Protein AF-0000000077537762 (afdb_homodimer)

Secondary structure (DSSP, 8-state):
---TTSPPEEEEEE--SHHHHHHHHHHHHTT--EEEE-SSSS--------EEETTHHHHHHHHT-HHHHHHH-EEE-EEEEEPPPEE-SSSSEEPPPEEEEEE-----TTSPPPTTSSEEE--HHHHHHHHHHHHHHTSSEEEETT-EEEEEEEETTEEEEEEEETTEEEEEEEEEEEE-S-TT-HHHHHHT--EEEEEEEEEEEEEEEEE--S---S--EEEE--TTT-EEEEESS---TTS-EEEEEEEEE--TTS-HHHHTSHHHHHHHHTTT--BSSS--EEEEEEEEEEEEEEEES-SEETTEEE-GGGTEE--STTS-HHHHHHHHHHHHHHHHIIIIIISTT-HHHHHHHHHHHHHHHHHHIIIIIHHHHHHHHHHHHSS-HHHHHHH-HHHHHHHHT-HHHHHHHTHHHHHSSS--HHHHHHHHHHHHHHHH--/---TTSPPEEEEEE--SHHHHHHHHHHHHTT--EEEE-SSSS--------EEETTHHHHHHHHT-HHHHHTT-EEE-EEEEEPPPEE-SSSSEEPPPEEEEEE-----TTSPPPTTSSEEE--HHHHHHHHHHHHHHTSSEEEETT-EEEEEEEETTEEEEEEEETTEEEEEEEEEEEE-S-TT-HHHHHHT--EEEEEEEEEEEEEEEEE--S---S--EEEE--TTT-EEEEESS---TTS-EEEEEEEEE--TTS-HHHHTSHHHHHHHHTTT--BSSS--EEEEEEEEEEEEEEEES-SEETTEEE-GGGTEE--STTS-HHHHHHHHHHHHHHHHIIIIIISTT-HHHHHHHHHHHHHHHHHHIIIIIHHHHHHHHHHHHSS-HHHHHHH-HHHHHHHHT-HHHHHHHTHHHHHSSS--HHHHHHHHHHHHHHHH--

Radius of gyration: 29.07 Å; Cα contacts (8 Å, |Δi|>4): 1962; chains: 2; bounding box: 80×81×62 Å

InterPro domains:
  IPR002938 FAD-binding domain [PF01494] (10-373)
  IPR036188 FAD/NAD(P)-binding domain superfamily [G3DSA:3.50.50.60] (11-368)
  IPR036188 FAD/NAD(P)-binding domain superfamily [SSF51905] (11-376)
  IPR050641 Rifampicin monooxygenase-like [PTHR43004] (10-373)

Organism: Fusarium solani (NCBI:txid169388)

pLDDT: mean 91.18, std 11.58, range [26.89, 98.94]

Nearest PDB structures (foldseek):
  4k5r-assembly1_A-2  TM=7.864E-01  e=1.163E-27  Streptomyces argillaceus
  4k2x-assembly1_B  TM=8.116E-01  e=3.895E-26  Streptomyces rimosus subsp. rimosus ATCC 10970
  4k2x-assembly1_A  TM=8.289E-01  e=1.516E-25  Streptomyces rimosus subsp. rimosus ATCC 10970
  8r1r-assembly1_A-2  TM=7.731E-01  e=1.546E-24  Streptomyces
  5dbj-assembly3_D  TM=7.094E-01  e=4.054E-21  Pseudomonas protegens Pf-5

Sequence (884 aa):
MATADAPPAAVVIVGGGPVGLLLALLLAQKGIRSAVLEKDEALNKAPRAVAFSGPVHHVFQEVGIYDTMLQDAAQTPGFCWRKLAEDDGQGGKRLGEKVAEWRLGEPNEAGIYNPGDYVLQYPQDKIGQLLLDRALETSLVTFHFGTELYDIYESKDGVLAHVRSKKGNWEVRGQYIVGCDGGRSVVRRLMGVKMFGHSWAERFMTTDIVRTPPVVEEVNIDYIVNPDYWAISTPLERAKPGKRTLWRYSMAITNDDIPDEEVIKSEFINKMLLKHVDGPRPADFEVLRVNLYRMHQLLASTMFRNRCLLAGDAAHLTNPIGGLGLCTGMLDADALAQAFDLALNRYACEPKVQEECFRAYSAARRRVFQTVVHPMSSASKTRLQCGNADEIAKEDWYMRTLRNGNKSAIDQLHDGLINHWRTNVAAELMDSKDQTRNTVLSMATADAPPAAVVIVGGGPVGLLLALLLAQKGIRSAVLEKDEALNKAPRAVAFSGPVHHVFQEVGIYDTMLQDAAQTPGFCWRKLAEDDGQGGKRLGEKVAEWRLGEPNEAGIYNPGDYVLQYPQDKIGQLLLDRALETSLVTFHFGTELYDIYESKDGVLAHVRSKKGNWEVRGQYIVGCDGGRSVVRRLMGVKMFGHSWAERFMTTDIVRTPPVVEEVNIDYIVNPDYWAISTPLERAKPGKRTLWRYSMAITNDDIPDEEVIKSEFINKMLLKHVDGPRPADFEVLRVNLYRMHQLLASTMFRNRCLLAGDAAHLTNPIGGLGLCTGMLDADALAQAFDLALNRYACEPKVQEECFRAYSAARRRVFQTVVHPMSSASKTRLQCGNADEIAKEDWYMRTLRNGNKSAIDQLHDGLINHWRTNVAAELMDSKDQTRNTVLS

Solvent-accessible surface area (backbone atoms only — not comparable to full-atom values): 44659 Å² total; per-residue (Å²): 124,85,54,93,73,63,76,70,24,47,32,32,32,36,19,63,43,57,37,26,28,45,26,47,31,50,26,32,77,70,72,40,37,28,35,34,30,15,54,49,79,58,77,68,71,64,68,75,58,37,54,41,54,26,56,52,43,55,51,31,48,71,75,66,49,39,71,67,46,60,74,69,37,24,74,21,43,31,44,30,35,20,32,58,37,34,78,57,83,78,72,26,27,32,70,29,58,76,60,30,51,49,67,60,41,69,51,46,96,87,64,49,64,54,85,40,23,32,30,42,22,45,42,37,29,58,51,33,50,53,32,46,55,58,23,51,70,66,75,33,46,46,78,38,60,31,26,32,75,80,47,76,46,78,54,99,83,21,30,38,37,34,28,40,35,93,92,42,75,51,75,47,55,18,48,26,36,33,21,27,44,30,78,76,21,59,52,35,54,75,70,69,50,56,69,46,77,52,66,53,88,45,34,39,36,38,30,36,29,38,28,51,39,69,68,62,66,87,59,41,40,34,36,25,23,21,60,66,65,20,32,38,39,33,62,59,37,72,70,45,58,71,34,78,28,47,30,34,41,34,36,45,42,66,62,80,83,60,51,69,77,56,57,72,31,66,68,48,43,50,56,56,46,62,50,57,55,50,31,58,63,84,69,67,65,44,82,75,45,79,46,79,46,70,38,33,43,31,37,36,55,50,34,52,56,96,52,39,33,44,28,26,43,32,28,35,42,54,41,66,46,86,44,48,44,66,44,49,12,42,40,36,21,55,26,47,32,49,21,46,46,45,20,62,69,72,33,59,88,31,70,70,57,25,51,45,30,43,47,34,37,28,25,52,55,53,49,32,40,50,69,38,51,47,37,51,29,51,52,50,49,48,62,25,37,59,37,54,41,72,56,40,37,72,49,28,48,66,39,38,44,40,62,58,60,43,60,70,60,48,47,61,72,43,36,46,59,60,72,52,57,62,65,59,43,69,60,49,42,46,62,51,39,65,38,55,57,55,57,70,76,97,122,84,58,90,78,59,76,69,24,46,32,32,32,35,20,63,43,57,37,27,28,47,27,46,32,50,27,33,77,71,72,40,36,27,33,34,30,15,55,49,78,58,76,67,70,63,69,75,57,39,56,42,52,26,56,53,43,54,50,32,49,73,75,66,49,39,71,68,46,60,76,70,38,26,76,20,42,32,42,29,35,20,33,59,38,34,76,56,83,76,72,26,28,32,71,29,57,76,60,30,51,48,67,59,42,69,51,48,94,85,63,48,62,54,84,39,23,32,28,43,25,45,41,36,27,58,53,34,50,53,33,46,55,57,24,51,70,66,73,34,44,45,78,37,61,31,26,32,75,80,49,75,47,79,55,98,82,22,29,40,39,34,29,40,34,94,92,41,75,51,74,48,55,17,47,27,39,33,20,26,44,30,79,76,22,58,52,36,55,74,70,70,49,55,68,46,75,52,66,54,88,43,35,38,36,38,31,36,27,39,29,50,39,68,68,62,65,88,59,42,40,34,35,24,23,22,60,67,66,19,32,39,39,34,64,59,38,72,71,46,58,72,34,78,28,46,30,35,41,34,36,44,43,67,61,79,82,61,50,68,78,55,57,73,31,68,68,48,44,50,57,57,45,61,52,56,55,49,30,58,62,82,69,69,66,43,80,74,45,77,46,78,45,70,36,34,44,30,37,37,55,50,35,54,55,96,54,38,35,43,28,26,43,33,30,34,42,54,41,66,47,87,46,47,46,68,46,49,12,41,39,37,21,55,26,46,32,48,22,47,46,44,19,62,68,73,33,58,89,32,70,70,58,26,53,46,31,43,48,34,38,28,24,51,53,51,49,32,39,51,70,37,49,49,34,51,28,52,52,50,50,47,61,25,38,58,37,55,42,72,57,40,37,72,49,28,49,65,38,36,44,41,60,59,61,42,60,70,60,50,47,61,71,42,36,48,60,61,70,51,56,60,66,58,45,69,61,49,42,47,62,52,40,66,35,53,55,53,57,70,76,97

Foldseek 3Di:
DPPPPDPAFQEEEEALFLLSLLLLLLLLVLVGFYEYFAQAQDFDPDQDFWKAAFPVLVSCVVSPNNVVLVVWWDWFQEEWEFAWWADPVPQWTDAGDTLFTDGQDAAPPVRHDDGRSIITTAGRSVSSVSSNVSSVVSVRYHYDHNKAFQAWDDDPQAIWTWIQGPVGIDIGTHRFYEFPHAQVTNLCVNLVWDKDDWWDPKKKKKWKKKFAAQDDDRQHFYFHAAQQWTWTKHFNGDHDHRDTGIIMIITIHPDPPDDPVRCPDPVNVCVSVSRHGTDHPVGDMGTDDMDMDIATFIAIPWQDDDRYGYAANNGTGGGCQPNVRVNLRNLLSVLVSLLCSCLCPVVVPPNVLNRLSRRLSGVLSRCLSVPPVHVVRVVRVCLRNVDGSNVSCVPPPLNVQRVVPPPVSPCVVCVSSHPRSHDDSVVSSCVVVVVVVVVVVD/DPDPPDPAAQEEEEALFLLSLLLLLLLLVLVGFYEYFAQAQDFDPDQDFWKAAFPVLVSCVVSPCNVVLVVWWDKFQEEWEFAWWADPVPQWTDAGDTLFTDGLDAAPPVRHDDGRSIITTAGRSVSSVSSNVSSVVSVRYHYDHNKAFQAWDDDPQAIWTWIAGPVGIDIGTHRFYEFPHAQVTNLCVNLVWDKDFWWDPKKKKKWKKKFAAQDDDRQHFYFHAAQQWTWTKHFNGDHDHRDTGIIMIITIHPDPPDDPVRCPDPVNVLVSVSRHGTDHPVGDMGTDDMDMDIATFIAIPWQDDDRYGYAANNGTGGGCQPNVRVNLRNLLSVLVSLLCSCLCPVVVPPNVLNRLSRRLSGVLSRCLSVPPVHVVRVVRVCLRNVDGSNVSCVPPPLNVQRVVPPPVSPCVVCVSSHPRSHDDSVVSSCVVVVVVVVVVVD

Structure (mmCIF, N/CA/C/O backbone):
data_AF-0000000077537762-model_v1
#
loop_
_entity.id
_entity.type
_entity.pdbx_description
1 polymer 'FAD-binding monooxygenase'
#
loop_
_atom_site.group_PDB
_atom_site.id
_atom_site.type_symbol
_atom_site.label_atom_id
_atom_site.label_alt_id
_atom_site.label_comp_id
_atom_site.label_asym_id
_atom_site.label_entity_id
_atom_site.label_seq_id
_atom_site.pdbx_PDB_ins_code
_atom_site.Cartn_x
_atom_site.Cartn_y
_atom_site.Cartn_z
_atom_site.occupancy
_atom_site.B_iso_or_equiv
_atom_site.auth_seq_id
_atom_site.auth_comp_id
_atom_site.auth_asym_id
_atom_site.auth_atom_id
_atom_site.pdbx_PDB_model_num
ATOM 1 N N . MET A 1 1 ? -16.328 34.469 26.297 1 34.88 1 MET A N 1
ATOM 2 C CA . MET A 1 1 ? -17.719 34.031 26.438 1 34.88 1 MET A CA 1
ATOM 3 C C . MET A 1 1 ? -18.5 34.375 25.172 1 34.88 1 MET A C 1
ATOM 5 O O . MET A 1 1 ? -18.484 35.5 24.703 1 34.88 1 MET A O 1
ATOM 9 N N . ALA A 1 2 ? -18.812 33.375 24.359 1 42.25 2 ALA A N 1
ATOM 10 C CA . ALA A 1 2 ? -19.625 33.75 23.203 1 42.25 2 ALA A CA 1
ATOM 11 C C . ALA A 1 2 ? -20.797 34.656 23.609 1 42.25 2 ALA A C 1
ATOM 13 O O . ALA A 1 2 ? -21.562 34.281 24.5 1 42.25 2 ALA A O 1
ATOM 14 N N . THR A 1 3 ? -20.672 35.75 23.391 1 38.12 3 THR A N 1
ATOM 15 C CA . THR A 1 3 ? -21.859 36.562 23.625 1 38.12 3 THR A CA 1
ATOM 16 C C . THR A 1 3 ? -23.078 35.969 22.938 1 38.12 3 THR A C 1
ATOM 18 O O . THR A 1 3 ? -22.953 35.344 21.891 1 38.12 3 THR A O 1
ATOM 21 N N . ALA A 1 4 ? -24.156 35.875 23.641 1 50.31 4 ALA A N 1
ATOM 22 C CA . ALA A 1 4 ? -25.484 35.469 23.172 1 50.31 4 ALA A CA 1
ATOM 23 C C . ALA A 1 4 ? -25.75 35.938 21.75 1 50.31 4 ALA A C 1
ATOM 25 O O . ALA A 1 4 ? -26.672 35.469 21.094 1 50.31 4 ALA A O 1
ATOM 26 N N . ASP A 1 5 ? -24.922 36.812 21.328 1 51.06 5 ASP A N 1
ATOM 27 C CA . ASP A 1 5 ? -25.375 37.5 20.125 1 51.06 5 ASP A CA 1
ATOM 28 C C . ASP A 1 5 ? -24.562 37.094 18.906 1 51.06 5 ASP A C 1
ATOM 30 O O . ASP A 1 5 ? -24.75 37.594 17.797 1 51.06 5 ASP A O 1
ATOM 34 N N . ALA A 1 6 ? -23.344 36.438 19.016 1 56.94 6 ALA A N 1
ATOM 35 C CA . ALA A 1 6 ? -22.609 36.125 17.781 1 56.94 6 ALA A CA 1
ATOM 36 C C . ALA A 1 6 ? -23.281 35.031 17 1 56.94 6 ALA A C 1
ATOM 38 O O . ALA A 1 6 ? -23.766 34.031 17.578 1 56.94 6 ALA A O 1
ATOM 39 N N . PRO A 1 7 ? -23.531 35.25 15.695 1 68.69 7 PRO A N 1
ATOM 40 C CA . PRO A 1 7 ? -24.156 34.219 14.875 1 68.69 7 PRO A CA 1
ATOM 41 C C . PRO A 1 7 ? -23.438 32.875 14.984 1 68.69 7 PRO A C 1
ATOM 43 O O . PRO A 1 7 ? -22.234 32.844 15.203 1 68.69 7 PRO A O 1
ATOM 46 N N . PRO A 1 8 ? -24.188 31.891 15.07 1 79.19 8 PRO A N 1
ATOM 47 C CA . PRO A 1 8 ? -23.625 30.547 15.203 1 79.19 8 PRO A CA 1
ATOM 48 C C . PRO A 1 8 ? -22.625 30.219 14.102 1 79.19 8 PRO A C 1
ATOM 50 O O . PRO A 1 8 ? -22.766 30.688 12.977 1 79.19 8 PRO A O 1
ATOM 53 N N . ALA A 1 9 ? -21.547 29.625 14.508 1 88.5 9 ALA A N 1
ATOM 54 C CA . ALA A 1 9 ? -20.547 29.156 13.539 1 88.5 9 ALA A CA 1
ATOM 55 C C . ALA A 1 9 ? -21.156 28.156 12.562 1 88.5 9 ALA A C 1
ATOM 57 O O . ALA A 1 9 ? -21.969 27.328 12.945 1 88.5 9 ALA A O 1
ATOM 58 N N . ALA A 1 10 ? -20.828 28.375 11.336 1 94.56 10 ALA A N 1
ATOM 59 C CA . ALA A 1 10 ? -21.25 27.375 10.359 1 94.56 10 ALA A CA 1
ATOM 60 C C . ALA A 1 10 ? -20.5 26.062 10.57 1 94.56 10 ALA A C 1
ATOM 62 O O . ALA A 1 10 ? -21.094 24.984 10.477 1 94.56 10 ALA A O 1
ATOM 63 N N . VAL A 1 11 ? -19.203 26.188 10.938 1 98.5 11 VAL A N 1
ATOM 64 C CA . VAL A 1 11 ? -18.375 24.984 11.102 1 98.5 11 VAL A CA 1
ATOM 65 C C . VAL A 1 11 ? -17.641 25.047 12.438 1 98.5 11 VAL A C 1
ATOM 67 O O . VAL A 1 11 ? -16.984 26.047 12.75 1 98.5 11 VAL A O 1
ATOM 70 N N . VAL A 1 12 ? -17.766 24.031 13.273 1 98.69 12 VAL A N 1
ATOM 71 C CA . VAL A 1 12 ? -16.953 23.859 14.477 1 98.69 12 VAL A CA 1
ATOM 72 C C . VAL A 1 12 ? -15.742 22.984 14.164 1 98.69 12 VAL A C 1
ATOM 74 O O . VAL A 1 12 ? -15.898 21.844 13.703 1 98.69 12 VAL A O 1
ATOM 77 N N . ILE A 1 13 ? -14.578 23.5 14.344 1 98.88 13 ILE A N 1
ATOM 78 C CA . ILE A 1 13 ? -13.344 22.766 14.094 1 98.88 13 ILE A CA 1
ATOM 79 C C . ILE A 1 13 ? -12.719 22.344 15.422 1 98.88 13 ILE A C 1
ATOM 81 O O . ILE A 1 13 ? -12.43 23.188 16.281 1 98.88 13 ILE A O 1
ATOM 85 N N . VAL A 1 14 ? -12.523 21.078 15.617 1 98.88 14 VAL A N 1
ATOM 86 C CA . VAL A 1 14 ? -11.906 20.562 16.844 1 98.88 14 VAL A CA 1
ATOM 87 C C . VAL A 1 14 ? -10.438 20.25 16.578 1 98.88 14 VAL A C 1
ATOM 89 O O . VAL A 1 14 ? -10.109 19.344 15.828 1 98.88 14 VAL A O 1
ATOM 92 N N . GLY A 1 15 ? -9.578 20.938 17.25 1 98.12 15 GLY A N 1
ATOM 93 C CA . GLY A 1 15 ? -8.141 20.859 17.031 1 98.12 15 GLY A CA 1
ATOM 94 C C . GLY A 1 15 ? -7.551 22.141 16.453 1 98.12 15 GLY A C 1
ATOM 95 O O . GLY A 1 15 ? -7.895 22.531 15.336 1 98.12 15 GLY A O 1
ATOM 96 N N . GLY A 1 16 ? -6.699 22.75 17.156 1 96.69 16 GLY A N 1
ATOM 97 C CA . GLY A 1 16 ? -6.055 23.984 16.734 1 96.69 16 GLY A CA 1
ATOM 98 C C . GLY A 1 16 ? -4.641 23.766 16.234 1 96.69 16 GLY A C 1
ATOM 99 O O . GLY A 1 16 ? -3.768 24.609 16.438 1 96.69 16 GLY A O 1
ATOM 100 N N . GLY A 1 17 ? -4.352 22.594 15.664 1 95 17 GLY A N 1
ATOM 101 C CA . GLY A 1 17 ? -3.09 22.344 14.984 1 95 17 GLY A CA 1
ATOM 102 C C . GLY A 1 17 ? -3.055 22.922 13.578 1 95 17 GLY A C 1
ATOM 103 O O . GLY A 1 17 ? -4 23.578 13.148 1 95 17 GLY A O 1
ATOM 104 N N . PRO A 1 18 ? -1.985 22.641 12.844 1 95.12 18 PRO A N 1
ATOM 105 C CA . PRO A 1 18 ? -1.82 23.234 11.508 1 95.12 18 PRO A CA 1
ATOM 106 C C . PRO A 1 18 ? -2.986 22.922 10.578 1 95.12 18 PRO A C 1
ATOM 108 O O . PRO A 1 18 ? -3.439 23.781 9.836 1 95.12 18 PRO A O 1
ATOM 111 N N . VAL A 1 19 ? -3.479 21.734 10.617 1 97.5 19 VAL A N 1
ATOM 112 C CA . VAL A 1 19 ? -4.559 21.312 9.727 1 97.5 19 VAL A CA 1
ATOM 113 C C . VAL A 1 19 ? -5.832 22.094 10.062 1 97.5 19 VAL A C 1
ATOM 115 O O . VAL A 1 19 ? -6.488 22.641 9.18 1 97.5 19 VAL A O 1
ATOM 118 N N . GLY A 1 20 ? -6.172 22.156 11.344 1 98.5 20 GLY A N 1
ATOM 119 C CA . GLY A 1 20 ? -7.355 22.891 11.773 1 98.5 20 GLY A CA 1
ATOM 120 C C . GLY A 1 20 ? -7.262 24.375 11.5 1 98.5 20 GLY A C 1
ATOM 121 O O . GLY A 1 20 ? -8.234 25 11.055 1 98.5 20 GLY A O 1
ATOM 122 N N . LEU A 1 21 ? -6.141 24.953 11.773 1 98.06 21 LEU A N 1
ATOM 123 C CA . LEU A 1 21 ? -5.934 26.375 11.555 1 98.06 21 LEU A CA 1
ATOM 124 C C . LEU A 1 21 ? -6.004 26.719 10.07 1 98.06 21 LEU A C 1
ATOM 126 O O . LEU A 1 21 ? -6.582 27.734 9.688 1 98.06 21 LEU A O 1
ATOM 130 N N . LEU A 1 22 ? -5.363 25.859 9.25 1 98.56 22 LEU A N 1
ATOM 131 C CA . LEU A 1 22 ? -5.441 26.078 7.809 1 98.56 22 LEU A CA 1
ATOM 132 C C . LEU A 1 22 ? -6.887 26.016 7.328 1 98.56 22 LEU A C 1
ATOM 134 O O . LEU A 1 22 ? -7.32 26.844 6.527 1 98.56 22 LEU A O 1
ATOM 138 N N . LEU A 1 23 ? -7.637 25.016 7.801 1 98.88 23 LEU A N 1
ATOM 139 C CA . LEU A 1 23 ? -9.039 24.891 7.422 1 98.88 23 LEU A CA 1
ATOM 140 C C . LEU A 1 23 ? -9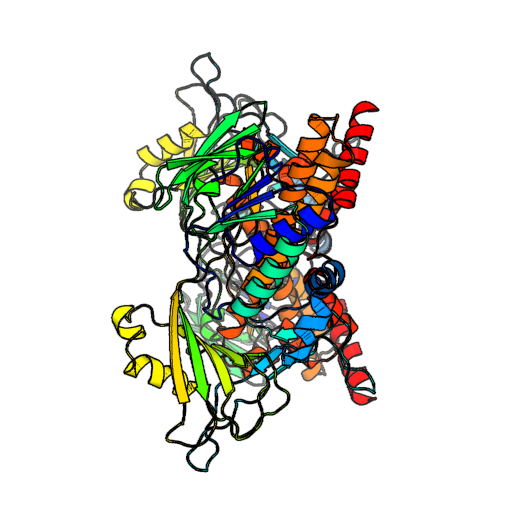.82 26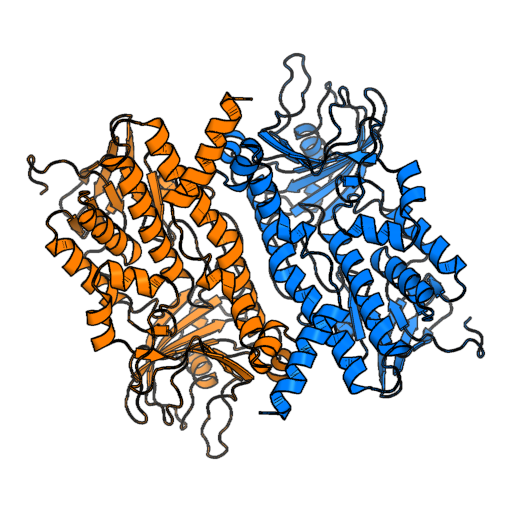.141 7.82 1 98.88 23 LEU A C 1
ATOM 142 O O . LEU A 1 23 ? -10.594 26.672 7.023 1 98.88 23 LEU A O 1
ATOM 146 N N . ALA A 1 24 ? -9.594 26.625 9.055 1 98.69 24 ALA A N 1
ATOM 147 C CA . ALA A 1 24 ? -10.273 27.812 9.531 1 98.69 24 ALA A CA 1
ATOM 148 C C . ALA A 1 24 ? -9.992 29.016 8.625 1 98.69 24 ALA A C 1
ATOM 150 O O . ALA A 1 24 ? -10.914 29.75 8.25 1 98.69 24 ALA A O 1
ATOM 151 N N . LEU A 1 25 ? -8.75 29.172 8.281 1 98.69 25 LEU A N 1
ATOM 152 C CA . LEU A 1 25 ? -8.352 30.297 7.426 1 98.69 25 LEU A CA 1
ATOM 153 C C . LEU A 1 25 ? -8.992 30.172 6.047 1 98.69 25 LEU A C 1
ATOM 155 O O . LEU A 1 25 ? -9.539 31.141 5.523 1 98.69 25 LEU A O 1
ATOM 159 N N . LEU A 1 26 ? -8.93 28.953 5.484 1 98.81 26 LEU A N 1
ATOM 160 C CA . LEU A 1 26 ? -9.492 28.719 4.16 1 98.81 26 LEU A CA 1
ATOM 161 C C . LEU A 1 26 ? -11 28.984 4.16 1 98.81 26 LEU A C 1
ATOM 163 O O . LEU A 1 26 ? -11.523 29.609 3.227 1 98.81 26 LEU A O 1
ATOM 167 N N . LEU A 1 27 ? -11.711 28.516 5.156 1 98.69 27 LEU A N 1
ATOM 168 C CA . LEU A 1 27 ? -13.141 28.75 5.277 1 98.69 27 LEU A CA 1
ATOM 169 C C . LEU A 1 27 ? -13.438 30.25 5.371 1 98.69 27 LEU A C 1
ATOM 171 O O . LEU A 1 27 ? -14.344 30.75 4.699 1 98.69 27 LEU A O 1
ATOM 175 N N . ALA A 1 28 ? -12.672 30.938 6.207 1 98.5 28 ALA A N 1
ATOM 176 C CA . ALA A 1 28 ? -12.867 32.375 6.383 1 98.5 28 ALA A CA 1
ATOM 177 C C . ALA A 1 28 ? -12.711 33.125 5.055 1 98.5 28 ALA A C 1
ATOM 179 O O . ALA A 1 28 ? -13.492 34.031 4.75 1 98.5 28 ALA A O 1
ATOM 180 N N . GLN A 1 29 ? -11.742 32.75 4.305 1 98.12 29 GLN A N 1
ATOM 181 C CA . GLN A 1 29 ? -11.484 33.375 3.012 1 98.12 29 GLN A CA 1
ATOM 182 C C . GLN A 1 29 ? -12.625 33.094 2.035 1 98.12 29 GLN A C 1
ATOM 184 O O . GLN A 1 29 ? -12.766 33.812 1.035 1 98.12 29 GLN A O 1
ATOM 189 N N . LYS A 1 30 ? -13.422 32.125 2.311 1 97.62 30 LYS A N 1
ATOM 190 C CA . LYS A 1 30 ? -14.602 31.812 1.508 1 97.62 30 LYS A CA 1
ATOM 191 C C . LYS A 1 30 ? -15.859 32.406 2.135 1 97.62 30 LYS A C 1
ATOM 193 O O . LYS A 1 30 ? -16.984 32.125 1.697 1 97.62 30 LYS A O 1
ATOM 198 N N . GLY A 1 31 ? -15.703 33.156 3.227 1 97.44 31 GLY A N 1
ATOM 199 C CA . GLY A 1 31 ? -16.812 33.812 3.893 1 97.44 31 GLY A CA 1
ATOM 200 C C . GLY A 1 31 ? -17.562 32.906 4.852 1 97.44 31 GLY A C 1
ATOM 201 O O . GLY A 1 31 ? -18.703 33.188 5.219 1 97.44 31 GLY A O 1
ATOM 202 N N . ILE A 1 32 ? -17.031 31.812 5.234 1 98.12 32 ILE A N 1
ATOM 203 C CA . ILE A 1 32 ? -17.688 30.844 6.102 1 98.12 32 ILE A CA 1
ATOM 204 C C . ILE A 1 32 ? -17.156 30.969 7.527 1 98.12 32 ILE A C 1
ATOM 206 O O . ILE A 1 32 ? -15.945 30.859 7.754 1 98.12 32 ILE A O 1
ATOM 210 N N . ARG A 1 33 ? -18 31.203 8.492 1 97.94 33 ARG A N 1
ATOM 211 C CA . ARG A 1 33 ? -17.609 31.391 9.891 1 97.94 33 ARG A CA 1
ATOM 212 C C . ARG A 1 33 ? -17.281 30.047 10.547 1 97.94 33 ARG A C 1
ATOM 214 O O . ARG A 1 33 ? -17.969 29.062 10.312 1 97.94 33 ARG A O 1
ATOM 221 N N . SER A 1 34 ? -16.266 30.094 11.383 1 98.38 34 SER A N 1
ATOM 222 C CA . SER A 1 34 ? -15.914 28.859 12.086 1 98.38 34 SER A CA 1
ATOM 223 C C . SER A 1 34 ? -15.492 29.156 13.523 1 98.38 34 SER A C 1
ATOM 225 O O . SER A 1 34 ? -15.125 30.281 13.844 1 98.38 34 SER A O 1
ATOM 227 N N . ALA A 1 35 ? -15.688 28.203 14.383 1 98.12 35 ALA A N 1
ATOM 228 C CA . ALA A 1 35 ? -15.156 28.188 15.742 1 98.12 35 ALA A CA 1
ATOM 229 C C . ALA A 1 35 ? -14.148 27.047 15.93 1 98.12 35 ALA A C 1
ATOM 231 O O . ALA A 1 35 ? -14.461 25.891 15.672 1 98.12 35 ALA A O 1
ATOM 232 N N . VAL A 1 36 ? -12.922 27.422 16.359 1 98.44 36 VAL A N 1
ATOM 233 C CA . VAL A 1 36 ? -11.875 26.422 16.578 1 98.44 36 VAL A CA 1
ATOM 234 C C . VAL A 1 36 ? -11.75 26.109 18.062 1 98.44 36 VAL A C 1
ATOM 236 O O . VAL A 1 36 ? -11.586 27.016 18.875 1 98.44 36 VAL A O 1
ATOM 239 N N . LEU A 1 37 ? -11.852 24.875 18.406 1 98.25 37 LEU A N 1
ATOM 240 C CA . LEU A 1 37 ? -11.688 24.391 19.781 1 98.25 37 LEU A CA 1
ATOM 241 C C . LEU A 1 37 ? -10.344 23.703 19.969 1 98.25 37 LEU A C 1
ATOM 243 O O . LEU A 1 37 ? -10.047 22.719 19.281 1 98.25 37 LEU A O 1
ATOM 247 N N . GLU A 1 38 ? -9.531 24.188 20.781 1 98 38 GLU A N 1
ATOM 248 C CA . GLU A 1 38 ? -8.234 23.594 21.109 1 98 38 GLU A CA 1
ATOM 249 C C . GLU A 1 38 ? -8.125 23.297 22.609 1 98 38 GLU A C 1
ATOM 251 O O . GLU A 1 38 ? -8.273 24.203 23.438 1 98 38 GLU A O 1
ATOM 256 N N . LYS A 1 39 ? -7.828 22.031 22.875 1 96.81 39 LYS A N 1
ATOM 257 C CA . LYS A 1 39 ? -7.809 21.609 24.281 1 96.81 39 LYS A CA 1
ATOM 258 C C . LYS A 1 39 ? -6.633 22.234 25.016 1 96.81 39 LYS A C 1
ATOM 260 O O . LYS A 1 39 ? -6.719 22.5 26.219 1 96.81 39 LYS A O 1
ATOM 265 N N . ASP A 1 40 ? -5.543 22.438 24.375 1 95.06 40 ASP A N 1
ATOM 266 C CA . ASP A 1 40 ? -4.363 23.016 25.016 1 95.06 40 ASP A CA 1
ATOM 267 C C . ASP A 1 40 ? -4.539 24.516 25.234 1 95.06 40 ASP A C 1
ATOM 269 O O . ASP A 1 40 ? -5.305 25.172 24.516 1 95.06 40 ASP A O 1
ATOM 273 N N . GLU A 1 41 ? -3.785 25.078 26.125 1 93.69 41 GLU A N 1
ATOM 274 C CA . GLU A 1 41 ? -3.91 26.484 26.5 1 93.69 41 GLU A CA 1
ATOM 275 C C . GLU A 1 41 ? -3.152 27.391 25.531 1 93.69 41 GLU A C 1
ATOM 277 O O . GLU A 1 41 ? -3.369 28.594 25.5 1 93.69 41 GLU A O 1
ATOM 282 N N . ALA A 1 42 ? -2.275 26.734 24.828 1 89.5 42 ALA A N 1
ATOM 283 C CA . ALA A 1 42 ? -1.474 27.453 23.844 1 89.5 42 ALA A CA 1
ATOM 284 C C . ALA A 1 42 ? -1.101 26.547 22.656 1 89.5 42 ALA A C 1
ATOM 286 O O . ALA A 1 42 ? -1.302 25.344 22.719 1 89.5 42 ALA A O 1
ATOM 287 N N . LEU A 1 43 ? -0.686 27.203 21.625 1 87.5 43 LEU A N 1
ATOM 288 C CA . LEU A 1 43 ? -0.207 26.422 20.484 1 87.5 43 LEU A CA 1
ATOM 289 C C . LEU A 1 43 ? 0.99 25.562 20.891 1 87.5 43 LEU A C 1
ATOM 291 O O . LEU A 1 43 ? 1.833 26 21.672 1 87.5 43 LEU A O 1
ATOM 295 N N . ASN A 1 44 ? 0.897 24.328 20.266 1 77.12 44 ASN A N 1
ATOM 296 C CA . ASN A 1 44 ? 2.029 23.438 20.484 1 77.12 44 ASN A CA 1
ATOM 297 C C . ASN A 1 44 ? 3.312 24 19.875 1 77.12 44 ASN A C 1
ATOM 299 O O . ASN A 1 44 ? 3.363 24.281 18.688 1 77.12 44 ASN A O 1
ATOM 303 N N . LYS A 1 45 ? 4.324 24.125 20.656 1 70.12 45 LYS A N 1
ATOM 304 C CA . LYS A 1 45 ? 5.578 24.734 20.219 1 70.12 45 LYS A CA 1
ATOM 305 C C . LYS A 1 45 ? 6.57 23.672 19.75 1 70.12 45 LYS A C 1
ATOM 307 O O . LYS A 1 45 ? 7.66 24 19.266 1 70.12 45 LYS A O 1
ATOM 312 N N . ALA A 1 46 ? 6.191 22.438 19.875 1 63.69 46 ALA A N 1
ATOM 313 C CA . ALA A 1 46 ? 7.117 21.375 19.484 1 63.69 46 ALA A CA 1
ATOM 314 C C . ALA A 1 46 ? 7.258 21.297 17.969 1 63.69 46 ALA A C 1
ATOM 316 O O . ALA A 1 46 ? 6.262 21.297 17.25 1 63.69 46 ALA A O 1
ATOM 317 N N . PRO A 1 47 ? 8.586 21.438 17.562 1 56.91 47 PRO A N 1
ATOM 318 C CA . PRO A 1 47 ? 8.789 21.312 16.125 1 56.91 47 PRO A CA 1
ATOM 319 C C . PRO A 1 47 ? 8.578 19.875 15.633 1 56.91 47 PRO A C 1
ATOM 321 O O . PRO A 1 47 ? 9.375 19 15.938 1 56.91 47 PRO A O 1
ATOM 324 N N . ARG A 1 48 ? 7.434 19.344 15.211 1 59.75 48 ARG A N 1
ATOM 325 C CA . ARG A 1 48 ? 7.18 17.969 14.789 1 59.75 48 ARG A CA 1
ATOM 326 C C . ARG A 1 48 ? 7.508 17.781 13.312 1 59.75 48 ARG A C 1
ATOM 328 O O . ARG A 1 48 ? 8.617 17.344 12.961 1 59.75 48 ARG A O 1
ATOM 335 N N . ALA A 1 49 ? 6.684 18.266 12.43 1 60.12 49 ALA A N 1
ATOM 336 C CA . ALA A 1 49 ? 6.863 18.125 10.984 1 60.12 49 ALA A CA 1
ATOM 337 C C . ALA A 1 49 ? 7.367 19.438 10.367 1 60.12 49 ALA A C 1
ATOM 339 O O . ALA A 1 49 ? 6.996 20.516 10.805 1 60.12 49 ALA A O 1
ATOM 340 N N . VAL A 1 50 ? 8.312 19.188 9.359 1 73.94 50 VAL A N 1
ATOM 341 C CA . VAL A 1 50 ? 8.984 20.422 8.977 1 73.94 50 VAL A CA 1
ATOM 342 C C . VAL A 1 50 ? 9.047 20.516 7.453 1 73.94 50 VAL A C 1
ATOM 344 O O . VAL A 1 50 ? 9.336 21.578 6.902 1 73.94 50 VAL A O 1
ATOM 347 N N . ALA A 1 51 ? 8.688 19.469 6.84 1 87.69 51 ALA A N 1
ATOM 348 C CA . ALA A 1 51 ? 8.984 19.484 5.406 1 87.69 51 ALA A CA 1
ATOM 349 C C . ALA A 1 51 ? 7.703 19.594 4.586 1 87.69 51 ALA A C 1
ATOM 351 O O . ALA A 1 51 ? 6.766 18.812 4.785 1 87.69 51 ALA A O 1
ATOM 352 N N . PHE A 1 52 ? 7.684 20.562 3.699 1 93.5 52 PHE A N 1
ATOM 353 C CA . PHE A 1 52 ? 6.547 20.781 2.812 1 93.5 52 PHE A CA 1
ATOM 354 C C . PHE A 1 52 ? 6.984 20.719 1.353 1 93.5 52 PHE A C 1
ATOM 356 O O . PHE A 1 52 ? 7.879 21.469 0.938 1 93.5 52 PHE A O 1
ATOM 363 N N . SER A 1 53 ? 6.363 19.828 0.627 1 92.44 53 SER A N 1
ATOM 364 C CA . SER A 1 53 ? 6.715 19.672 -0.781 1 92.44 53 SER A CA 1
ATOM 365 C C . SER A 1 53 ? 5.469 19.578 -1.654 1 92.44 53 SER A C 1
ATOM 367 O O . SER A 1 53 ? 4.371 19.328 -1.153 1 92.44 53 SER A O 1
ATOM 369 N N . GLY A 1 54 ? 5.672 19.859 -2.936 1 92.88 54 GLY A N 1
ATOM 370 C CA . GLY A 1 54 ? 4.629 19.594 -3.916 1 92.88 54 GLY A CA 1
ATOM 371 C C . GLY A 1 54 ? 3.488 20.594 -3.852 1 92.88 54 GLY A C 1
ATOM 372 O O . GLY A 1 54 ? 3.715 21.797 -3.703 1 92.88 54 GLY A O 1
ATOM 373 N N . PRO A 1 55 ? 2.271 20.094 -3.965 1 95.88 55 PRO A N 1
ATOM 374 C CA . PRO A 1 55 ? 1.119 20.969 -4.176 1 95.88 55 PRO A CA 1
ATOM 375 C C . PRO A 1 55 ? 0.785 21.812 -2.947 1 95.88 55 PRO A C 1
ATOM 377 O O . PRO A 1 55 ? 0.055 22.797 -3.051 1 95.88 55 PRO A O 1
ATOM 380 N N . VAL A 1 56 ? 1.257 21.469 -1.797 1 96.62 56 VAL A N 1
ATOM 381 C CA . VAL A 1 56 ? 0.933 22.234 -0.59 1 96.62 56 VAL A CA 1
ATOM 382 C C . VAL A 1 56 ? 1.495 23.641 -0.698 1 96.62 56 VAL A C 1
ATOM 384 O O . VAL A 1 56 ? 0.948 24.578 -0.115 1 96.62 56 VAL A O 1
ATOM 387 N N . HIS A 1 57 ? 2.615 23.797 -1.444 1 96.75 57 HIS A N 1
ATOM 388 C CA . HIS A 1 57 ? 3.16 25.125 -1.696 1 96.75 57 HIS A CA 1
ATOM 389 C C . HIS A 1 57 ? 2.111 26.047 -2.316 1 96.75 57 HIS A C 1
ATOM 391 O O . HIS A 1 57 ? 2.012 27.219 -1.951 1 96.75 57 HIS A O 1
ATOM 397 N N . HIS A 1 58 ? 1.362 25.5 -3.232 1 97.44 58 HIS A N 1
ATOM 398 C CA . HIS A 1 58 ? 0.35 26.281 -3.924 1 97.44 58 HIS A CA 1
ATOM 399 C C . HIS A 1 58 ? -0.78 26.688 -2.98 1 97.44 58 HIS A C 1
ATOM 401 O O . HIS A 1 58 ? -1.345 27.781 -3.104 1 97.44 58 HIS A O 1
ATOM 407 N N . VAL A 1 59 ? -1.065 25.797 -2.051 1 97.94 59 VAL A N 1
ATOM 408 C CA . VAL A 1 59 ? -2.064 26.141 -1.039 1 97.94 59 VAL A CA 1
ATOM 409 C C . VAL A 1 59 ? -1.568 27.297 -0.185 1 97.94 59 VAL A C 1
ATOM 411 O O . VAL A 1 59 ? -2.318 28.234 0.094 1 97.94 59 VAL A O 1
ATOM 414 N N . PHE A 1 60 ? -0.27 27.234 0.18 1 97.5 60 PHE A N 1
ATOM 415 C CA . PHE A 1 60 ? 0.319 28.312 0.976 1 97.5 60 PHE A CA 1
ATOM 416 C C . PHE A 1 60 ? 0.271 29.641 0.222 1 97.5 60 PHE A C 1
ATOM 418 O O . PHE A 1 60 ? 0.037 30.688 0.82 1 97.5 60 PHE A O 1
ATOM 425 N N . GLN A 1 61 ? 0.483 29.562 -1.062 1 97.12 61 GLN A N 1
ATOM 426 C CA . GLN A 1 61 ? 0.392 30.75 -1.894 1 97.12 61 GLN A CA 1
ATOM 427 C C . GLN A 1 61 ? -1.033 31.297 -1.92 1 97.12 61 GLN A C 1
ATOM 429 O O . GLN A 1 61 ? -1.246 32.5 -1.758 1 97.12 61 GLN A O 1
ATOM 434 N N . GLU A 1 62 ? -1.915 30.406 -2.088 1 96 62 GLU A N 1
ATOM 435 C CA . GLU A 1 62 ? -3.316 30.797 -2.244 1 96 62 GLU A CA 1
ATOM 436 C C . GLU A 1 62 ? -3.869 31.406 -0.96 1 96 62 GLU A C 1
ATOM 438 O O . GLU A 1 62 ? -4.68 32.344 -1.01 1 96 62 GLU A O 1
ATOM 443 N N . VAL A 1 63 ? -3.387 30.953 0.169 1 96.31 63 VAL A N 1
ATOM 444 C CA . VAL A 1 63 ? -3.928 31.469 1.424 1 96.31 63 VAL A CA 1
ATOM 445 C C . VAL A 1 63 ? -3.107 32.656 1.888 1 96.31 63 VAL A C 1
ATOM 447 O O . VAL A 1 63 ? -3.459 33.344 2.869 1 96.31 63 VAL A O 1
ATOM 450 N N . GLY A 1 64 ? -1.983 32.906 1.196 1 95.06 64 GLY A N 1
ATOM 451 C CA . GLY A 1 64 ? -1.249 34.156 1.399 1 95.06 64 GLY A CA 1
ATOM 452 C C . GLY A 1 64 ? -0.196 34.062 2.488 1 95.06 64 GLY A C 1
ATOM 453 O O . GLY A 1 64 ? 0.163 35.062 3.107 1 95.06 64 GLY A O 1
ATOM 454 N N . ILE A 1 65 ? 0.335 32.875 2.775 1 95.81 65 ILE A N 1
ATOM 455 C CA . ILE A 1 65 ? 1.33 32.75 3.836 1 95.81 65 ILE A CA 1
ATOM 456 C C . ILE A 1 65 ? 2.688 32.406 3.24 1 95.81 65 ILE A C 1
ATOM 458 O O . ILE A 1 65 ? 3.707 32.438 3.93 1 95.81 65 ILE A O 1
ATOM 462 N N . TYR A 1 66 ? 2.754 32.094 1.989 1 95.88 66 TYR A N 1
ATOM 463 C CA . TYR A 1 66 ? 3.934 31.531 1.339 1 95.88 66 TYR A CA 1
ATOM 464 C C . TYR A 1 66 ? 5.109 32.5 1.422 1 95.88 66 TYR A C 1
ATOM 466 O O . TYR A 1 66 ? 6.211 32.125 1.828 1 95.88 66 TYR A O 1
ATOM 474 N N . ASP A 1 67 ? 4.957 33.781 1.112 1 94.75 67 ASP A N 1
ATOM 475 C CA . ASP A 1 67 ? 6.027 34.781 1.096 1 94.75 67 ASP A CA 1
ATOM 476 C C . ASP A 1 67 ? 6.602 35 2.494 1 94.75 67 ASP A C 1
ATOM 478 O O . ASP A 1 67 ? 7.816 35.125 2.656 1 94.75 67 ASP A O 1
ATOM 482 N N . THR A 1 68 ? 5.723 35.031 3.428 1 94.69 68 THR A N 1
ATOM 483 C CA . THR A 1 68 ? 6.172 35.188 4.809 1 94.69 68 THR A CA 1
ATOM 484 C C . THR A 1 68 ? 7.031 34 5.23 1 94.69 68 THR A C 1
ATOM 486 O O . THR A 1 68 ? 8.07 34.156 5.867 1 94.69 68 THR A O 1
ATOM 489 N N . MET A 1 69 ? 6.605 32.781 4.902 1 93.06 69 MET A N 1
ATOM 490 C CA . MET A 1 69 ? 7.355 31.578 5.23 1 93.06 69 MET A CA 1
ATOM 491 C C . MET A 1 69 ? 8.75 31.609 4.609 1 93.06 69 MET A C 1
ATOM 493 O O . MET A 1 69 ? 9.727 31.219 5.246 1 93.06 69 MET A O 1
ATOM 497 N N . LEU A 1 70 ? 8.836 32.094 3.396 1 91.31 70 LEU A N 1
ATOM 498 C CA . LEU A 1 70 ? 10.078 32.094 2.633 1 91.31 70 LEU A CA 1
ATOM 499 C C . LEU A 1 70 ? 11.141 32.938 3.312 1 91.31 70 LEU A C 1
ATOM 501 O O . LEU A 1 70 ? 12.336 32.75 3.084 1 91.31 70 LEU A O 1
ATOM 505 N N . GLN A 1 71 ? 10.75 33.875 4.105 1 89.12 71 GLN A N 1
ATOM 506 C CA . GLN A 1 71 ? 11.688 34.75 4.77 1 89.12 71 GLN A CA 1
ATOM 507 C C . GLN A 1 71 ? 12.562 34 5.766 1 89.12 71 GLN A C 1
ATOM 509 O O . GLN A 1 71 ? 13.719 34.375 5.988 1 89.12 71 GLN A O 1
ATOM 514 N N . ASP A 1 72 ? 12.016 32.969 6.273 1 83.56 72 ASP A N 1
ATOM 515 C CA . ASP A 1 72 ? 12.734 32.281 7.352 1 83.56 72 ASP A CA 1
ATOM 516 C C . ASP A 1 72 ? 12.914 30.797 7.043 1 83.56 72 ASP A C 1
ATOM 518 O O . ASP A 1 72 ? 13.695 30.109 7.703 1 83.56 72 ASP A O 1
ATOM 522 N N . ALA A 1 73 ? 12.273 30.328 6.082 1 87.19 73 ALA A N 1
ATOM 523 C CA . ALA A 1 73 ? 12.273 28.891 5.816 1 87.19 73 ALA A CA 1
ATOM 524 C C . ALA A 1 73 ? 13.578 28.453 5.16 1 87.19 73 ALA A C 1
ATOM 526 O O . ALA A 1 73 ? 14.18 29.219 4.402 1 87.19 73 ALA A O 1
ATOM 527 N N . ALA A 1 74 ? 14.031 27.297 5.52 1 83.44 74 ALA A N 1
ATOM 528 C CA . ALA A 1 74 ? 15.094 26.641 4.754 1 83.44 74 ALA A CA 1
ATOM 529 C C . ALA A 1 74 ? 14.539 25.969 3.504 1 83.44 74 ALA A C 1
ATOM 531 O O . ALA A 1 74 ? 13.383 25.531 3.488 1 83.44 74 ALA A O 1
ATOM 532 N N . GLN A 1 75 ? 15.312 26.047 2.434 1 85.81 75 GLN A N 1
ATOM 533 C CA . GLN A 1 75 ? 14.945 25.422 1.169 1 85.81 75 GLN A CA 1
ATOM 534 C C . GLN A 1 75 ? 15.945 24.328 0.791 1 85.81 75 GLN A C 1
ATOM 536 O O . GLN A 1 75 ? 17.156 24.531 0.894 1 85.81 75 GLN A O 1
ATOM 541 N N . THR A 1 76 ? 15.43 23.234 0.569 1 86.62 76 THR A N 1
ATOM 542 C CA . THR A 1 76 ? 16.266 22.141 0.122 1 86.62 76 THR A CA 1
ATOM 543 C C . THR A 1 76 ? 15.789 21.609 -1.229 1 86.62 76 THR A C 1
ATOM 545 O O . THR A 1 76 ? 14.586 21.516 -1.479 1 86.62 76 THR A O 1
ATOM 548 N N . PRO A 1 77 ? 16.703 21.25 -2.096 1 87.5 77 PRO A N 1
ATOM 549 C CA . PRO A 1 77 ? 16.328 20.828 -3.449 1 87.5 77 PRO A CA 1
ATOM 550 C C . PRO A 1 77 ? 15.484 19.562 -3.465 1 87.5 77 PRO A C 1
ATOM 552 O O . PRO A 1 77 ? 14.727 19.328 -4.406 1 87.5 77 PRO A O 1
ATOM 555 N N . GLY A 1 78 ? 15.758 18.75 -2.479 1 90.56 78 GLY A N 1
ATOM 556 C CA . GLY A 1 78 ? 14.992 17.516 -2.512 1 90.56 78 GLY A CA 1
ATOM 557 C C . GLY A 1 78 ? 15.461 16.5 -1.488 1 90.56 78 GLY A C 1
ATOM 558 O O . GLY A 1 78 ? 15.758 16.859 -0.344 1 90.56 78 GLY A O 1
ATOM 559 N N . PHE A 1 79 ? 15.438 15.234 -1.896 1 92.56 79 PHE A N 1
ATOM 560 C CA . PHE A 1 79 ? 15.711 14.094 -1.021 1 92.56 79 PHE A CA 1
ATOM 561 C C . PHE A 1 79 ? 16.953 13.336 -1.486 1 92.56 79 PHE A C 1
ATOM 563 O O . PHE A 1 79 ? 17.172 13.18 -2.688 1 92.56 79 PHE A O 1
ATOM 570 N N . CYS A 1 80 ? 17.734 12.922 -0.557 1 93.38 80 CYS A N 1
ATOM 571 C CA . CYS A 1 80 ? 18.938 12.164 -0.868 1 93.38 80 CYS A CA 1
ATOM 572 C C . CYS A 1 80 ? 19 10.875 -0.047 1 93.38 80 CYS A C 1
ATOM 574 O O . CYS A 1 80 ? 18.672 10.883 1.141 1 93.38 80 CYS A O 1
ATOM 576 N N . TRP A 1 81 ? 19.281 9.781 -0.703 1 95.75 81 TRP A N 1
ATOM 577 C CA . TRP A 1 81 ? 19.578 8.523 -0.024 1 95.75 81 TRP A CA 1
ATOM 578 C C . TRP A 1 81 ? 21.094 8.352 0.171 1 95.75 81 TRP A C 1
ATOM 580 O O . TRP A 1 81 ? 21.859 8.492 -0.776 1 95.75 81 TRP A O 1
ATOM 590 N N . ARG A 1 82 ? 21.5 8.078 1.438 1 95.5 82 ARG A N 1
ATOM 591 C CA . ARG A 1 82 ? 22.906 8.008 1.787 1 95.5 82 ARG A CA 1
ATOM 592 C C . ARG A 1 82 ? 23.219 6.738 2.57 1 95.5 82 ARG A C 1
ATOM 594 O O . ARG A 1 82 ? 22.328 6.141 3.17 1 95.5 82 ARG A O 1
ATOM 601 N N . LYS A 1 83 ? 24.516 6.398 2.523 1 96.44 83 LYS A N 1
ATOM 602 C CA . LYS A 1 83 ? 25.047 5.398 3.445 1 96.44 83 LYS A CA 1
ATOM 603 C C . LYS A 1 83 ? 25.141 5.957 4.863 1 96.44 83 LYS A C 1
ATOM 605 O O . LYS A 1 83 ? 25 7.16 5.074 1 96.44 83 LYS A O 1
ATOM 610 N N . LEU A 1 84 ? 25.281 5.066 5.828 1 95.56 84 LEU A N 1
ATOM 611 C CA . LEU A 1 84 ? 25.547 5.469 7.203 1 95.56 84 LEU A CA 1
ATOM 612 C C . LEU A 1 84 ? 26.844 6.273 7.285 1 95.56 84 LEU A C 1
ATOM 614 O O . LEU A 1 84 ? 27.75 6.086 6.473 1 95.56 84 LEU A O 1
ATOM 618 N N . ALA A 1 85 ? 26.922 7.211 8.242 1 94.38 85 ALA A N 1
ATOM 619 C CA . ALA A 1 85 ? 28.141 7.988 8.445 1 94.38 85 ALA A CA 1
ATOM 620 C C . ALA A 1 85 ? 29.344 7.082 8.586 1 94.38 85 ALA A C 1
ATOM 622 O O . ALA A 1 85 ? 29.266 6.023 9.211 1 94.38 85 ALA A O 1
ATOM 623 N N . GLU A 1 86 ? 30.438 7.574 8 1 94.19 86 GLU A N 1
ATOM 624 C CA . GLU A 1 86 ? 31.625 6.742 7.953 1 94.19 86 GLU A CA 1
ATOM 625 C C . GLU A 1 86 ? 32.812 7.438 8.617 1 94.19 86 GLU A C 1
ATOM 627 O O . GLU A 1 86 ? 32.812 8.664 8.75 1 94.19 86 GLU A O 1
ATOM 632 N N . ASP A 1 87 ? 33.781 6.562 8.977 1 94.25 87 ASP A N 1
ATOM 633 C CA . ASP A 1 87 ? 35.031 7.105 9.523 1 94.25 87 ASP A CA 1
ATOM 634 C C . ASP A 1 87 ? 35.719 7.992 8.5 1 94.25 87 ASP A C 1
ATOM 636 O O . ASP A 1 87 ? 35.844 7.633 7.328 1 94.25 87 ASP A O 1
ATOM 640 N N . ASP A 1 88 ? 36.188 9.164 8.992 1 92.38 88 ASP A N 1
ATOM 641 C CA . ASP A 1 88 ? 36.844 10.086 8.062 1 92.38 88 ASP A CA 1
ATOM 642 C C . ASP A 1 88 ? 38.344 9.859 8.031 1 92.38 88 ASP A C 1
ATOM 644 O O . ASP A 1 88 ? 39.062 10.586 7.352 1 92.38 88 ASP A O 1
ATOM 648 N N . GLY A 1 89 ? 38.812 8.945 8.758 1 93.62 89 GLY A N 1
ATOM 649 C CA . GLY A 1 89 ? 40.219 8.633 8.812 1 93.62 89 GLY A CA 1
ATOM 650 C C . GLY A 1 89 ? 41 9.578 9.703 1 93.62 89 GLY A C 1
ATOM 651 O O . GLY A 1 89 ? 42.219 9.445 9.828 1 93.62 89 GLY A O 1
ATOM 652 N N . GLN A 1 90 ? 40.5 10.531 10.266 1 92.94 90 GLN A N 1
ATOM 653 C CA . GLN A 1 90 ? 41.156 11.539 11.086 1 92.94 90 GLN A CA 1
ATOM 654 C C . GLN A 1 90 ? 40.562 11.578 12.492 1 92.94 90 GLN A C 1
ATOM 656 O O . GLN A 1 90 ? 40.562 12.625 13.141 1 92.94 90 GLN A O 1
ATOM 661 N N . GLY A 1 91 ? 39.875 10.461 12.836 1 92.19 91 GLY A N 1
ATOM 662 C CA . GLY A 1 91 ? 39.344 10.352 14.18 1 92.19 91 GLY A CA 1
ATOM 663 C C . GLY A 1 91 ? 37.906 10.828 14.273 1 92.19 91 GLY A C 1
ATOM 664 O O . GLY A 1 91 ? 37.312 10.82 15.352 1 92.19 91 GLY A O 1
ATOM 665 N N . GLY A 1 92 ? 37.344 11.328 13.188 1 93.19 92 GLY A N 1
ATOM 666 C CA . GLY A 1 92 ? 35.938 11.734 13.125 1 93.19 92 GLY A CA 1
ATOM 667 C C . GLY A 1 92 ? 35.125 10.914 12.141 1 93.19 92 GLY A C 1
ATOM 668 O O . GLY A 1 92 ? 35.469 9.773 11.836 1 93.19 92 GLY A O 1
ATOM 669 N N . LYS A 1 93 ? 34 11.461 11.82 1 94 93 LYS A N 1
ATOM 670 C CA . LYS A 1 93 ? 33.094 10.812 10.844 1 94 93 LYS A CA 1
ATOM 671 C C . LYS A 1 93 ? 32.75 11.781 9.719 1 94 93 LYS A C 1
ATOM 673 O O . LYS A 1 93 ? 32.688 12.992 9.922 1 94 93 LYS A O 1
ATOM 678 N N . ARG A 1 94 ? 32.594 11.258 8.578 1 92.38 94 ARG A N 1
ATOM 679 C CA . ARG A 1 94 ? 32.031 12 7.457 1 92.38 94 ARG A CA 1
ATOM 680 C C . ARG A 1 94 ? 30.641 11.484 7.09 1 92.38 94 ARG A C 1
ATOM 682 O O . ARG A 1 94 ? 30.297 10.344 7.398 1 92.38 94 ARG A O 1
ATOM 689 N N . LEU A 1 95 ? 29.859 12.391 6.461 1 89.81 95 LEU A N 1
ATOM 690 C CA . LEU A 1 95 ? 28.547 11.953 5.973 1 89.81 95 LEU A CA 1
ATOM 691 C C . LEU A 1 95 ? 28.703 10.766 5.023 1 89.81 95 LEU A C 1
ATOM 693 O O . LEU A 1 95 ? 29.625 10.727 4.211 1 89.81 95 LEU A O 1
ATOM 697 N N . GLY A 1 96 ? 27.75 9.844 5.207 1 93.06 96 GLY A N 1
ATOM 698 C CA . GLY A 1 96 ? 27.781 8.719 4.289 1 93.06 96 GLY A CA 1
ATOM 699 C C . GLY A 1 96 ? 27.641 9.125 2.836 1 93.06 96 GLY A C 1
ATOM 700 O O . GLY A 1 96 ? 26.984 10.133 2.527 1 93.06 96 GLY A O 1
ATOM 701 N N . GLU A 1 97 ? 28.172 8.359 1.949 1 93.5 97 GLU A N 1
ATOM 702 C CA . GLU A 1 97 ? 28.109 8.633 0.517 1 93.5 97 GLU A CA 1
ATOM 703 C C . GLU A 1 97 ? 26.672 8.641 0.007 1 93.5 97 GLU A C 1
ATOM 705 O O . GLU A 1 97 ? 25.859 7.82 0.433 1 93.5 97 GLU A O 1
ATOM 710 N N . LYS A 1 98 ? 26.422 9.617 -0.904 1 93 98 LYS A N 1
ATOM 711 C CA . LYS A 1 98 ? 25.141 9.633 -1.589 1 93 98 LYS A CA 1
ATOM 712 C C . LYS A 1 98 ? 25.016 8.469 -2.562 1 93 98 LYS A C 1
ATOM 714 O O . LYS A 1 98 ? 25.938 8.211 -3.346 1 93 98 LYS A O 1
ATOM 719 N N . VAL A 1 99 ? 23.875 7.777 -2.469 1 94.69 99 VAL A N 1
ATOM 720 C CA . VAL A 1 99 ? 23.703 6.652 -3.383 1 94.69 99 VAL A CA 1
ATOM 721 C C . VAL A 1 99 ? 22.609 6.977 -4.391 1 94.69 99 VAL A C 1
ATOM 723 O O . VAL A 1 99 ? 22.516 6.34 -5.445 1 94.69 99 VAL A O 1
ATOM 726 N N . ALA A 1 100 ? 21.719 7.883 -4.121 1 94.62 100 ALA A N 1
ATOM 727 C CA . ALA A 1 100 ? 20.672 8.367 -5.012 1 94.62 100 ALA A CA 1
ATOM 728 C C . ALA A 1 100 ? 20.125 9.711 -4.531 1 94.62 100 ALA A C 1
ATOM 730 O O . ALA A 1 100 ? 20.281 10.078 -3.367 1 94.62 100 ALA A O 1
ATOM 731 N N . GLU A 1 101 ? 19.516 10.438 -5.453 1 93.38 101 GLU A N 1
ATOM 732 C CA . GLU A 1 101 ? 18.938 11.734 -5.117 1 93.38 101 GLU A CA 1
ATOM 733 C C . GLU A 1 101 ? 17.734 12.047 -6 1 93.38 101 GLU A C 1
ATOM 735 O O . GLU A 1 101 ? 17.719 11.688 -7.18 1 93.38 101 GLU A O 1
ATOM 740 N N . TRP A 1 102 ? 16.766 12.57 -5.379 1 93.06 102 TRP A N 1
ATOM 741 C CA . TRP A 1 102 ? 15.641 13.141 -6.102 1 93.06 102 TRP A CA 1
ATOM 742 C C . TRP A 1 102 ? 15.586 14.648 -5.926 1 93.06 102 TRP A C 1
ATOM 744 O O . TRP A 1 102 ? 15.133 15.148 -4.891 1 93.06 102 TRP A O 1
ATOM 754 N N . ARG A 1 103 ? 16.031 15.312 -6.934 1 91.31 103 ARG A N 1
ATOM 755 C CA . ARG A 1 103 ? 15.891 16.766 -6.973 1 91.31 103 ARG A CA 1
ATOM 756 C C . ARG A 1 103 ? 14.555 17.172 -7.57 1 91.31 103 ARG A C 1
ATOM 758 O O . ARG A 1 103 ? 14.273 16.891 -8.742 1 91.31 103 ARG A O 1
ATOM 765 N N . LEU A 1 104 ? 13.75 17.797 -6.773 1 89.94 104 LEU A N 1
ATOM 766 C CA . LEU A 1 104 ? 12.406 18.156 -7.207 1 89.94 104 LEU A CA 1
ATOM 767 C C . LEU A 1 104 ? 12.453 19.203 -8.32 1 89.94 104 LEU A C 1
ATOM 769 O O . LEU A 1 104 ? 11.555 19.266 -9.156 1 89.94 104 LEU A O 1
ATOM 773 N N . GLY A 1 105 ? 13.398 20.062 -8.281 1 87.75 105 GLY A N 1
ATOM 774 C CA . GLY A 1 105 ? 13.641 21.109 -9.266 1 87.75 105 GLY A CA 1
ATOM 775 C C . GLY A 1 105 ? 14.961 21.828 -9.047 1 87.75 105 GLY A C 1
ATOM 776 O O . GLY A 1 105 ? 15.703 21.516 -8.117 1 87.75 105 GLY A O 1
ATOM 777 N N . GLU A 1 106 ? 15.25 22.656 -10.039 1 87.94 106 GLU A N 1
ATOM 778 C CA . GLU A 1 106 ? 16.438 23.516 -9.953 1 87.94 106 GLU A CA 1
ATOM 779 C C . GLU A 1 106 ? 16.047 24.984 -9.828 1 87.94 106 GLU A C 1
ATOM 781 O O . GLU A 1 106 ? 15.039 25.406 -10.398 1 87.94 106 GLU A O 1
ATOM 786 N N . PRO A 1 107 ? 16.797 25.641 -9 1 88.31 107 PRO A N 1
ATOM 787 C CA . PRO A 1 107 ? 16.516 27.078 -8.953 1 88.31 107 PRO A CA 1
ATOM 788 C C . PRO A 1 107 ? 16.875 27.781 -10.266 1 88.31 107 PRO A C 1
ATOM 790 O O . PRO A 1 107 ? 17.688 27.281 -11.039 1 88.31 107 PRO A O 1
ATOM 793 N N . ASN A 1 108 ? 16.188 28.859 -10.484 1 90 108 ASN A N 1
ATOM 794 C CA . ASN A 1 108 ? 16.547 29.672 -11.641 1 90 108 ASN A CA 1
ATOM 795 C C . ASN A 1 108 ? 17.891 30.359 -11.453 1 90 108 ASN A C 1
ATOM 797 O O . ASN A 1 108 ? 18.594 30.094 -10.477 1 90 108 ASN A O 1
ATOM 801 N N . GLU A 1 109 ? 18.219 31.172 -12.43 1 90.31 109 GLU A N 1
ATOM 802 C CA . GLU A 1 109 ? 19.516 31.828 -12.438 1 90.31 109 GLU A CA 1
ATOM 803 C C . GLU A 1 109 ? 19.688 32.719 -11.203 1 90.31 109 GLU A C 1
ATOM 805 O O . GLU A 1 109 ? 20.812 32.906 -10.742 1 90.31 109 GLU A O 1
ATOM 810 N N . ALA A 1 110 ? 18.625 33.156 -10.656 1 88.69 110 ALA A N 1
ATOM 811 C CA . ALA A 1 110 ? 18.656 34.031 -9.477 1 88.69 110 ALA A CA 1
ATOM 812 C C . ALA A 1 110 ? 18.641 33.188 -8.188 1 88.69 110 ALA A C 1
ATOM 814 O O . ALA A 1 110 ? 18.609 33.75 -7.09 1 88.69 110 ALA A O 1
ATOM 815 N N . GLY A 1 111 ? 18.594 31.891 -8.336 1 85.25 111 GLY A N 1
ATOM 816 C CA . GLY A 1 111 ? 18.609 31 -7.176 1 85.25 111 GLY A CA 1
ATOM 817 C C . GLY A 1 111 ? 17.234 30.766 -6.582 1 85.25 111 GLY A C 1
ATOM 818 O O . GLY A 1 111 ? 17.109 30.297 -5.449 1 85.25 111 GLY A O 1
ATOM 819 N N . ILE A 1 112 ? 16.312 31.141 -7.305 1 86.81 112 ILE A N 1
ATOM 820 C CA . ILE A 1 112 ? 14.953 31.062 -6.793 1 86.81 112 ILE A CA 1
ATOM 821 C C . ILE A 1 112 ? 14.281 29.797 -7.305 1 86.81 112 ILE A C 1
ATOM 823 O O . ILE A 1 112 ? 14.312 29.5 -8.5 1 86.81 112 ILE A O 1
ATOM 827 N N . TYR A 1 113 ? 13.703 29.031 -6.379 1 90.94 113 TYR A N 1
ATOM 828 C CA . TYR A 1 113 ? 12.961 27.828 -6.742 1 90.94 113 TYR A CA 1
ATOM 829 C C . TYR A 1 113 ? 11.516 28.172 -7.078 1 90.94 113 TYR A C 1
ATOM 831 O O . TYR A 1 113 ? 10.922 29.062 -6.473 1 90.94 113 TYR A O 1
ATOM 839 N N . ASN A 1 114 ? 10.977 27.438 -8.047 1 92.31 114 ASN A N 1
ATOM 840 C CA . ASN A 1 114 ? 9.539 27.516 -8.281 1 92.31 114 ASN A CA 1
ATOM 841 C C . ASN A 1 114 ? 8.758 26.781 -7.191 1 92.31 114 ASN A C 1
ATOM 843 O O . ASN A 1 114 ? 9.164 25.703 -6.742 1 92.31 114 ASN A O 1
ATOM 847 N N . PRO A 1 115 ? 7.648 27.422 -6.805 1 93.5 115 PRO A N 1
ATOM 848 C CA . PRO A 1 115 ? 6.824 26.719 -5.812 1 93.5 115 PRO A CA 1
ATOM 849 C C . PRO A 1 115 ? 6.488 25.297 -6.223 1 93.5 115 PRO A C 1
ATOM 851 O O . PRO A 1 115 ? 6.047 25.062 -7.352 1 93.5 115 PRO A O 1
ATOM 854 N N . GLY A 1 116 ? 6.723 24.406 -5.328 1 92.62 116 GLY A N 1
ATOM 855 C CA . GLY A 1 116 ? 6.418 23.016 -5.582 1 92.62 116 GLY A CA 1
ATOM 856 C C . GLY A 1 116 ? 7.609 22.234 -6.102 1 92.62 116 GLY A C 1
ATOM 857 O O . GLY A 1 116 ? 7.586 21 -6.129 1 92.62 116 GLY A O 1
ATOM 858 N N . ASP A 1 117 ? 8.68 22.938 -6.418 1 92.94 117 ASP A N 1
ATOM 859 C CA . ASP A 1 117 ? 9.82 22.266 -7.047 1 92.94 117 ASP A CA 1
ATOM 860 C C . ASP A 1 117 ? 10.992 22.156 -6.074 1 92.94 117 ASP A C 1
ATOM 862 O O . ASP A 1 117 ? 12.141 22.047 -6.492 1 92.94 117 ASP A O 1
ATOM 866 N N . TYR A 1 118 ? 10.75 22.266 -4.871 1 92.19 118 TYR A N 1
ATOM 867 C CA . TYR A 1 118 ? 11.711 22.078 -3.789 1 92.19 118 TYR A CA 1
ATOM 868 C C . TYR A 1 118 ? 11.008 21.734 -2.482 1 92.19 118 TYR A C 1
ATOM 870 O O . TYR A 1 118 ? 9.781 21.609 -2.445 1 92.19 118 TYR A O 1
ATOM 878 N N . VAL A 1 119 ? 11.773 21.5 -1.449 1 92.06 119 VAL A N 1
ATOM 879 C CA . VAL A 1 119 ? 11.211 21.234 -0.128 1 92.06 119 VAL A CA 1
ATOM 880 C C . VAL A 1 119 ? 11.383 22.469 0.761 1 92.06 119 VAL A C 1
ATOM 882 O O . VAL A 1 119 ? 12.5 22.953 0.94 1 92.06 119 VAL A O 1
ATOM 885 N N . LEU A 1 120 ? 10.273 22.984 1.155 1 91.5 120 LEU A N 1
ATOM 886 C CA . LEU A 1 120 ? 10.25 24.062 2.125 1 91.5 120 LEU A CA 1
ATOM 887 C C . LEU A 1 120 ? 10.289 23.531 3.551 1 91.5 120 LEU A C 1
ATOM 889 O O . LEU A 1 120 ? 9.445 22.719 3.936 1 91.5 120 LEU A O 1
ATOM 893 N N . GLN A 1 121 ? 11.297 23.891 4.254 1 89.12 121 GLN A N 1
ATOM 894 C CA . GLN A 1 121 ? 11.414 23.469 5.641 1 89.12 121 GLN A CA 1
ATOM 895 C C . GLN A 1 121 ? 11.016 24.594 6.598 1 89.12 121 GLN A C 1
ATOM 897 O O . GLN A 1 121 ? 11.672 25.641 6.645 1 89.12 121 GLN A O 1
ATOM 902 N N . TYR A 1 122 ? 10.047 24.359 7.281 1 88.69 122 TYR A N 1
ATOM 903 C CA . TYR A 1 122 ? 9.477 25.359 8.18 1 88.69 122 TYR A CA 1
ATOM 904 C C . TYR A 1 122 ? 8.859 24.703 9.406 1 88.69 122 TYR A C 1
ATOM 906 O O . TYR A 1 122 ? 7.992 23.828 9.281 1 88.69 122 TYR A O 1
ATOM 914 N N . PRO A 1 123 ? 9.281 25.062 10.602 1 84.69 123 PRO A N 1
ATOM 915 C CA . PRO A 1 123 ? 8.805 24.406 11.812 1 84.69 123 PRO A CA 1
ATOM 916 C C . PRO A 1 123 ? 7.289 24.5 11.984 1 84.69 123 PRO A C 1
ATOM 918 O O . PRO A 1 123 ? 6.699 25.547 11.695 1 84.69 123 PRO A O 1
ATOM 921 N N . GLN A 1 124 ? 6.727 23.469 12.508 1 84.88 124 GLN A N 1
ATOM 922 C CA . GLN A 1 124 ? 5.277 23.375 12.648 1 84.88 124 GLN A CA 1
ATOM 923 C C . GLN A 1 124 ? 4.734 24.453 13.578 1 84.88 124 GLN A C 1
ATOM 925 O O . GLN A 1 124 ? 3.629 24.953 13.367 1 84.88 124 GLN A O 1
ATOM 930 N N . ASP A 1 125 ? 5.48 24.766 14.609 1 84.38 125 ASP A N 1
ATOM 931 C CA . ASP A 1 125 ? 5.027 25.781 15.539 1 84.38 125 ASP A CA 1
ATOM 932 C C . ASP A 1 125 ? 4.945 27.156 14.859 1 84.38 125 ASP A C 1
ATOM 934 O O . ASP A 1 125 ? 4.035 27.938 15.141 1 84.38 125 ASP A O 1
ATOM 938 N N . LYS A 1 126 ? 5.887 27.422 13.984 1 88.88 126 LYS A N 1
ATOM 939 C CA . LYS A 1 126 ? 5.879 28.688 13.266 1 88.88 126 LYS A CA 1
ATOM 940 C C . LYS A 1 126 ? 4.711 28.766 12.289 1 88.88 126 LYS A C 1
ATOM 942 O O . LYS A 1 126 ? 4.043 29.797 12.18 1 88.88 126 LYS A O 1
ATOM 947 N N . ILE A 1 127 ? 4.473 27.734 11.625 1 92.12 127 ILE A N 1
ATOM 948 C CA . ILE A 1 127 ? 3.367 27.734 10.68 1 92.12 127 ILE A CA 1
ATOM 949 C C . ILE A 1 127 ? 2.041 27.844 11.43 1 92.12 127 ILE A C 1
ATOM 951 O O . ILE A 1 127 ? 1.111 28.516 10.969 1 92.12 127 ILE A O 1
ATOM 955 N N . GLY A 1 128 ? 1.933 27.141 12.547 1 93 128 GLY A N 1
ATOM 956 C CA . GLY A 1 128 ? 0.74 27.266 13.367 1 93 128 GLY A CA 1
ATOM 957 C C . GLY A 1 128 ? 0.434 28.688 13.773 1 93 128 GLY A C 1
ATOM 958 O O . GLY A 1 128 ? -0.706 29.141 13.648 1 93 128 GLY A O 1
ATOM 959 N N . GLN A 1 129 ? 1.46 29.344 14.227 1 93.31 129 GLN A N 1
ATOM 960 C CA . GLN A 1 129 ? 1.284 30.734 14.648 1 93.31 129 GLN A CA 1
ATOM 961 C C . GLN A 1 129 ? 0.893 31.609 13.477 1 93.31 129 GLN A C 1
ATOM 963 O O . GLN A 1 129 ? 0.01 32.469 13.602 1 93.31 129 GLN A O 1
ATOM 968 N N . LEU A 1 130 ? 1.58 31.438 12.406 1 94.81 130 LEU A N 1
ATOM 969 C CA . LEU A 1 130 ? 1.291 32.219 11.203 1 94.81 130 LEU A CA 1
ATOM 970 C C . LEU A 1 130 ? -0.162 32.031 10.773 1 94.81 130 LEU A C 1
ATOM 972 O O . LEU A 1 130 ? -0.851 33 10.469 1 94.81 130 LEU A O 1
ATOM 976 N N . LEU A 1 131 ? -0.619 30.812 10.766 1 96.94 131 LEU A N 1
ATOM 977 C CA . LEU A 1 131 ? -1.986 30.484 10.367 1 96.94 131 LEU A CA 1
ATOM 978 C C . LEU A 1 131 ? -2.988 31.078 11.359 1 96.94 131 LEU A C 1
ATOM 980 O O . LEU A 1 131 ? -4.031 31.594 10.961 1 96.94 131 LEU A O 1
ATOM 984 N N . LEU A 1 132 ? -2.682 30.953 12.617 1 96.19 132 LEU A N 1
ATOM 985 C CA . LEU A 1 132 ? -3.553 31.5 13.641 1 96.19 132 LEU A CA 1
ATOM 986 C C . LEU A 1 132 ? -3.721 33 13.461 1 96.19 132 LEU A C 1
ATOM 988 O O . LEU A 1 132 ? -4.844 33.531 13.461 1 96.19 132 LEU A O 1
ATOM 992 N N . ASP A 1 133 ? -2.623 33.719 13.289 1 95.88 133 ASP A N 1
ATOM 993 C CA . ASP A 1 133 ? -2.648 35.156 13.117 1 95.88 133 ASP A CA 1
ATOM 994 C C . ASP A 1 133 ? -3.498 35.562 11.906 1 95.88 133 ASP A C 1
ATOM 996 O O . ASP A 1 133 ? -4.359 36.438 12.008 1 95.88 133 ASP A O 1
ATOM 1000 N N . ARG A 1 134 ? -3.295 34.875 10.805 1 96.81 134 ARG A N 1
ATOM 1001 C CA . ARG A 1 134 ? -4.027 35.156 9.578 1 96.81 134 ARG A CA 1
ATOM 1002 C C . ARG A 1 134 ? -5.516 34.875 9.742 1 96.81 134 ARG A C 1
ATOM 1004 O O . ARG A 1 134 ? -6.359 35.594 9.227 1 96.81 134 ARG A O 1
ATOM 1011 N N . ALA A 1 135 ? -5.773 33.781 10.398 1 96.38 135 ALA A N 1
ATOM 1012 C CA . ALA A 1 135 ? -7.168 33.406 10.625 1 96.38 135 ALA A CA 1
ATOM 1013 C C . ALA A 1 135 ? -7.887 34.469 11.469 1 96.38 135 ALA A C 1
ATOM 1015 O O . ALA A 1 135 ? -9.008 34.844 11.156 1 96.38 135 ALA A O 1
ATOM 1016 N N . LEU A 1 136 ? -7.238 34.938 12.461 1 95.06 136 LEU A N 1
ATOM 1017 C CA . LEU A 1 136 ? -7.844 35.875 13.391 1 95.06 136 LEU A CA 1
ATOM 1018 C C . LEU A 1 136 ? -8.023 37.25 12.727 1 95.06 136 LEU A C 1
ATOM 1020 O O . LEU A 1 136 ? -8.914 38 13.094 1 95.06 136 LEU A O 1
ATOM 1024 N N . GLU A 1 137 ? -7.223 37.5 11.758 1 95.69 137 GLU A N 1
ATOM 1025 C CA . GLU A 1 137 ? -7.328 38.781 11.023 1 95.69 137 GLU A CA 1
ATOM 1026 C C . GLU A 1 137 ? -8.633 38.844 10.234 1 95.69 137 GLU A C 1
ATOM 1028 O O . GLU A 1 137 ? -9.102 39.938 9.898 1 95.69 137 GLU A O 1
ATOM 1033 N N . THR A 1 138 ? -9.32 37.75 9.875 1 95 138 THR A N 1
ATOM 1034 C CA . THR A 1 138 ? -10.5 37.719 9.016 1 95 138 THR A CA 1
ATOM 1035 C C . THR A 1 138 ? -11.75 38.062 9.812 1 95 138 THR A C 1
ATOM 1037 O O . THR A 1 138 ? -12.797 38.375 9.227 1 95 138 THR A O 1
ATOM 1040 N N . SER A 1 139 ? -11.852 38.062 11.117 1 93.88 139 SER A N 1
ATOM 1041 C CA . SER A 1 139 ? -12.961 38.281 12.031 1 93.88 139 SER A CA 1
ATOM 1042 C C . SER A 1 139 ? -14.023 37.188 11.898 1 93.88 139 SER A C 1
ATOM 1044 O O . SER A 1 139 ? -15.078 37.281 12.539 1 93.88 139 SER A O 1
ATOM 1046 N N . LEU A 1 140 ? -13.781 36.188 11.047 1 97.06 140 LEU A N 1
ATOM 1047 C CA . LEU A 1 140 ? -14.758 35.125 10.82 1 97.06 140 LEU A CA 1
ATOM 1048 C C . LEU A 1 140 ? -14.375 33.875 11.586 1 97.06 140 LEU A C 1
ATOM 1050 O O . LEU A 1 140 ? -15.102 32.875 11.555 1 97.06 140 LEU A O 1
ATOM 1054 N N . VAL A 1 141 ? -13.289 33.906 12.305 1 97.75 141 VAL A N 1
ATOM 1055 C CA . VAL A 1 141 ? -12.82 32.75 13.055 1 97.75 141 VAL A CA 1
ATOM 1056 C C . VAL A 1 141 ? -12.781 33.094 14.547 1 97.75 141 VAL A C 1
ATOM 1058 O O . VAL A 1 141 ? -12.195 34.094 14.945 1 97.75 141 VAL A O 1
ATOM 1061 N N . THR A 1 142 ? -13.414 32.344 15.289 1 96.5 142 THR A N 1
ATOM 1062 C CA . THR A 1 142 ? -13.266 32.375 16.734 1 96.5 142 THR A CA 1
ATOM 1063 C C . THR A 1 142 ? -12.43 31.219 17.234 1 96.5 142 THR A C 1
ATOM 1065 O O . THR A 1 142 ? -12.695 30.062 16.891 1 96.5 142 THR A O 1
ATOM 1068 N N . PHE A 1 143 ? -11.414 31.484 17.969 1 95.81 143 PHE A N 1
ATOM 1069 C CA . PHE A 1 143 ? -10.5 30.453 18.469 1 95.81 143 PHE A CA 1
ATOM 1070 C C . PHE A 1 143 ? -10.609 30.328 19.984 1 95.81 143 PHE A C 1
ATOM 1072 O O . PHE A 1 143 ? -10.484 31.312 20.703 1 95.81 143 PHE A O 1
ATOM 1079 N N . HIS A 1 144 ? -10.898 29.156 20.453 1 96.38 144 HIS A N 1
ATOM 1080 C CA . HIS A 1 144 ? -11.039 28.875 21.875 1 96.38 144 HIS A CA 1
ATOM 1081 C C . HIS A 1 144 ? -9.922 27.969 22.359 1 96.38 144 HIS A C 1
ATOM 1083 O O . HIS A 1 144 ? -9.977 26.75 22.172 1 96.38 144 HIS A O 1
ATOM 1089 N N . PHE A 1 145 ? -8.945 28.531 23.109 1 96.31 145 PHE A N 1
ATOM 1090 C CA . PHE A 1 145 ? -7.922 27.734 23.766 1 96.31 145 PHE A CA 1
ATOM 1091 C C . PHE A 1 145 ? -8.469 27.094 25.047 1 96.31 145 PHE A C 1
ATOM 1093 O O . PHE A 1 145 ? -9.453 27.562 25.609 1 96.31 145 PHE A O 1
ATOM 1100 N N . GLY A 1 146 ? -7.801 26.016 25.438 1 97.06 146 GLY A N 1
ATOM 1101 C CA . GLY A 1 146 ? -8.18 25.359 26.688 1 97.06 146 GLY A CA 1
ATOM 1102 C C . GLY A 1 146 ? -9.594 24.828 26.672 1 97.06 146 GLY A C 1
ATOM 1103 O O . GLY A 1 146 ? -10.273 24.844 27.703 1 97.06 146 GLY A O 1
ATOM 1104 N N . THR A 1 147 ? -10.117 24.531 25.562 1 97.69 147 THR A N 1
ATOM 1105 C CA . THR A 1 147 ? -11.484 24.078 25.359 1 97.69 147 THR A CA 1
ATOM 1106 C C . THR A 1 147 ? -11.508 22.672 24.766 1 97.69 147 THR A C 1
ATOM 1108 O O . THR A 1 147 ? -11.211 22.5 23.578 1 97.69 147 THR A O 1
ATOM 1111 N N . GLU A 1 148 ? -11.883 21.719 25.578 1 97.94 148 GLU A N 1
ATOM 1112 C CA . GLU A 1 148 ? -11.82 20.312 25.172 1 97.94 148 GLU A CA 1
ATOM 1113 C C . GLU A 1 148 ? -13.203 19.766 24.828 1 97.94 148 GLU A C 1
ATOM 1115 O O . GLU A 1 148 ? -14.133 19.875 25.641 1 97.94 148 GLU A O 1
ATOM 1120 N N . LEU A 1 149 ? -13.383 19.266 23.641 1 98.56 149 LEU A N 1
ATOM 1121 C CA . LEU A 1 149 ? -14.617 18.609 23.234 1 98.56 149 LEU A CA 1
ATOM 1122 C C . LEU A 1 149 ? -14.766 17.266 23.953 1 98.56 149 LEU A C 1
ATOM 1124 O O . LEU A 1 149 ? -13.828 16.469 23.984 1 98.56 149 LEU A O 1
ATOM 1128 N N . TYR A 1 150 ? -15.953 16.969 24.516 1 98 150 TYR A N 1
ATOM 1129 C CA . TYR A 1 150 ? -16.109 15.656 25.141 1 98 150 TYR A CA 1
ATOM 1130 C C . TYR A 1 150 ? -17.359 14.953 24.625 1 98 150 TYR A C 1
ATOM 1132 O O . TYR A 1 150 ? -17.547 13.75 24.859 1 98 150 TYR A O 1
ATOM 1140 N N . ASP A 1 151 ? -18.219 15.719 23.859 1 98.19 151 ASP A N 1
ATOM 1141 C CA . ASP A 1 151 ? -19.422 15.094 23.297 1 98.19 151 ASP A CA 1
ATOM 1142 C C . ASP A 1 151 ? -19.984 15.922 22.156 1 98.19 151 ASP A C 1
ATOM 1144 O O . ASP A 1 151 ? -19.703 17.109 22.047 1 98.19 151 ASP A O 1
ATOM 1148 N N . ILE A 1 152 ? -20.719 15.258 21.234 1 98.12 152 ILE A N 1
ATOM 1149 C CA . ILE A 1 152 ? -21.391 15.891 20.109 1 98.12 152 ILE A CA 1
ATOM 1150 C C . ILE A 1 152 ? -22.844 15.453 20.047 1 98.12 152 ILE A C 1
ATOM 1152 O O . ILE A 1 152 ? -23.141 14.266 20.172 1 98.12 152 ILE A O 1
ATOM 1156 N N . TYR A 1 153 ? -23.703 16.375 19.906 1 96.69 153 TYR A N 1
ATOM 1157 C CA . TYR A 1 153 ? -25.109 16.078 19.609 1 96.69 153 TYR A CA 1
ATOM 1158 C C . TYR A 1 153 ? -25.5 16.594 18.234 1 96.69 153 TYR A C 1
ATOM 1160 O O . TYR A 1 153 ? -25.344 17.781 17.938 1 96.69 153 TYR A O 1
ATOM 1168 N N . GLU A 1 154 ? -25.953 15.672 17.406 1 94.56 154 GLU A N 1
ATOM 1169 C CA . GLU A 1 154 ? -26.344 16.031 16.047 1 94.56 154 GLU A CA 1
ATOM 1170 C C . GLU A 1 154 ? -27.859 16.094 15.906 1 94.56 154 GLU A C 1
ATOM 1172 O O . GLU A 1 154 ? -28.578 15.289 16.5 1 94.56 154 GLU A O 1
ATOM 1177 N N . SER A 1 155 ? -28.312 17.094 15.242 1 91.31 155 SER A N 1
ATOM 1178 C CA . SER A 1 155 ? -29.719 17.219 14.852 1 91.31 155 SER A CA 1
ATOM 1179 C C . SER A 1 155 ? -29.859 17.609 13.383 1 91.31 155 SER A C 1
ATOM 1181 O O . SER A 1 155 ? -28.844 17.797 12.688 1 91.31 155 SER A O 1
ATOM 1183 N N . LYS A 1 156 ? -31.078 17.703 12.859 1 86.75 156 LYS A N 1
ATOM 1184 C CA . LYS A 1 156 ? -31.328 18.094 11.477 1 86.75 156 LYS A CA 1
ATOM 1185 C C . LYS A 1 156 ? -30.844 19.516 11.211 1 86.75 156 LYS A C 1
ATOM 1187 O O . LYS A 1 156 ? -30.516 19.875 10.07 1 86.75 156 LYS A O 1
ATOM 1192 N N . ASP A 1 157 ? -30.766 20.281 12.336 1 85.94 157 ASP A N 1
ATOM 1193 C CA . ASP A 1 157 ? -30.484 21.703 12.172 1 85.94 157 ASP A CA 1
ATOM 1194 C C . ASP A 1 157 ? -29.016 22.016 12.398 1 85.94 157 ASP A C 1
ATOM 1196 O O . ASP A 1 157 ? -28.562 23.141 12.164 1 85.94 157 ASP A O 1
ATOM 1200 N N . GLY A 1 158 ? -28.344 21.016 12.922 1 94.25 158 GLY A N 1
ATOM 1201 C CA . GLY A 1 158 ? -26.938 21.297 13.172 1 94.25 158 GLY A CA 1
ATOM 1202 C C . GLY A 1 158 ? -26.328 20.391 14.227 1 94.25 158 GLY A C 1
ATOM 1203 O O . GLY A 1 158 ? -26.828 19.297 14.477 1 94.25 158 GLY A O 1
ATOM 1204 N N . VAL A 1 159 ? -25.172 20.844 14.719 1 96.62 159 VAL A N 1
ATOM 1205 C CA . VAL A 1 159 ? -24.438 20.078 15.719 1 96.62 159 VAL A CA 1
ATOM 1206 C C . VAL A 1 159 ? -24.219 20.938 16.969 1 96.62 159 VAL A C 1
ATOM 1208 O O . VAL A 1 159 ? -24.078 22.156 16.875 1 96.62 159 VAL A O 1
ATOM 1211 N N . LEU A 1 160 ? -24.328 20.328 18.094 1 96.69 160 LEU A N 1
ATOM 1212 C CA . LEU A 1 160 ? -23.969 20.906 19.375 1 96.69 160 LEU A CA 1
ATOM 1213 C C . LEU A 1 160 ? -22.703 20.25 19.938 1 96.69 160 LEU A C 1
ATOM 1215 O O . LEU A 1 160 ? -22.719 19.047 20.234 1 96.69 160 LEU A O 1
ATOM 1219 N N . ALA A 1 161 ? -21.656 21.016 20.031 1 97.56 161 ALA A N 1
ATOM 1220 C CA . ALA A 1 161 ? -20.422 20.531 20.625 1 97.56 161 ALA A CA 1
ATOM 1221 C C . ALA A 1 161 ? -20.391 20.828 22.125 1 97.56 161 ALA A C 1
ATOM 1223 O O . ALA A 1 161 ? -20.438 22 22.531 1 97.56 161 ALA A O 1
ATOM 1224 N N . HIS A 1 162 ? -20.328 19.781 22.891 1 98.06 162 HIS A N 1
ATOM 1225 C CA . HIS A 1 162 ? -20.172 19.953 24.328 1 98.06 162 HIS A CA 1
ATOM 1226 C C . HIS A 1 162 ? -18.703 20.016 24.719 1 98.06 162 HIS A C 1
ATOM 1228 O O . HIS A 1 162 ? -17.938 19.109 24.406 1 98.06 162 HIS A O 1
ATOM 1234 N N . VAL A 1 163 ? -18.375 21.094 25.359 1 98 163 VAL A N 1
ATOM 1235 C CA . VAL A 1 163 ? -16.969 21.328 25.641 1 98 163 VAL A CA 1
ATOM 1236 C C . VAL A 1 163 ? -16.766 21.594 27.125 1 98 163 VAL A C 1
ATOM 1238 O O . VAL A 1 163 ? -17.719 21.953 27.844 1 98 163 VAL A O 1
ATOM 1241 N N . ARG A 1 164 ? -15.586 21.312 27.562 1 97.75 164 ARG A N 1
ATOM 1242 C CA . ARG A 1 164 ? -15.164 21.641 28.922 1 97.75 164 ARG A CA 1
ATOM 1243 C C . ARG A 1 164 ? -13.945 22.562 28.906 1 97.75 164 ARG A C 1
ATOM 1245 O O . ARG A 1 164 ? -13.039 22.391 28.094 1 97.75 164 ARG A O 1
ATOM 1252 N N . SER A 1 165 ? -13.992 23.531 29.719 1 96.19 165 SER A N 1
ATOM 1253 C CA . SER A 1 165 ? -12.898 24.469 29.922 1 96.19 165 SER A CA 1
ATOM 1254 C C . SER A 1 165 ? -12.727 24.812 31.406 1 96.19 165 SER A C 1
ATOM 1256 O O . SER A 1 165 ? -13.461 24.297 32.25 1 96.19 165 SER A O 1
ATOM 1258 N N . LYS A 1 166 ? -11.703 25.594 31.672 1 93.94 166 LYS A N 1
ATOM 1259 C CA . LYS A 1 166 ? -11.484 26.047 33.031 1 93.94 166 LYS A CA 1
ATOM 1260 C C . LYS A 1 166 ? -12.68 26.844 33.562 1 93.94 166 LYS A C 1
ATOM 1262 O O . LYS A 1 166 ? -12.914 26.906 34.75 1 93.94 166 LYS A O 1
ATOM 1267 N N . LYS A 1 167 ? -13.445 27.422 32.688 1 92.25 167 LYS A N 1
ATOM 1268 C CA . LYS A 1 167 ? -14.609 28.219 33.062 1 92.25 167 LYS A CA 1
ATOM 1269 C C . LYS A 1 167 ? -15.844 27.344 33.219 1 92.25 167 LYS A C 1
ATOM 1271 O O . LYS A 1 167 ? -16.906 27.828 33.625 1 92.25 167 LYS A O 1
ATOM 1276 N N . GLY A 1 168 ? -15.719 26.094 33 1 94.75 168 GLY A N 1
ATOM 1277 C CA . GLY A 1 168 ? -16.828 25.156 33.125 1 94.75 168 GLY A CA 1
ATOM 1278 C C . GLY A 1 168 ? -17.234 24.547 31.781 1 94.75 168 GLY A C 1
ATOM 1279 O O . GLY A 1 168 ? -16.531 24.703 30.781 1 94.75 168 GLY A O 1
ATOM 1280 N N . ASN A 1 169 ? -18.297 23.75 31.875 1 97 169 ASN A N 1
ATOM 1281 C CA . ASN A 1 169 ? -18.844 23.109 30.672 1 97 169 ASN A CA 1
ATOM 1282 C C . ASN A 1 169 ? -19.766 24.031 29.906 1 97 169 ASN A C 1
ATOM 1284 O O . ASN A 1 169 ? -20.562 24.766 30.516 1 97 169 ASN A O 1
ATOM 1288 N N . TRP A 1 170 ? -19.656 24.172 28.609 1 96 170 TRP A N 1
ATOM 1289 C CA . TRP A 1 170 ? -20.547 24.953 27.766 1 96 170 TRP A CA 1
ATOM 1290 C C . TRP A 1 170 ? -20.672 24.344 26.375 1 96 170 TRP A C 1
ATOM 1292 O O . TRP A 1 170 ? -20.219 23.219 26.141 1 96 170 TRP A O 1
ATOM 1302 N N . GLU A 1 171 ? -21.438 24.938 25.547 1 95.62 171 GLU A N 1
ATOM 1303 C CA . GLU A 1 171 ? -21.734 24.359 24.25 1 95.62 171 GLU A CA 1
ATOM 1304 C C . GLU A 1 171 ? -21.406 25.328 23.125 1 95.62 171 GLU A C 1
ATOM 1306 O O . GLU A 1 171 ? -21.516 26.547 23.281 1 95.62 171 GLU A O 1
ATOM 1311 N N . VAL A 1 172 ? -20.953 24.812 22.062 1 95.88 172 VAL A N 1
ATOM 1312 C CA . VAL A 1 172 ? -20.734 25.562 20.828 1 95.88 172 VAL A CA 1
ATOM 1313 C C . VAL A 1 172 ? -21.641 25 19.734 1 95.88 172 VAL A C 1
ATOM 1315 O O . VAL A 1 172 ? -21.609 23.797 19.453 1 95.88 172 VAL A O 1
ATOM 1318 N N . ARG A 1 173 ? -22.406 25.859 19.141 1 95.5 173 ARG A N 1
ATOM 1319 C CA . ARG A 1 173 ? -23.328 25.438 18.094 1 95.5 173 ARG A CA 1
ATOM 1320 C C . ARG A 1 173 ? -22.719 25.688 16.703 1 95.5 173 ARG A C 1
ATOM 1322 O O . ARG A 1 173 ? -22.062 26.688 16.484 1 95.5 173 ARG A O 1
ATOM 1329 N N . GLY A 1 174 ? -22.969 24.75 15.773 1 96.19 174 GLY A N 1
ATOM 1330 C CA . GLY A 1 174 ? -22.594 24.875 14.375 1 96.19 174 GLY A CA 1
ATOM 1331 C C . GLY A 1 174 ? -23.438 24.031 13.445 1 96.19 174 GLY A C 1
ATOM 1332 O O . GLY A 1 174 ? -24.281 23.25 13.898 1 96.19 174 GLY A O 1
ATOM 1333 N N . GLN A 1 175 ? -23.375 24.266 12.188 1 96.5 175 GLN A N 1
ATOM 1334 C CA . GLN A 1 175 ? -24.047 23.406 11.211 1 96.5 175 GLN A CA 1
ATOM 1335 C C . GLN A 1 175 ? -23.312 22.094 11.031 1 96.5 175 GLN A C 1
ATOM 1337 O O . GLN A 1 175 ? -23.922 21.047 10.836 1 96.5 175 GLN A O 1
ATOM 1342 N N . TYR A 1 176 ? -21.984 22.109 11.039 1 97.94 176 TYR A N 1
ATOM 1343 C CA . TYR A 1 176 ? -21.109 20.953 10.891 1 97.94 176 TYR A CA 1
ATOM 1344 C C . TYR A 1 176 ? -19.984 21 11.906 1 97.94 176 TYR A C 1
ATOM 1346 O O . TYR A 1 176 ? -19.672 22.062 12.461 1 97.94 176 TYR A O 1
ATOM 1354 N N . ILE A 1 177 ? -19.359 19.859 12.141 1 98.69 177 ILE A N 1
ATOM 1355 C CA . ILE A 1 177 ? -18.188 19.781 13.008 1 98.69 177 ILE A CA 1
ATOM 1356 C C . ILE A 1 177 ? -17.094 18.984 12.312 1 98.69 177 ILE A C 1
ATOM 1358 O O . ILE A 1 177 ? -17.375 17.984 11.641 1 98.69 177 ILE A O 1
ATOM 1362 N N . VAL A 1 178 ? -15.875 19.453 12.359 1 98.88 178 VAL A N 1
ATOM 1363 C CA . VAL A 1 178 ? -14.734 18.797 11.711 1 98.88 178 VAL A CA 1
ATOM 1364 C C . VAL A 1 178 ? -13.695 18.406 12.758 1 98.88 178 VAL A C 1
ATOM 1366 O O . VAL A 1 178 ? -13.227 19.266 13.523 1 98.88 178 VAL A O 1
ATOM 1369 N N . GLY A 1 179 ? -13.383 17.141 12.812 1 98.88 179 GLY A N 1
ATOM 1370 C CA . GLY A 1 179 ? -12.273 16.688 13.641 1 98.88 179 GLY A CA 1
ATOM 1371 C C . GLY A 1 179 ? -10.914 16.891 12.984 1 98.88 179 GLY A C 1
ATOM 1372 O O . GLY A 1 179 ? -10.594 16.25 11.992 1 98.88 179 GLY A O 1
ATOM 1373 N N . CYS A 1 180 ? -10.172 17.781 13.469 1 98.69 180 CYS A N 1
ATOM 1374 C CA . CYS A 1 180 ? -8.758 18 13.203 1 98.69 180 CYS A CA 1
ATOM 1375 C C . CYS A 1 180 ? -7.922 17.797 14.461 1 98.69 180 CYS A C 1
ATOM 1377 O O . CYS A 1 180 ? -6.984 18.562 14.719 1 98.69 180 CYS A O 1
ATOM 1379 N N . ASP A 1 181 ? -8.289 16.844 15.227 1 98.25 181 ASP A N 1
ATOM 1380 C CA . ASP A 1 181 ? -7.809 16.734 16.609 1 98.25 181 ASP A CA 1
ATOM 1381 C C . ASP A 1 181 ? -6.824 15.586 16.75 1 98.25 181 ASP A C 1
ATOM 1383 O O . ASP A 1 181 ? -6.676 15.023 17.844 1 98.25 181 ASP A O 1
ATOM 1387 N N . GLY A 1 182 ? -6.27 15.164 15.703 1 96.5 182 GLY A N 1
ATOM 1388 C CA . GLY A 1 182 ? -5.105 14.297 15.758 1 96.5 182 GLY A CA 1
ATOM 1389 C C . GLY A 1 182 ? -5.461 12.82 15.812 1 96.5 182 GLY A C 1
ATOM 1390 O O . GLY A 1 182 ? -6.621 12.453 15.625 1 96.5 182 GLY A O 1
ATOM 1391 N N . GLY A 1 183 ? -4.434 11.992 16 1 96.12 183 GLY A N 1
ATOM 1392 C CA . GLY A 1 183 ? -4.539 10.539 15.93 1 96.12 183 GLY A CA 1
ATOM 1393 C C . GLY A 1 183 ? -5.508 9.961 16.938 1 96.12 183 GLY A C 1
ATOM 1394 O O . GLY A 1 183 ? -6.098 8.906 16.719 1 96.12 183 GLY A O 1
ATOM 1395 N N . ARG A 1 184 ? -5.684 10.625 18.047 1 96.25 184 ARG A N 1
ATOM 1396 C CA . ARG A 1 184 ? -6.621 10.188 19.078 1 96.25 184 ARG A CA 1
ATOM 1397 C C . ARG A 1 184 ? -7.906 11.008 19.031 1 96.25 184 ARG A C 1
ATOM 1399 O O . ARG A 1 184 ? -8.453 11.375 20.062 1 96.25 184 ARG A O 1
ATOM 1406 N N . SER A 1 185 ? -8.312 11.242 17.938 1 98.38 185 SER A N 1
ATOM 1407 C CA . SER A 1 185 ? -9.43 12.141 17.656 1 98.38 185 SER A CA 1
ATOM 1408 C C . SER A 1 185 ? -10.672 11.75 18.453 1 98.38 185 SER A C 1
ATOM 1410 O O . SER A 1 185 ? -11.18 10.633 18.312 1 98.38 185 SER A O 1
ATOM 1412 N N . VAL A 1 186 ? -11.156 12.664 19.219 1 98.38 186 VAL A N 1
ATOM 1413 C CA . VAL A 1 186 ? -12.414 12.508 19.953 1 98.38 186 VAL A CA 1
ATOM 1414 C C . VAL A 1 186 ? -13.586 12.586 18.969 1 98.38 186 VAL A C 1
ATOM 1416 O O . VAL A 1 186 ? -14.578 11.867 19.125 1 98.38 186 VAL A O 1
ATOM 1419 N N . VAL A 1 187 ? -13.508 13.445 17.984 1 98.69 187 VAL A N 1
ATOM 1420 C CA . VAL A 1 187 ? -14.562 13.57 16.984 1 98.69 187 VAL A CA 1
ATOM 1421 C C . VAL A 1 187 ? -14.75 12.242 16.266 1 98.69 187 VAL A C 1
ATOM 1423 O O . VAL A 1 187 ? -15.883 11.766 16.125 1 98.69 187 VAL A O 1
ATOM 1426 N N . ARG A 1 188 ? -13.648 11.633 15.82 1 98.44 188 ARG A N 1
ATOM 1427 C CA . ARG A 1 188 ? -13.727 10.344 15.133 1 98.44 188 ARG A CA 1
ATOM 1428 C C . ARG A 1 188 ? -14.406 9.297 16 1 98.44 188 ARG A C 1
ATOM 1430 O O . ARG A 1 188 ? -15.258 8.539 15.531 1 98.44 188 ARG A O 1
ATOM 1437 N N . ARG A 1 189 ? -13.945 9.266 17.266 1 97.81 189 ARG A N 1
ATOM 1438 C CA . ARG A 1 189 ? -14.523 8.312 18.203 1 97.81 189 ARG A CA 1
ATOM 1439 C C . ARG A 1 189 ? -16.031 8.531 18.359 1 97.81 189 ARG A C 1
ATOM 1441 O O . ARG A 1 189 ? -16.797 7.574 18.328 1 97.81 189 ARG A O 1
ATOM 1448 N N . LEU A 1 190 ? -16.422 9.758 18.531 1 97.12 190 LEU A N 1
ATOM 1449 C CA . LEU A 1 190 ? -17.828 10.094 18.734 1 97.12 190 LEU A CA 1
ATOM 1450 C C . LEU A 1 190 ? -18.641 9.828 17.469 1 97.12 190 LEU A C 1
ATOM 1452 O O . LEU A 1 190 ? -19.844 9.562 17.547 1 97.12 190 LEU A O 1
ATOM 1456 N N . MET A 1 191 ? -18.031 9.883 16.297 1 94.94 191 MET A N 1
ATOM 1457 C CA . MET A 1 191 ? -18.625 9.531 15.016 1 94.94 191 MET A CA 1
ATOM 1458 C C . MET A 1 191 ? -18.875 8.023 14.922 1 94.94 191 MET A C 1
ATOM 1460 O O . MET A 1 191 ? -19.625 7.566 14.062 1 94.94 191 MET A O 1
ATOM 1464 N N . GLY A 1 192 ? -18.141 7.312 15.75 1 94.25 192 GLY A N 1
ATOM 1465 C CA . GLY A 1 192 ? -18.172 5.863 15.641 1 94.25 192 GLY A CA 1
ATOM 1466 C C . GLY A 1 192 ? -17.359 5.332 14.477 1 94.25 192 GLY A C 1
ATOM 1467 O O . GLY A 1 192 ? -17.672 4.277 13.922 1 94.25 192 GLY A O 1
ATOM 1468 N N . VAL A 1 193 ? -16.406 6.09 14.031 1 95.44 193 VAL A N 1
ATOM 1469 C CA . VAL A 1 193 ? -15.57 5.715 12.891 1 95.44 193 VAL A CA 1
ATOM 1470 C C . VAL A 1 193 ? -14.258 5.113 13.391 1 95.44 193 VAL A C 1
ATOM 1472 O O . VAL A 1 193 ? -13.602 5.68 14.273 1 95.44 193 VAL A O 1
ATOM 1475 N N . LYS A 1 194 ? -13.859 3.99 12.914 1 94.06 194 LYS A N 1
ATOM 1476 C CA . LYS A 1 194 ? -12.594 3.336 13.258 1 94.06 194 LYS A CA 1
ATOM 1477 C C . LYS A 1 194 ? -11.555 3.545 12.156 1 94.06 194 LYS A C 1
ATOM 1479 O O . LYS A 1 194 ? -11.898 3.949 11.047 1 94.06 194 LYS A O 1
ATOM 1484 N N . MET A 1 195 ? -10.352 3.359 12.523 1 95.75 195 MET A N 1
ATOM 1485 C CA . MET A 1 195 ? -9.266 3.379 11.547 1 95.75 195 MET A CA 1
ATOM 1486 C C . MET A 1 195 ? -8.773 1.966 11.25 1 95.75 195 MET A C 1
ATOM 1488 O O . MET A 1 195 ? -8.719 1.122 12.148 1 95.75 195 MET A O 1
ATOM 1492 N N . PHE A 1 196 ? -8.453 1.782 10.062 1 94.19 196 PHE A N 1
ATOM 1493 C CA . PHE A 1 196 ? -8.016 0.457 9.641 1 94.19 196 PHE A CA 1
ATOM 1494 C C . PHE A 1 196 ? -6.688 0.536 8.898 1 94.19 196 PHE A C 1
ATOM 1496 O O . PHE A 1 196 ? -6.359 1.567 8.305 1 94.19 196 PHE A O 1
ATOM 1503 N N . GLY A 1 197 ? -5.969 -0.594 8.883 1 94.44 197 GLY A N 1
ATOM 1504 C CA . GLY A 1 197 ? -4.641 -0.706 8.297 1 94.44 197 GLY A CA 1
ATOM 1505 C C . GLY A 1 197 ? -3.688 -1.525 9.148 1 94.44 197 GLY A C 1
ATOM 1506 O O . GLY A 1 197 ? -4.074 -2.549 9.719 1 94.44 197 GLY A O 1
ATOM 1507 N N . HIS A 1 198 ? -2.381 -1.083 9.18 1 94.81 198 HIS A N 1
ATOM 1508 C CA . HIS A 1 198 ? -1.387 -1.819 9.953 1 94.81 198 HIS A CA 1
ATOM 1509 C C . HIS A 1 198 ? -0.402 -0.871 10.633 1 94.81 198 HIS A C 1
ATOM 1511 O O . HIS A 1 198 ? -0.372 0.323 10.328 1 94.81 198 HIS A O 1
ATOM 1517 N N . SER A 1 199 ? 0.271 -1.41 11.586 1 95.06 199 SER A N 1
ATOM 1518 C CA . SER A 1 199 ? 1.379 -0.719 12.242 1 95.06 199 SER A CA 1
ATOM 1519 C C . SER A 1 199 ? 2.705 -1.421 11.961 1 95.06 199 SER A C 1
ATOM 1521 O O . SER A 1 199 ? 2.752 -2.646 11.852 1 95.06 199 SER A O 1
ATOM 1523 N N . TRP A 1 200 ? 3.689 -0.639 11.758 1 94.62 200 TRP A N 1
ATOM 1524 C CA . TRP A 1 200 ? 5.023 -1.193 11.539 1 94.62 200 TRP A CA 1
ATOM 1525 C C . TRP A 1 200 ? 5.617 -1.702 12.852 1 94.62 200 TRP A C 1
ATOM 1527 O O . TRP A 1 200 ? 5.281 -1.205 13.922 1 94.62 200 TRP A O 1
ATOM 1537 N N . ALA A 1 201 ? 6.539 -2.639 12.75 1 90.12 201 ALA A N 1
ATOM 1538 C CA . ALA A 1 201 ? 7.117 -3.271 13.93 1 90.12 201 ALA A CA 1
ATOM 1539 C C . ALA A 1 201 ? 8.141 -2.354 14.602 1 90.12 201 ALA A C 1
ATOM 1541 O O . ALA A 1 201 ? 8.242 -2.322 15.828 1 90.12 201 ALA A O 1
ATOM 1542 N N . GLU A 1 202 ? 8.867 -1.652 13.797 1 92.75 202 GLU A N 1
ATOM 1543 C CA . GLU A 1 202 ? 9.945 -0.817 14.305 1 92.75 202 GLU A CA 1
ATOM 1544 C C . GLU A 1 202 ? 9.398 0.42 15.016 1 92.75 202 GLU A C 1
ATOM 1546 O O . GLU A 1 202 ? 8.398 0.992 14.586 1 92.75 202 GLU A O 1
ATOM 1551 N N . ARG A 1 203 ? 10.078 0.735 16.016 1 95.62 203 ARG A N 1
ATOM 1552 C CA . ARG A 1 203 ? 9.828 2.035 16.625 1 95.62 203 ARG A CA 1
ATOM 1553 C C . ARG A 1 203 ? 10.711 3.113 16.016 1 95.62 203 ARG A C 1
ATOM 1555 O O . ARG A 1 203 ? 11.766 2.811 15.445 1 95.62 203 ARG A O 1
ATOM 1562 N N . PHE A 1 204 ? 10.258 4.258 16.078 1 95.88 204 PHE A N 1
ATOM 1563 C CA . PHE A 1 204 ? 10.977 5.402 15.523 1 95.88 204 PHE A CA 1
ATOM 1564 C C . PHE A 1 204 ? 11.25 6.445 16.594 1 95.88 204 PHE A C 1
ATOM 1566 O O . PHE A 1 204 ? 10.336 6.863 17.312 1 95.88 204 PHE A O 1
ATOM 1573 N N . MET A 1 205 ? 12.477 6.82 16.75 1 96.19 205 MET A N 1
ATOM 1574 C CA . MET A 1 205 ? 12.898 7.824 17.734 1 96.19 205 MET A CA 1
ATOM 1575 C C . MET A 1 205 ? 13.312 9.117 17.031 1 96.19 205 MET A C 1
ATOM 1577 O O . MET A 1 205 ? 14.328 9.148 16.344 1 96.19 205 MET A O 1
ATOM 1581 N N . THR A 1 206 ? 12.57 10.141 17.234 1 94.06 206 THR A N 1
ATOM 1582 C CA . THR A 1 206 ? 12.883 11.445 16.656 1 94.06 206 THR A CA 1
ATOM 1583 C C . THR A 1 206 ? 13.547 12.344 17.703 1 94.06 206 THR A C 1
ATOM 1585 O O . THR A 1 206 ? 13.023 12.523 18.797 1 94.06 206 THR A O 1
ATOM 1588 N N . THR A 1 207 ? 14.695 12.898 17.328 1 94.62 207 THR A N 1
ATOM 1589 C CA . THR A 1 207 ? 15.43 13.805 18.203 1 94.62 207 THR A CA 1
ATOM 1590 C C . THR A 1 207 ? 15.695 15.133 17.516 1 94.62 207 THR A C 1
ATOM 1592 O O . THR A 1 207 ? 16.062 15.164 16.344 1 94.62 207 THR A O 1
ATOM 1595 N N . ASP A 1 208 ? 15.438 16.172 18.172 1 92.06 208 ASP A N 1
ATOM 1596 C CA . ASP A 1 208 ? 15.906 17.5 17.766 1 92.06 208 ASP A CA 1
ATOM 1597 C C . ASP A 1 208 ? 17.203 17.875 18.5 1 92.06 208 ASP A C 1
ATOM 1599 O O . ASP A 1 208 ? 17.25 17.859 19.734 1 92.06 208 ASP A O 1
ATOM 1603 N N . ILE A 1 209 ? 18.188 18.172 17.719 1 93.62 209 ILE A N 1
ATOM 1604 C CA . ILE A 1 209 ? 19.469 18.469 18.344 1 93.62 209 ILE A CA 1
ATOM 1605 C C . ILE A 1 209 ? 20.047 19.766 17.75 1 93.62 209 ILE A C 1
ATOM 1607 O O . ILE A 1 209 ? 19.703 20.141 16.625 1 93.62 209 ILE A O 1
ATOM 1611 N N . VAL A 1 210 ? 20.797 20.391 18.5 1 93.38 210 VAL A N 1
ATOM 1612 C CA . VAL A 1 210 ? 21.641 21.469 18 1 93.38 210 VAL A CA 1
ATOM 1613 C C . VAL A 1 210 ? 23.078 20.969 17.828 1 93.38 210 VAL A C 1
ATOM 1615 O O . VAL A 1 210 ? 23.641 20.344 18.734 1 93.38 210 VAL A O 1
ATOM 1618 N N . ARG A 1 211 ? 23.531 21.188 16.656 1 92.25 211 ARG A N 1
ATOM 1619 C CA . ARG A 1 211 ? 24.891 20.75 16.359 1 92.25 211 ARG A CA 1
ATOM 1620 C C . ARG A 1 211 ? 25.609 21.734 15.453 1 92.25 211 ARG A C 1
ATOM 1622 O O . ARG A 1 211 ? 24.969 22.625 14.859 1 92.25 211 ARG A O 1
ATOM 1629 N N . THR A 1 212 ? 26.922 21.578 15.375 1 88.19 212 THR A N 1
ATOM 1630 C CA . THR A 1 212 ? 27.75 22.359 14.461 1 88.19 212 THR A CA 1
ATOM 1631 C C . THR A 1 212 ? 28.266 21.484 13.328 1 88.19 212 THR A C 1
ATOM 1633 O O . THR A 1 212 ? 29.266 20.781 13.5 1 88.19 212 THR A O 1
ATOM 1636 N N . PRO A 1 213 ? 27.609 21.531 12.227 1 82.31 213 PRO A N 1
ATOM 1637 C CA . PRO A 1 213 ? 28.094 20.703 11.125 1 82.31 213 PRO A CA 1
ATOM 1638 C C . PRO A 1 213 ? 29.391 21.203 10.531 1 82.31 213 PRO A C 1
ATOM 1640 O O . PRO A 1 213 ? 29.547 22.406 10.273 1 82.31 213 PRO A O 1
ATOM 1643 N N . PRO A 1 214 ? 30.328 20.297 10.352 1 78.38 214 PRO A N 1
ATOM 1644 C CA . PRO A 1 214 ? 31.594 20.734 9.75 1 78.38 214 PRO A CA 1
ATOM 1645 C C . PRO A 1 214 ? 31.453 21.109 8.273 1 78.38 214 PRO A C 1
ATOM 1647 O O . PRO A 1 214 ? 32.156 21.984 7.781 1 78.38 214 PRO A O 1
ATOM 1650 N N . VAL A 1 215 ? 30.719 20.359 7.539 1 72.62 215 VAL A N 1
ATOM 1651 C CA . VAL A 1 215 ? 30.453 20.594 6.121 1 72.62 215 VAL A CA 1
ATOM 1652 C C . VAL A 1 215 ? 28.953 20.625 5.875 1 72.62 215 VAL A C 1
ATOM 1654 O O . VAL A 1 215 ? 28.188 19.969 6.586 1 72.62 215 VAL A O 1
ATOM 1657 N N . VAL A 1 216 ? 28.609 21.688 5.277 1 63.88 216 VAL A N 1
ATOM 1658 C CA . VAL A 1 216 ? 27.219 21.688 4.824 1 63.88 216 VAL A CA 1
ATOM 1659 C C . VAL A 1 216 ? 27.172 21.625 3.301 1 63.88 216 VAL A C 1
ATOM 1661 O O . VAL A 1 216 ? 27.469 22.609 2.623 1 63.88 216 VAL A O 1
ATOM 1664 N N . GLU A 1 217 ? 27.297 20.359 2.803 1 62.47 217 GLU A N 1
ATOM 1665 C CA . GLU A 1 217 ? 27.047 20.281 1.369 1 62.47 217 GLU A CA 1
ATOM 1666 C C . GLU A 1 217 ? 25.656 20.797 1.022 1 62.47 217 GLU A C 1
ATOM 1668 O O . GLU A 1 217 ? 24.969 21.375 1.873 1 62.47 217 GLU A O 1
ATOM 1673 N N . GLU A 1 218 ? 25.094 20.547 -0.188 1 64.88 218 GLU A N 1
ATOM 1674 C CA . GLU A 1 218 ? 23.719 20.891 -0.558 1 64.88 218 GLU A CA 1
ATOM 1675 C C . GLU A 1 218 ? 22.719 20.297 0.429 1 64.88 218 GLU A C 1
ATOM 1677 O O . GLU A 1 218 ? 22.781 19.109 0.749 1 64.88 218 GLU A O 1
ATOM 1682 N N . VAL A 1 219 ? 22.297 21.156 1.323 1 63.66 219 VAL A N 1
ATOM 1683 C CA . VAL A 1 219 ? 21.391 20.797 2.408 1 63.66 219 VAL A CA 1
ATOM 1684 C C . VAL A 1 219 ? 20.234 19.969 1.858 1 63.66 219 VAL A C 1
ATOM 1686 O O . VAL A 1 219 ? 19.375 20.484 1.128 1 63.66 219 VAL A O 1
ATOM 1689 N N . ASN A 1 220 ? 20.281 18.656 1.947 1 74.25 220 ASN A N 1
ATOM 1690 C CA . ASN A 1 220 ? 19.188 17.766 1.557 1 74.25 220 ASN A CA 1
ATOM 1691 C C . ASN A 1 220 ? 18.531 17.109 2.771 1 74.25 220 ASN A C 1
ATOM 1693 O O . ASN A 1 220 ? 19.047 17.203 3.887 1 74.25 220 ASN A O 1
ATOM 1697 N N . ILE A 1 221 ? 17.281 16.734 2.645 1 89.06 221 ILE A N 1
ATOM 1698 C CA . ILE A 1 221 ? 16.734 15.719 3.539 1 89.06 221 ILE A CA 1
ATOM 1699 C C . ILE A 1 221 ? 17.375 14.367 3.248 1 89.06 221 ILE A C 1
ATOM 1701 O O . ILE A 1 221 ? 17.234 13.82 2.152 1 89.06 221 ILE A O 1
ATOM 1705 N N . ASP A 1 222 ? 18.125 13.875 4.219 1 92.94 222 ASP A N 1
ATOM 1706 C CA . ASP A 1 222 ? 18.891 12.648 4 1 92.94 222 ASP A CA 1
ATOM 1707 C C . ASP A 1 222 ? 18.156 11.43 4.551 1 92.94 222 ASP A C 1
ATOM 1709 O O . ASP A 1 222 ? 17.766 11.414 5.719 1 92.94 222 ASP A O 1
ATOM 1713 N N . TYR A 1 223 ? 17.984 10.516 3.693 1 96.12 223 TYR A N 1
ATOM 1714 C CA . TYR A 1 223 ? 17.5 9.188 4.059 1 96.12 223 TYR A CA 1
ATOM 1715 C C . TYR A 1 223 ? 18.656 8.203 4.18 1 96.12 223 TYR A C 1
ATOM 1717 O O . TYR A 1 223 ? 19.297 7.852 3.182 1 96.12 223 TYR A O 1
ATOM 1725 N N . ILE A 1 224 ? 18.922 7.82 5.375 1 96.94 224 ILE A N 1
ATOM 1726 C CA . ILE A 1 224 ? 20.031 6.895 5.598 1 96.94 224 ILE A CA 1
ATOM 1727 C C . ILE A 1 224 ? 19.547 5.461 5.379 1 96.94 224 ILE A C 1
ATOM 1729 O O . ILE A 1 224 ? 18.625 4.996 6.055 1 96.94 224 ILE A O 1
ATOM 1733 N N . VAL A 1 225 ? 20.203 4.805 4.469 1 96.88 225 VAL A N 1
ATOM 1734 C CA . VAL A 1 225 ? 19.844 3.43 4.129 1 96.88 225 VAL A CA 1
ATOM 1735 C C . VAL A 1 225 ? 20.734 2.463 4.914 1 96.88 225 VAL A C 1
ATOM 1737 O O . VAL A 1 225 ? 21.953 2.426 4.723 1 96.88 225 VAL A O 1
ATOM 1740 N N . ASN A 1 226 ? 20.125 1.737 5.773 1 96.69 226 ASN A N 1
ATOM 1741 C CA . ASN A 1 226 ? 20.812 0.762 6.609 1 96.69 226 ASN A CA 1
ATOM 1742 C C . ASN A 1 226 ? 19.828 -0.187 7.293 1 96.69 226 ASN A C 1
ATOM 1744 O O . ASN A 1 226 ? 18.859 0.255 7.906 1 96.69 226 ASN A O 1
ATOM 1748 N N . PRO A 1 227 ? 20.031 -1.507 7.242 1 93.5 227 PRO A N 1
ATOM 1749 C CA . PRO A 1 227 ? 19.062 -2.449 7.805 1 93.5 227 PRO A CA 1
ATOM 1750 C C . PRO A 1 227 ? 18.875 -2.26 9.305 1 93.5 227 PRO A C 1
ATOM 1752 O O . PRO A 1 227 ? 17.781 -2.512 9.828 1 93.5 227 PRO A O 1
ATOM 1755 N N . ASP A 1 228 ? 19.922 -1.794 9.992 1 94.19 228 ASP A N 1
ATOM 1756 C CA . ASP A 1 228 ? 19.875 -1.753 11.453 1 94.19 228 ASP A CA 1
ATOM 1757 C C . ASP A 1 228 ? 19.703 -0.322 11.953 1 94.19 228 ASP A C 1
ATOM 1759 O O . ASP A 1 228 ? 19.125 -0.1 13.023 1 94.19 228 ASP A O 1
ATOM 1763 N N . TYR A 1 229 ? 20.203 0.637 11.156 1 96.56 229 TYR A N 1
ATOM 1764 C CA . TYR A 1 229 ? 20.281 2 11.672 1 96.56 229 TYR A CA 1
ATOM 1765 C C . TYR A 1 229 ? 19.75 3 10.656 1 96.56 229 TYR A C 1
ATOM 1767 O O . TYR A 1 229 ? 20.312 4.086 10.484 1 96.56 229 TYR A O 1
ATOM 1775 N N . TRP A 1 230 ? 18.734 2.537 9.891 1 96.94 230 TRP A N 1
ATOM 1776 C CA . TRP A 1 230 ? 18.156 3.5 8.953 1 96.94 230 TRP A CA 1
ATOM 1777 C C . TRP A 1 230 ? 17.562 4.691 9.695 1 96.94 230 TRP A C 1
ATOM 1779 O O . TRP A 1 230 ? 17.156 4.566 10.852 1 96.94 230 TRP A O 1
ATOM 1789 N N . ALA A 1 231 ? 17.578 5.91 9.039 1 96.88 231 ALA A N 1
ATOM 1790 C CA . ALA A 1 231 ? 17.203 7.168 9.688 1 96.88 231 ALA A CA 1
ATOM 1791 C C . ALA A 1 231 ? 16.891 8.242 8.656 1 96.88 231 ALA A C 1
ATOM 1793 O O . ALA A 1 231 ? 17.062 8.031 7.453 1 96.88 231 ALA A O 1
ATOM 1794 N N . ILE A 1 232 ? 16.328 9.289 9.133 1 95.31 232 ILE A N 1
ATOM 1795 C CA . ILE A 1 232 ? 16.141 10.531 8.391 1 95.31 232 ILE A CA 1
ATOM 1796 C C . ILE A 1 232 ? 16.828 11.688 9.117 1 95.31 232 ILE A C 1
ATOM 1798 O O . ILE A 1 232 ? 16.656 11.844 10.328 1 95.31 232 ILE A O 1
ATOM 1802 N N . SER A 1 233 ? 17.641 12.391 8.438 1 92.06 233 SER A N 1
ATOM 1803 C CA . SER A 1 233 ? 18.25 13.594 8.977 1 92.06 233 SER A CA 1
ATOM 1804 C C . SER A 1 233 ? 17.828 14.836 8.195 1 92.06 233 SER A C 1
ATOM 1806 O O . SER A 1 233 ? 17.922 14.852 6.961 1 92.06 233 SER A O 1
ATOM 1808 N N . THR A 1 234 ? 17.422 15.805 8.867 1 88.5 234 THR A N 1
ATOM 1809 C CA . THR A 1 234 ? 16.922 17.016 8.227 1 88.5 234 THR A CA 1
ATOM 1810 C C . THR A 1 234 ? 17.312 18.25 9.031 1 88.5 234 THR A C 1
ATOM 1812 O O . THR A 1 234 ? 17.031 18.344 10.227 1 88.5 234 THR A O 1
ATOM 1815 N N . PRO A 1 235 ? 17.938 19.203 8.367 1 84.88 235 PRO A N 1
ATOM 1816 C CA . PRO A 1 235 ? 18.078 20.484 9.062 1 84.88 235 PRO A CA 1
ATOM 1817 C C . PRO A 1 235 ? 16.75 21.188 9.266 1 84.88 235 PRO A C 1
ATOM 1819 O O . PRO A 1 235 ? 15.875 21.141 8.383 1 84.88 235 PRO A O 1
ATOM 1822 N N . LEU A 1 236 ? 16.516 21.734 10.344 1 82.5 236 LEU A N 1
ATOM 1823 C CA . LEU A 1 236 ? 15.266 22.422 10.641 1 82.5 236 LEU A CA 1
ATOM 1824 C C . LEU A 1 236 ? 15.414 23.922 10.438 1 82.5 236 LEU A C 1
ATOM 1826 O O . LEU A 1 236 ? 14.43 24.656 10.523 1 82.5 236 LEU A O 1
ATOM 1830 N N . GLU A 1 237 ? 16.594 24.344 10.234 1 80 237 GLU A N 1
ATOM 1831 C CA . GLU A 1 237 ? 16.922 25.719 9.906 1 80 237 GLU A CA 1
ATOM 1832 C C . GLU A 1 237 ? 18.047 25.797 8.883 1 80 237 GLU A C 1
ATOM 1834 O O . GLU A 1 237 ? 18.656 24.766 8.547 1 80 237 GLU A O 1
ATOM 1839 N N . ARG A 1 238 ? 18.188 26.953 8.359 1 80.06 238 ARG A N 1
ATOM 1840 C CA . ARG A 1 238 ? 19.281 27.125 7.402 1 80.06 238 ARG A CA 1
ATOM 1841 C C . ARG A 1 238 ? 20.625 26.781 8.039 1 80.06 238 ARG A C 1
ATOM 1843 O O . ARG A 1 238 ? 21.047 27.422 9.008 1 80.06 238 ARG A O 1
ATOM 1850 N N . ALA A 1 239 ? 21.234 25.797 7.492 1 80.88 239 ALA A N 1
ATOM 1851 C CA . ALA A 1 239 ? 22.484 25.312 8.062 1 80.88 239 ALA A CA 1
ATOM 1852 C C . ALA A 1 239 ? 23.688 25.953 7.367 1 80.88 239 ALA A C 1
ATOM 1854 O O . ALA A 1 239 ? 23.672 26.141 6.148 1 80.88 239 ALA A O 1
ATOM 1855 N N . LYS A 1 240 ? 24.578 26.422 8.102 1 80.69 240 LYS A N 1
ATOM 1856 C CA . LYS A 1 240 ? 25.875 26.906 7.633 1 80.69 240 LYS A CA 1
ATOM 1857 C C . LYS A 1 240 ? 27.016 26.172 8.336 1 80.69 240 LYS A C 1
ATOM 1859 O O . LYS A 1 240 ? 26.922 25.859 9.523 1 80.69 240 LYS A O 1
ATOM 1864 N N . PRO A 1 241 ? 28.047 25.922 7.488 1 83.44 241 PRO A N 1
ATOM 1865 C CA . PRO A 1 241 ? 29.188 25.266 8.133 1 83.44 241 PRO A CA 1
ATOM 1866 C C . PRO A 1 241 ? 29.719 26.047 9.336 1 83.44 241 PRO A C 1
ATOM 1868 O O . PRO A 1 241 ? 29.859 27.266 9.266 1 83.44 241 PRO A O 1
ATOM 1871 N N . GLY A 1 242 ? 29.922 25.328 10.398 1 83.5 242 GLY A N 1
ATOM 1872 C CA . GLY A 1 242 ? 30.547 25.906 11.57 1 83.5 242 GLY A CA 1
ATOM 1873 C C . GLY A 1 242 ? 29.578 26.656 12.453 1 83.5 242 GLY A C 1
ATOM 1874 O O . GLY A 1 242 ? 29.969 27.219 13.477 1 83.5 242 GLY A O 1
ATOM 1875 N N . LYS A 1 243 ? 28.438 26.703 12.086 1 87.12 243 LYS A N 1
ATOM 1876 C CA . LYS A 1 243 ? 27.422 27.375 12.898 1 87.12 243 LYS A CA 1
ATOM 1877 C C . LYS A 1 243 ? 26.453 26.391 13.516 1 87.12 243 LYS A C 1
ATOM 1879 O O . LYS A 1 243 ? 26.031 25.438 12.859 1 87.12 243 LYS A O 1
ATOM 1884 N N . ARG A 1 244 ? 26.203 26.672 14.75 1 89.25 244 ARG A N 1
ATOM 1885 C CA . ARG A 1 244 ? 25.219 25.828 15.438 1 89.25 244 ARG A CA 1
ATOM 1886 C C . ARG A 1 244 ? 23.859 25.922 14.758 1 89.25 244 ARG A C 1
ATOM 1888 O O . ARG A 1 244 ? 23.344 27.016 14.523 1 89.25 244 ARG A O 1
ATOM 1895 N N . THR A 1 245 ? 23.375 24.797 14.406 1 87.5 245 THR A N 1
ATOM 1896 C CA . THR A 1 245 ? 22.109 24.703 13.672 1 87.5 245 THR A CA 1
ATOM 1897 C C . THR A 1 245 ? 21.219 23.609 14.242 1 87.5 245 THR A C 1
ATOM 1899 O O . THR A 1 245 ? 21.719 22.578 14.703 1 87.5 245 THR A O 1
ATOM 1902 N N . LEU A 1 246 ? 19.969 23.875 14.258 1 87.94 246 LEU A N 1
ATOM 1903 C CA . LEU A 1 246 ? 19 22.891 14.719 1 87.94 246 LEU A CA 1
ATOM 1904 C C . LEU A 1 246 ? 18.75 21.828 13.664 1 87.94 246 LEU A C 1
ATOM 1906 O O . LEU A 1 246 ? 18.547 22.141 12.484 1 87.94 246 LEU A O 1
ATOM 1910 N N . TRP A 1 247 ? 18.844 20.531 14.086 1 89.12 247 TRP A N 1
ATOM 1911 C CA . TRP A 1 247 ? 18.641 19.375 13.219 1 89.12 247 TRP A CA 1
ATOM 1912 C C . TRP A 1 247 ? 17.656 18.391 13.844 1 89.12 247 TRP A C 1
ATOM 1914 O O . TRP A 1 247 ? 17.547 18.328 15.07 1 89.12 247 TRP A O 1
ATOM 1924 N N . ARG A 1 248 ? 17.016 17.703 12.984 1 91.38 248 ARG A N 1
ATOM 1925 C CA . ARG A 1 248 ? 16.234 16.562 13.438 1 91.38 248 ARG A CA 1
ATOM 1926 C C . ARG A 1 248 ? 16.812 15.258 12.906 1 91.38 248 ARG A C 1
ATOM 1928 O O . ARG A 1 248 ? 17.078 15.133 11.711 1 91.38 248 ARG A O 1
ATOM 1935 N N . TYR A 1 249 ? 17.031 14.414 13.805 1 94.75 249 TYR A N 1
ATOM 1936 C CA . TYR A 1 249 ? 17.391 13.039 13.477 1 94.75 249 TYR A CA 1
ATOM 1937 C C . TYR A 1 249 ? 16.312 12.07 13.914 1 94.75 249 TYR A C 1
ATOM 1939 O O . TYR A 1 249 ? 16 11.969 15.109 1 94.75 249 TYR A O 1
ATOM 1947 N N . SER A 1 250 ? 15.648 11.445 13 1 95.62 250 SER A N 1
ATOM 1948 C CA . SER A 1 250 ? 14.695 10.375 13.266 1 95.62 250 SER A CA 1
ATOM 1949 C C . SER A 1 250 ? 15.305 9.008 12.969 1 95.62 250 SER A C 1
ATOM 1951 O O . SER A 1 250 ? 15.586 8.688 11.812 1 95.62 250 SER A O 1
ATOM 1953 N N . MET A 1 251 ? 15.461 8.211 14.023 1 97.31 251 MET A N 1
ATOM 1954 C CA . MET A 1 251 ? 16.25 6.984 13.914 1 97.31 251 MET A CA 1
ATOM 1955 C C . MET A 1 251 ? 15.391 5.77 14.266 1 97.31 251 MET A C 1
ATOM 1957 O O . MET A 1 251 ? 14.633 5.793 15.234 1 97.31 251 MET A O 1
ATOM 1961 N N . ALA A 1 252 ? 15.539 4.758 13.516 1 96.56 252 ALA A N 1
ATOM 1962 C CA . ALA A 1 252 ? 14.766 3.541 13.75 1 96.56 252 ALA A CA 1
ATOM 1963 C C . ALA A 1 252 ? 15.375 2.719 14.883 1 96.56 252 ALA A C 1
ATOM 1965 O O . ALA A 1 252 ? 16.594 2.596 14.984 1 96.56 252 ALA A O 1
ATOM 1966 N N . ILE A 1 253 ? 14.508 2.285 15.727 1 97.12 253 ILE A N 1
ATOM 1967 C CA . ILE A 1 253 ? 14.867 1.265 16.703 1 97.12 253 ILE A CA 1
ATOM 1968 C C . ILE A 1 253 ? 14.375 -0.101 16.234 1 97.12 253 ILE A C 1
ATOM 1970 O O . ILE A 1 253 ? 13.211 -0.46 16.453 1 97.12 253 ILE A O 1
ATOM 1974 N N . THR A 1 254 ? 15.25 -0.897 15.664 1 92.62 254 THR A N 1
ATOM 1975 C CA . THR A 1 254 ? 14.867 -2.113 14.961 1 92.62 254 THR A CA 1
ATOM 1976 C C . THR A 1 254 ? 14.828 -3.305 15.914 1 92.62 254 THR A C 1
ATOM 1978 O O . THR A 1 254 ? 14.211 -4.328 15.617 1 92.62 254 THR A O 1
ATOM 1981 N N . ASN A 1 255 ? 15.539 -3.17 17.078 1 92.38 255 ASN A N 1
ATOM 1982 C CA . ASN A 1 255 ? 15.508 -4.223 18.094 1 92.38 255 ASN A CA 1
ATOM 1983 C C . ASN A 1 255 ? 14.328 -4.059 19.047 1 92.38 255 ASN A C 1
ATOM 1985 O O . ASN A 1 255 ? 14.344 -3.201 19.922 1 92.38 255 ASN A O 1
ATOM 1989 N N . ASP A 1 256 ? 13.43 -4.918 18.922 1 87.94 256 ASP A N 1
ATOM 1990 C CA . ASP A 1 256 ? 12.203 -4.805 19.703 1 87.94 256 ASP A CA 1
ATOM 1991 C C . ASP A 1 256 ? 12.414 -5.281 21.141 1 87.94 256 ASP A C 1
ATOM 1993 O O . ASP A 1 256 ? 11.57 -5.039 22.016 1 87.94 256 ASP A O 1
ATOM 1997 N N . ASP A 1 257 ? 13.539 -5.836 21.422 1 91.44 257 ASP A N 1
ATOM 1998 C CA . ASP A 1 257 ? 13.805 -6.375 22.766 1 91.44 257 ASP A CA 1
ATOM 1999 C C . ASP A 1 257 ? 14.242 -5.27 23.719 1 91.44 257 ASP A C 1
ATOM 2001 O O . ASP A 1 257 ? 14.25 -5.465 24.938 1 91.44 257 ASP A O 1
ATOM 2005 N N . ILE A 1 258 ? 14.625 -4.188 23.188 1 94.12 258 ILE A N 1
ATOM 2006 C CA . ILE A 1 258 ? 15.031 -3.08 24.047 1 94.12 258 ILE A CA 1
ATOM 2007 C C . ILE A 1 258 ? 13.797 -2.326 24.531 1 94.12 258 ILE A C 1
ATOM 2009 O O . ILE A 1 258 ? 13.055 -1.752 23.734 1 94.12 258 ILE A O 1
ATOM 2013 N N . PRO A 1 259 ? 13.594 -2.297 25.781 1 95.5 259 PRO A N 1
ATOM 2014 C CA . PRO A 1 259 ? 12.406 -1.612 26.297 1 95.5 259 PRO A CA 1
ATOM 2015 C C . PRO A 1 259 ? 12.43 -0.109 26.031 1 95.5 259 PRO A C 1
ATOM 2017 O O . PRO A 1 259 ? 13.5 0.489 25.938 1 95.5 259 PRO A O 1
ATOM 2020 N N . ASP A 1 260 ? 11.266 0.476 26.016 1 94.5 260 ASP A N 1
ATOM 2021 C CA . ASP A 1 260 ? 11.125 1.902 25.734 1 94.5 260 ASP A CA 1
ATOM 2022 C C . ASP A 1 260 ? 11.898 2.738 26.75 1 94.5 260 ASP A C 1
ATOM 2024 O O . ASP A 1 260 ? 12.516 3.746 26.391 1 94.5 260 ASP A O 1
ATOM 2028 N N . GLU A 1 261 ? 11.867 2.344 27.953 1 95.19 261 GLU A N 1
ATOM 2029 C CA . GLU A 1 261 ? 12.516 3.086 29.016 1 95.19 261 GLU A CA 1
ATOM 2030 C C . GLU A 1 261 ? 14.023 3.178 28.797 1 95.19 261 GLU A C 1
ATOM 2032 O O . GLU A 1 261 ? 14.664 4.152 29.203 1 95.19 261 GLU A O 1
ATOM 2037 N N . GLU A 1 262 ? 14.516 2.158 28.172 1 96.38 262 GLU A N 1
ATOM 2038 C CA . GLU A 1 262 ? 15.945 2.137 27.891 1 96.38 262 GLU A CA 1
ATOM 2039 C C . GLU A 1 262 ? 16.266 2.988 26.656 1 96.38 262 GLU A C 1
ATOM 2041 O O . GLU A 1 262 ? 17.297 3.678 26.625 1 96.38 262 GLU A O 1
ATOM 2046 N N . VAL A 1 263 ? 15.43 2.943 25.688 1 95.44 263 VAL A N 1
ATOM 2047 C CA . VAL A 1 263 ? 15.633 3.633 24.422 1 95.44 263 VAL A CA 1
ATOM 2048 C C . VAL A 1 263 ? 15.695 5.141 24.656 1 95.44 263 VAL A C 1
ATOM 2050 O O . VAL A 1 263 ? 16.453 5.848 23.984 1 95.44 263 VAL A O 1
ATOM 2053 N N . ILE A 1 264 ? 14.984 5.66 25.641 1 94.94 264 ILE A N 1
ATOM 2054 C CA . ILE A 1 264 ? 14.859 7.105 25.812 1 94.94 264 ILE A CA 1
ATOM 2055 C C . ILE A 1 264 ? 15.914 7.613 26.781 1 94.94 264 ILE A C 1
ATOM 2057 O O . ILE A 1 264 ? 15.938 8.797 27.125 1 94.94 264 ILE A O 1
ATOM 2061 N N . LYS A 1 265 ? 16.75 6.727 27.266 1 96.38 265 LYS A N 1
ATOM 2062 C CA . LYS A 1 265 ? 17.859 7.164 28.094 1 96.38 265 LYS A CA 1
ATOM 2063 C C . LYS A 1 265 ? 18.906 7.91 27.266 1 96.38 265 LYS A C 1
ATOM 2065 O O . LYS A 1 265 ? 19.172 7.559 26.125 1 96.38 265 LYS A O 1
ATOM 2070 N N . SER A 1 266 ? 19.531 8.891 27.906 1 96.06 266 SER A N 1
ATOM 2071 C CA . SER A 1 266 ? 20.5 9.758 27.234 1 96.06 266 SER A CA 1
ATOM 2072 C C . SER A 1 266 ? 21.641 8.953 26.641 1 96.06 266 SER A C 1
ATOM 2074 O O . SER A 1 266 ? 22.125 9.258 25.547 1 96.06 266 SER A O 1
ATOM 2076 N N . GLU A 1 267 ? 22.078 7.988 27.344 1 96.5 267 GLU A N 1
ATOM 2077 C CA . GLU A 1 267 ? 23.203 7.18 26.859 1 96.5 267 GLU A CA 1
ATOM 2078 C C . GLU A 1 267 ? 22.859 6.48 25.547 1 96.5 267 GLU A C 1
ATOM 2080 O O . GLU A 1 267 ? 23.672 6.457 24.625 1 96.5 267 GLU A O 1
ATOM 2085 N N . PHE A 1 268 ? 21.688 5.867 25.547 1 96.94 268 PHE A N 1
ATOM 2086 C CA . PHE A 1 268 ? 21.266 5.164 24.344 1 96.94 268 PHE A CA 1
ATOM 2087 C C . PHE A 1 268 ? 21.062 6.141 23.188 1 96.94 268 PHE A C 1
ATOM 2089 O O . PHE A 1 268 ? 21.531 5.883 22.062 1 96.94 268 PHE A O 1
ATOM 2096 N N . ILE A 1 269 ? 20.453 7.254 23.469 1 97.5 269 ILE A N 1
ATOM 2097 C CA . ILE A 1 269 ? 20.188 8.273 22.469 1 97.5 269 ILE A CA 1
ATOM 2098 C C . ILE A 1 269 ? 21.5 8.766 21.859 1 97.5 269 ILE A C 1
ATOM 2100 O O . ILE A 1 269 ? 21.641 8.859 20.641 1 97.5 269 ILE A O 1
ATOM 2104 N N . ASN A 1 270 ? 22.453 9.055 22.703 1 96.69 270 ASN A N 1
ATOM 2105 C CA . ASN A 1 270 ? 23.75 9.531 22.25 1 96.69 270 ASN A CA 1
ATOM 2106 C C . ASN A 1 270 ? 24.469 8.5 21.375 1 96.69 270 ASN A C 1
ATOM 2108 O O . ASN A 1 270 ? 25.062 8.836 20.359 1 96.69 270 ASN A O 1
ATOM 2112 N N . LYS A 1 271 ? 24.359 7.281 21.844 1 95.88 271 LYS A N 1
ATOM 2113 C CA . LYS A 1 271 ? 24.953 6.195 21.078 1 95.88 271 LYS A CA 1
ATOM 2114 C C . LYS A 1 271 ? 24.359 6.109 19.688 1 95.88 271 LYS A C 1
ATOM 2116 O O . LYS A 1 271 ? 25.078 5.914 18.703 1 95.88 271 LYS A O 1
ATOM 2121 N N . MET A 1 272 ? 23.094 6.227 19.609 1 96.81 272 MET A N 1
ATOM 2122 C CA . MET A 1 272 ? 22.391 6.168 18.328 1 96.81 272 MET A CA 1
ATOM 2123 C C . MET A 1 272 ? 22.766 7.363 17.453 1 96.81 272 MET A C 1
ATOM 2125 O O . MET A 1 272 ? 23.047 7.207 16.266 1 96.81 272 MET A O 1
ATOM 2129 N N . LEU A 1 273 ? 22.781 8.531 18.031 1 97.19 273 LEU A N 1
ATOM 2130 C CA . LEU A 1 273 ? 23.109 9.75 17.297 1 97.19 273 LEU A CA 1
ATOM 2131 C C . LEU A 1 273 ? 24.516 9.688 16.719 1 97.19 273 LEU A C 1
ATOM 2133 O O . LEU A 1 273 ? 24.75 10.133 15.586 1 97.19 273 LEU A O 1
ATOM 2137 N N . LEU A 1 274 ? 25.391 9.133 17.422 1 95.94 274 LEU A N 1
ATOM 2138 C CA . LEU A 1 274 ? 26.797 9.078 17.016 1 95.94 274 LEU A CA 1
ATOM 2139 C C . LEU A 1 274 ? 26.984 8.188 15.797 1 95.94 274 LEU A C 1
ATOM 2141 O O . LEU A 1 274 ? 28.016 8.242 15.133 1 95.94 274 LEU A O 1
ATOM 2145 N N . LYS A 1 275 ? 25.984 7.379 15.539 1 95.44 275 LYS A N 1
ATOM 2146 C CA . LYS A 1 275 ? 26.031 6.57 14.32 1 95.44 275 LYS A CA 1
ATOM 2147 C C . LYS A 1 275 ? 25.75 7.422 13.086 1 95.44 275 LYS A C 1
ATOM 2149 O O . LYS A 1 275 ? 26.109 7.043 11.969 1 95.44 275 LYS A O 1
ATOM 2154 N N . HIS A 1 276 ? 25.125 8.562 13.258 1 95.19 276 HIS A N 1
ATOM 2155 C CA . HIS A 1 276 ? 24.609 9.305 12.117 1 95.19 276 HIS A CA 1
ATOM 2156 C C . HIS A 1 276 ? 25.281 10.664 11.984 1 95.19 276 HIS A C 1
ATOM 2158 O O . HIS A 1 276 ? 25.422 11.188 10.875 1 95.19 276 HIS A O 1
ATOM 2164 N N . VAL A 1 277 ? 25.719 11.234 13.086 1 93.94 277 VAL A N 1
ATOM 2165 C CA . VAL A 1 277 ? 26.234 12.602 13.102 1 93.94 277 VAL A CA 1
ATOM 2166 C C . VAL A 1 277 ? 27.672 12.617 12.57 1 93.94 277 VAL A C 1
ATOM 2168 O O . VAL A 1 277 ? 28.531 11.867 13.047 1 93.94 277 VAL A O 1
ATOM 2171 N N . ASP A 1 278 ? 27.922 13.461 11.578 1 91.56 278 ASP A N 1
ATOM 2172 C CA . ASP A 1 278 ? 29.281 13.648 11.078 1 91.56 278 ASP A CA 1
ATOM 2173 C C . ASP A 1 278 ? 30.047 14.648 11.93 1 91.56 278 ASP A C 1
ATOM 2175 O O . ASP A 1 278 ? 29.484 15.281 12.82 1 91.56 278 ASP A O 1
ATOM 2179 N N . GLY A 1 279 ? 31.484 14.734 11.586 1 90 279 GLY A N 1
ATOM 2180 C CA . GLY A 1 279 ? 32.312 15.703 12.273 1 90 279 GLY A CA 1
ATOM 2181 C C . GLY A 1 279 ? 33.312 15.07 13.234 1 90 279 GLY A C 1
ATOM 2182 O O . GLY A 1 279 ? 33.469 13.852 13.25 1 90 279 GLY A O 1
ATOM 2183 N N . PRO A 1 280 ? 33.938 15.93 13.969 1 90.19 280 PRO A N 1
ATOM 2184 C CA . PRO A 1 280 ? 34.969 15.445 14.883 1 90.19 280 PRO A CA 1
ATOM 2185 C C . PRO A 1 280 ? 34.375 14.688 16.078 1 90.19 280 PRO A C 1
ATOM 2187 O O . PRO A 1 280 ? 33.188 14.781 16.344 1 90.19 280 PRO A O 1
ATOM 2190 N N . ARG A 1 281 ? 35.219 13.898 16.641 1 90.56 281 ARG A N 1
ATOM 2191 C CA . ARG A 1 281 ? 34.906 13.234 17.906 1 90.56 281 ARG A CA 1
ATOM 2192 C C . ARG A 1 281 ? 35.781 13.75 19.031 1 90.56 281 ARG A C 1
ATOM 2194 O O . ARG A 1 281 ? 37 13.875 18.875 1 90.56 281 ARG A O 1
ATOM 2201 N N . PRO A 1 282 ? 35.312 14 20.234 1 89.75 282 PRO A N 1
ATOM 2202 C CA . PRO A 1 282 ? 33.906 13.828 20.562 1 89.75 282 PRO A CA 1
ATOM 2203 C C . PRO A 1 282 ? 33 14.773 19.797 1 89.75 282 PRO A C 1
ATOM 2205 O O . PRO A 1 282 ? 33.406 15.906 19.484 1 89.75 282 PRO A O 1
ATOM 2208 N N . ALA A 1 283 ? 31.812 14.266 19.469 1 88.69 283 ALA A N 1
ATOM 2209 C CA . ALA A 1 283 ? 30.844 15.055 18.719 1 88.69 283 ALA A CA 1
ATOM 2210 C C . ALA A 1 283 ? 30.203 16.125 19.594 1 88.69 283 ALA A C 1
ATOM 2212 O O . ALA A 1 283 ? 29.938 15.891 20.781 1 88.69 283 ALA A O 1
ATOM 2213 N N . ASP A 1 284 ? 29.984 17.281 18.953 1 87.19 284 ASP A N 1
ATOM 2214 C CA . ASP A 1 284 ? 29.344 18.391 19.656 1 87.19 284 ASP A CA 1
ATOM 2215 C C . ASP A 1 284 ? 27.891 18.531 19.234 1 87.19 284 ASP A C 1
ATOM 2217 O O . ASP A 1 284 ? 27.594 19.094 18.188 1 87.19 284 ASP A O 1
ATOM 2221 N N . PHE A 1 285 ? 27.047 18.031 20 1 93.75 285 PHE A N 1
ATOM 2222 C CA . PHE A 1 285 ? 25.609 18.25 19.781 1 93.75 285 PHE A CA 1
ATOM 2223 C C . PHE A 1 285 ? 24.859 18.234 21.109 1 93.75 285 PHE A C 1
ATOM 2225 O O . PHE A 1 285 ? 25.359 17.688 22.109 1 93.75 285 PHE A O 1
ATOM 2232 N N . GLU A 1 286 ? 23.781 18.891 21.172 1 95.12 286 GLU A N 1
ATOM 2233 C CA . GLU A 1 286 ? 22.875 18.953 22.312 1 95.12 286 GLU A CA 1
ATOM 2234 C C . GLU A 1 286 ? 21.469 18.469 21.938 1 95.12 286 GLU A C 1
ATOM 2236 O O . GLU A 1 286 ? 20.891 18.953 20.969 1 95.12 286 GLU A O 1
ATOM 2241 N N . VAL A 1 287 ? 21 17.516 22.688 1 95.56 287 VAL A N 1
ATOM 2242 C CA . VAL A 1 287 ? 19.656 17 22.438 1 95.56 287 VAL A CA 1
ATOM 2243 C C . VAL A 1 287 ? 18.625 17.891 23.125 1 95.56 287 VAL A C 1
ATOM 2245 O O . VAL A 1 287 ? 18.672 18.109 24.328 1 95.56 287 VAL A O 1
ATOM 2248 N N . LEU A 1 288 ? 17.734 18.375 22.344 1 91.88 288 LEU A N 1
ATOM 2249 C CA . LEU A 1 288 ? 16.719 19.281 22.875 1 91.88 288 LEU A CA 1
ATOM 2250 C C . LEU A 1 288 ? 15.414 18.531 23.156 1 91.88 288 LEU A C 1
ATOM 2252 O O . LEU A 1 288 ? 14.727 18.844 24.141 1 91.88 288 LEU A O 1
ATOM 2256 N N . ARG A 1 289 ? 15.07 17.641 22.328 1 91.5 289 ARG A N 1
ATOM 2257 C CA . ARG A 1 289 ? 13.797 16.922 22.422 1 91.5 289 ARG A CA 1
ATOM 2258 C C . ARG A 1 289 ? 13.938 15.5 21.891 1 91.5 289 ARG A C 1
ATOM 2260 O O . ARG A 1 289 ? 14.711 15.234 20.969 1 91.5 289 ARG A O 1
ATOM 2267 N N . VAL A 1 290 ? 13.203 14.594 22.516 1 93.88 290 VAL A N 1
ATOM 2268 C CA . VAL A 1 290 ? 13.141 13.203 22.094 1 93.88 290 VAL A CA 1
ATOM 2269 C C . VAL A 1 290 ? 11.688 12.727 22.062 1 93.88 290 VAL A C 1
ATOM 2271 O O . VAL A 1 290 ? 10.906 13.062 22.953 1 93.88 290 VAL A O 1
ATOM 2274 N N . ASN A 1 291 ? 11.328 12.109 21.047 1 92.56 291 ASN A N 1
ATOM 2275 C CA . ASN A 1 291 ? 10.023 11.469 20.906 1 92.56 291 ASN A CA 1
ATOM 2276 C C . ASN A 1 291 ? 10.141 10.055 20.359 1 92.56 291 ASN A C 1
ATOM 2278 O O . ASN A 1 291 ? 10.836 9.82 19.375 1 92.56 291 ASN A O 1
ATOM 2282 N N . LEU A 1 292 ? 9.578 9.109 21.062 1 95.19 292 LEU A N 1
ATOM 2283 C CA . LEU A 1 292 ? 9.562 7.711 20.641 1 95.19 292 LEU A CA 1
ATOM 2284 C C . LEU A 1 292 ? 8.141 7.262 20.328 1 95.19 292 LEU A C 1
ATOM 2286 O O . LEU A 1 292 ? 7.223 7.465 21.125 1 95.19 292 LEU A O 1
ATOM 2290 N N . TYR A 1 293 ? 7.973 6.668 19.109 1 93.81 293 TYR A N 1
ATOM 2291 C CA . TYR A 1 293 ? 6.625 6.25 18.734 1 93.81 293 TYR A CA 1
ATOM 2292 C C . TYR A 1 293 ? 6.668 5.117 17.719 1 93.81 293 TYR A C 1
ATOM 2294 O O . TYR A 1 293 ? 7.723 4.809 17.156 1 93.81 293 TYR A O 1
ATOM 2302 N N . ARG A 1 294 ? 5.508 4.523 17.531 1 93.56 294 ARG A N 1
ATOM 2303 C CA . ARG A 1 294 ? 5.332 3.525 16.484 1 93.56 294 ARG A CA 1
ATOM 2304 C C . ARG A 1 294 ? 4.73 4.152 15.227 1 93.56 294 ARG A C 1
ATOM 2306 O O . ARG A 1 294 ? 3.867 5.027 15.312 1 93.56 294 ARG A O 1
ATOM 2313 N N . MET A 1 295 ? 5.191 3.67 14.148 1 95.06 295 MET A N 1
ATOM 2314 C CA . MET A 1 295 ? 4.695 4.176 12.867 1 95.06 295 MET A CA 1
ATOM 2315 C C . MET A 1 295 ? 3.471 3.389 12.414 1 95.06 295 MET A C 1
ATOM 2317 O O . MET A 1 295 ? 3.393 2.176 12.625 1 95.06 295 MET A O 1
ATOM 2321 N N . HIS A 1 296 ? 2.559 4.078 11.766 1 96.19 296 HIS A N 1
ATOM 2322 C CA . HIS A 1 296 ? 1.294 3.465 11.383 1 96.19 296 HIS A CA 1
ATOM 2323 C C . HIS A 1 296 ? 0.985 3.717 9.906 1 96.19 296 HIS A C 1
ATOM 2325 O O . HIS A 1 296 ? 1.556 4.625 9.297 1 96.19 296 HIS A O 1
ATOM 2331 N N . GLN A 1 297 ? 0.178 2.867 9.359 1 97.12 297 GLN A N 1
ATOM 2332 C CA . GLN A 1 297 ? -0.551 3.027 8.102 1 97.12 297 GLN A CA 1
ATOM 2333 C C . GLN A 1 297 ? -2.047 2.801 8.305 1 97.12 297 GLN A C 1
ATOM 2335 O O . GLN A 1 297 ? -2.562 1.72 8.008 1 97.12 297 GLN A O 1
ATOM 2340 N N . LEU A 1 298 ? -2.705 3.846 8.805 1 97.75 298 LEU A N 1
ATOM 2341 C CA . LEU A 1 298 ? -4.105 3.701 9.18 1 97.75 298 LEU A CA 1
ATOM 2342 C C . LEU A 1 298 ? -4.973 4.73 8.461 1 97.75 298 LEU A C 1
ATOM 2344 O O . LEU A 1 298 ? -4.559 5.875 8.273 1 97.75 298 LEU A O 1
ATOM 2348 N N . LEU A 1 299 ? -6.121 4.348 8.078 1 97.81 299 LEU A N 1
ATOM 2349 C CA . LEU A 1 299 ? -7.094 5.188 7.391 1 97.81 299 LEU A CA 1
ATOM 2350 C C . LEU A 1 299 ? -8.492 5 7.977 1 97.81 299 LEU A C 1
ATOM 2352 O O . LEU A 1 299 ? -8.922 3.871 8.211 1 97.81 299 LEU A O 1
ATOM 2356 N N . ALA A 1 300 ? -9.156 6.09 8.258 1 97.94 300 ALA A N 1
ATOM 2357 C CA . ALA A 1 300 ? -10.539 6.031 8.734 1 97.94 300 ALA A CA 1
ATOM 2358 C C . ALA A 1 300 ? -11.445 5.391 7.688 1 97.94 300 ALA A C 1
ATOM 2360 O O . ALA A 1 300 ? -11.273 5.605 6.488 1 97.94 300 ALA A O 1
ATOM 2361 N N . SER A 1 301 ? -12.492 4.656 8.141 1 95.88 301 SER A N 1
ATOM 2362 C CA . SER A 1 301 ? -13.422 3.996 7.223 1 95.88 301 SER A CA 1
ATOM 2363 C C . SER A 1 301 ? -14.219 5.016 6.418 1 95.88 301 SER A C 1
ATOM 2365 O O . SER A 1 301 ? -14.719 4.703 5.336 1 95.88 301 SER A O 1
ATOM 2367 N N . THR A 1 302 ? -14.391 6.18 6.949 1 96.94 302 THR A N 1
ATOM 2368 C CA . THR A 1 302 ? -15 7.316 6.277 1 96.94 302 THR A CA 1
ATOM 2369 C C . THR A 1 302 ? -14.523 8.633 6.891 1 96.94 302 THR A C 1
ATOM 2371 O O . THR A 1 302 ? -14.117 8.664 8.055 1 96.94 302 THR A O 1
ATOM 2374 N N . MET A 1 303 ? -14.531 9.688 6.051 1 98.56 303 MET A N 1
ATOM 2375 C CA . MET A 1 303 ? -14.133 11.008 6.543 1 98.56 303 MET A CA 1
ATOM 2376 C C . MET A 1 303 ? -15.344 11.938 6.641 1 98.56 303 MET A C 1
ATOM 2378 O O . MET A 1 303 ? -15.188 13.133 6.867 1 98.56 303 MET A O 1
ATOM 2382 N N . PHE A 1 304 ? -16.531 11.391 6.383 1 98.06 304 PHE A N 1
ATOM 2383 C CA . PHE A 1 304 ? -17.781 12.141 6.492 1 98.06 304 PHE A CA 1
ATOM 2384 C C . PHE A 1 304 ? -18.922 11.234 6.906 1 98.06 304 PHE A C 1
ATOM 2386 O O . PHE A 1 304 ? -19.156 10.195 6.285 1 98.06 304 PHE A O 1
ATOM 2393 N N . ARG A 1 305 ? -19.625 11.594 7.871 1 95.5 305 ARG A N 1
ATOM 2394 C CA . ARG A 1 305 ? -20.859 10.945 8.289 1 95.5 305 ARG A CA 1
ATOM 2395 C C . ARG A 1 305 ? -21.812 11.945 8.93 1 95.5 305 ARG A C 1
ATOM 2397 O O . ARG A 1 305 ? -21.484 12.586 9.93 1 95.5 305 ARG A O 1
ATOM 2404 N N . ASN A 1 306 ? -22.953 12.102 8.281 1 93.69 306 ASN A N 1
ATOM 2405 C CA . ASN A 1 306 ? -23.953 13.055 8.75 1 93.69 306 ASN A CA 1
ATOM 2406 C C . ASN A 1 306 ? -23.422 14.484 8.742 1 93.69 306 ASN A C 1
ATOM 2408 O O . ASN A 1 306 ? -23.172 15.047 7.68 1 93.69 306 ASN A O 1
ATOM 2412 N N . ARG A 1 307 ? -23.141 15.078 9.945 1 96.94 307 ARG A N 1
ATOM 2413 C CA . ARG A 1 307 ? -22.672 16.453 9.992 1 96.94 307 ARG A CA 1
ATOM 2414 C C . ARG A 1 307 ? -21.25 16.531 10.531 1 96.94 307 ARG A C 1
ATOM 2416 O O . ARG A 1 307 ? -20.75 17.625 10.805 1 96.94 307 ARG A O 1
ATOM 2423 N N . CYS A 1 308 ? -20.562 15.375 10.602 1 98.06 308 CYS A N 1
ATOM 2424 C CA . CYS A 1 308 ? -19.219 15.281 11.125 1 98.06 308 CYS A CA 1
ATOM 2425 C C . CYS A 1 308 ? -18.219 14.938 10.023 1 98.06 308 CYS A C 1
ATOM 2427 O O . CYS A 1 308 ? -18.5 14.078 9.188 1 98.06 308 CYS A O 1
ATOM 2429 N N . LEU A 1 309 ? -17.156 15.625 9.992 1 98.81 309 LEU A N 1
ATOM 2430 C CA . LEU A 1 309 ? -16.078 15.383 9.031 1 98.81 309 LEU A CA 1
ATOM 2431 C C . LEU A 1 309 ? -14.742 15.219 9.734 1 98.81 309 LEU A C 1
ATOM 2433 O O . LEU A 1 309 ? -14.602 15.578 10.906 1 98.81 309 LEU A O 1
ATOM 2437 N N . LEU A 1 310 ? -13.773 14.641 9.062 1 98.94 310 LEU A N 1
ATOM 2438 C CA . LEU A 1 310 ? -12.43 14.438 9.586 1 98.94 310 LEU A CA 1
ATOM 2439 C C . LEU A 1 310 ? -11.383 14.961 8.609 1 98.94 310 LEU A C 1
ATOM 2441 O O . LEU A 1 310 ? -11.578 14.906 7.395 1 98.94 310 LEU A O 1
ATOM 2445 N N . ALA A 1 311 ? -10.242 15.422 9.125 1 98.88 311 ALA A N 1
ATOM 2446 C CA . ALA A 1 311 ? -9.086 15.828 8.32 1 98.88 311 ALA A CA 1
ATOM 2447 C C . ALA A 1 311 ? -7.785 15.602 9.086 1 98.88 311 ALA A C 1
ATOM 2449 O O . ALA A 1 311 ? -7.75 15.711 10.312 1 98.88 311 ALA A O 1
ATOM 2450 N N . GLY A 1 312 ? -6.727 15.305 8.336 1 98.25 312 GLY A N 1
ATOM 2451 C CA . GLY A 1 312 ? -5.414 15.109 8.93 1 98.25 312 GLY A CA 1
ATOM 2452 C C . GLY A 1 312 ? -5.293 13.805 9.703 1 98.25 312 GLY A C 1
ATOM 2453 O O . GLY A 1 312 ? -5.867 12.789 9.305 1 98.25 312 GLY A O 1
ATOM 2454 N N . ASP A 1 313 ? -4.508 13.883 10.812 1 97.31 313 ASP A N 1
ATOM 2455 C CA . ASP A 1 313 ? -4.223 12.688 11.594 1 97.31 313 ASP A CA 1
ATOM 2456 C C . ASP A 1 313 ? -5.496 12.117 12.219 1 97.31 313 ASP A C 1
ATOM 2458 O O . ASP A 1 313 ? -5.539 10.945 12.594 1 97.31 313 ASP A O 1
ATOM 2462 N N . ALA A 1 314 ? -6.5 12.961 12.273 1 98.75 314 ALA A N 1
ATOM 2463 C CA . ALA A 1 314 ? -7.789 12.453 12.742 1 98.75 314 ALA A CA 1
ATOM 2464 C C . ALA A 1 314 ? -8.375 11.445 11.758 1 98.75 314 ALA A C 1
ATOM 2466 O O . ALA A 1 314 ? -9.172 10.586 12.141 1 98.75 314 ALA A O 1
ATOM 2467 N N . ALA A 1 315 ? -7.961 11.508 10.531 1 98.62 315 ALA A N 1
ATOM 2468 C CA . ALA A 1 315 ? -8.555 10.688 9.484 1 98.62 315 ALA A CA 1
ATOM 2469 C C . ALA A 1 315 ? -7.574 9.617 9.008 1 98.62 315 ALA A C 1
ATOM 2471 O O . ALA A 1 315 ? -7.984 8.578 8.477 1 98.62 315 ALA A O 1
ATOM 2472 N N . HIS A 1 316 ? -6.336 9.883 9.102 1 98.5 316 HIS A N 1
ATOM 2473 C CA . HIS A 1 316 ? -5.34 8.945 8.594 1 98.5 316 HIS A CA 1
ATOM 2474 C C . HIS A 1 316 ? -3.998 9.133 9.297 1 98.5 316 HIS A C 1
ATOM 2476 O O . HIS A 1 316 ? -3.654 10.242 9.695 1 98.5 316 HIS A O 1
ATOM 2482 N N . LEU A 1 317 ? -3.268 8.094 9.438 1 97.88 317 LEU A N 1
ATOM 2483 C CA . LEU A 1 317 ? -1.912 8.07 9.969 1 97.88 317 LEU A CA 1
ATOM 2484 C C . LEU A 1 317 ? -0.959 7.371 9.008 1 97.88 317 LEU A C 1
ATOM 2486 O O . LEU A 1 317 ? -1.294 6.328 8.445 1 97.88 317 LEU A O 1
ATOM 2490 N N . THR A 1 318 ? 0.125 7.957 8.719 1 96.69 318 THR A N 1
ATOM 2491 C CA . THR A 1 318 ? 1.144 7.387 7.844 1 96.69 318 THR A CA 1
ATOM 2492 C C . THR A 1 318 ? 2.531 7.543 8.453 1 96.69 318 THR A C 1
ATOM 2494 O O . THR A 1 318 ? 2.746 8.406 9.305 1 96.69 318 THR A O 1
ATOM 2497 N N . ASN A 1 319 ? 3.459 6.664 8.094 1 95.19 319 ASN A N 1
ATOM 2498 C CA . ASN A 1 319 ? 4.828 6.816 8.562 1 95.19 319 ASN A CA 1
ATOM 2499 C C . ASN A 1 319 ? 5.461 8.109 8.047 1 95.19 319 ASN A C 1
ATOM 2501 O O . ASN A 1 319 ? 5.016 8.664 7.043 1 95.19 319 ASN A O 1
ATOM 2505 N N . PRO A 1 320 ? 6.406 8.586 8.672 1 91.19 320 PRO A N 1
ATOM 2506 C CA . PRO A 1 320 ? 6.898 9.93 8.352 1 91.19 320 PRO A CA 1
ATOM 2507 C C . PRO A 1 320 ? 7.855 9.938 7.156 1 91.19 320 PRO A C 1
ATOM 2509 O O . PRO A 1 320 ? 8.289 11 6.715 1 91.19 320 PRO A O 1
ATOM 2512 N N . ILE A 1 321 ? 8.219 8.836 6.676 1 90.69 321 ILE A N 1
ATOM 2513 C CA . ILE A 1 321 ? 9.188 8.781 5.594 1 90.69 321 ILE A CA 1
ATOM 2514 C C . ILE A 1 321 ? 8.57 9.344 4.316 1 90.69 321 ILE A C 1
ATOM 2516 O O . ILE A 1 321 ? 7.52 8.875 3.871 1 90.69 321 ILE A O 1
ATOM 2520 N N . GLY A 1 322 ? 9.188 10.367 3.736 1 87.12 322 GLY A N 1
ATOM 2521 C CA . GLY A 1 322 ? 8.688 11.07 2.564 1 87.12 322 GLY A CA 1
ATOM 2522 C C . GLY A 1 322 ? 7.984 12.367 2.902 1 87.12 322 GLY A C 1
ATOM 2523 O O . GLY A 1 322 ? 7.699 13.172 2.014 1 87.12 322 GLY A O 1
ATOM 2524 N N . GLY A 1 323 ? 7.734 12.617 4.227 1 88.62 323 GLY A N 1
ATOM 2525 C CA . GLY A 1 323 ? 7.105 13.859 4.637 1 88.62 323 GLY A CA 1
ATOM 2526 C C . GLY A 1 323 ? 5.703 14.031 4.086 1 88.62 323 GLY A C 1
ATOM 2527 O O . GLY A 1 323 ? 5.328 15.117 3.646 1 88.62 323 GLY A O 1
ATOM 2528 N N . LEU A 1 324 ? 4.949 12.977 4.109 1 93.12 324 LEU A N 1
ATOM 2529 C CA . LEU A 1 324 ? 3.658 13.008 3.432 1 93.12 324 LEU A CA 1
ATOM 2530 C C . LEU A 1 324 ? 2.533 13.305 4.418 1 93.12 324 LEU A C 1
ATOM 2532 O O . LEU A 1 324 ? 1.461 13.766 4.023 1 93.12 324 LEU A O 1
ATOM 2536 N N . GLY A 1 325 ? 2.725 13.086 5.695 1 93.75 325 GLY A N 1
ATOM 2537 C CA . GLY A 1 325 ? 1.645 13.109 6.668 1 93.75 325 GLY A CA 1
ATOM 2538 C C . GLY A 1 325 ? 1 14.477 6.809 1 93.75 325 GLY A C 1
ATOM 2539 O O . GLY A 1 325 ? -0.183 14.648 6.508 1 93.75 325 GLY A O 1
ATOM 2540 N N . LEU A 1 326 ? 1.81 15.414 7.262 1 94.31 326 LEU A N 1
ATOM 2541 C CA . LEU A 1 326 ? 1.258 16.75 7.48 1 94.31 326 LEU A CA 1
ATOM 2542 C C . LEU A 1 326 ? 0.828 17.375 6.164 1 94.31 326 LEU A C 1
ATOM 2544 O O . LEU A 1 326 ? -0.217 18.031 6.094 1 94.31 326 LEU A O 1
ATOM 2548 N N . CYS A 1 327 ? 1.627 17.156 5.121 1 96.62 327 CYS A N 1
ATOM 2549 C CA . CYS A 1 327 ? 1.249 17.672 3.809 1 96.62 327 CYS A CA 1
ATOM 2550 C C . CYS A 1 327 ? -0.116 17.141 3.389 1 96.62 327 CYS A C 1
ATOM 2552 O O . CYS A 1 327 ? -0.96 17.891 2.904 1 96.62 327 CYS A O 1
ATOM 2554 N N . THR A 1 328 ? -0.311 15.867 3.584 1 97.94 328 THR A N 1
ATOM 2555 C CA . THR A 1 328 ? -1.595 15.266 3.244 1 97.94 328 THR A CA 1
ATOM 2556 C C . THR A 1 328 ? -2.715 15.867 4.09 1 97.94 328 THR A C 1
ATOM 2558 O O . THR A 1 328 ? -3.807 16.125 3.586 1 97.94 328 THR A O 1
ATOM 2561 N N . GLY A 1 329 ? -2.467 16.062 5.352 1 98.06 329 GLY A N 1
ATOM 2562 C CA . GLY A 1 329 ? -3.449 16.688 6.215 1 98.06 329 GLY A CA 1
ATOM 2563 C C . GLY A 1 329 ? -3.828 18.094 5.758 1 98.06 329 GLY A C 1
ATOM 2564 O O . GLY A 1 329 ? -5.004 18.453 5.777 1 98.06 329 GLY A O 1
ATOM 2565 N N . MET A 1 330 ? -2.873 18.828 5.379 1 98.12 330 MET A N 1
ATOM 2566 C CA . MET A 1 330 ? -3.133 20.188 4.902 1 98.12 330 MET A CA 1
ATOM 2567 C C . MET A 1 330 ? -3.916 20.156 3.596 1 98.12 330 MET A C 1
ATOM 2569 O O . MET A 1 330 ? -4.777 21.016 3.367 1 98.12 330 MET A O 1
ATOM 2573 N N . LEU A 1 331 ? -3.598 19.188 2.783 1 98.69 331 LEU A N 1
ATOM 2574 C CA . LEU A 1 331 ? -4.352 19.031 1.546 1 98.69 331 LEU A CA 1
ATOM 2575 C C . LEU A 1 331 ? -5.777 18.578 1.832 1 98.69 331 LEU A C 1
ATOM 2577 O O . LEU A 1 331 ? -6.699 18.891 1.075 1 98.69 331 LEU A O 1
ATOM 2581 N N . ASP A 1 332 ? -5.977 17.812 2.932 1 98.88 332 ASP A N 1
ATOM 2582 C CA . ASP A 1 332 ? -7.336 17.531 3.381 1 98.88 332 ASP A CA 1
ATOM 2583 C C . ASP A 1 332 ? -8.094 18.828 3.689 1 98.88 332 ASP A C 1
ATOM 2585 O O . ASP A 1 332 ? -9.242 18.984 3.289 1 98.88 332 ASP A O 1
ATOM 2589 N N . ALA A 1 333 ? -7.41 19.703 4.43 1 98.81 333 ALA A N 1
ATOM 2590 C CA . ALA A 1 333 ? -8.031 20.984 4.777 1 98.81 333 ALA A CA 1
ATOM 2591 C C . ALA A 1 333 ? -8.414 21.766 3.521 1 98.81 333 ALA A C 1
ATOM 2593 O O . ALA A 1 333 ? -9.5 22.344 3.451 1 98.81 333 ALA A O 1
ATOM 2594 N N . ASP A 1 334 ? -7.516 21.781 2.561 1 98.81 334 ASP A N 1
ATOM 2595 C CA . ASP A 1 334 ? -7.766 22.453 1.286 1 98.81 334 ASP A CA 1
ATOM 2596 C C . ASP A 1 334 ? -8.992 21.859 0.593 1 98.81 334 ASP A C 1
ATOM 2598 O O . ASP A 1 334 ? -9.883 22.594 0.167 1 98.81 334 ASP A O 1
ATOM 2602 N N . ALA A 1 335 ? -9.062 20.547 0.495 1 98.81 335 ALA A N 1
ATOM 2603 C CA . ALA A 1 335 ? -10.188 19.859 -0.141 1 98.81 335 ALA A CA 1
ATOM 2604 C C . ALA A 1 335 ? -11.484 20.109 0.628 1 98.81 335 ALA A C 1
ATOM 2606 O O . ALA A 1 335 ? -12.539 20.328 0.028 1 98.81 335 ALA A O 1
ATOM 2607 N N . LEU A 1 336 ? -11.391 20.062 1.907 1 98.75 336 LEU A N 1
ATOM 2608 C CA . LEU A 1 336 ? -12.57 20.219 2.754 1 98.75 336 LEU A CA 1
ATOM 2609 C C . LEU A 1 336 ? -13.125 21.641 2.637 1 98.75 336 LEU A C 1
ATOM 2611 O O . LEU A 1 336 ? -14.344 21.828 2.617 1 98.75 336 LEU A O 1
ATOM 2615 N N . ALA A 1 337 ? -12.242 22.641 2.578 1 98.81 337 ALA A N 1
ATOM 2616 C CA . ALA A 1 337 ? -12.688 24.016 2.373 1 98.81 337 ALA A CA 1
ATOM 2617 C C . ALA A 1 337 ? -13.438 24.156 1.049 1 98.81 337 ALA A C 1
ATOM 2619 O O . ALA A 1 337 ? -14.445 24.859 0.968 1 98.81 337 ALA A O 1
ATOM 2620 N N . GLN A 1 338 ? -12.93 23.5 0.002 1 98.75 338 GLN A N 1
ATOM 2621 C CA . GLN A 1 338 ? -13.625 23.469 -1.279 1 98.75 338 GLN A CA 1
ATOM 2622 C C . GLN A 1 338 ? -15.016 22.859 -1.139 1 98.75 338 GLN A C 1
ATOM 2624 O O . GLN A 1 338 ? -15.992 23.391 -1.67 1 98.75 338 GLN A O 1
ATOM 2629 N N . ALA A 1 339 ? -15.102 21.766 -0.437 1 98.69 339 ALA A N 1
ATOM 2630 C CA . ALA A 1 339 ? -16.375 21.078 -0.248 1 98.69 339 ALA A CA 1
ATOM 2631 C C . ALA A 1 339 ? -17.375 21.969 0.49 1 98.69 339 ALA A C 1
ATOM 2633 O O . ALA A 1 339 ? -18.547 22.031 0.114 1 98.69 339 ALA A O 1
ATOM 2634 N N . PHE A 1 340 ? -16.922 22.609 1.513 1 98.69 340 PHE A N 1
ATOM 2635 C CA . PHE A 1 340 ? -17.797 23.5 2.27 1 98.69 340 PHE A CA 1
ATOM 2636 C C . PHE A 1 340 ? -18.25 24.672 1.409 1 98.69 340 PHE A C 1
ATOM 2638 O O . PHE A 1 340 ? -19.406 25.094 1.48 1 98.69 340 PHE A O 1
ATOM 2645 N N . ASP A 1 341 ? -17.312 25.266 0.629 1 98.5 341 ASP A N 1
ATOM 2646 C CA . ASP A 1 341 ? -17.672 26.359 -0.267 1 98.5 341 ASP A CA 1
ATOM 2647 C C . ASP A 1 341 ? -18.781 25.938 -1.226 1 98.5 341 ASP A C 1
ATOM 2649 O O . ASP A 1 341 ? -19.766 26.672 -1.393 1 98.5 341 ASP A O 1
ATOM 2653 N N . LEU A 1 342 ? -18.625 24.75 -1.826 1 97.88 342 LEU A N 1
ATOM 2654 C CA . LEU A 1 342 ? -19.656 24.219 -2.723 1 97.88 342 LEU A CA 1
ATOM 2655 C C . LEU A 1 342 ? -20.953 23.969 -1.978 1 97.88 342 LEU A C 1
ATOM 2657 O O . LEU A 1 342 ? -22.016 24.438 -2.404 1 97.88 342 LEU A O 1
ATOM 2661 N N . ALA A 1 343 ? -20.938 23.344 -0.824 1 97.38 343 ALA A N 1
ATOM 2662 C CA . ALA A 1 343 ? -22.109 22.922 -0.082 1 97.38 343 ALA A CA 1
ATOM 2663 C C . ALA A 1 343 ? -22.875 24.109 0.487 1 97.38 343 ALA A C 1
ATOM 2665 O O . ALA A 1 343 ? -24.094 24.203 0.358 1 97.38 343 ALA A O 1
ATOM 2666 N N . LEU A 1 344 ? -22.125 25.094 1.083 1 96.94 344 LEU A N 1
ATOM 2667 C CA . LEU A 1 344 ? -22.781 26.125 1.872 1 96.94 344 LEU A CA 1
ATOM 2668 C C . LEU A 1 344 ? -23 27.375 1.041 1 96.94 344 LEU A C 1
ATOM 2670 O O . LEU A 1 344 ? -23.922 28.156 1.312 1 96.94 344 LEU A O 1
ATOM 2674 N N . ASN A 1 345 ? -22.125 27.688 0.034 1 96.88 345 ASN A N 1
ATOM 2675 C CA . ASN A 1 345 ? -22.266 28.906 -0.765 1 96.88 345 ASN A CA 1
ATOM 2676 C C . ASN A 1 345 ? -22.922 28.609 -2.111 1 96.88 345 ASN A C 1
ATOM 2678 O O . ASN A 1 345 ? -23.844 29.328 -2.523 1 96.88 345 ASN A O 1
ATOM 2682 N N . ARG A 1 346 ? -22.547 27.578 -2.764 1 94.81 346 ARG A N 1
ATOM 2683 C CA . ARG A 1 346 ? -23.031 27.328 -4.117 1 94.81 346 ARG A CA 1
ATOM 2684 C C . ARG A 1 346 ? -24.328 26.531 -4.102 1 94.81 346 ARG A C 1
ATOM 2686 O O . ARG A 1 346 ? -25.234 26.797 -4.891 1 94.81 346 ARG A O 1
ATOM 2693 N N . TYR A 1 347 ? -24.453 25.562 -3.207 1 94.75 347 TYR A N 1
ATOM 2694 C CA . TYR A 1 347 ? -25.609 24.672 -3.197 1 94.75 347 TYR A CA 1
ATOM 2695 C C . TYR A 1 347 ? -26.375 24.797 -1.882 1 94.75 347 TYR A C 1
ATOM 2697 O O . TYR A 1 347 ? -26.859 23.797 -1.353 1 94.75 347 TYR A O 1
ATOM 2705 N N . ALA A 1 348 ? -26.406 25.922 -1.289 1 90.81 348 ALA A N 1
ATOM 2706 C CA . ALA A 1 348 ? -26.938 26.203 0.038 1 90.81 348 ALA A CA 1
ATOM 2707 C C . ALA A 1 348 ? -28.391 25.734 0.147 1 90.81 348 ALA A C 1
ATOM 2709 O O . ALA A 1 348 ? -28.844 25.359 1.228 1 90.81 348 ALA A O 1
ATOM 2710 N N . CYS A 1 349 ? -29.109 25.594 -0.905 1 91.88 349 CYS A N 1
ATOM 2711 C CA . CYS A 1 349 ? -30.531 25.266 -0.857 1 91.88 349 CYS A CA 1
ATOM 2712 C C . CYS A 1 349 ? -30.781 23.859 -1.365 1 91.88 349 CYS A C 1
ATOM 2714 O O . CYS A 1 349 ? -31.922 23.484 -1.672 1 91.88 349 CYS A O 1
ATOM 2716 N N . GLU A 1 350 ? -29.781 23.047 -1.417 1 93.12 350 GLU A N 1
ATOM 2717 C CA . GLU A 1 350 ? -29.875 21.688 -1.927 1 93.12 350 GLU A CA 1
ATOM 2718 C C . GLU A 1 350 ? -29.219 20.688 -0.979 1 93.12 350 GLU A C 1
ATOM 2720 O O . GLU A 1 350 ? -28.109 20.203 -1.249 1 93.12 350 GLU A O 1
ATOM 2725 N N . PRO A 1 351 ? -29.969 20.281 0.016 1 90.56 351 PRO A N 1
ATOM 2726 C CA . PRO A 1 351 ? -29.391 19.453 1.072 1 90.56 351 PRO A CA 1
ATOM 2727 C C . PRO A 1 351 ? -28.75 18.172 0.535 1 90.56 351 PRO A C 1
ATOM 2729 O O . PRO A 1 351 ? -27.719 17.734 1.029 1 90.56 351 PRO A O 1
ATOM 2732 N N . LYS A 1 352 ? -29.359 17.578 -0.445 1 91 352 LYS A N 1
ATOM 2733 C CA . LYS A 1 352 ? -28.828 16.344 -1.009 1 91 352 LYS A CA 1
ATOM 2734 C C . LYS A 1 352 ? -27.484 16.594 -1.692 1 91 352 LYS A C 1
ATOM 2736 O O . LYS A 1 352 ? -26.578 15.773 -1.579 1 91 352 LYS A O 1
ATOM 2741 N N . VAL A 1 353 ? -27.438 17.703 -2.371 1 93.75 353 VAL A N 1
ATOM 2742 C CA . VAL A 1 353 ? -26.203 18.047 -3.072 1 93.75 353 VAL A CA 1
ATOM 2743 C C . VAL A 1 353 ? -25.125 18.438 -2.062 1 93.75 353 VAL A C 1
ATOM 2745 O O . VAL A 1 353 ? -23.938 18.156 -2.26 1 93.75 353 VAL A O 1
ATOM 2748 N N . GLN A 1 354 ? -25.531 19.094 -0.98 1 94.94 354 GLN A N 1
ATOM 2749 C CA . GLN A 1 354 ? -24.594 19.438 0.081 1 94.94 354 GLN A CA 1
ATOM 2750 C C . GLN A 1 354 ? -23.922 18.188 0.638 1 94.94 354 GLN A C 1
ATOM 2752 O O . GLN A 1 354 ? -22.688 18.141 0.787 1 94.94 354 GLN A O 1
ATOM 2757 N N . GLU A 1 355 ? -24.719 17.188 0.854 1 94.5 355 GLU A N 1
ATOM 2758 C CA . GLU A 1 355 ? -24.172 15.93 1.354 1 94.5 355 GLU A CA 1
ATOM 2759 C C . GLU A 1 355 ? -23.203 15.312 0.351 1 94.5 355 GLU A C 1
ATOM 2761 O O . GLU A 1 355 ? -22.172 14.758 0.738 1 94.5 355 GLU A O 1
ATOM 2766 N N . GLU A 1 356 ? -23.547 15.422 -0.889 1 94.75 356 GLU A N 1
ATOM 2767 C CA . GLU A 1 356 ? -22.703 14.844 -1.93 1 94.75 356 GLU A CA 1
ATOM 2768 C C . GLU A 1 356 ? -21.359 15.562 -2.014 1 94.75 356 GLU A C 1
ATOM 2770 O O . GLU A 1 356 ? -20.344 14.945 -2.336 1 94.75 356 GLU A O 1
ATOM 2775 N N . CYS A 1 357 ? -21.328 16.859 -1.73 1 97.19 357 CYS A N 1
ATOM 2776 C CA . CYS A 1 357 ? -20.062 17.594 -1.675 1 97.19 357 CYS A CA 1
ATOM 2777 C C . CYS A 1 357 ? -19.125 16.969 -0.645 1 97.19 357 CYS A C 1
ATOM 2779 O O . CYS A 1 357 ? -17.938 16.766 -0.921 1 97.19 357 CYS A O 1
ATOM 2781 N N . PHE A 1 358 ? -19.688 16.641 0.49 1 97.81 358 PHE A N 1
ATOM 2782 C CA . PHE A 1 358 ? -18.891 16.078 1.57 1 97.81 358 PHE A CA 1
ATOM 2783 C C . PHE A 1 358 ? -18.516 14.633 1.285 1 97.81 358 PHE A C 1
ATOM 2785 O O . PHE A 1 358 ? -17.438 14.18 1.648 1 97.81 358 PHE A O 1
ATOM 2792 N N . ARG A 1 359 ? -19.391 13.906 0.631 1 95.69 359 ARG A N 1
ATOM 2793 C CA . ARG A 1 359 ? -19.062 12.547 0.214 1 95.69 359 ARG A CA 1
ATOM 2794 C C . ARG A 1 359 ? -17.938 12.539 -0.812 1 95.69 359 ARG A C 1
ATOM 2796 O O . ARG A 1 359 ? -17.078 11.656 -0.782 1 95.69 359 ARG A O 1
ATOM 2803 N N . ALA A 1 360 ? -18 13.492 -1.716 1 95.44 360 ALA A N 1
ATOM 2804 C CA . ALA A 1 360 ? -16.938 13.617 -2.711 1 95.44 360 ALA A CA 1
ATOM 2805 C C . ALA A 1 360 ? -15.586 13.891 -2.045 1 95.44 360 ALA A C 1
ATOM 2807 O O . ALA A 1 360 ? -14.57 13.32 -2.441 1 95.44 360 ALA A O 1
ATOM 2808 N N . TYR A 1 361 ? -15.633 14.742 -1.043 1 98 361 TYR A N 1
ATOM 2809 C CA . TYR A 1 361 ? -14.438 15.008 -0.248 1 98 361 TYR A CA 1
ATOM 2810 C C . TYR A 1 361 ? -13.906 13.727 0.375 1 98 361 TYR A C 1
ATOM 2812 O O . TYR A 1 361 ? -12.734 13.383 0.2 1 98 361 TYR A O 1
ATOM 2820 N N . SER A 1 362 ? -14.742 13.031 1.079 1 98.12 362 SER A N 1
ATOM 2821 C CA . SER A 1 362 ? -14.344 11.797 1.755 1 98.12 362 SER A CA 1
ATOM 2822 C C . SER A 1 362 ? -13.797 10.773 0.763 1 98.12 362 SER A C 1
ATOM 2824 O O . SER A 1 362 ? -12.742 10.18 0.99 1 98.12 362 SER A O 1
ATOM 2826 N N . ALA A 1 363 ? -14.5 10.625 -0.303 1 95.56 363 ALA A N 1
ATOM 2827 C CA . ALA A 1 363 ? -14.117 9.656 -1.321 1 95.56 363 ALA A CA 1
ATOM 2828 C C . ALA A 1 363 ? -12.75 9.992 -1.911 1 95.56 363 ALA A C 1
ATOM 2830 O O . ALA A 1 363 ? -11.867 9.133 -1.981 1 95.56 363 ALA A O 1
ATOM 2831 N N . ALA A 1 364 ? -12.562 11.188 -2.273 1 96.81 364 ALA A N 1
ATOM 2832 C CA . ALA A 1 364 ? -11.336 11.617 -2.949 1 96.81 364 ALA A CA 1
ATOM 2833 C C . ALA A 1 364 ? -10.125 11.477 -2.025 1 96.81 364 ALA A C 1
ATOM 2835 O O . ALA A 1 364 ? -9.086 10.945 -2.426 1 96.81 364 ALA A O 1
ATOM 2836 N N . ARG A 1 365 ? -10.266 11.945 -0.847 1 98.5 365 ARG A N 1
ATOM 2837 C CA . ARG A 1 365 ? -9.117 11.984 0.049 1 98.5 365 ARG A CA 1
ATOM 2838 C C . ARG A 1 365 ? -8.75 10.586 0.531 1 98.5 365 ARG A C 1
ATOM 2840 O O . ARG A 1 365 ? -7.574 10.273 0.724 1 98.5 365 ARG A O 1
ATOM 2847 N N . ARG A 1 366 ? -9.758 9.734 0.751 1 97.62 366 ARG A N 1
ATOM 2848 C CA . ARG A 1 366 ? -9.469 8.344 1.08 1 97.62 366 ARG A CA 1
ATOM 2849 C C . ARG A 1 366 ? -8.781 7.637 -0.086 1 97.62 366 ARG A C 1
ATOM 2851 O O . ARG A 1 366 ? -7.852 6.855 0.116 1 97.62 366 ARG A O 1
ATOM 2858 N N . ARG A 1 367 ? -9.273 7.879 -1.284 1 96.06 367 ARG A N 1
ATOM 2859 C CA . ARG A 1 367 ? -8.641 7.312 -2.471 1 96.06 367 ARG A CA 1
ATOM 2860 C C . ARG A 1 367 ? -7.184 7.75 -2.578 1 96.06 367 ARG A C 1
ATOM 2862 O O . ARG A 1 367 ? -6.305 6.934 -2.863 1 96.06 367 ARG A O 1
ATOM 2869 N N . VAL A 1 368 ? -6.918 8.984 -2.34 1 97.44 368 VAL A N 1
ATOM 2870 C CA . VAL A 1 368 ? -5.562 9.523 -2.4 1 97.44 368 VAL A CA 1
ATOM 2871 C C . VAL A 1 368 ? -4.68 8.812 -1.379 1 97.44 368 VAL A C 1
ATOM 2873 O O . VAL A 1 368 ? -3.547 8.438 -1.688 1 97.44 368 VAL A O 1
ATOM 2876 N N . PHE A 1 369 ? -5.168 8.656 -0.164 1 97.94 369 PHE A N 1
ATOM 2877 C CA . PHE A 1 369 ? -4.375 7.961 0.841 1 97.94 369 PHE A CA 1
ATOM 2878 C C . PHE A 1 369 ? -4.051 6.543 0.39 1 97.94 369 PHE A C 1
ATOM 2880 O O . PHE A 1 369 ? -2.906 6.094 0.503 1 97.94 369 PHE A O 1
ATOM 2887 N N . GLN A 1 370 ? -4.996 5.852 -0.142 1 96.25 370 GLN A N 1
ATOM 2888 C CA . GLN A 1 370 ? -4.871 4.43 -0.454 1 96.25 370 GLN A CA 1
ATOM 2889 C C . GLN A 1 370 ? -4.027 4.215 -1.705 1 96.25 370 GLN A C 1
ATOM 2891 O O . GLN A 1 370 ? -3.381 3.174 -1.851 1 96.25 370 GLN A O 1
ATOM 2896 N N . THR A 1 371 ? -3.977 5.215 -2.621 1 94.69 371 THR A N 1
ATOM 2897 C CA . THR A 1 371 ? -3.365 4.949 -3.918 1 94.69 371 THR A CA 1
ATOM 2898 C C . THR A 1 371 ? -2.082 5.758 -4.086 1 94.69 371 THR A C 1
ATOM 2900 O O . THR A 1 371 ? -1.277 5.477 -4.977 1 94.69 371 THR A O 1
ATOM 2903 N N . VAL A 1 372 ? -1.875 6.746 -3.287 1 96 372 VAL A N 1
ATOM 2904 C CA . VAL A 1 372 ? -0.7 7.598 -3.447 1 96 372 VAL A CA 1
ATOM 2905 C C . VAL A 1 372 ? 0.129 7.578 -2.166 1 96 372 VAL A C 1
ATOM 2907 O O . VAL A 1 372 ? 1.239 7.039 -2.145 1 96 372 VAL A O 1
ATOM 2910 N N . VAL A 1 373 ? -0.49 7.926 -1.044 1 97.31 373 VAL A N 1
ATOM 2911 C CA . VAL A 1 373 ? 0.253 8.203 0.181 1 97.31 373 VAL A CA 1
ATOM 2912 C C . VAL A 1 373 ? 0.743 6.891 0.794 1 97.31 373 VAL A C 1
ATOM 2914 O O . VAL A 1 373 ? 1.938 6.73 1.055 1 97.31 373 VAL A O 1
ATOM 2917 N N . HIS A 1 374 ? -0.154 5.973 0.924 1 96.5 374 HIS A N 1
ATOM 2918 C CA . HIS A 1 374 ? 0.165 4.707 1.575 1 96.5 374 HIS A CA 1
ATOM 2919 C C . HIS A 1 374 ? 1.209 3.928 0.783 1 96.5 374 HIS A C 1
ATOM 2921 O O . HIS A 1 374 ? 2.229 3.508 1.337 1 96.5 374 HIS A O 1
ATOM 2927 N N . PRO A 1 375 ? 0.996 3.719 -0.507 1 94.94 375 PRO A N 1
ATOM 2928 C CA . PRO A 1 375 ? 1.99 2.936 -1.243 1 94.94 375 PRO A CA 1
ATOM 2929 C C . PRO A 1 375 ? 3.359 3.611 -1.287 1 94.94 375 PRO A C 1
ATOM 2931 O O . PRO A 1 375 ? 4.387 2.945 -1.134 1 94.94 375 PRO A O 1
ATOM 2934 N N . MET A 1 376 ? 3.398 4.879 -1.425 1 95.12 376 MET A N 1
ATOM 2935 C CA . MET A 1 376 ? 4.672 5.59 -1.537 1 95.12 376 MET A CA 1
ATOM 2936 C C . MET A 1 376 ? 5.41 5.594 -0.204 1 95.12 376 MET A C 1
ATOM 2938 O O . MET A 1 376 ? 6.605 5.309 -0.152 1 95.12 376 MET A O 1
ATOM 2942 N N . SER A 1 377 ? 4.684 5.91 0.857 1 96.19 377 SER A N 1
ATOM 2943 C CA . SER A 1 377 ? 5.328 5.961 2.166 1 96.19 377 SER A CA 1
ATOM 2944 C C . SER A 1 377 ? 5.777 4.574 2.613 1 96.19 377 SER A C 1
ATOM 2946 O O . SER A 1 377 ? 6.852 4.426 3.203 1 96.19 377 SER A O 1
ATOM 2948 N N . SER A 1 378 ? 4.977 3.553 2.328 1 96.19 378 SER A N 1
ATOM 2949 C CA . SER A 1 378 ? 5.34 2.184 2.686 1 96.19 378 SER A CA 1
ATOM 2950 C C . SER A 1 378 ? 6.582 1.727 1.931 1 96.19 378 SER A C 1
ATOM 2952 O O . SER A 1 378 ? 7.484 1.125 2.518 1 96.19 378 SER A O 1
ATOM 2954 N N . ALA A 1 379 ? 6.594 2.008 0.661 1 95.12 379 ALA A N 1
ATOM 2955 C CA . ALA A 1 379 ? 7.75 1.635 -0.146 1 95.12 379 ALA A CA 1
ATOM 2956 C C . ALA A 1 379 ? 9 2.381 0.31 1 95.12 379 ALA A C 1
ATOM 2958 O O . ALA A 1 379 ? 10.086 1.805 0.365 1 95.12 379 ALA A O 1
ATOM 2959 N N . SER A 1 380 ? 8.875 3.637 0.621 1 94.38 380 SER A N 1
ATOM 2960 C CA . SER A 1 380 ? 10.008 4.434 1.087 1 94.38 380 SER A CA 1
ATOM 2961 C C . SER A 1 380 ? 10.562 3.889 2.398 1 94.38 380 SER A C 1
ATOM 2963 O O . SER A 1 380 ? 11.781 3.793 2.568 1 94.38 380 SER A O 1
ATOM 2965 N N . LYS A 1 381 ? 9.672 3.58 3.266 1 95.5 381 LYS A N 1
ATOM 2966 C CA . LYS A 1 381 ? 10.094 3.033 4.551 1 95.5 381 LYS A CA 1
ATOM 2967 C C . LYS A 1 381 ? 10.852 1.723 4.367 1 95.5 381 LYS A C 1
ATOM 2969 O O . LYS A 1 381 ? 11.93 1.541 4.938 1 95.5 381 LYS A O 1
ATOM 2974 N N . THR A 1 382 ? 10.344 0.833 3.59 1 94.38 382 THR A N 1
ATOM 2975 C CA . THR A 1 382 ? 10.961 -0.474 3.4 1 94.38 382 THR A CA 1
ATOM 2976 C C . THR A 1 382 ? 12.297 -0.342 2.678 1 94.38 382 THR A C 1
ATOM 2978 O O . THR A 1 382 ? 13.234 -1.103 2.941 1 94.38 382 THR A O 1
ATOM 2981 N N . ARG A 1 383 ? 12.422 0.598 1.798 1 94.69 383 ARG A N 1
ATOM 2982 C CA . ARG A 1 383 ? 13.641 0.826 1.031 1 94.69 383 ARG A CA 1
ATOM 2983 C C . ARG A 1 383 ? 14.797 1.214 1.945 1 94.69 383 ARG A C 1
ATOM 2985 O O . ARG A 1 383 ? 15.953 0.905 1.656 1 94.69 383 ARG A O 1
ATOM 2992 N N . LEU A 1 384 ? 14.516 1.861 3.053 1 95.62 384 LEU A N 1
ATOM 2993 C CA . LEU A 1 384 ? 15.57 2.316 3.953 1 95.62 384 LEU A CA 1
ATOM 2994 C C . LEU A 1 384 ? 16.172 1.146 4.73 1 95.62 384 LEU A C 1
ATOM 2996 O O . LEU A 1 384 ? 17.312 1.214 5.184 1 95.62 384 LEU A O 1
ATOM 3000 N N . GLN A 1 385 ? 15.461 0.122 4.809 1 94.25 385 GLN A N 1
ATOM 3001 C CA . GLN A 1 385 ? 15.844 -0.943 5.727 1 94.25 385 GLN A CA 1
ATOM 3002 C C . GLN A 1 385 ? 16.188 -2.223 4.973 1 94.25 385 GLN A C 1
ATOM 3004 O O . GLN A 1 385 ? 16.672 -3.191 5.566 1 94.25 385 GLN A O 1
ATOM 3009 N N . CYS A 1 386 ? 15.945 -2.297 3.693 1 88.81 386 CYS A N 1
ATOM 3010 C CA . CYS A 1 386 ? 15.844 -3.576 3.002 1 88.81 386 CYS A CA 1
ATOM 3011 C C . CYS A 1 386 ? 17.219 -4.105 2.633 1 88.81 386 CYS A C 1
ATOM 3013 O O . CYS A 1 386 ? 17.344 -5.156 1.997 1 88.81 386 CYS A O 1
ATOM 3015 N N . GLY A 1 387 ? 18.344 -3.428 2.984 1 88.44 387 GLY A N 1
ATOM 3016 C CA . GLY A 1 387 ? 19.656 -3.967 2.709 1 88.44 387 GLY A CA 1
ATOM 3017 C C . GLY A 1 387 ? 20.75 -2.922 2.777 1 88.44 387 GLY A C 1
ATOM 3018 O O . GLY A 1 387 ? 20.531 -1.804 3.242 1 88.44 387 GLY A O 1
ATOM 3019 N N . ASN A 1 388 ? 21.906 -3.443 2.305 1 91.31 388 ASN A N 1
ATOM 3020 C CA . ASN A 1 388 ? 23.047 -2.543 2.201 1 91.31 388 ASN A CA 1
ATOM 3021 C C . ASN A 1 388 ? 22.844 -1.484 1.122 1 91.31 388 ASN A C 1
ATOM 3023 O O . ASN A 1 388 ? 22.281 -1.778 0.061 1 91.31 388 ASN A O 1
ATOM 3027 N N . ALA A 1 389 ? 23.25 -0.269 1.453 1 93.31 389 ALA A N 1
ATOM 3028 C CA . ALA A 1 389 ? 22.984 0.876 0.585 1 93.31 389 ALA A CA 1
ATOM 3029 C C . ALA A 1 389 ? 23.516 0.63 -0.825 1 93.31 389 ALA A C 1
ATOM 3031 O O . ALA A 1 389 ? 22.875 0.994 -1.81 1 93.31 389 ALA A O 1
ATOM 3032 N N . ASP A 1 390 ? 24.656 -0.03 -0.938 1 93.12 390 ASP A N 1
ATOM 3033 C CA . ASP A 1 390 ? 25.234 -0.284 -2.248 1 93.12 390 ASP A CA 1
ATOM 3034 C C . ASP A 1 390 ? 24.406 -1.286 -3.043 1 93.12 390 ASP A C 1
ATOM 3036 O O . ASP A 1 390 ? 24.203 -1.115 -4.246 1 93.12 390 ASP A O 1
ATOM 3040 N N . GLU A 1 391 ? 23.969 -2.24 -2.377 1 91 391 GLU A N 1
ATOM 3041 C CA . GLU A 1 391 ? 23.141 -3.264 -3.014 1 91 391 GLU A CA 1
ATOM 3042 C C . GLU A 1 391 ? 21.797 -2.695 -3.441 1 91 391 GLU A C 1
ATOM 3044 O O . GLU A 1 391 ? 21.344 -2.93 -4.566 1 91 391 GLU A O 1
ATOM 3049 N N . ILE A 1 392 ? 21.266 -1.927 -2.584 1 90.81 392 ILE A N 1
ATOM 3050 C CA . ILE A 1 392 ? 19.938 -1.363 -2.85 1 90.81 392 ILE A CA 1
ATOM 3051 C C . ILE A 1 392 ? 20.031 -0.367 -4.004 1 90.81 392 ILE A C 1
ATOM 3053 O O . ILE A 1 392 ? 19.125 -0.293 -4.836 1 90.81 392 ILE A O 1
ATOM 3057 N N . ALA A 1 393 ? 21.109 0.379 -4.059 1 92.94 393 ALA A N 1
ATOM 3058 C CA . ALA A 1 393 ? 21.312 1.33 -5.148 1 92.94 393 ALA A CA 1
ATOM 3059 C C . ALA A 1 393 ? 21.312 0.622 -6.5 1 92.94 393 ALA A C 1
ATOM 3061 O O . ALA A 1 393 ? 20.828 1.17 -7.496 1 92.94 393 ALA A O 1
ATOM 3062 N N . LYS A 1 394 ? 21.766 -0.587 -6.504 1 90.88 394 LYS A N 1
ATOM 3063 C CA . LYS A 1 394 ? 21.906 -1.35 -7.742 1 90.88 394 LYS A CA 1
ATOM 3064 C C . LYS A 1 394 ? 20.641 -2.15 -8.039 1 90.88 394 LYS A C 1
ATOM 3066 O O . LYS A 1 394 ? 20.344 -2.447 -9.195 1 90.88 394 LYS A O 1
ATOM 3071 N N . GLU A 1 395 ? 19.906 -2.457 -6.996 1 93.5 395 GLU A N 1
ATOM 3072 C CA . GLU A 1 395 ? 18.875 -3.477 -7.164 1 93.5 395 GLU A CA 1
ATOM 3073 C C . GLU A 1 395 ? 17.484 -2.869 -7.078 1 93.5 395 GLU A C 1
ATOM 3075 O O . GLU A 1 395 ? 16.531 -3.42 -7.629 1 93.5 395 GLU A O 1
ATOM 3080 N N . ASP A 1 396 ? 17.297 -1.801 -6.367 1 94.38 396 ASP A N 1
ATOM 3081 C CA . ASP A 1 396 ? 15.992 -1.196 -6.172 1 94.38 396 ASP A CA 1
ATOM 3082 C C . ASP A 1 396 ? 15.57 -0.393 -7.402 1 94.38 396 ASP A C 1
ATOM 3084 O O . ASP A 1 396 ? 16.312 0.46 -7.879 1 94.38 396 ASP A O 1
ATOM 3088 N N . TRP A 1 397 ? 14.375 -0.669 -7.844 1 94 397 TRP A N 1
ATOM 3089 C CA . TRP A 1 397 ? 13.922 -0.076 -9.102 1 94 397 TRP A CA 1
ATOM 3090 C C . TRP A 1 397 ? 13.805 1.439 -8.977 1 94 397 TRP A C 1
ATOM 3092 O O . TRP A 1 397 ? 14.023 2.166 -9.945 1 94 397 TRP A O 1
ATOM 3102 N N . TYR A 1 398 ? 13.43 1.921 -7.883 1 95.25 398 TYR A N 1
ATOM 3103 C CA . TYR A 1 398 ? 13.273 3.354 -7.656 1 95.25 398 TYR A CA 1
ATOM 3104 C C . TYR A 1 398 ? 14.625 4.059 -7.664 1 95.25 398 TYR A C 1
ATOM 3106 O O . TYR A 1 398 ? 14.812 5.043 -8.383 1 95.25 398 TYR A O 1
ATOM 3114 N N . MET A 1 399 ? 15.578 3.531 -6.918 1 94.5 399 MET A N 1
ATOM 3115 C CA . MET A 1 399 ? 16.906 4.121 -6.852 1 94.5 399 MET A CA 1
ATOM 3116 C C . MET A 1 399 ? 17.594 4.066 -8.211 1 94.5 399 MET A C 1
ATOM 3118 O O . MET A 1 399 ? 18.281 5.012 -8.602 1 94.5 399 MET A O 1
ATOM 3122 N N . ARG A 1 400 ? 17.406 2.996 -8.844 1 92.75 400 ARG A N 1
ATOM 3123 C CA . ARG A 1 400 ? 17.984 2.881 -10.18 1 92.75 400 ARG A CA 1
ATOM 3124 C C . ARG A 1 400 ? 17.438 3.953 -11.109 1 92.75 400 ARG A C 1
ATOM 3126 O O . ARG A 1 400 ? 18.188 4.539 -11.898 1 92.75 400 ARG A O 1
ATOM 3133 N N . THR A 1 401 ? 16.125 4.191 -11.031 1 93.25 401 THR A N 1
ATOM 3134 C CA . THR A 1 401 ? 15.508 5.219 -11.859 1 93.25 401 THR A CA 1
ATOM 3135 C C . THR A 1 401 ? 16.094 6.594 -11.539 1 93.25 401 THR A C 1
ATOM 3137 O O . THR A 1 401 ? 16.422 7.363 -12.453 1 93.25 401 THR A O 1
ATOM 3140 N N . LEU A 1 402 ? 16.234 6.852 -10.289 1 93.88 402 LEU A N 1
ATOM 3141 C CA . LEU A 1 402 ? 16.812 8.133 -9.875 1 93.88 402 LEU A CA 1
ATOM 3142 C C . LEU A 1 402 ? 18.25 8.266 -10.375 1 93.88 402 LEU A C 1
ATOM 3144 O O . LEU A 1 402 ? 18.641 9.32 -10.875 1 93.88 402 LEU A O 1
ATOM 3148 N N . ARG A 1 403 ? 19.016 7.238 -10.258 1 92.06 403 ARG A N 1
ATOM 3149 C CA . ARG A 1 403 ? 20.422 7.254 -10.625 1 92.06 403 ARG A CA 1
ATOM 3150 C C . ARG A 1 403 ? 20.594 7.363 -12.133 1 92.06 403 ARG A C 1
ATOM 3152 O O . ARG A 1 403 ? 21.578 7.949 -12.609 1 92.06 403 ARG A O 1
ATOM 3159 N N . ASN A 1 404 ? 19.672 6.82 -12.828 1 89.06 404 ASN A N 1
ATOM 3160 C CA . ASN A 1 404 ? 19.703 6.914 -14.281 1 89.06 404 ASN A CA 1
ATOM 3161 C C . ASN A 1 404 ? 19.484 8.352 -14.758 1 89.06 404 ASN A C 1
ATOM 3163 O O . ASN A 1 404 ? 19.953 8.719 -15.836 1 89.06 404 ASN A O 1
ATOM 3167 N N . GLY A 1 405 ? 18.688 9.133 -14.07 1 88.06 405 GLY A N 1
ATOM 3168 C CA . GLY A 1 405 ? 18.562 10.562 -14.32 1 88.06 405 GLY A CA 1
ATOM 3169 C C . GLY A 1 405 ? 17.578 10.898 -15.422 1 88.06 405 GLY A C 1
ATOM 3170 O O . GLY A 1 405 ? 17.469 12.047 -15.836 1 88.06 405 GLY A O 1
ATOM 3171 N N . ASN A 1 406 ? 16.875 9.867 -15.938 1 87.56 406 ASN A N 1
ATOM 3172 C CA . ASN A 1 406 ? 15.844 10.125 -16.938 1 87.56 406 ASN A CA 1
ATOM 3173 C C . ASN A 1 406 ? 14.688 10.93 -16.344 1 87.56 406 ASN A C 1
ATOM 3175 O O . ASN A 1 406 ? 13.883 10.391 -15.586 1 87.56 406 ASN A O 1
ATOM 3179 N N . LYS A 1 407 ? 14.602 12.133 -16.766 1 88.12 407 LYS A N 1
ATOM 3180 C CA . LYS A 1 407 ? 13.648 13.062 -16.172 1 88.12 407 LYS A CA 1
ATOM 3181 C C . LYS A 1 407 ? 12.211 12.578 -16.375 1 88.12 407 LYS A C 1
ATOM 3183 O O . LYS A 1 407 ? 11.391 12.656 -15.461 1 88.12 407 LYS A O 1
ATOM 3188 N N . SER A 1 408 ? 11.945 12.156 -17.578 1 89.44 408 SER A N 1
ATOM 3189 C CA . SER A 1 408 ? 10.594 11.688 -17.875 1 89.44 408 SER A CA 1
ATOM 3190 C C . SER A 1 408 ? 10.211 10.523 -16.969 1 89.44 408 SER A C 1
ATOM 3192 O O . SER A 1 408 ? 9.094 10.477 -16.453 1 89.44 408 SER A O 1
ATOM 3194 N N . ALA A 1 409 ? 11.109 9.594 -16.75 1 89.88 409 ALA A N 1
ATOM 3195 C CA . ALA A 1 409 ? 10.859 8.445 -15.883 1 89.88 409 ALA A CA 1
ATOM 3196 C C . ALA A 1 409 ? 10.68 8.883 -14.438 1 89.88 409 ALA A C 1
ATOM 3198 O O . ALA A 1 409 ? 9.812 8.383 -13.727 1 89.88 409 ALA A O 1
ATOM 3199 N N . ILE A 1 410 ? 11.492 9.805 -14.07 1 92.56 410 ILE A N 1
ATOM 3200 C CA . ILE A 1 410 ? 11.438 10.312 -12.703 1 92.56 410 ILE A CA 1
ATOM 3201 C C . ILE A 1 410 ? 10.117 11.039 -12.477 1 92.56 410 ILE A C 1
ATOM 3203 O O . ILE A 1 410 ? 9.477 10.875 -11.43 1 92.56 410 ILE A O 1
ATOM 3207 N N . ASP A 1 411 ? 9.68 11.75 -13.469 1 90.19 411 ASP A N 1
ATOM 3208 C CA . ASP A 1 411 ? 8.406 12.453 -13.375 1 90.19 411 ASP A CA 1
ATOM 3209 C C . ASP A 1 411 ? 7.242 11.461 -13.289 1 90.19 411 ASP A C 1
ATOM 3211 O O . ASP A 1 411 ? 6.301 11.672 -12.523 1 90.19 411 ASP A O 1
ATOM 3215 N N . GLN A 1 412 ? 7.309 10.484 -14.023 1 89.25 412 GLN A N 1
ATOM 3216 C CA . GLN A 1 412 ? 6.266 9.461 -14.008 1 89.25 412 GLN A CA 1
ATOM 3217 C C . GLN A 1 412 ? 6.188 8.773 -12.648 1 89.25 412 GLN A C 1
ATOM 3219 O O . GLN A 1 412 ? 5.094 8.492 -12.156 1 89.25 412 GLN A O 1
ATOM 3224 N N . LEU A 1 413 ? 7.324 8.578 -12.086 1 90.12 413 LEU A N 1
ATOM 3225 C CA . LEU A 1 413 ? 7.422 7.949 -10.773 1 90.12 413 LEU A CA 1
ATOM 3226 C C . LEU A 1 413 ? 6.715 8.789 -9.719 1 90.12 413 LEU A C 1
ATOM 3228 O O . LEU A 1 413 ? 6.145 8.242 -8.766 1 90.12 413 LEU A O 1
ATOM 3232 N N . HIS A 1 414 ? 6.754 10.008 -9.898 1 93.06 414 HIS A N 1
ATOM 3233 C CA . HIS A 1 414 ? 6.266 10.906 -8.852 1 93.06 414 HIS A CA 1
ATOM 3234 C C . HIS A 1 414 ? 4.965 11.578 -9.273 1 93.06 414 HIS A C 1
ATOM 3236 O O . HIS A 1 414 ? 4.523 12.539 -8.633 1 93.06 414 HIS A O 1
ATOM 3242 N N . ASP A 1 415 ? 4.309 11.109 -10.352 1 92.06 415 ASP A N 1
ATOM 3243 C CA . ASP A 1 415 ? 3.076 11.68 -10.891 1 92.06 415 ASP A CA 1
ATOM 3244 C C . ASP A 1 415 ? 1.994 11.758 -9.812 1 92.06 415 ASP A C 1
ATOM 3246 O O . ASP A 1 415 ? 1.269 12.742 -9.719 1 92.06 415 ASP A O 1
ATOM 3250 N N . GLY A 1 416 ? 1.873 10.703 -9.016 1 91.81 416 GLY A N 1
ATOM 3251 C CA . GLY A 1 416 ? 0.896 10.68 -7.938 1 91.81 416 GLY A CA 1
ATOM 3252 C C . GLY A 1 416 ? 1.05 11.836 -6.965 1 91.81 416 GLY A C 1
ATOM 3253 O O . GLY A 1 416 ? 0.062 12.461 -6.57 1 91.81 416 GLY A O 1
ATOM 3254 N N . LEU A 1 417 ? 2.285 12.18 -6.594 1 93 417 LEU A N 1
ATOM 3255 C CA . LEU A 1 417 ? 2.578 13.211 -5.605 1 93 417 LEU A CA 1
ATOM 3256 C C . LEU A 1 417 ? 2.424 14.602 -6.215 1 93 417 LEU A C 1
ATOM 3258 O O . LEU A 1 417 ? 2.199 15.578 -5.496 1 93 417 LEU A O 1
ATOM 3262 N N . ILE A 1 418 ? 2.533 14.625 -7.504 1 90.94 418 ILE A N 1
ATOM 3263 C CA . ILE A 1 418 ? 2.557 15.93 -8.156 1 90.94 418 ILE A CA 1
ATOM 3264 C C . ILE A 1 418 ? 1.162 16.266 -8.68 1 90.94 418 ILE A C 1
ATOM 3266 O O . ILE A 1 418 ? 0.638 17.344 -8.414 1 90.94 418 ILE A O 1
ATOM 3270 N N . ASN A 1 419 ? 0.531 15.281 -9.289 1 91.31 419 ASN A N 1
ATOM 3271 C CA . ASN A 1 419 ? -0.677 15.625 -10.039 1 91.31 419 ASN A CA 1
ATOM 3272 C C . ASN A 1 419 ? -1.921 15.016 -9.391 1 91.31 419 ASN A C 1
ATOM 3274 O O . ASN A 1 419 ? -3.043 15.445 -9.68 1 91.31 419 ASN A O 1
ATOM 3278 N N . HIS A 1 420 ? -1.752 14.078 -8.484 1 93.44 420 HIS A N 1
ATOM 3279 C CA . HIS A 1 420 ? -2.932 13.367 -8 1 93.44 420 HIS A CA 1
ATOM 3280 C C . HIS A 1 420 ? -3.061 13.492 -6.488 1 93.44 420 HIS A C 1
ATOM 3282 O O .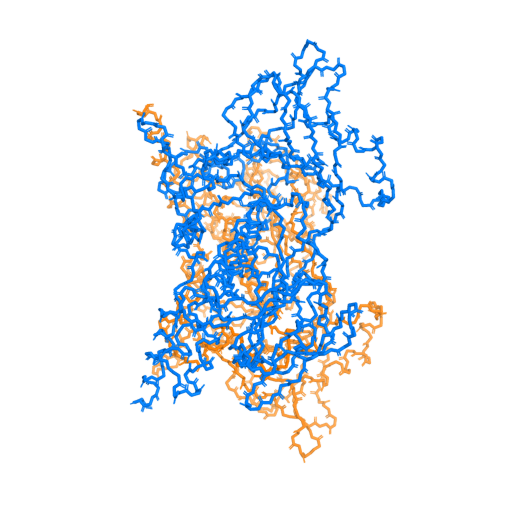 HIS A 1 420 ? -4.016 12.977 -5.898 1 93.44 420 HIS A O 1
ATOM 3288 N N . TRP A 1 421 ? -2.119 14.242 -5.883 1 96.94 421 TRP A N 1
ATOM 3289 C CA . TRP A 1 421 ? -2.092 14.375 -4.43 1 96.94 421 TRP A CA 1
ATOM 3290 C C . TRP A 1 421 ? -3.104 15.414 -3.957 1 96.94 421 TRP A C 1
ATOM 3292 O O . TRP A 1 421 ? -3.799 15.203 -2.959 1 96.94 421 TRP A O 1
ATOM 3302 N N . ARG A 1 422 ? -3.199 16.516 -4.617 1 98 422 ARG A N 1
ATOM 3303 C CA . ARG A 1 422 ? -4.168 17.562 -4.301 1 98 422 ARG A CA 1
ATOM 3304 C C . ARG A 1 422 ? -5.504 17.297 -4.984 1 98 422 ARG A C 1
ATOM 3306 O O . ARG A 1 422 ? -5.543 16.891 -6.148 1 98 422 ARG A O 1
ATOM 3313 N N . THR A 1 423 ? -6.66 17.562 -4.309 1 97.56 423 THR A N 1
ATOM 3314 C CA . THR A 1 423 ? -7.98 17.188 -4.805 1 97.56 423 THR A CA 1
ATOM 3315 C C . THR A 1 423 ? -8.727 18.422 -5.309 1 97.56 423 THR A C 1
ATOM 3317 O O . THR A 1 423 ? -8.695 19.484 -4.668 1 97.56 423 THR A O 1
ATOM 3320 N N . ASN A 1 424 ? -9.273 18.328 -6.461 1 96.94 424 ASN A N 1
ATOM 3321 C CA . ASN A 1 424 ? -10.297 19.25 -6.957 1 96.94 424 ASN A CA 1
ATOM 3322 C C . ASN A 1 424 ? -11.703 18.719 -6.719 1 96.94 424 ASN A C 1
ATOM 3324 O O . ASN A 1 424 ? -12.188 17.875 -7.488 1 96.94 424 ASN A O 1
ATOM 3328 N N . VAL A 1 425 ? -12.344 19.219 -5.699 1 96.19 425 VAL A N 1
ATOM 3329 C CA . VAL A 1 425 ? -13.594 18.641 -5.234 1 96.19 425 VAL A CA 1
ATOM 3330 C C . VAL A 1 425 ? -14.695 18.891 -6.27 1 96.19 425 VAL A C 1
ATOM 3332 O O . VAL A 1 425 ? -15.562 18.031 -6.473 1 96.19 425 VAL A O 1
ATOM 3335 N N . ALA A 1 426 ? -14.68 20.031 -6.938 1 95.06 426 ALA A N 1
ATOM 3336 C CA . ALA A 1 426 ? -15.656 20.312 -7.984 1 95.06 426 ALA A CA 1
ATOM 3337 C C . ALA A 1 426 ? -15.57 19.266 -9.102 1 95.06 426 ALA A C 1
ATOM 3339 O O . ALA A 1 426 ? -16.594 18.781 -9.586 1 95.06 426 ALA A O 1
ATOM 3340 N N . ALA A 1 427 ? -14.359 18.938 -9.461 1 91.81 427 ALA A N 1
ATOM 3341 C CA . ALA A 1 427 ? -14.156 17.922 -10.484 1 91.81 427 ALA A CA 1
ATOM 3342 C C . ALA A 1 427 ? -14.648 16.562 -10.016 1 91.81 427 ALA A C 1
ATOM 3344 O O . ALA A 1 427 ? -15.242 15.805 -10.789 1 91.81 427 ALA A O 1
ATOM 3345 N N . GLU A 1 428 ? -14.406 16.234 -8.789 1 89.5 428 GLU A N 1
ATOM 3346 C CA . GLU A 1 428 ? -14.875 14.984 -8.203 1 89.5 428 GLU A CA 1
ATOM 3347 C C . GLU A 1 428 ? -16.391 14.891 -8.242 1 89.5 428 GLU A C 1
ATOM 3349 O O . GLU A 1 428 ? -16.953 13.812 -8.477 1 89.5 428 GLU A O 1
ATOM 3354 N N . LEU A 1 429 ? -17.047 16.031 -7.941 1 89.12 429 LEU A N 1
ATOM 3355 C CA . LEU A 1 429 ? -18.516 16.094 -7.91 1 89.12 429 LEU A CA 1
ATOM 3356 C C . LEU A 1 429 ? -19.094 15.898 -9.305 1 89.12 429 LEU A C 1
ATOM 3358 O O . LEU A 1 429 ? -20.125 15.25 -9.461 1 89.12 429 LEU A O 1
ATOM 3362 N N . MET A 1 430 ? -18.484 16.516 -10.32 1 80.25 430 MET A N 1
ATOM 3363 C CA . MET A 1 430 ? -18.953 16.391 -11.695 1 80.25 430 MET A CA 1
ATOM 3364 C C . MET A 1 430 ? -18.844 14.945 -12.18 1 80.25 430 MET A C 1
ATOM 3366 O O . MET A 1 430 ? -19.734 14.461 -12.883 1 80.25 430 MET A O 1
ATOM 3370 N N . ASP A 1 431 ? -17.844 14.383 -11.805 1 73 431 ASP A N 1
ATOM 3371 C CA . ASP A 1 431 ? -17.656 12.984 -12.18 1 73 431 ASP A CA 1
ATOM 3372 C C . ASP A 1 431 ? -18.734 12.102 -11.555 1 73 431 ASP A C 1
ATOM 3374 O O . ASP A 1 431 ? -19.156 11.117 -12.156 1 73 431 ASP A O 1
ATOM 3378 N N . SER A 1 432 ? -19.172 12.586 -10.43 1 66.19 432 SER A N 1
ATOM 3379 C CA . SER A 1 432 ? -20.219 11.836 -9.734 1 66.19 432 SER A CA 1
ATOM 3380 C C . SER A 1 432 ? -21.594 12.109 -10.328 1 66.19 432 SER A C 1
ATOM 3382 O O . SER A 1 432 ? -22.438 11.219 -10.383 1 66.19 432 SER A O 1
ATOM 3384 N N . LYS A 1 433 ? -21.906 13.492 -10.758 1 61.47 433 LYS A N 1
ATOM 3385 C CA . LYS A 1 433 ? -23.188 13.906 -11.328 1 61.47 433 LYS A CA 1
ATOM 3386 C C . LYS A 1 433 ? -23.391 13.312 -12.719 1 61.47 433 LYS A C 1
ATOM 3388 O O . LYS A 1 433 ? -24.5 12.938 -13.086 1 61.47 433 LYS A O 1
ATOM 3393 N N . ASP A 1 434 ? -22.359 13.789 -13.539 1 52.34 434 ASP A N 1
ATOM 3394 C CA . ASP A 1 434 ? -22.516 13.211 -14.875 1 52.34 434 ASP A CA 1
ATOM 3395 C C . ASP A 1 434 ? -22.906 11.734 -14.789 1 52.34 434 ASP A C 1
ATOM 3397 O O . ASP A 1 434 ? -23.516 11.195 -15.719 1 52.34 434 ASP A O 1
ATOM 3401 N N . GLN A 1 435 ? -22.562 11.328 -13.656 1 49.09 435 GLN A N 1
ATOM 3402 C CA . GLN A 1 435 ? -22.844 9.945 -13.297 1 49.09 435 GLN A CA 1
ATOM 3403 C C . GLN A 1 435 ? -24.312 9.75 -12.938 1 49.09 435 GLN A C 1
ATOM 3405 O O . GLN A 1 435 ? -24.922 8.742 -13.297 1 49.09 435 GLN A O 1
ATOM 3410 N N . THR A 1 436 ? -24.938 10.711 -12.125 1 46.09 436 THR A N 1
ATOM 3411 C CA . THR A 1 436 ? -26.344 10.656 -11.734 1 46.09 436 THR A CA 1
ATOM 3412 C C . THR A 1 436 ? -27.25 11.031 -12.906 1 46.09 436 THR A C 1
ATOM 3414 O O . THR A 1 436 ? -28.359 10.516 -13.023 1 46.09 436 THR A O 1
ATOM 3417 N N . ARG A 1 437 ? -26.875 11.906 -13.734 1 40.91 437 ARG A N 1
ATOM 3418 C CA . ARG A 1 437 ? -27.719 12.258 -14.875 1 40.91 437 ARG A CA 1
ATOM 3419 C C . ARG A 1 437 ? -27.859 11.078 -15.836 1 40.91 437 ARG A C 1
ATOM 3421 O O . ARG A 1 437 ? -28.922 10.875 -16.438 1 40.91 437 ARG A O 1
ATOM 3428 N N . ASN A 1 438 ? -26.844 10.477 -16.031 1 35.97 438 ASN A N 1
ATOM 3429 C CA . ASN A 1 438 ? -26.984 9.406 -17.016 1 35.97 438 ASN A CA 1
ATOM 3430 C C . ASN A 1 438 ? -27.75 8.227 -16.438 1 35.97 438 ASN A C 1
ATOM 3432 O O . ASN A 1 438 ? -28.109 7.297 -17.172 1 35.97 438 ASN A O 1
ATOM 3436 N N . THR A 1 439 ? -27.812 8 -15.195 1 36.84 439 THR A N 1
ATOM 3437 C CA . THR A 1 439 ? -28.625 6.891 -14.711 1 36.84 439 THR A CA 1
ATOM 3438 C C . THR A 1 439 ? -30.109 7.199 -14.859 1 36.84 439 THR A C 1
ATOM 3440 O O . THR A 1 439 ? -30.953 6.305 -14.734 1 36.84 439 THR A O 1
ATOM 3443 N N . VAL A 1 440 ? -30.672 8.492 -14.883 1 31.52 440 VAL A N 1
ATOM 3444 C CA . VAL A 1 440 ? -32.094 8.727 -15.078 1 31.52 440 VAL A CA 1
ATOM 3445 C C . VAL A 1 440 ? -32.469 8.508 -16.547 1 31.52 440 VAL A C 1
ATOM 3447 O O . VAL A 1 440 ? -33.625 8.359 -16.891 1 31.52 440 VAL A O 1
ATOM 3450 N N . LEU A 1 441 ? -31.594 8.844 -17.406 1 29.17 441 LEU A N 1
ATOM 3451 C CA . LEU A 1 441 ? -32.062 8.727 -18.781 1 29.17 441 LEU A CA 1
ATOM 3452 C C . LEU A 1 441 ? -31.953 7.293 -19.281 1 29.17 441 LEU A C 1
ATOM 3454 O O . LEU A 1 441 ? -32.344 6.992 -20.406 1 29.17 441 LEU A O 1
ATOM 3458 N N . SER A 1 442 ? -31.188 6.426 -18.438 1 26.89 442 SER A N 1
ATOM 3459 C CA . SER A 1 442 ? -31.438 5.094 -18.984 1 26.89 442 SER A CA 1
ATOM 3460 C C . SER A 1 442 ? -32.562 4.379 -18.219 1 26.89 442 SER A C 1
ATOM 3462 O O . SER A 1 442 ? -32.656 4.512 -16.984 1 26.89 442 SER A O 1
ATOM 3464 N N . MET B 1 1 ? 18.359 -40.75 -13.484 1 32 1 MET B N 1
ATOM 3465 C CA . MET B 1 1 ? 19.781 -40.438 -13.5 1 32 1 MET B CA 1
ATOM 3466 C C . MET B 1 1 ? 20.156 -39.562 -14.688 1 32 1 MET B C 1
ATOM 3468 O O . MET B 1 1 ? 19.844 -39.906 -15.836 1 32 1 MET B O 1
ATOM 3472 N N . ALA B 1 2 ? 20.219 -38.281 -14.531 1 42.78 2 ALA B N 1
ATOM 3473 C CA . ALA B 1 2 ? 20.625 -37.5 -15.695 1 42.78 2 ALA B CA 1
ATOM 3474 C C . ALA B 1 2 ? 21.719 -38.188 -16.484 1 42.78 2 ALA B C 1
ATOM 3476 O O . ALA B 1 2 ? 22.766 -38.531 -15.922 1 42.78 2 ALA B O 1
ATOM 3477 N N . THR B 1 3 ? 21.406 -38.75 -17.5 1 42.03 3 THR B N 1
ATOM 3478 C CA . THR B 1 3 ? 22.453 -39.281 -18.359 1 42.03 3 THR B CA 1
ATOM 3479 C C . THR B 1 3 ? 23.562 -38.281 -18.594 1 42.03 3 THR B C 1
ATOM 3481 O O . THR B 1 3 ? 23.297 -37.062 -18.688 1 42.03 3 THR B O 1
ATOM 3484 N N . ALA B 1 4 ? 24.797 -38.562 -18.266 1 48.31 4 ALA B N 1
ATOM 3485 C CA . ALA B 1 4 ? 26.047 -37.844 -18.516 1 48.31 4 ALA B CA 1
ATOM 3486 C C . ALA B 1 4 ? 25.953 -37 -19.781 1 48.31 4 ALA B C 1
ATOM 3488 O O . ALA B 1 4 ? 26.656 -36 -19.922 1 48.31 4 ALA B O 1
ATOM 3489 N N . ASP B 1 5 ? 25.094 -37.375 -20.719 1 51.44 5 ASP B N 1
ATOM 3490 C CA . ASP B 1 5 ? 25.203 -36.812 -22.062 1 51.44 5 ASP B CA 1
ATOM 3491 C C . ASP B 1 5 ? 24.188 -35.688 -22.266 1 51.44 5 ASP B C 1
ATOM 3493 O O . ASP B 1 5 ? 24.078 -35.156 -23.375 1 51.44 5 ASP B O 1
ATOM 3497 N N . ALA B 1 6 ? 23.203 -35.531 -21.328 1 57.03 6 ALA B N 1
ATOM 3498 C CA . ALA B 1 6 ? 22.266 -34.469 -21.688 1 57.03 6 ALA B CA 1
ATOM 3499 C C . ALA B 1 6 ? 22.859 -33.094 -21.453 1 57.03 6 ALA B C 1
ATOM 3501 O O . ALA B 1 6 ? 23.531 -32.875 -20.438 1 57.03 6 ALA B O 1
ATOM 3502 N N . PRO B 1 7 ? 22.781 -32.25 -22.484 1 69.31 7 PRO B N 1
ATOM 3503 C CA . PRO B 1 7 ? 23.328 -30.891 -22.328 1 69.31 7 PRO B CA 1
ATOM 3504 C C . PRO B 1 7 ? 22.797 -30.203 -21.062 1 69.31 7 PRO B C 1
ATOM 3506 O O . PRO B 1 7 ? 21.672 -30.453 -20.641 1 69.31 7 PRO B O 1
ATOM 3509 N N . PRO B 1 8 ? 23.625 -29.594 -20.406 1 79.88 8 PRO B N 1
ATOM 3510 C CA . PRO B 1 8 ? 23.25 -28.906 -19.172 1 79.88 8 PRO B CA 1
ATOM 3511 C C . PRO B 1 8 ? 22.078 -27.953 -19.344 1 79.88 8 PRO B C 1
ATOM 3513 O O . PRO B 1 8 ? 21.922 -27.375 -20.422 1 79.88 8 PRO B O 1
ATOM 3516 N N . ALA B 1 9 ? 21.188 -27.984 -18.406 1 88.94 9 ALA B N 1
ATOM 3517 C CA . ALA B 1 9 ? 20.062 -27.047 -18.422 1 88.94 9 ALA B CA 1
ATOM 3518 C C . ALA B 1 9 ? 20.562 -25.609 -18.391 1 88.94 9 ALA B C 1
ATOM 3520 O O . ALA B 1 9 ? 21.531 -25.297 -17.688 1 88.94 9 ALA B O 1
ATOM 3521 N N . ALA B 1 10 ? 19.953 -24.844 -19.219 1 94.56 10 ALA B N 1
ATOM 3522 C CA . ALA B 1 10 ? 20.266 -23.422 -19.141 1 94.56 10 ALA B CA 1
ATOM 3523 C C . ALA B 1 10 ? 19.734 -22.812 -17.844 1 94.56 10 ALA B C 1
ATOM 3525 O O . ALA B 1 10 ? 20.406 -22 -17.203 1 94.56 10 ALA B O 1
ATOM 3526 N N . VAL B 1 11 ? 18.531 -23.297 -17.453 1 98.5 11 VAL B N 1
ATOM 3527 C CA . VAL B 1 11 ? 17.891 -22.734 -16.266 1 98.5 11 VAL B CA 1
ATOM 3528 C C . VAL B 1 11 ? 17.453 -23.859 -15.328 1 98.5 11 VAL B C 1
ATOM 3530 O O . VAL B 1 11 ? 16.781 -24.797 -15.75 1 98.5 11 VAL B O 1
ATOM 3533 N N . VAL B 1 12 ? 17.859 -23.844 -14.062 1 98.69 12 VAL B N 1
ATOM 3534 C CA . VAL B 1 12 ? 17.344 -24.719 -13.023 1 98.69 12 VAL B CA 1
ATOM 3535 C C . VAL B 1 12 ? 16.203 -24.047 -12.281 1 98.69 12 VAL B C 1
ATOM 3537 O O . VAL B 1 12 ? 16.375 -22.953 -11.734 1 98.69 12 VAL B O 1
ATOM 3540 N N . ILE B 1 13 ? 15.055 -24.641 -12.32 1 98.88 13 ILE B N 1
ATOM 3541 C CA . ILE B 1 13 ? 13.875 -24.094 -11.648 1 98.88 13 ILE B CA 1
ATOM 3542 C C . ILE B 1 13 ? 13.602 -24.891 -10.375 1 98.88 13 ILE B C 1
ATOM 3544 O O . ILE B 1 13 ? 13.422 -26.109 -10.43 1 98.88 13 ILE B O 1
ATOM 3548 N N . VAL B 1 14 ? 13.586 -24.234 -9.242 1 98.88 14 VAL B N 1
ATOM 3549 C CA . VAL B 1 14 ? 13.305 -24.906 -7.969 1 98.88 14 VAL B CA 1
ATOM 3550 C C . VAL B 1 14 ? 11.852 -24.656 -7.57 1 98.88 14 VAL B C 1
ATOM 3552 O O . VAL B 1 14 ? 11.469 -23.531 -7.262 1 98.88 14 VAL B O 1
ATOM 3555 N N . GLY B 1 15 ? 11.086 -25.703 -7.5 1 98.12 15 GLY B N 1
ATOM 3556 C CA . GLY B 1 15 ? 9.656 -25.641 -7.254 1 98.12 15 GLY B CA 1
ATOM 3557 C C . GLY B 1 15 ? 8.828 -26.062 -8.453 1 98.12 15 GLY B C 1
ATOM 3558 O O . GLY B 1 15 ? 8.875 -25.438 -9.508 1 98.12 15 GLY B O 1
ATOM 3559 N N . GLY B 1 16 ? 8.094 -27.094 -8.297 1 96.75 16 GLY B N 1
ATOM 3560 C CA . GLY B 1 16 ? 7.246 -27.625 -9.359 1 96.75 16 GLY B CA 1
ATOM 3561 C C . GLY B 1 16 ? 5.785 -27.25 -9.195 1 96.75 16 GLY B C 1
ATOM 3562 O O . GLY B 1 16 ? 4.898 -28.047 -9.523 1 96.75 16 GLY B O 1
ATOM 3563 N N . GLY B 1 17 ? 5.504 -26.094 -8.594 1 95.06 17 GLY B N 1
ATOM 3564 C CA . GLY B 1 17 ? 4.152 -25.547 -8.555 1 95.06 17 GLY B CA 1
ATOM 3565 C C . GLY B 1 17 ? 3.758 -24.844 -9.844 1 95.06 17 GLY B C 1
ATOM 3566 O O . GLY B 1 17 ? 4.516 -24.844 -10.812 1 95.06 17 GLY B O 1
ATOM 3567 N N . PRO B 1 18 ? 2.588 -24.219 -9.844 1 95.12 18 PRO B N 1
ATOM 3568 C CA . PRO B 1 18 ? 2.078 -23.594 -11.07 1 95.12 18 PRO B CA 1
ATOM 3569 C C . PRO B 1 18 ? 3.041 -22.562 -11.656 1 95.12 18 PRO B C 1
ATOM 3571 O O . PRO B 1 18 ? 3.229 -22.516 -12.875 1 95.12 18 PRO B O 1
ATOM 3574 N N . VAL B 1 19 ? 3.652 -21.781 -10.844 1 97.5 19 VAL B N 1
ATOM 3575 C CA . VAL B 1 19 ? 4.551 -20.734 -11.305 1 97.5 19 VAL B CA 1
ATOM 3576 C C . VAL B 1 19 ? 5.781 -21.344 -11.961 1 97.5 19 VAL B C 1
ATOM 3578 O O . VAL B 1 19 ? 6.168 -20.969 -13.062 1 97.5 19 VAL B O 1
ATOM 3581 N N . GLY B 1 20 ? 6.379 -22.328 -11.297 1 98.5 20 GLY B N 1
ATOM 3582 C CA . GLY B 1 20 ? 7.543 -23 -11.852 1 98.5 20 GLY B CA 1
ATOM 3583 C C . GLY B 1 20 ? 7.242 -23.766 -13.133 1 98.5 20 GLY B C 1
ATOM 3584 O O . GLY B 1 20 ? 8.031 -23.734 -14.078 1 98.5 20 GLY B O 1
ATOM 3585 N N . LEU B 1 21 ? 6.156 -24.453 -13.156 1 98.12 21 LEU B N 1
ATOM 3586 C CA . LEU B 1 21 ? 5.766 -25.219 -14.336 1 98.12 21 LEU B CA 1
ATOM 3587 C C . LEU B 1 21 ? 5.477 -24.312 -15.516 1 98.12 21 LEU B C 1
ATOM 3589 O O . LEU B 1 21 ? 5.848 -24.609 -16.656 1 98.12 21 LEU B O 1
ATOM 3593 N N . LEU B 1 22 ? 4.762 -23.203 -15.227 1 98.56 22 LEU B N 1
ATOM 3594 C CA . LEU B 1 22 ? 4.508 -22.234 -16.297 1 98.56 22 LEU B CA 1
ATOM 3595 C C . LEU B 1 22 ? 5.812 -21.688 -16.844 1 98.56 22 LEU B C 1
ATOM 3597 O O . LEU B 1 22 ? 5.977 -21.578 -18.062 1 98.56 22 LEU B O 1
ATOM 3601 N N . LEU B 1 23 ? 6.742 -21.328 -15.961 1 98.88 23 LEU B N 1
ATOM 3602 C CA . LEU B 1 23 ? 8.031 -20.812 -16.406 1 98.88 23 LEU B CA 1
ATOM 3603 C C . LEU B 1 23 ? 8.75 -21.844 -17.281 1 98.88 23 LEU B C 1
ATOM 3605 O O . LEU B 1 23 ? 9.273 -21.5 -18.344 1 98.88 23 LEU B O 1
ATOM 3609 N N . ALA B 1 24 ? 8.742 -23.109 -16.844 1 98.75 24 ALA B N 1
ATOM 3610 C CA . ALA B 1 24 ? 9.383 -24.172 -17.609 1 98.75 24 ALA B CA 1
ATOM 3611 C C . ALA B 1 24 ? 8.797 -24.281 -19.016 1 98.75 24 ALA B C 1
ATOM 3613 O O . ALA B 1 24 ? 9.531 -24.375 -20 1 98.75 24 ALA B O 1
ATOM 3614 N N . LEU B 1 25 ? 7.496 -24.25 -19.078 1 98.75 25 LEU B N 1
ATOM 3615 C CA . LEU B 1 25 ? 6.816 -24.359 -20.359 1 98.75 25 LEU B CA 1
ATOM 3616 C C . LEU B 1 25 ? 7.152 -23.172 -21.25 1 98.75 25 LEU B C 1
ATOM 3618 O O . LEU B 1 25 ? 7.469 -23.344 -22.438 1 98.75 25 LEU B O 1
ATOM 3622 N N . LEU B 1 26 ? 7.09 -21.969 -20.672 1 98.81 26 LEU B N 1
ATOM 3623 C CA . LEU B 1 26 ? 7.379 -20.75 -21.422 1 98.81 26 LEU B CA 1
ATOM 3624 C C . LEU B 1 26 ? 8.812 -20.766 -21.953 1 98.81 26 LEU B C 1
ATOM 3626 O O . LEU B 1 26 ? 9.055 -20.391 -23.094 1 98.81 26 LEU B O 1
ATOM 3630 N N . LEU B 1 27 ? 9.758 -21.156 -21.125 1 98.69 27 LEU B N 1
ATOM 3631 C CA . LEU B 1 27 ? 11.156 -21.25 -21.547 1 98.69 27 LEU B CA 1
ATOM 3632 C C . LEU B 1 27 ? 11.312 -22.25 -22.688 1 98.69 27 LEU B C 1
ATOM 3634 O O . LEU B 1 27 ? 11.992 -21.969 -23.672 1 98.69 27 LEU B O 1
ATOM 3638 N N . ALA B 1 28 ? 10.672 -23.406 -22.531 1 98.5 28 ALA B N 1
ATOM 3639 C CA . ALA B 1 28 ? 10.75 -24.438 -23.562 1 98.5 28 ALA B CA 1
ATOM 3640 C C . ALA B 1 28 ? 10.242 -23.922 -24.906 1 98.5 28 ALA B C 1
ATOM 3642 O O . ALA B 1 28 ? 10.836 -24.203 -25.953 1 98.5 28 ALA B O 1
ATOM 3643 N N . GLN B 1 29 ? 9.18 -23.203 -24.859 1 98.12 29 GLN B N 1
ATOM 3644 C CA . GLN B 1 29 ? 8.586 -22.656 -26.078 1 98.12 29 GLN B CA 1
ATOM 3645 C C . GLN B 1 29 ? 9.516 -21.625 -26.719 1 98.12 29 GLN B C 1
ATOM 3647 O O . GLN B 1 29 ? 9.359 -21.312 -27.906 1 98.12 29 GLN B O 1
ATOM 3652 N N . LYS B 1 30 ? 10.445 -21.125 -25.984 1 97.69 30 LYS B N 1
ATOM 3653 C CA . LYS B 1 30 ? 11.453 -20.203 -26.5 1 97.69 30 LYS B CA 1
ATOM 3654 C C . LYS B 1 30 ? 12.742 -20.938 -26.844 1 97.69 30 LYS B C 1
ATOM 3656 O O . LYS B 1 30 ? 13.766 -20.312 -27.141 1 97.69 30 LYS B O 1
ATOM 3661 N N . GLY B 1 31 ? 12.75 -22.25 -26.703 1 97.44 31 GLY B N 1
ATOM 3662 C CA . GLY B 1 31 ? 13.906 -23.078 -27.031 1 97.44 31 GLY B CA 1
ATOM 3663 C C . GLY B 1 31 ? 14.93 -23.156 -25.922 1 97.44 31 GLY B C 1
ATOM 3664 O O . GLY B 1 31 ? 16.094 -23.5 -26.156 1 97.44 31 GLY B O 1
ATOM 3665 N N . ILE B 1 32 ? 14.609 -22.797 -24.75 1 98.12 32 ILE B N 1
ATOM 3666 C CA . ILE B 1 32 ? 15.539 -22.766 -23.625 1 98.12 32 ILE B CA 1
ATOM 3667 C C . ILE B 1 32 ? 15.305 -23.984 -22.734 1 98.12 32 ILE B C 1
ATOM 3669 O O . ILE B 1 32 ? 14.195 -24.203 -22.234 1 98.12 32 ILE B O 1
ATOM 3673 N N . ARG B 1 33 ? 16.312 -24.781 -22.5 1 98 33 ARG B N 1
ATOM 3674 C CA . ARG B 1 33 ? 16.219 -26 -21.703 1 98 33 ARG B CA 1
ATOM 3675 C C . ARG B 1 33 ? 16.188 -25.672 -20.203 1 98 33 ARG B C 1
ATOM 3677 O O . ARG B 1 33 ? 16.906 -24.797 -19.75 1 98 33 ARG B O 1
ATOM 3684 N N . SER B 1 34 ? 15.375 -26.422 -19.516 1 98.38 34 SER B N 1
ATOM 3685 C CA . SER B 1 34 ? 15.305 -26.219 -18.062 1 98.38 34 SER B CA 1
ATOM 3686 C C . SER B 1 34 ? 15.18 -27.531 -17.328 1 98.38 34 SER B C 1
ATOM 3688 O O . SER B 1 34 ? 14.773 -28.547 -17.906 1 98.38 34 SER B O 1
ATOM 3690 N N . ALA B 1 35 ? 15.656 -27.562 -16.109 1 98.19 35 ALA B N 1
ATOM 3691 C CA . ALA B 1 35 ? 15.438 -28.641 -15.148 1 98.19 35 ALA B CA 1
ATOM 3692 C C . ALA B 1 35 ? 14.617 -28.141 -13.953 1 98.19 35 ALA B C 1
ATOM 3694 O O . ALA B 1 35 ? 14.984 -27.172 -13.297 1 98.19 35 ALA B O 1
ATOM 3695 N N . VAL B 1 36 ? 13.484 -28.844 -13.703 1 98.44 36 VAL B N 1
ATOM 3696 C CA . VAL B 1 36 ? 12.617 -28.469 -12.586 1 98.44 36 VAL B CA 1
ATOM 3697 C C . VAL B 1 36 ? 12.852 -29.422 -11.414 1 98.44 36 VAL B C 1
ATOM 3699 O O . VAL B 1 36 ? 12.781 -30.641 -11.57 1 98.44 36 VAL B O 1
ATOM 3702 N N . LEU B 1 37 ? 13.141 -28.859 -10.266 1 98.25 37 LEU B N 1
ATOM 3703 C CA . LEU B 1 37 ? 13.336 -29.625 -9.031 1 98.25 37 LEU B CA 1
ATOM 3704 C C . LEU B 1 37 ? 12.133 -29.453 -8.102 1 98.25 37 LEU B C 1
ATOM 3706 O O . LEU B 1 37 ? 11.797 -28.328 -7.711 1 98.25 37 LEU B O 1
ATOM 3710 N N . GLU B 1 38 ? 11.477 -30.484 -7.797 1 98 38 GLU B N 1
ATOM 3711 C CA . GLU B 1 38 ? 10.344 -30.484 -6.871 1 98 38 GLU B CA 1
ATOM 3712 C C . GLU B 1 38 ? 10.586 -31.438 -5.703 1 98 38 GLU B C 1
ATOM 3714 O O . GLU B 1 38 ? 10.828 -32.625 -5.91 1 98 38 GLU B O 1
ATOM 3719 N N . LYS B 1 39 ? 10.492 -30.859 -4.508 1 96.88 39 LYS B N 1
ATOM 3720 C CA . LYS B 1 39 ? 10.82 -31.656 -3.326 1 96.88 39 LYS B CA 1
ATOM 3721 C C . LYS B 1 39 ? 9.773 -32.75 -3.09 1 96.88 39 LYS B C 1
ATOM 3723 O O . LYS B 1 39 ? 10.094 -33.812 -2.572 1 96.88 39 LYS B O 1
ATOM 3728 N N . ASP B 1 40 ? 8.555 -32.469 -3.398 1 95.06 40 ASP B N 1
ATOM 3729 C CA . ASP B 1 40 ? 7.484 -33.469 -3.195 1 95.06 40 ASP B CA 1
ATOM 3730 C C . ASP B 1 40 ? 7.555 -34.562 -4.242 1 95.06 40 ASP B C 1
ATOM 3732 O O . ASP B 1 40 ? 8.078 -34.375 -5.34 1 95.06 40 ASP B O 1
ATOM 3736 N N . GLU B 1 41 ? 6.953 -35.688 -3.955 1 93.75 41 GLU B N 1
ATOM 3737 C CA . GLU B 1 41 ? 7.012 -36.844 -4.82 1 93.75 41 GLU B CA 1
ATOM 3738 C C . GLU B 1 41 ? 5.973 -36.781 -5.938 1 93.75 41 GLU B C 1
ATOM 3740 O O . GLU B 1 41 ? 6.051 -37.5 -6.922 1 93.75 41 GLU B O 1
ATOM 3745 N N . ALA B 1 42 ? 5.027 -35.906 -5.699 1 89.69 42 ALA B N 1
ATOM 3746 C CA . ALA B 1 42 ? 3.963 -35.719 -6.68 1 89.69 42 ALA B CA 1
ATOM 3747 C C . ALA B 1 42 ? 3.436 -34.281 -6.633 1 89.69 42 ALA B C 1
ATOM 3749 O O . ALA B 1 42 ? 3.758 -33.531 -5.715 1 89.69 42 ALA B O 1
ATOM 3750 N N . LEU B 1 43 ? 2.75 -33.969 -7.68 1 87.62 43 LEU B N 1
ATOM 3751 C CA . LEU B 1 43 ? 2.115 -32.656 -7.68 1 87.62 43 LEU B CA 1
ATOM 3752 C C . LEU B 1 43 ? 1.118 -32.531 -6.535 1 87.62 43 LEU B C 1
ATOM 3754 O O . LEU B 1 43 ? 0.429 -33.5 -6.199 1 87.62 43 LEU B O 1
ATOM 3758 N N . ASN B 1 44 ? 1.178 -31.25 -5.984 1 77.19 44 ASN B N 1
ATOM 3759 C CA . ASN B 1 44 ? 0.206 -30.969 -4.934 1 77.19 44 ASN B CA 1
ATOM 3760 C C . ASN B 1 44 ? -1.224 -31 -5.465 1 77.19 44 ASN B C 1
ATOM 3762 O O . ASN B 1 44 ? -1.555 -30.281 -6.41 1 77.19 44 ASN B O 1
ATOM 3766 N N . LYS B 1 45 ? -2.053 -31.781 -4.875 1 70.25 45 LYS B N 1
ATOM 3767 C CA . LYS B 1 45 ? -3.42 -31.969 -5.348 1 70.25 45 LYS B CA 1
ATOM 3768 C C . LYS B 1 45 ? -4.387 -31.047 -4.621 1 70.25 45 LYS B C 1
ATOM 3770 O O . LYS B 1 45 ? -5.578 -31 -4.934 1 70.25 45 LYS B O 1
ATOM 3775 N N . ALA B 1 46 ? -3.871 -30.312 -3.674 1 63.78 46 ALA B N 1
ATOM 3776 C CA . ALA B 1 46 ? -4.754 -29.438 -2.908 1 63.78 46 ALA B CA 1
ATOM 3777 C C . ALA B 1 46 ? -5.203 -28.25 -3.748 1 63.78 46 ALA B C 1
ATOM 3779 O O . ALA B 1 46 ? -4.387 -27.609 -4.406 1 63.78 46 ALA B O 1
ATOM 3780 N N . PRO B 1 47 ? -6.586 -28.172 -3.818 1 56.91 47 PRO B N 1
ATOM 3781 C CA . PRO B 1 47 ? -7.07 -27 -4.551 1 56.91 47 PRO B CA 1
ATOM 3782 C C . PRO B 1 47 ? -6.812 -25.688 -3.805 1 56.91 47 PRO B C 1
ATOM 3784 O O . PRO B 1 47 ? -7.41 -25.438 -2.752 1 56.91 47 PRO B O 1
ATOM 3787 N N . ARG B 1 48 ? -5.738 -24.891 -3.9 1 59.56 48 ARG B N 1
ATOM 3788 C CA . ARG B 1 48 ? -5.438 -23.672 -3.158 1 59.56 48 ARG B CA 1
ATOM 3789 C C . ARG B 1 48 ? -6.035 -22.453 -3.846 1 59.56 48 ARG B C 1
ATOM 3791 O O . ARG B 1 48 ? -7.129 -22.016 -3.494 1 59.56 48 ARG B O 1
ATOM 3798 N N . ALA B 1 49 ? -5.457 -22.047 -4.953 1 59.72 49 ALA B N 1
ATOM 3799 C CA . ALA B 1 49 ? -5.922 -20.875 -5.695 1 59.72 49 ALA B CA 1
ATOM 3800 C C . ALA B 1 49 ? -6.695 -21.281 -6.945 1 59.72 49 ALA B C 1
ATOM 3802 O O . ALA B 1 49 ? -6.348 -22.266 -7.598 1 59.72 49 ALA B O 1
ATOM 3803 N N . VAL B 1 50 ? -7.816 -20.453 -7.16 1 73.69 50 VAL B N 1
ATOM 3804 C CA . VAL B 1 50 ? -8.695 -21.016 -8.188 1 73.69 50 VAL B CA 1
ATOM 3805 C C . VAL B 1 50 ? -9.102 -19.922 -9.172 1 73.69 50 VAL B C 1
ATOM 3807 O O . VAL B 1 50 ? -9.617 -20.219 -10.25 1 73.69 50 VAL B O 1
ATOM 3810 N N . ALA B 1 51 ? -8.75 -18.75 -8.844 1 87.44 51 ALA B N 1
ATOM 3811 C CA . ALA B 1 51 ? -9.344 -17.703 -9.664 1 87.44 51 ALA B CA 1
ATOM 3812 C C . ALA B 1 51 ? -8.289 -17 -10.516 1 87.44 51 ALA B C 1
ATOM 3814 O O . ALA B 1 51 ? -7.254 -16.578 -10 1 87.44 51 ALA B O 1
ATOM 3815 N N . PHE B 1 52 ? -8.555 -16.938 -11.789 1 93.31 52 PHE B N 1
ATOM 3816 C CA . PHE B 1 52 ? -7.668 -16.281 -12.742 1 93.31 52 PHE B CA 1
ATOM 3817 C C . PHE B 1 52 ? -8.398 -15.172 -13.492 1 93.31 52 PHE B C 1
ATOM 3819 O O . PHE B 1 52 ? -9.438 -15.422 -14.117 1 93.31 52 PHE B O 1
ATOM 3826 N N . SER B 1 53 ? -7.859 -13.984 -13.391 1 92.31 53 SER B N 1
ATOM 3827 C CA . SER B 1 53 ? -8.492 -12.852 -14.055 1 92.31 53 SER B CA 1
ATOM 3828 C C . SER B 1 53 ? -7.461 -11.992 -14.781 1 92.31 53 SER B C 1
ATOM 3830 O O . SER B 1 53 ? -6.262 -12.102 -14.523 1 92.31 53 SER B O 1
ATOM 3832 N N . GLY B 1 54 ? -7.969 -11.211 -15.727 1 92.75 54 GLY B N 1
ATOM 3833 C CA . GLY B 1 54 ? -7.145 -10.195 -16.359 1 92.75 54 GLY B CA 1
ATOM 3834 C C . GLY B 1 54 ? -6.125 -10.766 -17.328 1 92.75 54 GLY B C 1
ATOM 3835 O O . GLY B 1 54 ? -6.438 -11.664 -18.094 1 92.75 54 GLY B O 1
ATOM 3836 N N . PRO B 1 55 ? -4.91 -10.234 -17.281 1 95.69 55 PRO B N 1
ATOM 3837 C CA . PRO B 1 55 ? -3.93 -10.516 -18.328 1 95.69 55 PRO B CA 1
ATOM 3838 C C . PRO B 1 55 ? -3.424 -11.953 -18.297 1 95.69 55 PRO B C 1
ATOM 3840 O O . PRO B 1 55 ? -2.836 -12.43 -19.266 1 95.69 55 PRO B O 1
ATOM 3843 N N . VAL B 1 56 ? -3.604 -12.664 -17.234 1 96.5 56 VAL B N 1
ATOM 3844 C CA . VAL B 1 56 ? -3.102 -14.031 -17.141 1 96.5 56 VAL B CA 1
ATOM 3845 C C . VAL B 1 56 ? -3.816 -14.906 -18.156 1 96.5 56 VAL B C 1
ATOM 3847 O O . VAL B 1 56 ? -3.254 -15.898 -18.641 1 96.5 56 VAL B O 1
ATOM 3850 N N . HIS B 1 57 ? -5.082 -14.555 -18.484 1 96.69 57 HIS B N 1
ATOM 3851 C CA . HIS B 1 57 ? -5.801 -15.266 -19.547 1 96.69 57 HIS B CA 1
ATOM 3852 C C . HIS B 1 57 ? -5.004 -15.273 -20.844 1 96.69 57 HIS B C 1
ATOM 3854 O O . HIS B 1 57 ? -4.945 -16.297 -21.531 1 96.69 57 HIS B O 1
ATOM 3860 N N . HIS B 1 58 ? -4.418 -14.156 -21.156 1 97.31 58 HIS B N 1
ATOM 3861 C CA . HIS B 1 58 ? -3.666 -14.031 -22.391 1 97.31 58 HIS B CA 1
ATOM 3862 C C . HIS B 1 58 ? -2.404 -14.891 -22.359 1 97.31 58 HIS B C 1
ATOM 3864 O O . HIS B 1 58 ? -1.989 -15.43 -23.391 1 97.31 58 HIS B O 1
ATOM 3870 N N . VAL B 1 59 ? -1.836 -15.008 -21.172 1 97.88 59 VAL B N 1
ATOM 3871 C CA . VAL B 1 59 ? -0.683 -15.891 -21.031 1 97.88 59 VAL B CA 1
ATOM 3872 C C . VAL B 1 59 ? -1.1 -17.328 -21.281 1 97.88 59 VAL B C 1
ATOM 3874 O O . VAL B 1 59 ? -0.406 -18.062 -22 1 97.88 59 VAL B O 1
ATOM 3877 N N . PHE B 1 60 ? -2.281 -17.703 -20.75 1 97.5 60 PHE B N 1
ATOM 3878 C CA . PHE B 1 60 ? -2.791 -19.062 -20.953 1 97.5 60 PHE B CA 1
ATOM 3879 C C . PHE B 1 60 ? -3.043 -19.328 -22.422 1 97.5 60 PHE B C 1
ATOM 3881 O O . PHE B 1 60 ? -2.795 -20.422 -22.922 1 97.5 60 PHE B O 1
ATOM 3888 N N . GLN B 1 61 ? -3.521 -18.312 -23.109 1 97.06 61 GLN B N 1
ATOM 3889 C CA . GLN B 1 61 ? -3.73 -18.438 -24.547 1 97.06 61 GLN B CA 1
ATOM 3890 C C . GLN B 1 61 ? -2.406 -18.625 -25.281 1 97.06 61 GLN B C 1
ATOM 3892 O O . GLN B 1 61 ? -2.285 -19.484 -26.156 1 97.06 61 GLN B O 1
ATOM 3897 N N . GLU B 1 62 ? -1.494 -17.828 -24.906 1 95.94 62 GLU B N 1
ATOM 3898 C CA . GLU B 1 62 ? -0.204 -17.812 -25.594 1 95.94 62 GLU B CA 1
ATOM 3899 C C . GLU B 1 62 ? 0.546 -19.125 -25.391 1 95.94 62 GLU B C 1
ATOM 3901 O O . GLU B 1 62 ? 1.227 -19.609 -26.297 1 95.94 62 GLU B O 1
ATOM 3906 N N . VAL B 1 63 ? 0.368 -19.75 -24.25 1 96.31 63 VAL B N 1
ATOM 3907 C CA . VAL B 1 63 ? 1.112 -20.984 -23.984 1 96.31 63 VAL B CA 1
ATOM 3908 C C . VAL B 1 63 ? 0.294 -22.188 -24.453 1 96.31 63 VAL B C 1
ATOM 3910 O O . VAL B 1 63 ? 0.782 -23.328 -24.422 1 96.31 63 VAL B O 1
ATOM 3913 N N . GLY B 1 64 ? -0.971 -21.938 -24.828 1 95.06 64 GLY B N 1
ATOM 3914 C CA . GLY B 1 64 ? -1.764 -22.969 -25.484 1 95.06 64 GLY B CA 1
ATOM 3915 C C . GLY B 1 64 ? -2.539 -23.844 -24.516 1 95.06 64 GLY B C 1
ATOM 3916 O O . GLY B 1 64 ? -2.855 -24.984 -24.828 1 95.06 64 GLY B O 1
ATOM 3917 N N . ILE B 1 65 ? -2.873 -23.344 -23.312 1 95.81 65 ILE B N 1
ATOM 3918 C CA . ILE B 1 65 ? -3.604 -24.203 -22.375 1 95.81 65 ILE B CA 1
ATOM 3919 C C . ILE B 1 65 ? -5.012 -23.641 -22.172 1 95.81 65 ILE B C 1
ATOM 3921 O O . ILE B 1 65 ? -5.855 -24.297 -21.562 1 95.81 65 ILE B O 1
ATOM 3925 N N . TYR B 1 66 ? -5.312 -22.5 -22.688 1 95.81 66 TYR B N 1
ATOM 3926 C CA . TYR B 1 66 ? -6.543 -21.766 -22.406 1 95.81 66 TYR B CA 1
ATOM 3927 C C . TYR B 1 66 ? -7.766 -22.562 -22.844 1 95.81 66 TYR B C 1
ATOM 3929 O O . TYR B 1 66 ? -8.711 -22.75 -22.062 1 95.81 66 TYR B O 1
ATOM 3937 N N . ASP B 1 67 ? -7.805 -23.141 -24.047 1 94.69 67 ASP B N 1
ATOM 3938 C CA . ASP B 1 67 ? -8.953 -23.875 -24.594 1 94.69 67 ASP B CA 1
ATOM 3939 C C . ASP B 1 67 ? -9.227 -25.125 -23.766 1 94.69 67 ASP B C 1
ATOM 3941 O O . ASP B 1 67 ? -10.391 -25.469 -23.516 1 94.69 67 ASP B O 1
ATOM 3945 N N . THR B 1 68 ? -8.18 -25.797 -23.422 1 94.62 68 THR B N 1
ATOM 3946 C CA . THR B 1 68 ? -8.336 -26.984 -22.609 1 94.62 68 THR B CA 1
ATOM 3947 C C . THR B 1 68 ? -8.961 -26.641 -21.25 1 94.62 68 THR B C 1
ATOM 3949 O O . THR B 1 68 ? -9.852 -27.328 -20.781 1 94.62 68 THR B O 1
ATOM 3952 N N . MET B 1 69 ? -8.492 -25.562 -20.609 1 92.94 69 MET B N 1
ATOM 3953 C CA . MET B 1 69 ? -9.031 -25.125 -19.328 1 92.94 69 MET B CA 1
ATOM 3954 C C . MET B 1 69 ? -10.516 -24.812 -19.438 1 92.94 69 MET B C 1
ATOM 3956 O O . MET B 1 69 ? -11.297 -25.156 -18.547 1 92.94 69 MET B O 1
ATOM 3960 N N . LEU B 1 70 ? -10.914 -24.203 -20.547 1 91.19 70 LEU B N 1
ATOM 3961 C CA . LEU B 1 70 ? -12.281 -23.75 -20.734 1 91.19 70 LEU B CA 1
ATOM 3962 C C . LEU B 1 70 ? -13.25 -24.922 -20.75 1 91.19 70 LEU B C 1
ATOM 3964 O O . LEU B 1 70 ? -14.445 -24.75 -20.5 1 91.19 70 LEU B O 1
ATOM 3968 N N . GLN B 1 71 ? -12.781 -26.078 -21.047 1 89.06 71 GLN B N 1
ATOM 3969 C CA . GLN B 1 71 ? -13.641 -27.266 -21.125 1 89.06 71 GLN B CA 1
ATOM 3970 C C . GLN B 1 71 ? -14.203 -27.625 -19.75 1 89.06 71 GLN B C 1
ATOM 3972 O O . GLN B 1 71 ? -15.312 -28.156 -19.656 1 89.06 71 GLN B O 1
ATOM 3977 N N . ASP B 1 72 ? -13.477 -27.266 -18.75 1 83.5 72 ASP B N 1
ATOM 3978 C CA . ASP B 1 72 ? -13.875 -27.734 -17.422 1 83.5 72 ASP B CA 1
ATOM 3979 C C . ASP B 1 72 ? -13.969 -26.562 -16.453 1 83.5 72 ASP B C 1
ATOM 3981 O O . ASP B 1 72 ? -14.5 -26.703 -15.352 1 83.5 72 ASP B O 1
ATOM 3985 N N . ALA B 1 73 ? -13.508 -25.469 -16.812 1 86.88 73 ALA B N 1
ATOM 3986 C CA . ALA B 1 73 ? -13.414 -24.344 -15.883 1 86.88 73 ALA B CA 1
ATOM 3987 C C . ALA B 1 73 ? -14.781 -23.688 -15.68 1 86.88 73 ALA B C 1
ATOM 3989 O O . ALA B 1 73 ? -15.602 -23.656 -16.594 1 86.88 73 ALA B O 1
ATOM 3990 N N . ALA B 1 74 ? -15.023 -23.266 -14.477 1 83.19 74 ALA B N 1
ATOM 3991 C CA . ALA B 1 74 ? -16.156 -22.375 -14.227 1 83.19 74 ALA B CA 1
ATOM 3992 C C . ALA B 1 74 ? -15.805 -20.938 -14.586 1 83.19 74 ALA B C 1
ATOM 3994 O O . ALA B 1 74 ? -14.641 -20.531 -14.508 1 83.19 74 ALA B O 1
ATOM 3995 N N . GLN B 1 75 ? -16.781 -20.234 -15.141 1 85.38 75 GLN B N 1
ATOM 3996 C CA . GLN B 1 75 ? -16.641 -18.828 -15.5 1 85.38 75 GLN B CA 1
ATOM 3997 C C . GLN B 1 75 ? -17.578 -17.953 -14.695 1 85.38 75 GLN B C 1
ATOM 3999 O O . GLN B 1 75 ? -18.766 -18.281 -14.531 1 85.38 75 GLN B O 1
ATOM 4004 N N . THR B 1 76 ? -17.031 -17.047 -14.086 1 86.25 76 THR B N 1
ATOM 4005 C CA . THR B 1 76 ? -17.844 -16.078 -13.336 1 86.25 76 THR B CA 1
ATOM 4006 C C . THR B 1 76 ? -17.609 -14.664 -13.852 1 86.25 76 THR B C 1
ATOM 4008 O O . THR B 1 76 ? -16.484 -14.297 -14.18 1 86.25 76 THR B O 1
ATOM 4011 N N . PRO B 1 77 ? -18.641 -13.852 -13.898 1 87.38 77 PRO B N 1
ATOM 4012 C CA . PRO B 1 77 ? -18.516 -12.516 -14.477 1 87.38 77 PRO B CA 1
ATOM 4013 C C . PRO B 1 77 ? -17.562 -11.609 -13.688 1 87.38 77 PRO B C 1
ATOM 4015 O O . PRO B 1 77 ? -17 -10.664 -14.234 1 87.38 77 PRO B O 1
ATOM 4018 N N . GLY B 1 78 ? -17.531 -11.891 -12.422 1 90.44 78 GLY B N 1
ATOM 4019 C CA . GLY B 1 78 ? -16.656 -11.016 -11.664 1 90.44 78 GLY B CA 1
ATOM 4020 C C . GLY B 1 78 ? -16.797 -11.188 -10.164 1 90.44 78 GLY B C 1
ATOM 4021 O O . GLY B 1 78 ? -16.891 -12.312 -9.672 1 90.44 78 GLY B O 1
ATOM 4022 N N . PHE B 1 79 ? -16.734 -10.055 -9.453 1 92.44 79 PHE B N 1
ATOM 4023 C CA . PHE B 1 79 ? -16.688 -10.023 -7.996 1 92.44 79 PHE B CA 1
ATOM 4024 C C . PHE B 1 79 ? -17.922 -9.312 -7.434 1 92.44 79 PHE B C 1
ATOM 4026 O O . PHE B 1 79 ? -18.375 -8.32 -8 1 92.44 79 PHE B O 1
ATOM 4033 N N . CYS B 1 80 ? -18.438 -9.836 -6.379 1 93.25 80 CYS B N 1
ATOM 4034 C CA . CYS B 1 80 ? -19.594 -9.242 -5.734 1 93.25 80 CYS B CA 1
ATOM 4035 C C . CYS B 1 80 ? -19.359 -9.047 -4.242 1 93.25 80 CYS B C 1
ATOM 4037 O O . CYS B 1 80 ? -18.797 -9.922 -3.582 1 93.25 80 CYS B O 1
ATOM 4039 N N . TRP B 1 81 ? -19.641 -7.875 -3.748 1 95.69 81 TRP B N 1
ATOM 4040 C CA . TRP B 1 81 ? -19.656 -7.609 -2.312 1 95.69 81 TRP B CA 1
ATOM 4041 C C . TRP B 1 81 ? -21.062 -7.801 -1.738 1 95.69 81 TRP B C 1
ATOM 4043 O O . TRP B 1 81 ? -22.031 -7.25 -2.262 1 95.69 81 TRP B O 1
ATOM 4053 N N . ARG B 1 82 ? -21.156 -8.625 -0.669 1 95.38 82 ARG B N 1
ATOM 4054 C CA . ARG B 1 82 ? -22.453 -8.992 -0.097 1 95.38 82 ARG B CA 1
ATOM 4055 C C . ARG B 1 82 ? -22.453 -8.797 1.416 1 95.38 82 ARG B C 1
ATOM 4057 O O . ARG B 1 82 ? -21.391 -8.773 2.045 1 95.38 82 ARG B O 1
ATOM 4064 N N . LYS B 1 83 ? -23.688 -8.68 1.914 1 96.38 83 LYS B N 1
ATOM 4065 C CA . LYS B 1 83 ? -23.906 -8.789 3.354 1 96.38 83 LYS B CA 1
ATOM 4066 C C . LYS B 1 83 ? -23.75 -10.234 3.824 1 96.38 83 LYS B C 1
ATOM 4068 O O . LYS B 1 83 ? -23.688 -11.156 3.008 1 96.38 83 LYS B O 1
ATOM 4073 N N . LEU B 1 84 ? -23.578 -10.414 5.121 1 95.5 84 LEU B N 1
ATOM 4074 C CA . LEU B 1 84 ? -23.594 -11.742 5.723 1 95.5 84 LEU B CA 1
ATOM 4075 C C . LEU B 1 84 ? -24.906 -12.461 5.438 1 95.5 84 LEU B C 1
ATOM 4077 O O . LEU B 1 84 ? -25.938 -11.82 5.277 1 95.5 84 LEU B O 1
ATOM 4081 N N . ALA B 1 85 ? -24.844 -13.797 5.324 1 94.19 85 ALA B N 1
ATOM 4082 C CA . ALA B 1 85 ? -26.062 -14.578 5.113 1 94.19 85 ALA B CA 1
ATOM 4083 C C . ALA B 1 85 ? -27.125 -14.227 6.145 1 94.19 85 ALA B C 1
ATOM 4085 O O . ALA B 1 85 ? -26.828 -14.023 7.32 1 94.19 85 ALA B O 1
ATOM 4086 N N . GLU B 1 86 ? -28.344 -14.211 5.633 1 94 86 GLU B N 1
ATOM 4087 C CA . GLU B 1 86 ? -29.438 -13.758 6.48 1 94 86 GLU B CA 1
ATOM 4088 C C . GLU B 1 86 ? -30.516 -14.836 6.625 1 94 86 GLU B C 1
ATOM 4090 O O . GLU B 1 86 ? -30.609 -15.734 5.793 1 94 86 GLU B O 1
ATOM 4095 N N . ASP B 1 87 ? -31.297 -14.641 7.723 1 94.06 87 ASP B N 1
ATOM 4096 C CA . ASP B 1 87 ? -32.438 -15.531 7.918 1 94.06 87 ASP B CA 1
ATOM 4097 C C . ASP B 1 87 ? -33.438 -15.406 6.766 1 94.06 87 ASP B C 1
ATOM 4099 O O . ASP B 1 87 ? -33.75 -14.305 6.332 1 94.06 87 ASP B O 1
ATOM 4103 N N . ASP B 1 88 ? -33.875 -16.594 6.277 1 92.12 88 ASP B N 1
ATOM 4104 C CA . ASP B 1 88 ? -34.812 -16.547 5.145 1 92.12 88 ASP B CA 1
ATOM 4105 C C . ASP B 1 88 ? -36.25 -16.547 5.613 1 92.12 88 ASP B C 1
ATOM 4107 O O . ASP B 1 88 ? -37.188 -16.562 4.793 1 92.12 88 ASP B O 1
ATOM 4111 N N . GLY B 1 89 ? -36.469 -16.547 6.848 1 93.5 89 GLY B N 1
ATOM 4112 C CA . GLY B 1 89 ? -37.812 -16.531 7.414 1 93.5 89 GLY B CA 1
ATOM 4113 C C . GLY B 1 89 ? -38.469 -17.906 7.414 1 93.5 89 GLY B C 1
ATOM 4114 O O . GLY B 1 89 ? -39.625 -18.047 7.84 1 93.5 89 GLY B O 1
ATOM 4115 N N . GLN B 1 90 ? -37.938 -18.906 6.934 1 92.81 90 GLN B N 1
ATOM 4116 C CA . GLN B 1 90 ? -38.469 -20.25 6.82 1 92.81 90 GLN B CA 1
ATOM 4117 C C . GLN B 1 90 ? -37.594 -21.266 7.523 1 92.81 90 GLN B C 1
ATOM 4119 O O . GLN B 1 90 ? -37.531 -22.438 7.125 1 92.81 90 GLN B O 1
ATOM 4124 N N . GLY B 1 91 ? -36.781 -20.734 8.445 1 92 91 GLY B N 1
ATOM 4125 C CA . GLY B 1 91 ? -35.938 -21.625 9.242 1 92 91 GLY B CA 1
ATOM 4126 C C . GLY B 1 91 ? -34.562 -21.844 8.633 1 92 91 GLY B C 1
ATOM 4127 O O . GLY B 1 91 ? -33.75 -22.609 9.172 1 92 91 GLY B O 1
ATOM 4128 N N . GLY B 1 92 ? -34.281 -21.281 7.477 1 93 92 GLY B N 1
ATOM 4129 C CA . GLY B 1 92 ? -32.969 -21.359 6.836 1 93 92 GLY B CA 1
ATOM 4130 C C . GLY B 1 92 ? -32.312 -20 6.668 1 93 92 GLY B C 1
ATOM 4131 O O . GLY B 1 92 ? -32.625 -19.078 7.418 1 93 92 GLY B O 1
ATOM 4132 N N . LYS B 1 93 ? -31.344 -19.984 5.832 1 93.88 93 LYS B N 1
ATOM 4133 C CA . LYS B 1 93 ? -30.641 -18.75 5.527 1 93.88 93 LYS B CA 1
ATOM 4134 C C . LYS B 1 93 ? -30.625 -18.484 4.023 1 93.88 93 LYS B C 1
ATOM 4136 O O . LYS B 1 93 ? -30.656 -19.422 3.221 1 93.88 93 LYS B O 1
ATOM 4141 N N . ARG B 1 94 ? -30.672 -17.266 3.691 1 92.12 94 ARG B N 1
ATOM 4142 C CA . ARG B 1 94 ? -30.453 -16.828 2.312 1 92.12 94 ARG B CA 1
ATOM 4143 C C . ARG B 1 94 ? -29.141 -16.078 2.176 1 92.12 94 ARG B C 1
ATOM 4145 O O . ARG B 1 94 ? -28.625 -15.531 3.158 1 92.12 94 ARG B O 1
ATOM 4152 N N . LEU B 1 95 ? -28.594 -16.094 0.93 1 89.69 95 LEU B N 1
ATOM 4153 C CA . LEU B 1 95 ? -27.406 -15.297 0.678 1 89.69 95 LEU B CA 1
ATOM 4154 C C . LEU B 1 95 ? -27.641 -13.828 1.021 1 89.69 95 LEU B C 1
ATOM 4156 O O . LEU B 1 95 ? -28.719 -13.289 0.751 1 89.69 95 LEU B O 1
ATOM 4160 N N . GLY B 1 96 ? -26.609 -13.266 1.643 1 92.94 96 GLY B N 1
ATOM 4161 C CA . GLY B 1 96 ? -26.719 -11.852 1.939 1 92.94 96 GLY B CA 1
ATOM 4162 C C . GLY B 1 96 ? -26.938 -10.992 0.703 1 92.94 96 GLY B C 1
ATOM 4163 O O . GLY B 1 96 ? -26.469 -11.344 -0.386 1 92.94 96 GLY B O 1
ATOM 4164 N N . GLU B 1 97 ? -27.562 -9.875 0.854 1 93.44 97 GLU B N 1
ATOM 4165 C CA . GLU B 1 97 ? -27.844 -8.961 -0.248 1 93.44 97 GLU B CA 1
ATOM 4166 C C . GLU B 1 97 ? -26.547 -8.43 -0.868 1 93.44 97 GLU B C 1
ATOM 4168 O O . GLU B 1 97 ? -25.578 -8.148 -0.156 1 93.44 97 GLU B O 1
ATOM 4173 N N . LYS B 1 98 ? -26.609 -8.336 -2.234 1 92.94 98 LYS B N 1
ATOM 4174 C CA . LYS B 1 98 ? -25.5 -7.695 -2.936 1 92.94 98 LYS B CA 1
ATOM 4175 C C . LYS B 1 98 ? -25.469 -6.195 -2.662 1 92.94 98 LYS B C 1
ATOM 4177 O O . LYS B 1 98 ? -26.5 -5.523 -2.742 1 92.94 98 LYS B O 1
ATOM 4182 N N . VAL B 1 99 ? -24.281 -5.703 -2.318 1 94.75 99 VAL B N 1
ATOM 4183 C CA . VAL B 1 99 ? -24.188 -4.27 -2.062 1 94.75 99 VAL B CA 1
ATOM 4184 C C . VAL B 1 99 ? -23.375 -3.598 -3.17 1 94.75 99 VAL B C 1
ATOM 4186 O O . VAL B 1 99 ? -23.453 -2.379 -3.352 1 94.75 99 VAL B O 1
ATOM 4189 N N . ALA B 1 100 ? -22.547 -4.289 -3.881 1 94.62 100 ALA B N 1
ATOM 4190 C CA . ALA B 1 100 ? -21.781 -3.816 -5.027 1 94.62 100 ALA B CA 1
ATOM 4191 C C . ALA B 1 100 ? -21.281 -4.984 -5.871 1 94.62 100 ALA B C 1
ATOM 4193 O O . ALA B 1 100 ? -21.219 -6.121 -5.391 1 94.62 100 ALA B O 1
ATOM 4194 N N . GLU B 1 101 ? -20.969 -4.699 -7.105 1 93.25 101 GLU B N 1
ATOM 4195 C CA . GLU B 1 101 ? -20.469 -5.727 -8.008 1 93.25 101 GLU B CA 1
ATOM 4196 C C . GLU B 1 101 ? -19.516 -5.133 -9.047 1 93.25 101 GLU B C 1
ATOM 4198 O O . GLU B 1 101 ? -19.719 -4.008 -9.508 1 93.25 101 GLU B O 1
ATOM 4203 N N . TRP B 1 102 ? -18.5 -5.832 -9.266 1 93 102 TRP B N 1
ATOM 4204 C CA . TRP B 1 102 ? -17.609 -5.527 -10.391 1 93 102 TRP B CA 1
ATOM 4205 C C . TRP B 1 102 ? -17.672 -6.617 -11.445 1 93 102 TRP B C 1
ATOM 4207 O O . TRP B 1 102 ? -17.062 -7.676 -11.297 1 93 102 TRP B O 1
ATOM 4217 N N . ARG B 1 103 ? -18.406 -6.324 -12.453 1 91.31 103 ARG B N 1
ATOM 4218 C CA . ARG B 1 103 ? -18.438 -7.207 -13.617 1 91.31 103 ARG B CA 1
ATOM 4219 C C . ARG B 1 103 ? -17.297 -6.875 -14.586 1 91.31 103 ARG B C 1
ATOM 4221 O O . ARG B 1 103 ? -17.266 -5.777 -15.141 1 91.31 103 ARG B O 1
ATOM 4228 N N . LEU B 1 104 ? -16.406 -7.797 -14.742 1 89.75 104 LEU B N 1
ATOM 4229 C CA . LEU B 1 104 ? -15.234 -7.566 -15.57 1 89.75 104 LEU B CA 1
ATOM 4230 C C . LEU B 1 104 ? -15.633 -7.387 -17.031 1 89.75 104 LEU B C 1
ATOM 4232 O O . LEU B 1 104 ? -14.953 -6.688 -17.781 1 89.75 104 LEU B O 1
ATOM 4236 N N . GLY B 1 105 ? -16.625 -8.055 -17.469 1 87.62 105 GLY B N 1
ATOM 4237 C CA . GLY B 1 105 ? -17.188 -7.996 -18.812 1 87.62 105 GLY B CA 1
ATOM 4238 C C . GLY B 1 105 ? -18.5 -8.75 -18.938 1 87.62 105 GLY B C 1
ATOM 4239 O O . GLY B 1 105 ? -18.984 -9.336 -17.969 1 87.62 105 GLY B O 1
ATOM 4240 N N . GLU B 1 106 ? -19.078 -8.539 -20.109 1 87.88 106 GLU B N 1
ATOM 4241 C CA . GLU B 1 106 ? -20.297 -9.266 -20.453 1 87.88 106 GLU B CA 1
ATOM 4242 C C . GLU B 1 106 ? -20.047 -10.258 -21.578 1 87.88 106 GLU B C 1
ATOM 4244 O O . GLU B 1 106 ? -19.25 -9.992 -22.484 1 87.88 106 GLU B O 1
ATOM 4249 N N . PRO B 1 107 ? -20.672 -11.391 -21.422 1 88.25 107 PRO B N 1
ATOM 4250 C CA . PRO B 1 107 ? -20.531 -12.312 -22.547 1 88.25 107 PRO B CA 1
ATOM 4251 C C . PRO B 1 107 ? -21.219 -11.797 -23.812 1 88.25 107 PRO B C 1
ATOM 4253 O O . PRO B 1 107 ? -22.125 -10.969 -23.734 1 88.25 107 PRO B O 1
ATOM 4256 N N . ASN B 1 108 ? -20.703 -12.25 -24.922 1 90.06 108 ASN B N 1
ATOM 4257 C CA . ASN B 1 108 ? -21.391 -11.922 -26.172 1 90.06 108 ASN B CA 1
ATOM 4258 C C . ASN B 1 108 ? -22.719 -12.641 -26.297 1 90.06 108 ASN B C 1
ATOM 4260 O O . ASN B 1 108 ? -23.172 -13.281 -25.344 1 90.06 108 ASN B O 1
ATOM 4264 N N . GLU B 1 109 ? -23.328 -12.445 -27.438 1 90.25 109 GLU B N 1
ATOM 4265 C CA . GLU B 1 109 ? -24.656 -12.992 -27.672 1 90.25 109 GLU B CA 1
ATOM 4266 C C . GLU B 1 109 ? -24.656 -14.516 -27.547 1 90.25 109 GLU B C 1
ATOM 4268 O O . GLU B 1 109 ? -25.672 -15.109 -27.188 1 90.25 109 GLU B O 1
ATOM 4273 N N . ALA B 1 110 ? -23.547 -15.117 -27.781 1 88.62 110 ALA B N 1
ATOM 4274 C CA . ALA B 1 110 ? -23.422 -16.578 -27.703 1 88.62 110 ALA B CA 1
ATOM 4275 C C . ALA B 1 110 ? -23.047 -17.016 -26.297 1 88.62 110 ALA B C 1
ATOM 4277 O O . ALA B 1 110 ? -22.828 -18.203 -26.047 1 88.62 110 ALA B O 1
ATOM 4278 N N . GLY B 1 111 ? -22.891 -16.078 -25.391 1 85 111 GLY B N 1
ATOM 4279 C CA . GLY B 1 111 ? -22.578 -16.391 -24.016 1 85 111 GLY B CA 1
ATOM 4280 C C . GLY B 1 111 ? -21.094 -16.562 -23.75 1 85 111 GLY B C 1
ATOM 4281 O O . GLY B 1 111 ? -20.688 -17.109 -22.734 1 85 111 GLY B O 1
ATOM 4282 N N . ILE B 1 112 ? -20.406 -16.156 -24.672 1 86.69 112 ILE B N 1
ATOM 4283 C CA . ILE B 1 112 ? -18.953 -16.359 -24.594 1 86.69 112 ILE B CA 1
ATOM 4284 C C . ILE B 1 112 ? -18.281 -15.086 -24.094 1 86.69 112 ILE B C 1
ATOM 4286 O O . ILE B 1 112 ? -18.547 -13.992 -24.609 1 86.69 112 ILE B O 1
ATOM 4290 N N . TYR B 1 113 ? -17.453 -15.234 -23.078 1 90.88 113 TYR B N 1
ATOM 4291 C CA . TYR B 1 113 ? -16.688 -14.109 -22.547 1 90.88 113 TYR B CA 1
ATOM 4292 C C . TYR B 1 113 ? -15.383 -13.922 -23.328 1 90.88 113 TYR B C 1
ATOM 4294 O O . TYR B 1 113 ? -14.766 -14.898 -23.766 1 90.88 113 TYR B O 1
ATOM 4302 N N . ASN B 1 114 ? -15.008 -12.656 -23.469 1 92.25 114 ASN B N 1
ATOM 4303 C CA . ASN B 1 114 ? -13.664 -12.391 -23.984 1 92.25 114 ASN B CA 1
ATOM 4304 C C . ASN B 1 114 ? -12.594 -12.672 -22.938 1 92.25 114 ASN B C 1
ATOM 4306 O O . ASN B 1 114 ? -12.781 -12.375 -21.766 1 92.25 114 ASN B O 1
ATOM 4310 N N . PRO B 1 115 ? -11.5 -13.273 -23.438 1 93.25 115 PRO B N 1
ATOM 4311 C CA . PRO B 1 115 ? -10.414 -13.508 -22.484 1 93.25 115 PRO B CA 1
ATOM 4312 C C . PRO B 1 115 ? -10.023 -12.25 -21.719 1 93.25 115 PRO B C 1
ATOM 4314 O O . PRO B 1 115 ? -9.812 -11.195 -22.312 1 93.25 115 PRO B O 1
ATOM 4317 N N . GLY B 1 116 ? -9.969 -12.406 -20.453 1 92.38 116 GLY B N 1
ATOM 4318 C CA . GLY B 1 116 ? -9.586 -11.289 -19.594 1 92.38 116 GLY B CA 1
ATOM 4319 C C . GLY B 1 116 ? -10.773 -10.516 -19.047 1 92.38 116 GLY B C 1
ATOM 4320 O O . GLY B 1 116 ? -10.625 -9.719 -18.125 1 92.38 116 GLY B O 1
ATOM 4321 N N . ASP B 1 117 ? -11.953 -10.828 -19.562 1 92.75 117 ASP B N 1
ATOM 4322 C CA . ASP B 1 117 ? -13.125 -10.039 -19.172 1 92.75 117 ASP B CA 1
ATOM 4323 C C . ASP B 1 117 ? -14.031 -10.828 -18.234 1 92.75 117 ASP B C 1
ATOM 4325 O O . ASP B 1 117 ? -15.234 -10.562 -18.172 1 92.75 117 ASP B O 1
ATOM 4329 N N . TYR B 1 118 ? -13.555 -11.781 -17.641 1 91.94 118 TYR B N 1
ATOM 4330 C CA . TYR B 1 118 ? -14.234 -12.594 -16.641 1 91.94 118 TYR B CA 1
ATOM 4331 C C . TYR B 1 118 ? -13.234 -13.305 -15.742 1 91.94 118 TYR B C 1
ATOM 4333 O O . TYR B 1 118 ? -12.023 -13.133 -15.891 1 91.94 118 TYR B O 1
ATOM 4341 N N . VAL B 1 119 ? -13.734 -14.016 -14.766 1 91.81 119 VAL B N 1
ATOM 4342 C CA . VAL B 1 119 ? -12.875 -14.805 -13.883 1 91.81 119 VAL B CA 1
ATOM 4343 C C . VAL B 1 119 ? -12.977 -16.281 -14.242 1 91.81 119 VAL B C 1
ATOM 4345 O O . VAL B 1 119 ? -14.078 -16.844 -14.273 1 91.81 119 VAL B O 1
ATOM 4348 N N . LEU B 1 120 ? -11.867 -16.797 -14.617 1 91.25 120 LEU B N 1
ATOM 4349 C CA . LEU B 1 120 ? -11.75 -18.234 -14.867 1 91.25 120 LEU B CA 1
ATOM 4350 C C . LEU B 1 120 ? -11.43 -18.984 -13.578 1 91.25 120 LEU B C 1
ATOM 4352 O O . LEU B 1 120 ? -10.453 -18.672 -12.898 1 91.25 120 LEU B O 1
ATOM 4356 N N . GLN B 1 121 ? -12.297 -19.859 -13.211 1 88.81 121 GLN B N 1
ATOM 4357 C CA . GLN B 1 121 ? -12.07 -20.656 -12.016 1 88.81 121 GLN B CA 1
ATOM 4358 C C . GLN B 1 121 ? -11.594 -22.062 -12.375 1 88.81 121 GLN B C 1
ATOM 4360 O O . GLN B 1 121 ? -12.328 -22.828 -13 1 88.81 121 GLN B O 1
ATOM 4365 N N . TYR B 1 122 ? -10.484 -22.344 -11.992 1 88.44 122 TYR B N 1
ATOM 4366 C CA . TYR B 1 122 ? -9.836 -23.594 -12.328 1 88.44 122 TYR B CA 1
ATOM 4367 C C . TYR B 1 122 ? -8.906 -24.047 -11.211 1 88.44 122 TYR B C 1
ATOM 4369 O O . TYR B 1 122 ? -8 -23.312 -10.812 1 88.44 122 TYR B O 1
ATOM 4377 N N . PRO B 1 123 ? -9.102 -25.234 -10.664 1 84.44 123 PRO B N 1
ATOM 4378 C CA . PRO B 1 123 ? -8.312 -25.688 -9.523 1 84.44 123 PRO B CA 1
ATOM 4379 C C . PRO B 1 123 ? -6.812 -25.719 -9.812 1 84.44 123 PRO B C 1
ATOM 4381 O O . PRO B 1 123 ? -6.41 -26.109 -10.914 1 84.44 123 PRO B O 1
ATOM 4384 N N . GLN B 1 124 ? -6.047 -25.406 -8.844 1 84.88 124 GLN B N 1
ATOM 4385 C CA . GLN B 1 124 ? -4.602 -25.297 -8.992 1 84.88 124 GLN B CA 1
ATOM 4386 C C . GLN B 1 124 ? -3.979 -26.641 -9.359 1 84.88 124 GLN B C 1
ATOM 4388 O O . GLN B 1 124 ? -3.002 -26.688 -10.109 1 84.88 124 GLN B O 1
ATOM 4393 N N . ASP B 1 125 ? -4.516 -27.703 -8.797 1 84.31 125 ASP B N 1
ATOM 4394 C CA . ASP B 1 125 ? -3.975 -29.016 -9.109 1 84.31 125 ASP B CA 1
ATOM 4395 C C . ASP B 1 125 ? -4.176 -29.359 -10.578 1 84.31 125 ASP B C 1
ATOM 4397 O O . ASP B 1 125 ? -3.311 -29.984 -11.195 1 84.31 125 ASP B O 1
ATOM 4401 N N . LYS B 1 126 ? -5.309 -28.969 -11.117 1 88.81 126 LYS B N 1
ATOM 4402 C CA . LYS B 1 126 ? -5.578 -29.234 -12.523 1 88.81 126 LYS B CA 1
ATOM 4403 C C . LYS B 1 126 ? -4.66 -28.422 -13.422 1 88.81 126 LYS B C 1
ATOM 4405 O O . LYS B 1 126 ? -4.133 -28.938 -14.414 1 88.81 126 LYS B O 1
ATOM 4410 N N . ILE B 1 127 ? -4.469 -27.219 -13.102 1 92.06 127 ILE B N 1
ATOM 4411 C CA . ILE B 1 127 ? -3.598 -26.391 -13.914 1 92.06 127 ILE B CA 1
ATOM 4412 C C . ILE B 1 127 ? -2.16 -26.891 -13.82 1 92.06 127 ILE B C 1
ATOM 4414 O O . ILE B 1 127 ? -1.424 -26.875 -14.812 1 92.06 127 ILE B O 1
ATOM 4418 N N . GLY B 1 128 ? -1.747 -27.297 -12.633 1 93 128 GLY B N 1
ATOM 4419 C CA . GLY B 1 128 ? -0.423 -27.875 -12.477 1 93 128 GLY B CA 1
ATOM 4420 C C . GLY B 1 128 ? -0.181 -29.062 -13.383 1 93 128 GLY B C 1
ATOM 4421 O O . GLY B 1 128 ? 0.853 -29.141 -14.047 1 93 128 GLY B O 1
ATOM 4422 N N . GLN B 1 129 ? -1.147 -29.922 -13.375 1 93.31 129 GLN B N 1
ATOM 4423 C CA . GLN B 1 129 ? -1.022 -31.109 -14.211 1 93.31 129 GLN B CA 1
ATOM 4424 C C . GLN B 1 129 ? -0.986 -30.75 -15.695 1 93.31 129 GLN B C 1
ATOM 4426 O O . GLN B 1 129 ? -0.182 -31.297 -16.453 1 93.31 129 GLN B O 1
ATOM 4431 N N . LEU B 1 130 ? -1.868 -29.891 -16.062 1 94.81 130 LEU B N 1
ATOM 4432 C CA . LEU B 1 130 ? -1.925 -29.453 -17.453 1 94.81 130 LEU B CA 1
ATOM 4433 C C . LEU B 1 130 ? -0.588 -28.859 -17.891 1 94.81 130 LEU B C 1
ATOM 4435 O O . LEU B 1 130 ? -0.081 -29.188 -18.953 1 94.81 130 LEU B O 1
ATOM 4439 N N . LEU B 1 131 ? -0.023 -28.016 -17.062 1 96.94 131 LEU B N 1
ATOM 4440 C CA . LEU B 1 131 ? 1.252 -27.375 -17.359 1 96.94 131 LEU B CA 1
ATOM 4441 C C . LEU B 1 131 ? 2.379 -28.406 -17.406 1 96.94 131 LEU B C 1
ATOM 4443 O O . LEU B 1 131 ? 3.256 -28.328 -18.281 1 96.94 131 LEU B O 1
ATOM 4447 N N . LEU B 1 132 ? 2.365 -29.312 -16.484 1 96.31 132 LEU B N 1
ATOM 4448 C CA . LEU B 1 132 ? 3.379 -30.359 -16.453 1 96.31 132 LEU B CA 1
ATOM 4449 C C . LEU B 1 132 ? 3.352 -31.156 -17.75 1 96.31 132 LEU B C 1
ATOM 4451 O O . LEU B 1 132 ? 4.391 -31.375 -18.375 1 96.31 132 LEU B O 1
ATOM 4455 N N . ASP B 1 133 ? 2.18 -31.594 -18.156 1 96 133 ASP B N 1
ATOM 4456 C CA . ASP B 1 133 ? 2.021 -32.406 -19.359 1 96 133 ASP B CA 1
ATOM 4457 C C . ASP B 1 133 ? 2.547 -31.641 -20.578 1 96 133 ASP B C 1
ATOM 4459 O O . ASP B 1 133 ? 3.316 -32.188 -21.375 1 96 133 ASP B O 1
ATOM 4463 N N . ARG B 1 134 ? 2.182 -30.375 -20.688 1 96.88 134 ARG B N 1
ATOM 4464 C CA . ARG B 1 134 ? 2.596 -29.562 -21.828 1 96.88 134 ARG B CA 1
ATOM 4465 C C . ARG B 1 134 ? 4.105 -29.344 -21.828 1 96.88 134 ARG B C 1
ATOM 4467 O O . ARG B 1 134 ? 4.738 -29.328 -22.875 1 96.88 134 ARG B O 1
ATOM 4474 N N . ALA B 1 135 ? 4.602 -29.125 -20.656 1 96.44 135 ALA B N 1
ATOM 4475 C CA . ALA B 1 135 ? 6.043 -28.906 -20.531 1 96.44 135 ALA B CA 1
ATOM 4476 C C . ALA B 1 135 ? 6.816 -30.141 -20.969 1 96.44 135 ALA B C 1
ATOM 4478 O O . ALA B 1 135 ? 7.801 -30.047 -21.719 1 96.44 135 ALA B O 1
ATOM 4479 N N . LEU B 1 136 ? 6.363 -31.281 -20.594 1 95.25 136 LEU B N 1
ATOM 4480 C CA . LEU B 1 136 ? 7.055 -32.531 -20.875 1 95.25 136 LEU B CA 1
ATOM 4481 C C . LEU B 1 136 ? 6.949 -32.875 -22.359 1 95.25 136 LEU B C 1
ATOM 4483 O O . LEU B 1 136 ? 7.828 -33.531 -22.906 1 95.25 136 LEU B O 1
ATOM 4487 N N . GLU B 1 137 ? 5.93 -32.406 -22.984 1 95.81 137 GLU B N 1
ATOM 4488 C CA . GLU B 1 137 ? 5.742 -32.656 -24.406 1 95.81 137 GLU B CA 1
ATOM 4489 C C . GLU B 1 137 ? 6.828 -31.953 -25.234 1 95.81 137 GLU B C 1
ATOM 4491 O O . GLU B 1 137 ? 7.102 -32.344 -26.359 1 95.81 137 GLU B O 1
ATOM 4496 N N . THR B 1 138 ? 7.516 -30.906 -24.75 1 95.06 138 THR B N 1
ATOM 4497 C CA . THR B 1 138 ? 8.477 -30.109 -25.5 1 95.06 138 THR B CA 1
ATOM 4498 C C . THR B 1 138 ? 9.828 -30.812 -25.562 1 95.06 138 THR B C 1
ATOM 4500 O O . THR B 1 138 ? 10.688 -30.453 -26.375 1 95.06 138 THR B O 1
ATOM 4503 N N . SER B 1 139 ? 10.203 -31.812 -24.75 1 94.12 139 SER B N 1
ATOM 4504 C CA . SER B 1 139 ? 11.453 -32.531 -24.594 1 94.12 139 SER B CA 1
ATOM 4505 C C . SER B 1 139 ? 12.57 -31.625 -24.109 1 94.12 139 SER B C 1
ATOM 4507 O O . SER B 1 139 ? 13.734 -32.031 -24.016 1 94.12 139 SER B O 1
ATOM 4509 N N . LEU B 1 140 ? 12.266 -30.359 -23.812 1 97.12 140 LEU B N 1
ATOM 4510 C CA . LEU B 1 140 ? 13.273 -29.406 -23.359 1 97.12 140 LEU B CA 1
ATOM 4511 C C . LEU B 1 140 ? 13.195 -29.219 -21.844 1 97.12 140 LEU B C 1
ATOM 4513 O O . LEU B 1 140 ? 14 -28.469 -21.266 1 97.12 140 LEU B O 1
ATOM 4517 N N . VAL B 1 141 ? 12.289 -29.891 -21.203 1 97.81 141 VAL B N 1
ATOM 4518 C CA . VAL B 1 141 ? 12.117 -29.766 -19.766 1 97.81 141 VAL B CA 1
ATOM 4519 C C . VAL B 1 141 ? 12.367 -31.109 -19.094 1 97.81 141 VAL B C 1
ATOM 4521 O O . VAL B 1 141 ? 11.781 -32.125 -19.484 1 97.81 141 VAL B O 1
ATOM 4524 N N . THR B 1 142 ? 13.227 -31.125 -18.203 1 96.56 142 THR B N 1
ATOM 4525 C CA . THR B 1 142 ? 13.391 -32.281 -17.312 1 96.56 142 THR B CA 1
ATOM 4526 C C . THR B 1 142 ? 12.805 -31.984 -15.938 1 96.56 142 THR B C 1
ATOM 4528 O O . THR B 1 142 ? 13.102 -30.969 -15.328 1 96.56 142 THR B O 1
ATOM 4531 N N . PHE B 1 143 ? 11.938 -32.844 -15.484 1 95.94 143 PHE B N 1
ATOM 4532 C CA . PHE B 1 143 ? 11.266 -32.656 -14.203 1 95.94 143 PHE B CA 1
ATOM 4533 C C . PHE B 1 143 ? 11.711 -33.688 -13.195 1 95.94 143 PHE B C 1
ATOM 4535 O O . PHE B 1 143 ? 11.648 -34.906 -13.469 1 95.94 143 PHE B O 1
ATOM 4542 N N . HIS B 1 144 ? 12.227 -33.25 -12.086 1 96.44 144 HIS B N 1
ATOM 4543 C CA . HIS B 1 144 ? 12.695 -34.156 -11.023 1 96.44 144 HIS B CA 1
ATOM 4544 C C . HIS B 1 144 ? 11.805 -34.062 -9.789 1 96.44 144 HIS B C 1
ATOM 4546 O O . HIS B 1 144 ? 11.945 -33.125 -8.992 1 96.44 144 HIS B O 1
ATOM 4552 N N . PHE B 1 145 ? 10.961 -35.094 -9.547 1 96.31 145 PHE B N 1
ATOM 4553 C CA . PHE B 1 145 ? 10.188 -35.188 -8.312 1 96.31 145 PHE B CA 1
ATOM 4554 C C . PHE B 1 145 ? 11.055 -35.688 -7.168 1 96.31 145 PHE B C 1
ATOM 4556 O O . PHE B 1 145 ? 12.094 -36.312 -7.395 1 96.31 145 PHE B O 1
ATOM 4563 N N . GLY B 1 146 ? 10.609 -35.344 -5.953 1 97.06 146 GLY B N 1
ATOM 4564 C CA . GLY B 1 146 ? 11.305 -35.844 -4.777 1 97.06 146 GLY B CA 1
ATOM 4565 C C . GLY B 1 146 ? 12.734 -35.375 -4.68 1 97.06 146 GLY B C 1
ATOM 4566 O O . GLY B 1 146 ? 13.617 -36.094 -4.203 1 97.06 146 GLY B O 1
ATOM 4567 N N . THR B 1 147 ? 13.031 -34.281 -5.258 1 97.69 147 THR B N 1
ATOM 4568 C CA . THR B 1 147 ? 14.367 -33.688 -5.328 1 97.69 147 THR B CA 1
ATOM 4569 C C . THR B 1 147 ? 14.406 -32.344 -4.641 1 97.69 147 THR B C 1
ATOM 4571 O O . THR B 1 147 ? 13.875 -31.344 -5.164 1 97.69 147 THR B O 1
ATOM 4574 N N . GLU B 1 148 ? 15.039 -32.312 -3.484 1 98 148 GLU B N 1
ATOM 4575 C CA . GLU B 1 148 ? 15.031 -31.094 -2.65 1 98 148 GLU B CA 1
ATOM 4576 C C . GLU B 1 148 ? 16.359 -30.359 -2.752 1 98 148 GLU B C 1
ATOM 4578 O O . GLU B 1 148 ? 17.422 -30.938 -2.531 1 98 148 GLU B O 1
ATOM 4583 N N . LEU B 1 149 ? 16.344 -29.094 -3.143 1 98.56 149 LEU B N 1
ATOM 4584 C CA . LEU B 1 149 ? 17.516 -28.25 -3.148 1 98.56 149 LEU B CA 1
ATOM 4585 C C . LEU B 1 149 ? 17.953 -27.906 -1.727 1 98.56 149 LEU B C 1
ATOM 4587 O O . LEU B 1 149 ? 17.141 -27.531 -0.892 1 98.56 149 LEU B O 1
ATOM 4591 N N . TYR B 1 150 ? 19.25 -28.031 -1.412 1 98 150 TYR B N 1
ATOM 4592 C CA . TYR B 1 150 ? 19.672 -27.656 -0.067 1 98 150 TYR B CA 1
ATOM 4593 C C . TYR B 1 150 ? 20.844 -26.688 -0.115 1 98 150 TYR B C 1
ATOM 4595 O O . TYR B 1 150 ? 21.203 -26.078 0.898 1 98 150 TYR B O 1
ATOM 4603 N N . ASP B 1 151 ? 21.453 -26.5 -1.361 1 98.19 151 ASP B N 1
ATOM 4604 C CA . ASP B 1 151 ? 22.562 -25.547 -1.488 1 98.19 151 ASP B CA 1
ATOM 4605 C C . ASP B 1 151 ? 22.781 -25.156 -2.947 1 98.19 151 ASP B C 1
ATOM 4607 O O . ASP B 1 151 ? 22.359 -25.859 -3.859 1 98.19 151 ASP B O 1
ATOM 4611 N N . ILE B 1 152 ? 23.359 -23.953 -3.164 1 98.12 152 ILE B N 1
ATOM 4612 C CA . ILE B 1 152 ? 23.688 -23.438 -4.488 1 98.12 152 ILE B CA 1
ATOM 4613 C C . ILE B 1 152 ? 25.141 -22.953 -4.508 1 98.12 152 ILE B C 1
ATOM 4615 O O . ILE B 1 152 ? 25.578 -22.25 -3.596 1 98.12 152 ILE B O 1
ATOM 4619 N N . TYR B 1 153 ? 25.859 -23.359 -5.469 1 96.69 153 TYR B N 1
ATOM 4620 C CA . TYR B 1 153 ? 27.188 -22.797 -5.73 1 96.69 153 TYR B CA 1
ATOM 4621 C C . TYR B 1 153 ? 27.203 -22.031 -7.051 1 96.69 153 TYR B C 1
ATOM 4623 O O . TYR B 1 153 ? 26.859 -22.594 -8.102 1 96.69 153 TYR B O 1
ATOM 4631 N N . GLU B 1 154 ? 27.547 -20.781 -6.961 1 94.56 154 GLU B N 1
ATOM 4632 C CA . GLU B 1 154 ? 27.594 -19.922 -8.148 1 94.56 154 GLU B CA 1
ATOM 4633 C C . GLU B 1 154 ? 29.031 -19.703 -8.617 1 94.56 154 GLU B C 1
ATOM 4635 O O . GLU B 1 154 ? 29.938 -19.562 -7.805 1 94.56 154 GLU B O 1
ATOM 4640 N N . SER B 1 155 ? 29.234 -19.781 -9.891 1 91.31 155 SER B N 1
ATOM 4641 C CA . SER B 1 155 ? 30.5 -19.422 -10.523 1 91.31 155 SER B CA 1
ATOM 4642 C C . SER B 1 155 ? 30.266 -18.547 -11.75 1 91.31 155 SER B C 1
ATOM 4644 O O . SER B 1 155 ? 29.125 -18.234 -12.094 1 91.31 155 SER B O 1
ATOM 4646 N N . LYS B 1 156 ? 31.312 -18.078 -12.406 1 86.62 156 LYS B N 1
ATOM 4647 C CA . LYS B 1 156 ? 31.219 -17.25 -13.609 1 86.62 156 LYS B CA 1
ATOM 4648 C C . LYS B 1 156 ? 30.547 -18.016 -14.75 1 86.62 156 LYS B C 1
ATOM 4650 O O . LYS B 1 156 ? 29.953 -17.406 -15.633 1 86.62 156 LYS B O 1
ATOM 4655 N N . ASP B 1 157 ? 30.656 -19.359 -14.617 1 86 157 ASP B N 1
ATOM 4656 C CA . ASP B 1 157 ? 30.219 -20.172 -15.742 1 86 157 ASP B CA 1
ATOM 4657 C C . ASP B 1 157 ? 28.797 -20.703 -15.516 1 86 157 ASP B C 1
ATOM 4659 O O . ASP B 1 157 ? 28.203 -21.297 -16.406 1 86 157 ASP B O 1
ATOM 4663 N N . GLY B 1 158 ? 28.359 -20.547 -14.289 1 94.25 158 GLY B N 1
ATOM 4664 C CA . GLY B 1 158 ? 27.031 -21.062 -14.055 1 94.25 158 GLY B CA 1
ATOM 4665 C C . GLY B 1 158 ? 26.75 -21.344 -12.586 1 94.25 158 GLY B C 1
ATOM 4666 O O . GLY B 1 158 ? 27.391 -20.766 -11.703 1 94.25 158 GLY B O 1
ATOM 4667 N N . VAL B 1 159 ? 25.703 -22.141 -12.375 1 96.62 159 VAL B N 1
ATOM 4668 C CA . VAL B 1 159 ? 25.266 -22.484 -11.023 1 96.62 159 VAL B CA 1
ATOM 4669 C C . VAL B 1 159 ? 25.25 -24 -10.859 1 96.62 159 VAL B C 1
ATOM 4671 O O . VAL B 1 159 ? 24.969 -24.734 -11.812 1 96.62 159 VAL B O 1
ATOM 4674 N N . LEU B 1 160 ? 25.656 -24.453 -9.719 1 96.69 160 LEU B N 1
ATOM 4675 C CA . LEU B 1 160 ? 25.531 -25.844 -9.297 1 96.69 160 LEU B CA 1
ATOM 4676 C C . LEU B 1 160 ? 24.5 -25.969 -8.18 1 96.69 160 LEU B C 1
ATOM 4678 O O . LEU B 1 160 ? 24.688 -25.422 -7.086 1 96.69 160 LEU B O 1
ATOM 4682 N N . ALA B 1 161 ? 23.406 -26.625 -8.484 1 97.56 161 ALA B N 1
ATOM 4683 C CA . ALA B 1 161 ? 22.391 -26.906 -7.48 1 97.56 161 ALA B CA 1
ATOM 4684 C C . ALA B 1 161 ? 22.656 -28.234 -6.781 1 97.56 161 ALA B C 1
ATOM 4686 O O . ALA B 1 161 ? 22.672 -29.297 -7.422 1 97.56 161 ALA B O 1
ATOM 4687 N N . HIS B 1 162 ? 22.875 -28.141 -5.504 1 98.06 162 HIS B N 1
ATOM 4688 C CA . HIS B 1 162 ? 23.016 -29.359 -4.707 1 98.06 162 HIS B CA 1
ATOM 4689 C C . HIS B 1 162 ? 21.656 -29.844 -4.207 1 98.06 162 HIS B C 1
ATOM 4691 O O . HIS B 1 162 ? 20.938 -29.109 -3.535 1 98.06 162 HIS B O 1
ATOM 4697 N N . VAL B 1 163 ? 21.375 -31.078 -4.562 1 98 163 VAL B N 1
ATOM 4698 C CA . VAL B 1 163 ? 20.031 -31.578 -4.266 1 98 163 VAL B CA 1
ATOM 4699 C C . VAL B 1 163 ? 20.141 -32.906 -3.51 1 98 163 VAL B C 1
ATOM 4701 O O . VAL B 1 163 ? 21.172 -33.562 -3.555 1 98 163 VAL B O 1
ATOM 4704 N N . ARG B 1 164 ? 19.109 -33.156 -2.775 1 97.75 164 ARG B N 1
ATOM 4705 C CA . ARG B 1 164 ? 18.969 -34.438 -2.102 1 97.75 164 ARG B CA 1
ATOM 4706 C C . ARG B 1 164 ? 17.688 -35.156 -2.539 1 97.75 164 ARG B C 1
ATOM 4708 O O . ARG B 1 164 ? 16.641 -34.5 -2.709 1 97.75 164 ARG B O 1
ATOM 4715 N N . SER B 1 165 ? 17.797 -36.375 -2.791 1 96.19 165 SER B N 1
ATOM 4716 C CA . SER B 1 165 ? 16.688 -37.25 -3.145 1 96.19 165 SER B CA 1
ATOM 4717 C C . SER B 1 165 ? 16.797 -38.625 -2.465 1 96.19 165 SER B C 1
ATOM 4719 O O . SER B 1 165 ? 17.734 -38.844 -1.706 1 96.19 165 SER B O 1
ATOM 4721 N N . LYS B 1 166 ? 15.773 -39.406 -2.646 1 93.94 166 LYS B N 1
ATOM 4722 C CA . LYS B 1 166 ? 15.812 -40.781 -2.098 1 93.94 166 LYS B CA 1
ATOM 4723 C C . LYS B 1 166 ? 17 -41.562 -2.645 1 93.94 166 LYS B C 1
ATOM 4725 O O . LYS B 1 166 ? 17.484 -42.5 -2.002 1 93.94 166 LYS B O 1
ATOM 4730 N N . LYS B 1 167 ? 17.5 -41.219 -3.785 1 92.12 167 LYS B N 1
ATOM 4731 C CA . LYS B 1 167 ? 18.625 -41.875 -4.414 1 92.12 167 LYS B CA 1
ATOM 4732 C C . LYS B 1 167 ? 19.953 -41.312 -3.916 1 92.12 167 LYS B C 1
ATOM 4734 O O . LYS B 1 167 ? 21.031 -41.812 -4.277 1 92.12 167 LYS B O 1
ATOM 4739 N N . GLY B 1 168 ? 19.922 -40.344 -3.088 1 94.81 168 GLY B N 1
ATOM 4740 C CA . GLY B 1 168 ? 21.125 -39.719 -2.557 1 94.81 168 GLY B CA 1
ATOM 4741 C C . GLY B 1 168 ? 21.297 -38.281 -2.99 1 94.81 168 GLY B C 1
ATOM 4742 O O . GLY B 1 168 ? 20.375 -37.688 -3.562 1 94.81 168 GLY B O 1
ATOM 4743 N N . ASN B 1 169 ? 22.422 -37.719 -2.572 1 97 169 ASN B N 1
ATOM 4744 C CA . ASN B 1 169 ? 22.75 -36.344 -2.936 1 97 169 ASN B CA 1
ATOM 4745 C C . ASN B 1 169 ? 23.391 -36.281 -4.316 1 97 169 ASN B C 1
ATOM 4747 O O . ASN B 1 169 ? 24.219 -37.125 -4.668 1 97 169 ASN B O 1
ATOM 4751 N N . TRP B 1 170 ? 23 -35.375 -5.195 1 96 170 TRP B N 1
ATOM 4752 C CA . TRP B 1 170 ? 23.609 -35.156 -6.508 1 96 170 TRP B CA 1
ATOM 4753 C C . TRP B 1 170 ? 23.484 -33.688 -6.918 1 96 170 TRP B C 1
ATOM 4755 O O . TRP B 1 170 ? 23.109 -32.844 -6.105 1 96 170 TRP B O 1
ATOM 4765 N N . GLU B 1 171 ? 23.984 -33.375 -8.031 1 95.62 171 GLU B N 1
ATOM 4766 C CA . GLU B 1 171 ? 24.047 -31.969 -8.453 1 95.62 171 GLU B CA 1
ATOM 4767 C C . GLU B 1 171 ? 23.391 -31.781 -9.812 1 95.62 171 GLU B C 1
ATOM 4769 O O . GLU B 1 171 ? 23.406 -32.688 -10.656 1 95.62 171 GLU B O 1
ATOM 4774 N N . VAL B 1 172 ? 22.766 -30.703 -9.969 1 95.88 172 VAL B N 1
ATOM 4775 C CA . VAL B 1 172 ? 22.219 -30.25 -11.25 1 95.88 172 VAL B CA 1
ATOM 4776 C C . VAL B 1 172 ? 22.906 -28.969 -11.688 1 95.88 172 VAL B C 1
ATOM 4778 O O . VAL B 1 172 ? 22.953 -27.984 -10.938 1 95.88 172 VAL B O 1
ATOM 4781 N N . ARG B 1 173 ? 23.438 -28.984 -12.875 1 95.56 173 ARG B N 1
ATOM 4782 C CA . ARG B 1 173 ? 24.141 -27.828 -13.391 1 95.56 173 ARG B CA 1
ATOM 4783 C C . ARG B 1 173 ? 23.25 -27 -14.297 1 95.56 173 ARG B C 1
ATOM 4785 O O . ARG B 1 173 ? 22.438 -27.547 -15.055 1 95.56 173 ARG B O 1
ATOM 4792 N N . GLY B 1 174 ? 23.391 -25.672 -14.227 1 96.19 174 GLY B N 1
ATOM 4793 C CA . GLY B 1 174 ? 22.703 -24.719 -15.102 1 96.19 174 GLY B CA 1
ATOM 4794 C C . GLY B 1 174 ? 23.422 -23.391 -15.211 1 96.19 174 GLY B C 1
ATOM 4795 O O . GLY B 1 174 ? 24.406 -23.141 -14.508 1 96.19 174 GLY B O 1
ATOM 4796 N N . GLN B 1 175 ? 23.047 -22.578 -16.125 1 96.5 175 GLN B N 1
ATOM 4797 C CA . GLN B 1 175 ? 23.578 -21.219 -16.219 1 96.5 175 GLN B CA 1
ATOM 4798 C C . GLN B 1 175 ? 22.953 -20.312 -15.164 1 96.5 175 GLN B C 1
ATOM 4800 O O . GLN B 1 175 ? 23.625 -19.438 -14.617 1 96.5 175 GLN B O 1
ATOM 4805 N N . TYR B 1 176 ? 21.672 -20.469 -14.906 1 97.94 176 TYR B N 1
ATOM 4806 C CA . TYR B 1 176 ? 20.906 -19.703 -13.922 1 97.94 176 TYR B CA 1
ATOM 4807 C C . TYR B 1 176 ? 20.016 -20.609 -13.086 1 97.94 176 TYR B C 1
ATOM 4809 O O . TYR B 1 176 ? 19.734 -21.75 -13.484 1 97.94 176 TYR B O 1
ATOM 4817 N N . ILE B 1 177 ? 19.594 -20.125 -11.938 1 98.69 177 ILE B N 1
ATOM 4818 C CA . ILE B 1 177 ? 18.656 -20.844 -11.086 1 98.69 177 ILE B CA 1
ATOM 4819 C C . ILE B 1 177 ? 17.516 -19.922 -10.664 1 98.69 177 ILE B C 1
ATOM 4821 O O . ILE B 1 177 ? 17.75 -18.734 -10.375 1 98.69 177 ILE B O 1
ATOM 4825 N N . VAL B 1 178 ? 16.297 -20.375 -10.727 1 98.88 178 VAL B N 1
ATOM 4826 C CA . VAL B 1 178 ? 15.117 -19.594 -10.391 1 98.88 178 VAL B CA 1
ATOM 4827 C C . VAL B 1 178 ? 14.375 -20.234 -9.227 1 98.88 178 VAL B C 1
ATOM 4829 O O . VAL B 1 178 ? 14 -21.406 -9.297 1 98.88 178 VAL B O 1
ATOM 4832 N N . GLY B 1 179 ? 14.211 -19.5 -8.148 1 98.88 179 GLY B N 1
ATOM 4833 C CA . GLY B 1 179 ? 13.359 -19.938 -7.062 1 98.88 179 GLY B CA 1
ATOM 4834 C C . GLY B 1 179 ? 11.883 -19.719 -7.328 1 98.88 179 GLY B C 1
ATOM 4835 O O . GLY B 1 179 ? 11.422 -18.578 -7.371 1 98.88 179 GLY B O 1
ATOM 4836 N N . CYS B 1 180 ? 11.172 -20.75 -7.543 1 98.69 180 CYS B N 1
ATOM 4837 C CA . CYS B 1 180 ? 9.711 -20.812 -7.57 1 98.69 180 CYS B CA 1
ATOM 4838 C C . CYS B 1 180 ? 9.195 -21.734 -6.469 1 98.69 180 CYS B C 1
ATOM 4840 O O . CYS B 1 180 ? 8.258 -22.516 -6.684 1 98.69 180 CYS B O 1
ATOM 4842 N N . ASP B 1 181 ? 9.82 -21.672 -5.344 1 98.25 181 ASP B N 1
ATOM 4843 C CA . ASP B 1 181 ? 9.664 -22.703 -4.316 1 98.25 181 ASP B CA 1
ATOM 4844 C C . ASP B 1 181 ? 8.859 -22.172 -3.133 1 98.25 181 ASP B C 1
ATOM 4846 O O . ASP B 1 181 ? 9 -22.656 -2.01 1 98.25 181 ASP B O 1
ATOM 4850 N N . GLY B 1 182 ? 8.141 -21.156 -3.346 1 96.5 182 GLY B N 1
ATOM 4851 C CA . GLY B 1 182 ? 7.109 -20.766 -2.398 1 96.5 182 GLY B CA 1
ATOM 4852 C C . GLY B 1 182 ? 7.621 -19.828 -1.319 1 96.5 182 GLY B C 1
ATOM 4853 O O . GLY B 1 182 ? 8.75 -19.328 -1.399 1 96.5 182 GLY B O 1
ATOM 4854 N N . GLY B 1 183 ? 6.75 -19.531 -0.349 1 96.06 183 GLY B N 1
ATOM 4855 C CA . GLY B 1 183 ? 6.988 -18.531 0.684 1 96.06 183 GLY B CA 1
ATOM 4856 C C . GLY B 1 183 ? 8.211 -18.828 1.533 1 96.06 183 GLY B C 1
ATOM 4857 O O . GLY B 1 183 ? 8.844 -17.922 2.07 1 96.06 183 GLY B O 1
ATOM 4858 N N . ARG B 1 184 ? 8.547 -20.078 1.671 1 96.31 184 ARG B N 1
ATOM 4859 C CA . ARG B 1 184 ? 9.727 -20.484 2.428 1 96.31 184 ARG B CA 1
ATOM 4860 C C . ARG B 1 184 ? 10.875 -20.844 1.495 1 96.31 184 ARG B C 1
ATOM 4862 O O . ARG B 1 184 ? 11.594 -21.812 1.732 1 96.31 184 ARG B O 1
ATOM 4869 N N . SER B 1 185 ? 11.016 -20.125 0.564 1 98.38 185 SER B N 1
ATOM 4870 C CA . SER B 1 185 ? 11.945 -20.375 -0.535 1 98.38 185 SER B CA 1
ATOM 4871 C C . SER B 1 185 ? 13.359 -20.594 -0.021 1 98.38 185 SER B C 1
ATOM 4873 O O . SER B 1 185 ? 13.945 -19.734 0.626 1 98.38 185 SER B O 1
ATOM 4875 N N . VAL B 1 186 ? 13.906 -21.719 -0.346 1 98.38 186 VAL B N 1
ATOM 4876 C CA . VAL B 1 186 ? 15.297 -22.031 -0.057 1 98.38 186 VAL B CA 1
ATOM 4877 C C . VAL B 1 186 ? 16.219 -21.234 -0.968 1 98.38 186 VAL B C 1
ATOM 4879 O O . VAL B 1 186 ? 17.281 -20.781 -0.545 1 98.38 186 VAL B O 1
ATOM 4882 N N . VAL B 1 187 ? 15.836 -21.047 -2.217 1 98.69 187 VAL B N 1
ATOM 4883 C CA . VAL B 1 187 ? 16.625 -20.25 -3.154 1 98.69 187 VAL B CA 1
ATOM 4884 C C . VAL B 1 187 ? 16.797 -18.828 -2.621 1 98.69 187 VAL B C 1
ATOM 4886 O O . VAL B 1 187 ? 17.922 -18.297 -2.596 1 98.69 187 VAL B O 1
ATOM 4889 N N . ARG B 1 188 ? 15.695 -18.219 -2.191 1 98.44 188 ARG B N 1
ATOM 4890 C CA . ARG B 1 188 ? 15.758 -16.859 -1.656 1 98.44 188 ARG B CA 1
ATOM 4891 C C . ARG B 1 188 ? 16.703 -16.797 -0.468 1 98.44 188 ARG B C 1
ATOM 4893 O O . ARG B 1 188 ? 17.516 -15.859 -0.365 1 98.44 188 ARG B O 1
ATOM 4900 N N . ARG B 1 189 ? 16.531 -17.781 0.433 1 97.81 189 ARG B N 1
ATOM 4901 C CA . ARG B 1 189 ? 17.406 -17.828 1.608 1 97.81 189 ARG B CA 1
ATOM 4902 C C . ARG B 1 189 ? 18.875 -17.922 1.205 1 97.81 189 ARG B C 1
ATOM 4904 O O . ARG B 1 189 ? 19.719 -17.203 1.749 1 97.81 189 ARG B O 1
ATOM 4911 N N . LEU B 1 190 ? 19.172 -18.797 0.292 1 97.06 190 LEU B N 1
ATOM 4912 C CA . LEU B 1 190 ? 20.547 -19.031 -0.139 1 97.06 190 LEU B CA 1
ATOM 4913 C C . LEU B 1 190 ? 21.094 -17.812 -0.884 1 97.06 190 LEU B C 1
ATOM 4915 O O . LEU B 1 190 ? 22.297 -17.578 -0.897 1 97.06 190 LEU B O 1
ATOM 4919 N N . MET B 1 191 ? 20.234 -17.016 -1.519 1 94.94 191 MET B N 1
ATOM 4920 C CA . MET B 1 191 ? 20.578 -15.758 -2.17 1 94.94 191 MET B CA 1
ATOM 4921 C C . MET B 1 191 ? 20.938 -14.695 -1.139 1 94.94 191 MET B C 1
ATOM 4923 O O . MET B 1 191 ? 21.531 -13.672 -1.482 1 94.94 191 MET B O 1
ATOM 4927 N N . GLY B 1 192 ? 20.5 -14.93 0.071 1 94.19 192 GLY B N 1
ATOM 4928 C CA . GLY B 1 192 ? 20.656 -13.914 1.097 1 94.19 192 GLY B CA 1
ATOM 4929 C C . GLY B 1 192 ? 19.672 -12.773 0.959 1 94.19 192 GLY B C 1
ATOM 4930 O O . GLY B 1 192 ? 19.969 -11.641 1.347 1 94.19 192 GLY B O 1
ATOM 4931 N N . VAL B 1 193 ? 18.562 -13.023 0.318 1 95.38 193 VAL B N 1
ATOM 4932 C CA . VAL B 1 193 ? 17.547 -12 0.089 1 95.38 193 VAL B CA 1
ATOM 4933 C C . VAL B 1 193 ? 16.438 -12.125 1.138 1 95.38 193 VAL B C 1
ATOM 4935 O O . VAL B 1 193 ? 15.938 -13.227 1.396 1 95.38 193 VAL B O 1
ATOM 4938 N N . LYS B 1 194 ? 16.062 -11.078 1.788 1 94.06 194 LYS B N 1
ATOM 4939 C CA . LYS B 1 194 ? 14.984 -11.047 2.77 1 94.06 194 LYS B CA 1
ATOM 4940 C C . LYS B 1 194 ? 13.719 -10.445 2.166 1 94.06 194 LYS B C 1
ATOM 4942 O O . LYS B 1 194 ? 13.758 -9.828 1.102 1 94.06 194 LYS B O 1
ATOM 4947 N N . MET B 1 195 ? 12.633 -10.734 2.797 1 95.69 195 MET B N 1
ATOM 4948 C CA . MET B 1 195 ? 11.367 -10.109 2.42 1 95.69 195 MET B CA 1
ATOM 4949 C C . MET B 1 195 ? 10.969 -9.031 3.418 1 95.69 195 MET B C 1
ATOM 4951 O O . MET B 1 195 ? 11.203 -9.172 4.621 1 95.69 195 MET B O 1
ATOM 4955 N N . PHE B 1 196 ? 10.422 -8.031 2.906 1 94.06 196 PHE B N 1
ATOM 4956 C CA . PHE B 1 196 ? 10.047 -6.902 3.75 1 94.06 196 PHE B CA 1
ATOM 4957 C C . PHE B 1 196 ? 8.586 -6.523 3.527 1 94.06 196 PHE B C 1
ATOM 4959 O O . PHE B 1 196 ? 8.039 -6.758 2.449 1 94.06 196 PHE B O 1
ATOM 4966 N N . GLY B 1 197 ? 8 -5.875 4.535 1 94.5 197 GLY B N 1
ATOM 4967 C CA . GLY B 1 197 ? 6.598 -5.496 4.555 1 94.5 197 GLY B CA 1
ATOM 4968 C C . GLY B 1 197 ? 5.941 -5.715 5.906 1 94.5 197 GLY B C 1
ATOM 4969 O O . GLY B 1 197 ? 6.543 -5.445 6.945 1 94.5 197 GLY B O 1
ATOM 4970 N N . HIS B 1 198 ? 4.641 -6.148 5.871 1 94.81 198 HIS B N 1
ATOM 4971 C CA . HIS B 1 198 ? 3.918 -6.367 7.121 1 94.81 198 HIS B CA 1
ATOM 4972 C C . HIS B 1 198 ? 3.012 -7.594 7.027 1 94.81 198 HIS B C 1
ATOM 4974 O O . HIS B 1 198 ? 2.797 -8.125 5.938 1 94.81 198 HIS B O 1
ATOM 4980 N N . SER B 1 199 ? 2.609 -8.047 8.172 1 95.12 199 SER B N 1
ATOM 4981 C CA . SER B 1 199 ? 1.602 -9.102 8.289 1 95.12 199 SER B CA 1
ATOM 4982 C C . SER B 1 199 ? 0.326 -8.57 8.938 1 95.12 199 SER B C 1
ATOM 4984 O O . SER B 1 199 ? 0.381 -7.699 9.805 1 95.12 199 SER B O 1
ATOM 4986 N N . TRP B 1 200 ? -0.75 -9.031 8.43 1 94.56 200 TRP B N 1
ATOM 4987 C CA . TRP B 1 200 ? -2.033 -8.641 9.008 1 94.56 200 TRP B CA 1
ATOM 4988 C C . TRP B 1 200 ? -2.277 -9.375 10.328 1 94.56 200 TRP B C 1
ATOM 4990 O O . TRP B 1 200 ? -1.765 -10.477 10.539 1 94.56 200 TRP B O 1
ATOM 5000 N N . ALA B 1 201 ? -3.1 -8.781 11.172 1 89.88 201 ALA B N 1
ATOM 5001 C CA . ALA B 1 201 ? -3.34 -9.328 12.508 1 89.88 201 ALA B CA 1
ATOM 5002 C C . ALA B 1 201 ? -4.277 -10.531 12.445 1 89.88 201 ALA B C 1
ATOM 5004 O O . ALA B 1 201 ? -4.113 -11.5 13.195 1 89.88 201 ALA B O 1
ATOM 5005 N N . GLU B 1 202 ? -5.234 -10.445 11.57 1 92.62 202 GLU B N 1
ATOM 5006 C CA . GLU B 1 202 ? -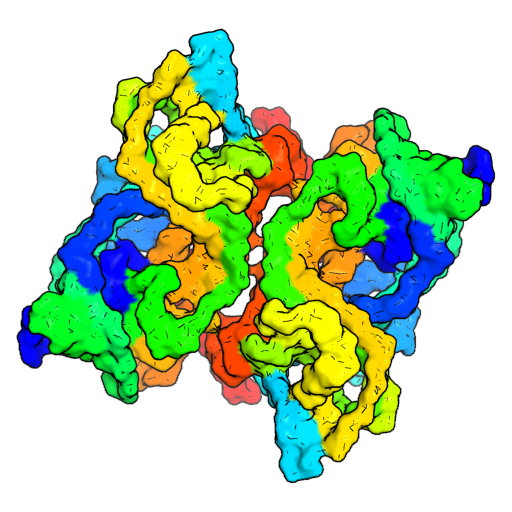6.258 -11.484 11.484 1 92.62 202 GLU B CA 1
ATOM 5007 C C . GLU B 1 202 ? -5.699 -12.758 10.859 1 92.62 202 GLU B C 1
ATOM 5009 O O . GLU B 1 202 ? -4.875 -12.695 9.945 1 92.62 202 GLU B O 1
ATOM 5014 N N . ARG B 1 203 ? -6.168 -13.789 11.391 1 95.56 203 ARG B N 1
ATOM 5015 C CA . ARG B 1 203 ? -5.922 -15.062 10.719 1 95.56 203 ARG B CA 1
ATOM 5016 C C . ARG B 1 203 ? -7.023 -15.383 9.719 1 95.56 203 ARG B C 1
ATOM 5018 O O . ARG B 1 203 ? -8.141 -14.875 9.836 1 95.56 203 ARG B O 1
ATOM 5025 N N . PHE B 1 204 ? -6.684 -16.125 8.797 1 95.81 204 PHE B N 1
ATOM 5026 C CA . PHE B 1 204 ? -7.617 -16.516 7.75 1 95.81 204 PHE B CA 1
ATOM 5027 C C . PHE B 1 204 ? -7.754 -18.031 7.684 1 95.81 204 PHE B C 1
ATOM 5029 O O . PHE B 1 204 ? -6.75 -18.75 7.613 1 95.81 204 PHE B O 1
ATOM 5036 N N . MET B 1 205 ? -8.961 -18.516 7.762 1 96.19 205 MET B N 1
ATOM 5037 C CA . MET B 1 205 ? -9.258 -19.938 7.688 1 96.19 205 MET B CA 1
ATOM 5038 C C . MET B 1 205 ? -9.938 -20.281 6.367 1 96.19 205 MET B C 1
ATOM 5040 O O . MET B 1 205 ? -11.086 -19.891 6.133 1 96.19 205 MET B O 1
ATOM 5044 N N . THR B 1 206 ? -9.273 -21.016 5.547 1 94 206 THR B N 1
ATOM 5045 C CA . THR B 1 206 ? -9.836 -21.453 4.273 1 94 206 THR B CA 1
ATOM 5046 C C . THR B 1 206 ? -10.344 -22.891 4.367 1 94 206 THR B C 1
ATOM 5048 O O . THR B 1 206 ? -9.609 -23.797 4.789 1 94 206 THR B O 1
ATOM 5051 N N . THR B 1 207 ? -11.594 -23.094 3.979 1 94.69 207 THR B N 1
ATOM 5052 C CA . THR B 1 207 ? -12.203 -24.422 3.988 1 94.69 207 THR B CA 1
ATOM 5053 C C . THR B 1 207 ? -12.742 -24.781 2.605 1 94.69 207 THR B C 1
ATOM 5055 O O . THR B 1 207 ? -13.344 -23.938 1.932 1 94.69 207 THR B O 1
ATOM 5058 N N . ASP B 1 208 ? -12.453 -25.906 2.17 1 92.06 208 ASP B N 1
ATOM 5059 C CA . ASP B 1 208 ? -13.125 -26.5 1.02 1 92.06 208 ASP B CA 1
ATOM 5060 C C . ASP B 1 208 ? -14.25 -27.438 1.461 1 92.06 208 ASP B C 1
ATOM 5062 O O . ASP B 1 208 ? -14.023 -28.375 2.227 1 92.06 208 ASP B O 1
ATOM 5066 N N . ILE B 1 209 ? -15.422 -27.141 0.966 1 93.5 209 ILE B N 1
ATOM 5067 C CA . ILE B 1 209 ? -16.562 -27.938 1.401 1 93.5 209 ILE B CA 1
ATOM 5068 C C . ILE B 1 209 ? -17.375 -28.391 0.186 1 93.5 209 ILE B C 1
ATOM 5070 O O . ILE B 1 209 ? -17.312 -27.75 -0.871 1 93.5 209 ILE B O 1
ATOM 5074 N N . VAL B 1 210 ? -18 -29.453 0.344 1 93.12 210 VAL B N 1
ATOM 5075 C CA . VAL B 1 210 ? -19.047 -29.844 -0.605 1 93.12 210 VAL B CA 1
ATOM 5076 C C . VAL B 1 210 ? -20.422 -29.547 -0.029 1 93.12 210 VAL B C 1
ATOM 5078 O O . VAL B 1 210 ? -20.719 -29.891 1.116 1 93.12 210 VAL B O 1
ATOM 5081 N N . ARG B 1 211 ? -21.141 -28.844 -0.816 1 91.94 211 ARG B N 1
ATOM 5082 C CA . ARG B 1 211 ? -22.484 -28.469 -0.365 1 91.94 211 ARG B CA 1
ATOM 5083 C C . ARG B 1 211 ? -23.484 -28.484 -1.523 1 91.94 211 ARG B C 1
ATOM 5085 O O . ARG B 1 211 ? -23.078 -28.547 -2.688 1 91.94 211 ARG B O 1
ATOM 5092 N N . THR B 1 212 ? -24.75 -28.469 -1.169 1 87.81 212 THR B N 1
ATOM 5093 C CA . THR B 1 212 ? -25.828 -28.359 -2.141 1 87.81 212 THR B CA 1
ATOM 5094 C C . THR B 1 212 ? -26.484 -26.984 -2.059 1 87.81 212 THR B C 1
ATOM 5096 O O . THR B 1 212 ? -27.344 -26.75 -1.199 1 87.81 212 THR B O 1
ATOM 5099 N N . PRO B 1 213 ? -26.094 -26.125 -2.924 1 81.75 213 PRO B N 1
ATOM 5100 C CA . PRO B 1 213 ? -26.703 -24.797 -2.863 1 81.75 213 PRO B CA 1
ATOM 5101 C C . PRO B 1 213 ? -28.156 -24.797 -3.328 1 81.75 213 PRO B C 1
ATOM 5103 O O . PRO B 1 213 ? -28.484 -25.391 -4.355 1 81.75 213 PRO B O 1
ATOM 5106 N N . PRO B 1 214 ? -29.016 -24.172 -2.551 1 77.56 214 PRO B N 1
ATOM 5107 C CA . PRO B 1 214 ? -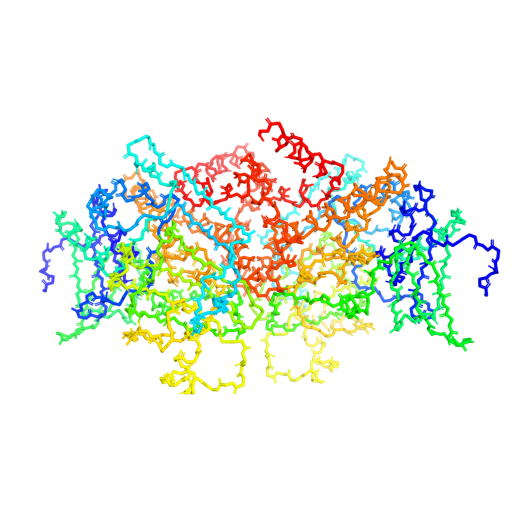30.422 -24.109 -2.973 1 77.56 214 PRO B CA 1
ATOM 5108 C C . PRO B 1 214 ? -30.641 -23.219 -4.191 1 77.56 214 PRO B C 1
ATOM 5110 O O . PRO B 1 214 ? -31.5 -23.5 -5.016 1 77.56 214 PRO B O 1
ATOM 5113 N N . VAL B 1 215 ? -30.047 -22.109 -4.246 1 70.12 215 VAL B N 1
ATOM 5114 C CA . VAL B 1 215 ? -30.109 -21.156 -5.352 1 70.12 215 VAL B CA 1
ATOM 5115 C C . VAL B 1 215 ? -28.703 -20.844 -5.852 1 70.12 215 VAL B C 1
ATOM 5117 O O . VAL B 1 215 ? -27.734 -20.875 -5.078 1 70.12 215 VAL B O 1
ATOM 5120 N N . VAL B 1 216 ? -28.609 -21.062 -7.102 1 63.22 216 VAL B N 1
ATOM 5121 C CA . VAL B 1 216 ? -27.359 -20.594 -7.668 1 63.22 216 VAL B CA 1
ATOM 5122 C C . VAL B 1 216 ? -27.609 -19.375 -8.547 1 63.22 216 VAL B C 1
ATOM 5124 O O . VAL B 1 216 ? -28.172 -19.5 -9.648 1 63.22 216 VAL B O 1
ATOM 5127 N N . GLU B 1 217 ? -27.688 -18.203 -7.863 1 61.28 217 GLU B N 1
ATOM 5128 C CA . GLU B 1 217 ? -27.703 -17.016 -8.703 1 61.28 217 GLU B CA 1
ATOM 5129 C C . GLU B 1 217 ? -26.469 -16.953 -9.602 1 61.28 217 GLU B C 1
ATOM 5131 O O . GLU B 1 217 ? -25.656 -17.875 -9.602 1 61.28 217 GLU B O 1
ATOM 5136 N N . GLU B 1 218 ? -26.25 -15.859 -10.367 1 64.56 218 GLU B N 1
ATOM 5137 C CA . GLU B 1 218 ? -25.031 -15.664 -11.148 1 64.56 218 GLU B CA 1
ATOM 5138 C C . GLU B 1 218 ? -23.797 -15.898 -10.297 1 64.56 218 GLU B C 1
ATOM 5140 O O . GLU B 1 218 ? -23.688 -15.375 -9.188 1 64.56 218 GLU B O 1
ATOM 5145 N N . VAL B 1 219 ? -23.25 -17.062 -10.492 1 64 219 VAL B N 1
ATOM 5146 C CA . VAL B 1 219 ? -22.094 -17.547 -9.75 1 64 219 VAL B CA 1
ATOM 5147 C C . VAL B 1 219 ? -21.016 -16.469 -9.703 1 64 219 VAL B C 1
ATOM 5149 O O . VAL B 1 219 ? -20.391 -16.172 -10.719 1 64 219 VAL B O 1
ATOM 5152 N N . ASN B 1 220 ? -20.938 -15.68 -8.672 1 74.38 220 ASN B N 1
ATOM 5153 C CA . ASN B 1 220 ? -19.875 -14.695 -8.453 1 74.38 220 ASN B CA 1
ATOM 5154 C C . ASN B 1 220 ? -18.906 -15.141 -7.359 1 74.38 220 ASN B C 1
ATOM 5156 O O . ASN B 1 220 ? -19.188 -16.094 -6.641 1 74.38 220 ASN B O 1
ATOM 5160 N N . ILE B 1 221 ? -17.688 -14.68 -7.414 1 88.88 221 ILE B N 1
ATOM 5161 C CA . ILE B 1 221 ? -16.859 -14.648 -6.219 1 88.88 221 ILE B CA 1
ATOM 5162 C C . ILE B 1 221 ? -17.406 -13.625 -5.227 1 88.88 221 ILE B C 1
ATOM 5164 O O . ILE B 1 221 ? -17.453 -12.43 -5.52 1 88.88 221 ILE B O 1
ATOM 5168 N N . ASP B 1 222 ? -17.859 -14.117 -4.094 1 92.75 222 ASP B N 1
ATOM 5169 C CA . ASP B 1 222 ? -18.531 -13.25 -3.133 1 92.75 222 ASP B CA 1
ATOM 5170 C C . ASP B 1 222 ? -17.578 -12.805 -2.029 1 92.75 222 ASP B C 1
ATOM 5172 O O . ASP B 1 222 ? -16.922 -13.641 -1.39 1 92.75 222 ASP B O 1
ATOM 5176 N N . TYR B 1 223 ? -17.516 -11.555 -1.879 1 96.06 223 TYR B N 1
ATOM 5177 C CA . TYR B 1 223 ? -16.828 -10.93 -0.75 1 96.06 223 TYR B CA 1
ATOM 5178 C C . TYR B 1 223 ? -17.828 -10.508 0.322 1 96.06 223 TYR B C 1
ATOM 5180 O O . TYR B 1 223 ? -18.625 -9.586 0.111 1 96.06 223 TYR B O 1
ATOM 5188 N N . ILE B 1 224 ? -17.781 -11.188 1.396 1 96.81 224 ILE B N 1
ATOM 5189 C CA . ILE B 1 224 ? -18.719 -10.875 2.475 1 96.81 224 ILE B CA 1
ATOM 5190 C C . ILE B 1 224 ? -18.156 -9.742 3.324 1 96.81 224 ILE B C 1
ATOM 5192 O O . ILE B 1 224 ? -17.078 -9.859 3.896 1 96.81 224 ILE B O 1
ATOM 5196 N N . VAL B 1 225 ? -18.922 -8.695 3.393 1 96.81 225 VAL B N 1
ATOM 5197 C CA . VAL B 1 225 ? -18.516 -7.516 4.152 1 96.81 225 VAL B CA 1
ATOM 5198 C C . VAL B 1 225 ? -19.109 -7.582 5.562 1 96.81 225 VAL B C 1
ATOM 5200 O O . VAL B 1 225 ? -20.328 -7.535 5.734 1 96.81 225 VAL B O 1
ATOM 5203 N N . ASN B 1 226 ? -18.266 -7.711 6.508 1 96.69 226 ASN B N 1
ATOM 5204 C CA . ASN B 1 226 ? -18.641 -7.789 7.914 1 96.69 226 ASN B CA 1
ATOM 5205 C C . ASN B 1 226 ? -17.453 -7.594 8.836 1 96.69 226 ASN B C 1
ATOM 5207 O O . ASN B 1 226 ? -16.422 -8.25 8.672 1 96.69 226 ASN B O 1
ATOM 5211 N N . PRO B 1 227 ? -17.531 -6.727 9.844 1 93.62 227 PRO B N 1
ATOM 5212 C CA . PRO B 1 227 ? -16.375 -6.449 10.703 1 93.62 227 PRO B CA 1
ATOM 5213 C C . PRO B 1 227 ? -15.867 -7.691 11.43 1 93.62 227 PRO B C 1
ATOM 5215 O O . PRO B 1 227 ? -14.672 -7.812 11.695 1 93.62 227 PRO B O 1
ATOM 5218 N N . ASP B 1 228 ? -16.781 -8.625 11.734 1 94.25 228 ASP B N 1
ATOM 5219 C CA . ASP B 1 228 ? -16.422 -9.75 12.586 1 94.25 228 ASP B CA 1
ATOM 5220 C C . ASP B 1 228 ? -16.297 -11.039 11.773 1 94.25 228 ASP B C 1
ATOM 5222 O O . ASP B 1 228 ? -15.531 -11.938 12.141 1 94.25 228 ASP B O 1
ATOM 5226 N N . TYR B 1 229 ? -17.047 -11.094 10.656 1 96.56 229 TYR B N 1
ATOM 5227 C CA . TYR B 1 229 ? -17.156 -12.367 9.953 1 96.56 229 TYR B CA 1
ATOM 5228 C C . TYR B 1 229 ? -16.953 -12.18 8.453 1 96.56 229 TYR B C 1
ATOM 5230 O O . TYR B 1 229 ? -17.641 -12.812 7.648 1 96.56 229 TYR B O 1
ATOM 5238 N N . TRP B 1 230 ? -16.094 -11.203 8.117 1 96.88 230 TRP B N 1
ATOM 5239 C CA . TRP B 1 230 ? -15.828 -11.055 6.691 1 96.88 230 TRP B CA 1
ATOM 5240 C C . TRP B 1 230 ? -15.211 -12.32 6.117 1 96.88 230 TRP B C 1
ATOM 5242 O O . TRP B 1 230 ? -14.547 -13.078 6.832 1 96.88 230 TRP B O 1
ATOM 5252 N N . ALA B 1 231 ? -15.484 -12.602 4.797 1 96.81 231 ALA B N 1
ATOM 5253 C CA . ALA B 1 231 ? -15.109 -13.867 4.16 1 96.81 231 ALA B CA 1
ATOM 5254 C C . ALA B 1 231 ? -15.133 -13.742 2.637 1 96.81 231 ALA B C 1
ATOM 5256 O O . ALA B 1 231 ? -15.547 -12.711 2.102 1 96.81 231 ALA B O 1
ATOM 5257 N N . ILE B 1 232 ? -14.586 -14.711 2.023 1 95.19 232 ILE B N 1
ATOM 5258 C CA . ILE B 1 232 ? -14.688 -14.922 0.583 1 95.19 232 ILE B CA 1
ATOM 5259 C C . ILE B 1 232 ? -15.305 -16.297 0.303 1 95.19 232 ILE B C 1
ATOM 5261 O O . ILE B 1 232 ? -14.906 -17.297 0.893 1 95.19 232 ILE B O 1
ATOM 5265 N N . SER B 1 233 ? -16.312 -16.312 -0.469 1 91.94 233 SER B N 1
ATOM 5266 C CA . SER B 1 233 ? -16.922 -17.562 -0.914 1 91.94 233 SER B CA 1
ATOM 5267 C C . SER B 1 233 ? -16.812 -17.719 -2.428 1 91.94 233 SER B C 1
ATOM 5269 O O . SER B 1 233 ? -17.172 -16.812 -3.18 1 91.94 233 SER B O 1
ATOM 5271 N N . THR B 1 234 ? -16.375 -18.828 -2.844 1 88.19 234 THR B N 1
ATOM 5272 C CA . THR B 1 234 ? -16.156 -19.062 -4.266 1 88.19 234 THR B CA 1
ATOM 5273 C C . THR B 1 234 ? -16.484 -20.516 -4.621 1 88.19 234 THR B C 1
ATOM 5275 O O . THR B 1 234 ? -15.961 -21.438 -3.998 1 88.19 234 THR B O 1
ATOM 5278 N N . PRO B 1 235 ? -17.328 -20.703 -5.602 1 84.5 235 PRO B N 1
ATOM 5279 C CA . PRO B 1 235 ? -17.438 -22.062 -6.117 1 84.5 235 PRO B CA 1
ATOM 5280 C C . PRO B 1 235 ? -16.172 -22.531 -6.812 1 84.5 235 PRO B C 1
ATOM 5282 O O . PRO B 1 235 ? -15.516 -21.75 -7.512 1 84.5 235 PRO B O 1
ATOM 5285 N N . LEU B 1 236 ? -15.773 -23.688 -6.602 1 82.12 236 LEU B N 1
ATOM 5286 C CA . LEU B 1 236 ? -14.562 -24.234 -7.207 1 82.12 236 LEU B CA 1
ATOM 5287 C C . LEU B 1 236 ? -14.891 -25.047 -8.445 1 82.12 236 LEU B C 1
ATOM 5289 O O . LEU B 1 236 ? -13.984 -25.484 -9.164 1 82.12 236 LEU B O 1
ATOM 5293 N N . GLU B 1 237 ? -1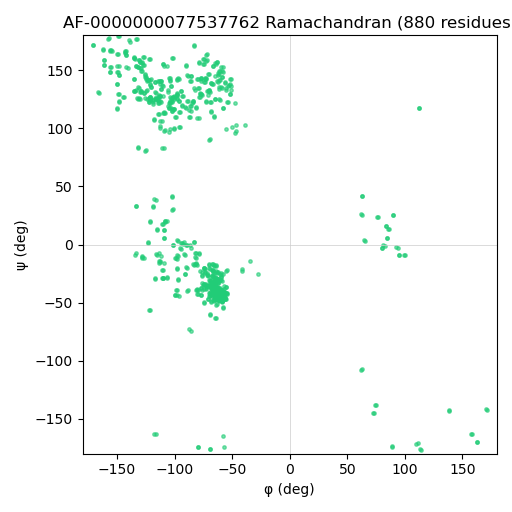6.109 -25.281 -8.648 1 79.5 237 GLU B N 1
ATOM 5294 C CA . GLU B 1 237 ? -16.625 -25.953 -9.828 1 79.5 237 GLU B CA 1
ATOM 5295 C C . GLU B 1 237 ? -17.953 -25.344 -10.266 1 79.5 237 GLU B C 1
ATOM 5297 O O . GLU B 1 237 ? -18.516 -24.5 -9.57 1 79.5 237 GLU B O 1
ATOM 5302 N N . ARG B 1 238 ? -18.328 -25.703 -11.438 1 79.56 238 ARG B N 1
ATOM 5303 C CA . ARG B 1 238 ? -19.609 -25.203 -11.922 1 79.56 238 ARG B CA 1
ATOM 5304 C C . ARG B 1 238 ? -20.75 -25.609 -10.977 1 79.56 238 ARG B C 1
ATOM 5306 O O . ARG B 1 238 ? -21 -26.797 -10.766 1 79.56 238 ARG B O 1
ATOM 5313 N N . ALA B 1 239 ? -21.359 -24.625 -10.438 1 79.94 239 ALA B N 1
ATOM 5314 C CA . ALA B 1 239 ? -22.406 -24.875 -9.453 1 79.94 239 ALA B CA 1
ATOM 5315 C C . ALA B 1 239 ? -23.781 -24.891 -10.109 1 79.94 239 ALA B C 1
ATOM 5317 O O . ALA B 1 239 ? -24.062 -24.094 -11.008 1 79.94 239 ALA B O 1
ATOM 5318 N N . LYS B 1 240 ? -24.531 -25.844 -9.828 1 79.56 240 LYS B N 1
ATOM 5319 C CA . LYS B 1 240 ? -25.938 -25.938 -10.203 1 79.56 240 LYS B CA 1
ATOM 5320 C C . LYS B 1 240 ? -26.828 -26.125 -8.977 1 79.56 240 LYS B C 1
ATOM 5322 O O . LYS B 1 240 ? -26.453 -26.812 -8.023 1 79.56 240 LYS B O 1
ATOM 5327 N N . PRO B 1 241 ? -27.984 -25.422 -9.094 1 82.44 241 PRO B N 1
ATOM 5328 C CA . PRO B 1 241 ? -28.875 -25.594 -7.953 1 82.44 241 PRO B CA 1
ATOM 5329 C C . PRO B 1 241 ? -29.203 -27.062 -7.684 1 82.44 241 PRO B C 1
ATOM 5331 O O . PRO B 1 241 ? -29.5 -27.812 -8.617 1 82.44 241 PRO B O 1
ATOM 5334 N N . GLY B 1 242 ? -29.125 -27.422 -6.426 1 82.5 242 GLY B N 1
ATOM 5335 C CA . GLY B 1 242 ? -29.531 -28.766 -6.008 1 82.5 242 GLY B CA 1
ATOM 5336 C C . GLY B 1 242 ? -28.469 -29.812 -6.242 1 82.5 242 GLY B C 1
ATOM 5337 O O . GLY B 1 242 ? -28.688 -31 -5.953 1 82.5 242 GLY B O 1
ATOM 5338 N N . LYS B 1 243 ? -27.438 -29.438 -6.742 1 86.5 243 LYS B N 1
ATOM 5339 C CA . LYS B 1 243 ? -26.359 -30.391 -6.977 1 86.5 243 LYS B CA 1
ATOM 5340 C C . LYS B 1 243 ? -25.172 -30.109 -6.055 1 86.5 243 LYS B C 1
ATOM 5342 O O . LYS B 1 243 ? -24.828 -28.953 -5.82 1 86.5 243 LYS B O 1
ATOM 5347 N N . ARG B 1 244 ? -24.688 -31.203 -5.559 1 88.75 244 ARG B N 1
ATOM 5348 C CA . ARG B 1 244 ? -23.5 -31.078 -4.715 1 88.75 244 ARG B CA 1
ATOM 5349 C C . ARG B 1 244 ? -22.344 -30.484 -5.496 1 88.75 244 ARG B C 1
ATOM 5351 O O . ARG B 1 244 ? -22 -30.953 -6.582 1 88.75 244 ARG B O 1
ATOM 5358 N N . THR B 1 245 ? -21.828 -29.438 -4.977 1 86.88 245 THR B N 1
ATOM 5359 C CA . THR B 1 245 ? -20.766 -28.688 -5.637 1 86.88 245 THR B CA 1
ATOM 5360 C C . THR B 1 245 ? -19.656 -28.328 -4.641 1 86.88 245 THR B C 1
ATOM 5362 O O . THR B 1 245 ? -19.938 -28.062 -3.471 1 86.88 245 THR B O 1
ATOM 5365 N N . LEU B 1 246 ? -18.469 -28.375 -5.102 1 87.69 246 LEU B N 1
ATOM 5366 C CA . LEU B 1 246 ? -17.328 -28 -4.285 1 87.69 246 LEU B CA 1
ATOM 5367 C C . LEU B 1 246 ? -17.219 -26.484 -4.172 1 87.69 246 LEU B C 1
ATOM 5369 O O . LEU B 1 246 ? -17.312 -25.766 -5.176 1 87.69 246 LEU B O 1
ATOM 5373 N N . TRP B 1 247 ? -17.094 -25.984 -2.896 1 88.94 247 TRP B N 1
ATOM 5374 C CA . TRP B 1 247 ? -16.969 -24.562 -2.598 1 88.94 247 TRP B CA 1
ATOM 5375 C C . TRP B 1 247 ? -15.797 -24.297 -1.672 1 88.94 247 TRP B C 1
ATOM 5377 O O . TRP B 1 247 ? -15.406 -25.156 -0.885 1 88.94 247 TRP B O 1
ATOM 5387 N N . ARG B 1 248 ? -15.281 -23.125 -1.825 1 91.19 248 ARG B N 1
ATOM 5388 C CA . ARG B 1 248 ? -14.305 -22.656 -0.856 1 91.19 248 ARG B CA 1
ATOM 5389 C C . ARG B 1 248 ? -14.844 -21.469 -0.064 1 91.19 248 ARG B C 1
ATOM 5391 O O . ARG B 1 248 ? -15.352 -20.5 -0.645 1 91.19 248 ARG B O 1
ATOM 5398 N N . TYR B 1 249 ? -14.781 -21.625 1.179 1 94.62 249 TYR B N 1
ATOM 5399 C CA . TYR B 1 249 ? -15.055 -20.531 2.1 1 94.62 249 TYR B CA 1
ATOM 5400 C C . TYR B 1 249 ? -13.805 -20.125 2.867 1 94.62 249 TYR B C 1
ATOM 5402 O O . TYR B 1 249 ? -13.242 -20.938 3.611 1 94.62 249 TYR B O 1
ATOM 5410 N N . SER B 1 250 ? -13.297 -18.969 2.625 1 95.5 250 SER B N 1
ATOM 5411 C CA . SER B 1 250 ? -12.211 -18.391 3.402 1 95.5 250 SER B CA 1
ATOM 5412 C C . SER B 1 250 ? -12.727 -17.344 4.383 1 95.5 250 SER B C 1
ATOM 5414 O O . SER B 1 250 ? -13.227 -16.297 3.977 1 95.5 250 SER B O 1
ATOM 5416 N N . MET B 1 251 ? -12.578 -17.641 5.664 1 97.25 251 MET B N 1
ATOM 5417 C CA . MET B 1 251 ? -13.242 -16.844 6.703 1 97.25 251 MET B CA 1
ATOM 5418 C C . MET B 1 251 ? -12.219 -16.25 7.656 1 97.25 251 MET B C 1
ATOM 5420 O O . MET B 1 251 ? -11.273 -16.922 8.07 1 97.25 251 MET B O 1
ATOM 5424 N N . ALA B 1 252 ? -12.422 -15.039 7.988 1 96.56 252 ALA B N 1
ATOM 5425 C CA . ALA B 1 252 ? -11.5 -14.359 8.891 1 96.56 252 ALA B CA 1
ATOM 5426 C C . ALA B 1 252 ? -11.758 -14.75 10.344 1 96.56 252 ALA B C 1
ATOM 5428 O O . ALA B 1 252 ? -12.906 -14.867 10.766 1 96.56 252 ALA B O 1
ATOM 5429 N N . ILE B 1 253 ? -10.688 -15.023 11 1 97.12 253 ILE B N 1
ATOM 5430 C CA . ILE B 1 253 ? -10.719 -15.148 12.453 1 97.12 253 ILE B CA 1
ATOM 5431 C C . ILE B 1 253 ? -10.203 -13.859 13.086 1 97.12 253 ILE B C 1
ATOM 5433 O O . ILE B 1 253 ? -8.992 -13.672 13.242 1 97.12 253 ILE B O 1
ATOM 5437 N N . THR B 1 254 ? -11.102 -13.008 13.539 1 92.69 254 THR B N 1
ATOM 5438 C CA . THR B 1 254 ? -10.758 -11.648 13.945 1 92.69 254 THR B CA 1
ATOM 5439 C C . THR B 1 254 ? -10.398 -11.602 15.43 1 92.69 254 THR B C 1
ATOM 5441 O O . THR B 1 254 ? -9.766 -10.648 15.891 1 92.69 254 THR B O 1
ATOM 5444 N N . ASN B 1 255 ? -10.836 -12.648 16.188 1 92.31 255 ASN B N 1
ATOM 5445 C CA . ASN B 1 255 ? -10.484 -12.727 17.609 1 92.31 255 ASN B CA 1
ATOM 5446 C C . ASN B 1 255 ? -9.148 -13.438 17.812 1 92.31 255 ASN B C 1
ATOM 5448 O O . ASN B 1 255 ? -9.062 -14.664 17.719 1 92.31 255 ASN B O 1
ATOM 5452 N N . ASP B 1 256 ? -8.219 -12.703 18.188 1 87.88 256 ASP B N 1
ATOM 5453 C CA . ASP B 1 256 ? -6.867 -13.242 18.312 1 87.88 256 ASP B CA 1
ATOM 5454 C C . ASP B 1 256 ? -6.711 -14.047 19.609 1 87.88 256 ASP B C 1
ATOM 5456 O O . ASP B 1 256 ? -5.734 -14.773 19.766 1 87.88 256 ASP B O 1
ATOM 5460 N N . ASP B 1 257 ? -7.68 -14.016 20.453 1 91.25 257 ASP B N 1
ATOM 5461 C CA . ASP B 1 257 ? -7.594 -14.711 21.734 1 91.25 257 ASP B CA 1
ATOM 5462 C C . ASP B 1 257 ? -7.922 -16.188 21.578 1 91.25 257 ASP B C 1
ATOM 5464 O O . ASP B 1 257 ? -7.637 -16.984 22.469 1 91.25 257 ASP B O 1
ATOM 5468 N N . ILE B 1 258 ? -8.516 -16.531 20.516 1 94.06 258 ILE B N 1
ATOM 5469 C CA . ILE B 1 258 ? -8.844 -17.938 20.281 1 94.06 258 ILE B CA 1
ATOM 5470 C C . ILE B 1 258 ? -7.613 -18.672 19.75 1 94.06 258 ILE B C 1
ATOM 5472 O O . ILE B 1 258 ? -7.125 -18.359 18.656 1 94.06 258 ILE B O 1
ATOM 5476 N N . PRO B 1 259 ? -7.133 -19.609 20.453 1 95.44 259 PRO B N 1
ATOM 5477 C CA . PRO B 1 259 ? -5.938 -20.328 20 1 95.44 259 PRO B CA 1
ATOM 5478 C C . PRO B 1 259 ? -6.168 -21.094 18.703 1 95.44 259 PRO B C 1
ATOM 5480 O O . PRO B 1 259 ? -7.293 -21.516 18.422 1 95.44 259 PRO B O 1
ATOM 5483 N N . ASP B 1 260 ? -5.109 -21.328 17.984 1 94.5 260 ASP B N 1
ATOM 5484 C CA . ASP B 1 260 ? -5.176 -22.016 16.703 1 94.5 260 ASP B CA 1
ATOM 5485 C C . ASP B 1 260 ? -5.793 -23.406 16.859 1 94.5 260 ASP B C 1
ATOM 5487 O O . ASP B 1 260 ? -6.57 -23.844 16 1 94.5 260 ASP B O 1
ATOM 5491 N N . GLU B 1 261 ? -5.469 -24.062 17.875 1 95.12 261 GLU B N 1
ATOM 5492 C CA . GLU B 1 261 ? -5.945 -25.422 18.109 1 95.12 261 GLU B CA 1
ATOM 5493 C C . GLU B 1 261 ? -7.465 -25.469 18.234 1 95.12 261 GLU B C 1
ATOM 5495 O O . GLU B 1 261 ? -8.094 -26.469 17.891 1 95.12 261 GLU B O 1
ATOM 5500 N N . GLU B 1 262 ? -7.973 -24.391 18.734 1 96.31 262 GLU B N 1
ATOM 5501 C CA . GLU B 1 262 ? -9.422 -24.297 18.891 1 96.31 262 GLU B CA 1
ATOM 5502 C C . GLU B 1 262 ? -10.094 -23.953 17.562 1 96.31 262 GLU B C 1
ATOM 5504 O O . GLU B 1 262 ? -11.164 -24.484 17.25 1 96.31 262 GLU B O 1
ATOM 5509 N N . VAL B 1 263 ? -9.484 -23.094 16.812 1 95.38 263 VAL B N 1
ATOM 5510 C CA . VAL B 1 263 ? -10.031 -22.594 15.562 1 95.38 263 VAL B CA 1
ATOM 5511 C C . VAL B 1 263 ? -10.188 -23.75 14.57 1 95.38 263 VAL B C 1
ATOM 5513 O O . VAL B 1 263 ? -11.141 -23.781 13.789 1 95.38 263 VAL B O 1
ATOM 5516 N N . ILE B 1 264 ? -9.328 -24.766 14.641 1 94.94 264 ILE B N 1
ATOM 5517 C CA . ILE B 1 264 ? -9.312 -25.812 13.617 1 94.94 264 ILE B CA 1
ATOM 5518 C C . ILE B 1 264 ? -10.18 -26.984 14.055 1 94.94 264 ILE B C 1
ATOM 5520 O O . ILE B 1 264 ? -10.258 -28 13.367 1 94.94 264 ILE B O 1
ATOM 5524 N N . LYS B 1 265 ? -10.797 -26.859 15.211 1 96.31 265 LYS B N 1
ATOM 5525 C CA . LYS B 1 265 ? -11.742 -27.891 15.633 1 96.31 265 LYS B CA 1
ATOM 5526 C C . LYS B 1 265 ? -13.008 -27.844 14.789 1 96.31 265 LYS B C 1
ATOM 5528 O O . LYS B 1 265 ? -13.477 -26.781 14.398 1 96.31 265 LYS B O 1
ATOM 5533 N N . SER B 1 266 ? -13.586 -29.031 14.562 1 96 266 SER B N 1
ATOM 5534 C CA . SER B 1 266 ? -14.75 -29.172 13.695 1 96 266 SER B CA 1
ATOM 5535 C C . SER B 1 266 ? -15.914 -28.328 14.188 1 96 266 SER B C 1
ATOM 5537 O O . SER B 1 266 ? -16.641 -27.734 13.383 1 96 266 SER B O 1
ATOM 5539 N N . GLU B 1 267 ? -16.094 -28.281 15.445 1 96.44 267 GLU B N 1
ATOM 5540 C CA . GLU B 1 267 ? -17.203 -27.516 16.016 1 96.44 267 GLU B CA 1
ATOM 5541 C C . GLU B 1 267 ? -17.078 -26.031 15.656 1 96.44 267 GLU B C 1
ATOM 5543 O O . GLU B 1 267 ? -18.062 -25.391 15.273 1 96.44 267 GLU B O 1
ATOM 5548 N N . PHE B 1 268 ? -15.891 -25.516 15.859 1 96.88 268 PHE B N 1
ATOM 5549 C CA . PHE B 1 268 ? -15.664 -24.094 15.555 1 96.88 268 PHE B CA 1
ATOM 5550 C C . PHE B 1 268 ? -15.82 -23.828 14.07 1 96.88 268 PHE B C 1
ATOM 5552 O O . PHE B 1 268 ? -16.484 -22.875 13.672 1 96.88 268 PHE B O 1
ATOM 5559 N N . ILE B 1 269 ? -15.273 -24.703 13.273 1 97.44 269 ILE B N 1
ATOM 5560 C CA . ILE B 1 269 ? -15.328 -24.578 11.82 1 97.44 269 ILE B CA 1
ATOM 5561 C C . ILE B 1 269 ? -16.781 -24.578 11.367 1 97.44 269 ILE B C 1
ATOM 5563 O O . ILE B 1 269 ? -17.203 -23.719 10.57 1 97.44 269 ILE B O 1
ATOM 5567 N N . ASN B 1 270 ? -17.562 -25.484 11.859 1 96.56 270 ASN B N 1
ATOM 5568 C CA . ASN B 1 270 ? -18.969 -25.578 11.5 1 96.56 270 ASN B CA 1
ATOM 5569 C C . ASN B 1 270 ? -19.75 -24.328 11.898 1 96.56 270 ASN B C 1
ATOM 5571 O O . ASN B 1 270 ? -20.578 -23.828 11.141 1 96.56 270 ASN B O 1
ATOM 5575 N N . LYS B 1 271 ? -19.422 -23.891 13.086 1 95.81 271 LYS B N 1
ATOM 5576 C CA . LYS B 1 271 ? -20.062 -22.672 13.562 1 95.81 271 LYS B CA 1
ATOM 5577 C C . LYS B 1 271 ? -19.766 -21.484 12.641 1 95.81 271 LYS B C 1
ATOM 5579 O O . LYS B 1 271 ? -20.656 -20.703 12.336 1 95.81 271 LYS B O 1
ATOM 5584 N N . MET B 1 272 ? -18.562 -21.391 12.234 1 96.75 272 MET B N 1
ATOM 5585 C CA . MET B 1 272 ? -18.156 -20.297 11.344 1 96.75 272 MET B CA 1
ATOM 5586 C C . MET B 1 272 ? -18.828 -20.453 9.977 1 96.75 272 MET B C 1
ATOM 5588 O O . MET B 1 272 ? -19.344 -19.484 9.422 1 96.75 272 MET B O 1
ATOM 5592 N N . LEU B 1 273 ? -18.844 -21.641 9.461 1 97.12 273 LEU B N 1
ATOM 5593 C CA . LEU B 1 273 ? -19.438 -21.906 8.148 1 97.12 273 LEU B CA 1
ATOM 5594 C C . LEU B 1 273 ? -20.922 -21.562 8.148 1 97.12 273 LEU B C 1
ATOM 5596 O O . LEU B 1 273 ? -21.422 -21.016 7.164 1 97.12 273 LEU B O 1
ATOM 5600 N N . LEU B 1 274 ? -21.562 -21.844 9.188 1 95.88 274 LEU B N 1
ATOM 5601 C CA . LEU B 1 274 ? -23 -21.641 9.281 1 95.88 274 LEU B CA 1
ATOM 5602 C C . LEU B 1 274 ? -23.359 -20.156 9.242 1 95.88 274 LEU B C 1
ATOM 5604 O O . LEU B 1 274 ? -24.516 -19.797 9.008 1 95.88 274 LEU B O 1
ATOM 5608 N N . LYS B 1 275 ? -22.359 -19.344 9.484 1 95.38 275 LYS B N 1
ATOM 5609 C CA . LYS B 1 275 ? -22.594 -17.906 9.359 1 95.38 275 LYS B CA 1
ATOM 5610 C C . LYS B 1 275 ? -22.672 -17.484 7.895 1 95.38 275 LYS B C 1
ATOM 5612 O O . LYS B 1 275 ? -23.219 -16.422 7.57 1 95.38 275 LYS B O 1
ATOM 5617 N N . HIS B 1 276 ? -22.141 -18.297 7.004 1 95.06 276 HIS B N 1
ATOM 5618 C CA . HIS B 1 276 ? -21.953 -17.844 5.629 1 95.06 276 HIS B CA 1
ATOM 5619 C C . HIS B 1 276 ? -22.781 -18.688 4.66 1 95.06 276 HIS B C 1
ATOM 5621 O O . HIS B 1 276 ? -23.203 -18.203 3.609 1 95.06 276 HIS B O 1
ATOM 5627 N N . VAL B 1 277 ? -23.016 -19.938 4.992 1 93.75 277 VAL B N 1
ATOM 5628 C CA . VAL B 1 277 ? -23.656 -20.875 4.078 1 93.75 277 VAL B CA 1
ATOM 5629 C C . VAL B 1 277 ? -25.156 -20.641 4.047 1 93.75 277 VAL B C 1
ATOM 5631 O O . VAL B 1 277 ? -25.812 -20.594 5.09 1 93.75 277 VAL B O 1
ATOM 5634 N N . ASP B 1 278 ? -25.703 -20.453 2.854 1 91.44 278 ASP B N 1
ATOM 5635 C CA . ASP B 1 278 ? -27.141 -20.344 2.695 1 91.44 278 ASP B CA 1
ATOM 5636 C C . ASP B 1 278 ? -27.812 -21.719 2.627 1 91.44 278 ASP B C 1
ATOM 5638 O O . ASP B 1 278 ? -27.125 -22.734 2.578 1 91.44 278 ASP B O 1
ATOM 5642 N N . GLY B 1 279 ? -29.281 -21.672 2.676 1 89.75 279 GLY B N 1
ATOM 5643 C CA . GLY B 1 279 ? -30.031 -22.906 2.543 1 89.75 279 GLY B CA 1
ATOM 5644 C C . GLY B 1 279 ? -30.734 -23.328 3.824 1 89.75 279 GLY B C 1
ATOM 5645 O O . GLY B 1 279 ? -30.766 -22.562 4.793 1 89.75 279 GLY B O 1
ATOM 5646 N N . PRO B 1 280 ? -31.25 -24.516 3.76 1 90 280 PRO B N 1
ATOM 5647 C CA . PRO B 1 280 ? -32 -25 4.918 1 90 280 PRO B CA 1
ATOM 5648 C C . PRO B 1 280 ? -31.109 -25.359 6.102 1 90 280 PRO B C 1
ATOM 5650 O O . PRO B 1 280 ? -29.891 -25.484 5.941 1 90 280 PRO B O 1
ATOM 5653 N N . ARG B 1 281 ? -31.75 -25.344 7.23 1 90.5 281 ARG B N 1
ATOM 5654 C CA . ARG B 1 281 ? -31.094 -25.844 8.438 1 90.5 281 ARG B CA 1
ATOM 5655 C C . ARG B 1 281 ? -31.766 -27.125 8.922 1 90.5 281 ARG B C 1
ATOM 5657 O O . ARG B 1 281 ? -33 -27.219 8.977 1 90.5 281 ARG B O 1
ATOM 5664 N N . PRO B 1 282 ? -31.062 -28.141 9.414 1 89.62 282 PRO B N 1
ATOM 5665 C CA . PRO B 1 282 ? -29.609 -28.125 9.445 1 89.62 282 PRO B CA 1
ATOM 5666 C C . PRO B 1 282 ? -28.984 -28.062 8.055 1 89.62 282 PRO B C 1
ATOM 5668 O O . PRO B 1 282 ? -29.547 -28.594 7.094 1 89.62 282 PRO B O 1
ATOM 5671 N N . ALA B 1 283 ? -27.859 -27.375 7.961 1 88.44 283 ALA B N 1
ATOM 5672 C CA . ALA B 1 283 ? -27.156 -27.219 6.684 1 88.44 283 ALA B CA 1
ATOM 5673 C C . ALA B 1 283 ? -26.469 -28.516 6.277 1 88.44 283 ALA B C 1
ATOM 5675 O O . ALA B 1 283 ? -25.938 -29.234 7.125 1 88.44 283 ALA B O 1
ATOM 5676 N N . ASP B 1 284 ? -26.516 -28.719 4.965 1 87.12 284 ASP B N 1
ATOM 5677 C CA . ASP B 1 284 ? -25.859 -29.906 4.422 1 87.12 284 ASP B CA 1
ATOM 5678 C C . ASP B 1 284 ? -24.547 -29.547 3.732 1 87.12 284 ASP B C 1
ATOM 5680 O O . ASP B 1 284 ? -24.547 -29.109 2.584 1 87.12 284 ASP B O 1
ATOM 5684 N N . PHE B 1 285 ? -23.516 -29.688 4.398 1 93.62 285 PHE B N 1
ATOM 5685 C CA . PHE B 1 285 ? -22.203 -29.531 3.797 1 93.62 285 PHE B CA 1
ATOM 5686 C C . PHE B 1 285 ? -21.172 -30.438 4.469 1 93.62 285 PHE B C 1
ATOM 5688 O O . PHE B 1 285 ? -21.391 -30.891 5.594 1 93.62 285 PHE B O 1
ATOM 5695 N N . GLU B 1 286 ? -20.172 -30.797 3.762 1 95 286 GLU B N 1
ATOM 5696 C CA . GLU B 1 286 ? -19.062 -31.609 4.23 1 95 286 GLU B CA 1
ATOM 5697 C C . GLU B 1 286 ? -17.734 -30.859 4.059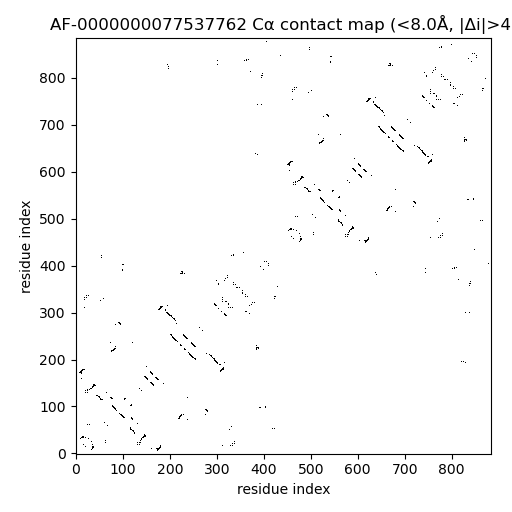 1 95 286 GLU B C 1
ATOM 5699 O O . GLU B 1 286 ? -17.422 -30.391 2.965 1 95 286 GLU B O 1
ATOM 5704 N N . VAL B 1 287 ? -17.016 -30.781 5.148 1 95.56 287 VAL B N 1
ATOM 5705 C CA . VAL B 1 287 ? -15.719 -30.109 5.094 1 95.56 287 VAL B CA 1
ATOM 5706 C C . VAL B 1 287 ? -14.656 -31.094 4.609 1 95.56 287 VAL B C 1
ATOM 5708 O O . VAL B 1 287 ? -14.461 -32.156 5.211 1 95.56 287 VAL B O 1
ATOM 5711 N N . LEU B 1 288 ? -14 -30.734 3.572 1 91.94 288 LEU B N 1
ATOM 5712 C CA . LEU B 1 288 ? -12.992 -31.609 2.99 1 91.94 288 LEU B CA 1
ATOM 5713 C C . LEU B 1 288 ? -11.594 -31.219 3.457 1 91.94 288 LEU B C 1
ATOM 5715 O O . LEU B 1 288 ? -10.742 -32.062 3.68 1 91.94 288 LEU B O 1
ATOM 5719 N N . ARG B 1 289 ? -11.336 -29.969 3.555 1 91.69 289 ARG B N 1
ATOM 5720 C CA . ARG B 1 289 ? -10.016 -29.453 3.877 1 91.69 289 ARG B CA 1
ATOM 5721 C C . ARG B 1 289 ? -10.117 -28.141 4.664 1 91.69 289 ARG B C 1
ATOM 5723 O O . ARG B 1 289 ? -11.047 -27.359 4.469 1 91.69 289 ARG B O 1
ATOM 5730 N N . VAL B 1 290 ? -9.18 -27.953 5.574 1 93.88 290 VAL B N 1
ATOM 5731 C CA . VAL B 1 290 ? -9.078 -26.719 6.348 1 93.88 290 VAL B CA 1
ATOM 5732 C C . VAL B 1 290 ? -7.621 -26.25 6.379 1 93.88 290 VAL B C 1
ATOM 5734 O O . VAL B 1 290 ? -6.703 -27.062 6.508 1 93.88 290 VAL B O 1
ATOM 5737 N N . ASN B 1 291 ? -7.422 -25.047 6.121 1 92.56 291 ASN B N 1
ATOM 5738 C CA . ASN B 1 291 ? -6.117 -24.406 6.242 1 92.56 291 ASN B CA 1
ATOM 5739 C C . ASN B 1 291 ? -6.207 -23.094 7.004 1 92.56 291 ASN B C 1
ATOM 5741 O O . ASN B 1 291 ? -7.074 -22.266 6.723 1 92.56 291 ASN B O 1
ATOM 5745 N N . LEU B 1 292 ? -5.426 -22.953 8.039 1 95.25 292 LEU B N 1
ATOM 5746 C CA . LEU B 1 292 ? -5.359 -21.734 8.836 1 95.25 292 LEU B CA 1
ATOM 5747 C C . LEU B 1 292 ? -4.004 -21.047 8.672 1 95.25 292 LEU B C 1
ATOM 5749 O O . LEU B 1 292 ? -2.961 -21.688 8.805 1 95.25 292 LEU B O 1
ATOM 5753 N N . TYR B 1 293 ? -4.043 -19.719 8.328 1 93.88 293 TYR B N 1
ATOM 5754 C CA . TYR B 1 293 ? -2.775 -19.031 8.125 1 93.88 293 TYR B CA 1
ATOM 5755 C C . TYR B 1 293 ? -2.926 -17.531 8.367 1 93.88 293 TYR B C 1
ATOM 5757 O O . TYR B 1 293 ? -4.043 -17.031 8.484 1 93.88 293 TYR B O 1
ATOM 5765 N N . ARG B 1 294 ? -1.792 -16.891 8.469 1 93.5 294 ARG B N 1
ATOM 5766 C CA . ARG B 1 294 ? -1.749 -15.43 8.539 1 93.5 294 ARG B CA 1
ATOM 5767 C C . ARG B 1 294 ? -1.498 -14.82 7.16 1 93.5 294 ARG B C 1
ATOM 5769 O O . ARG B 1 294 ? -0.724 -15.367 6.367 1 93.5 294 ARG B O 1
ATOM 5776 N N . MET B 1 295 ? -2.135 -13.742 6.953 1 95 295 MET B N 1
ATOM 5777 C CA . MET B 1 295 ? -1.98 -13.047 5.676 1 95 295 MET B CA 1
ATOM 5778 C C . MET B 1 295 ? -0.811 -12.07 5.727 1 95 295 MET B C 1
ATOM 5780 O O . MET B 1 295 ? -0.571 -11.438 6.754 1 95 295 MET B O 1
ATOM 5784 N N . HIS B 1 296 ? -0.13 -11.938 4.605 1 96.19 296 HIS B N 1
ATOM 5785 C CA . HIS B 1 296 ? 1.077 -11.117 4.559 1 96.19 296 HIS B CA 1
ATOM 5786 C C . HIS B 1 296 ? 1.03 -10.133 3.398 1 96.19 296 HIS B C 1
ATOM 5788 O O . HIS B 1 296 ? 0.254 -10.305 2.459 1 96.19 296 HIS B O 1
ATOM 5794 N N . GLN B 1 297 ? 1.781 -9.078 3.535 1 97.12 297 GLN B N 1
ATOM 5795 C CA . GLN B 1 297 ? 2.201 -8.156 2.488 1 97.12 297 GLN B CA 1
ATOM 5796 C C . GLN B 1 297 ? 3.721 -8.016 2.459 1 97.12 297 GLN B C 1
ATOM 5798 O O . GLN B 1 297 ? 4.27 -7.043 2.99 1 97.12 297 GLN B O 1
ATOM 5803 N N . LEU B 1 298 ? 4.355 -8.992 1.82 1 97.69 298 LEU B N 1
ATOM 5804 C CA . LEU B 1 298 ? 5.812 -9.047 1.857 1 97.69 298 LEU B CA 1
ATOM 5805 C C . LEU B 1 298 ? 6.395 -9.07 0.448 1 97.69 298 LEU B C 1
ATOM 5807 O O . LEU B 1 298 ? 5.832 -9.703 -0.449 1 97.69 298 LEU B O 1
ATOM 5811 N N . LEU B 1 299 ? 7.469 -8.422 0.252 1 97.81 299 LEU B N 1
ATOM 5812 C CA . LEU B 1 299 ? 8.18 -8.336 -1.021 1 97.81 299 LEU B CA 1
ATOM 5813 C C . LEU B 1 299 ? 9.68 -8.523 -0.821 1 97.81 299 LEU B C 1
ATOM 5815 O O . LEU B 1 299 ? 10.266 -7.93 0.086 1 97.81 299 LEU B O 1
ATOM 5819 N N . ALA B 1 300 ? 10.281 -9.359 -1.619 1 97.94 300 ALA B N 1
ATOM 5820 C CA . ALA B 1 300 ? 11.727 -9.539 -1.586 1 97.94 300 ALA B CA 1
ATOM 5821 C C . ALA B 1 300 ? 12.453 -8.242 -1.938 1 97.94 300 ALA B C 1
ATOM 5823 O O . ALA B 1 300 ? 12 -7.484 -2.799 1 97.94 300 ALA B O 1
ATOM 5824 N N . SER B 1 301 ? 13.648 -8.016 -1.336 1 95.81 301 SER B N 1
ATOM 5825 C CA . SER B 1 301 ? 14.414 -6.801 -1.601 1 95.81 301 SER B CA 1
ATOM 5826 C C . SER B 1 301 ? 14.914 -6.766 -3.043 1 95.81 301 SER B C 1
ATOM 5828 O O . SER B 1 301 ? 15.188 -5.691 -3.58 1 95.81 301 SER B O 1
ATOM 5830 N N . THR B 1 302 ? 15.062 -7.895 -3.641 1 96.88 302 THR B N 1
ATOM 5831 C CA . THR B 1 302 ? 15.398 -8.055 -5.051 1 96.88 302 THR B CA 1
ATOM 5832 C C . THR B 1 302 ? 14.922 -9.414 -5.566 1 96.88 302 THR B C 1
ATOM 5834 O O . THR B 1 302 ? 14.781 -10.359 -4.793 1 96.88 302 THR B O 1
ATOM 5837 N N . MET B 1 303 ? 14.641 -9.453 -6.891 1 98.56 303 MET B N 1
ATOM 5838 C CA . MET B 1 303 ? 14.227 -10.711 -7.504 1 98.56 303 MET B CA 1
ATOM 5839 C C . MET B 1 303 ? 15.32 -11.258 -8.414 1 98.56 303 MET B C 1
ATOM 5841 O O . MET B 1 303 ? 15.086 -12.211 -9.164 1 98.56 303 MET B O 1
ATOM 5845 N N . PHE B 1 304 ? 16.484 -10.602 -8.414 1 98.06 304 PHE B N 1
ATOM 5846 C CA . PHE B 1 304 ? 17.641 -11.039 -9.188 1 98.06 304 PHE B CA 1
ATOM 5847 C C . PHE B 1 304 ? 18.938 -10.656 -8.492 1 98.06 304 PHE B C 1
ATOM 5849 O O . PHE B 1 304 ? 19.141 -9.492 -8.133 1 98.06 304 PHE B O 1
ATOM 5856 N N . ARG B 1 305 ? 19.781 -11.547 -8.336 1 95.5 305 ARG B N 1
ATOM 5857 C CA . ARG B 1 305 ? 21.141 -11.32 -7.852 1 95.5 305 ARG B CA 1
ATOM 5858 C C . ARG B 1 305 ? 22.109 -12.352 -8.43 1 95.5 305 ARG B C 1
ATOM 5860 O O . ARG B 1 305 ? 21.938 -13.555 -8.227 1 95.5 305 ARG B O 1
ATOM 5867 N N . ASN B 1 306 ? 23.047 -11.836 -9.195 1 93.75 306 ASN B N 1
ATOM 5868 C CA . ASN B 1 306 ? 24.031 -12.703 -9.844 1 93.75 306 ASN B CA 1
ATOM 5869 C C . ASN B 1 306 ? 23.359 -13.672 -10.82 1 93.75 306 ASN B C 1
ATOM 5871 O O . ASN B 1 306 ? 22.828 -13.258 -11.852 1 93.75 306 ASN B O 1
ATOM 5875 N N . ARG B 1 307 ? 23.281 -14.992 -10.461 1 96.88 307 ARG B N 1
ATOM 5876 C CA . ARG B 1 307 ? 22.703 -15.961 -11.383 1 96.88 307 ARG B CA 1
ATOM 5877 C C . ARG B 1 307 ? 21.422 -16.562 -10.797 1 96.88 307 ARG B C 1
ATOM 5879 O O . ARG B 1 307 ? 20.875 -17.531 -11.352 1 96.88 307 ARG B O 1
ATOM 5886 N N . CYS B 1 308 ? 20.906 -15.953 -9.734 1 98.06 308 CYS B N 1
ATOM 5887 C CA . CYS B 1 308 ? 19.703 -16.438 -9.047 1 98.06 308 CYS B CA 1
ATOM 5888 C C . CYS B 1 308 ? 18.547 -15.469 -9.242 1 98.06 308 CYS B C 1
ATOM 5890 O O . CYS B 1 308 ? 18.719 -14.25 -9.164 1 98.06 308 CYS B O 1
ATOM 5892 N N . LEU B 1 309 ? 17.422 -16 -9.562 1 98.81 309 LEU B N 1
ATOM 5893 C CA . LEU B 1 309 ? 16.203 -15.227 -9.734 1 98.81 309 LEU B CA 1
ATOM 5894 C C . LEU B 1 309 ? 15.078 -15.789 -8.883 1 98.81 309 LEU B C 1
ATOM 5896 O O . LEU B 1 309 ? 15.156 -16.922 -8.414 1 98.81 309 LEU B O 1
ATOM 5900 N N . LEU B 1 310 ? 14.047 -15.008 -8.641 1 98.94 310 LEU B N 1
ATOM 5901 C CA . LEU B 1 310 ? 12.875 -15.414 -7.871 1 98.94 310 LEU B CA 1
ATOM 5902 C C . LEU B 1 310 ? 11.594 -15.109 -8.641 1 98.94 310 LEU B C 1
ATOM 5904 O O . LEU B 1 310 ? 11.523 -14.141 -9.391 1 98.94 310 LEU B O 1
ATOM 5908 N N . ALA B 1 311 ? 10.547 -15.914 -8.438 1 98.88 311 ALA B N 1
ATOM 5909 C CA . ALA B 1 311 ? 9.211 -15.688 -8.984 1 98.88 311 ALA B CA 1
ATOM 5910 C C . ALA B 1 311 ? 8.133 -16.25 -8.062 1 98.88 311 ALA B C 1
ATOM 5912 O O . ALA B 1 311 ? 8.359 -17.266 -7.383 1 98.88 311 ALA B O 1
ATOM 5913 N N . GLY B 1 312 ? 6.977 -15.602 -8.062 1 98.25 312 GLY B N 1
ATOM 5914 C CA . GLY B 1 312 ? 5.855 -16.062 -7.266 1 98.25 312 GLY B CA 1
ATOM 5915 C C . GLY B 1 312 ? 6.039 -15.82 -5.777 1 98.25 312 GLY B C 1
ATOM 5916 O O . GLY B 1 312 ? 6.617 -14.805 -5.379 1 98.25 312 GLY B O 1
ATOM 5917 N N . ASP B 1 313 ? 5.5 -16.797 -4.973 1 97.31 313 ASP B N 1
ATOM 5918 C CA . ASP B 1 313 ? 5.516 -16.641 -3.521 1 97.31 313 ASP B CA 1
ATOM 5919 C C . ASP B 1 313 ? 6.945 -16.625 -2.986 1 97.31 313 ASP B C 1
ATOM 5921 O O . ASP B 1 313 ? 7.191 -16.172 -1.87 1 97.31 313 ASP B O 1
ATOM 5925 N N . ALA B 1 314 ? 7.852 -17.094 -3.809 1 98.75 314 ALA B N 1
ATOM 5926 C CA . ALA B 1 314 ? 9.258 -17 -3.424 1 98.75 314 ALA B CA 1
ATOM 5927 C C . ALA B 1 314 ? 9.719 -15.547 -3.383 1 98.75 314 ALA B C 1
ATOM 5929 O O . ALA B 1 314 ? 10.664 -15.211 -2.67 1 98.75 314 ALA B O 1
ATOM 5930 N N . ALA B 1 315 ? 9.039 -14.695 -4.094 1 98.62 315 ALA B N 1
ATOM 5931 C CA . ALA B 1 315 ? 9.469 -13.312 -4.238 1 98.62 315 ALA B CA 1
ATOM 5932 C C . ALA B 1 315 ? 8.531 -12.359 -3.504 1 98.62 315 ALA B C 1
ATOM 5934 O O . ALA B 1 315 ? 8.922 -11.25 -3.135 1 98.62 315 ALA B O 1
ATOM 5935 N N . HIS B 1 316 ? 7.328 -12.719 -3.379 1 98.5 316 HIS B N 1
ATOM 5936 C CA . HIS B 1 316 ? 6.348 -11.836 -2.76 1 98.5 316 HIS B CA 1
ATOM 5937 C C . HIS B 1 316 ? 5.176 -12.625 -2.188 1 98.5 316 HIS B C 1
ATOM 5939 O O . HIS B 1 316 ? 4.816 -13.688 -2.713 1 98.5 316 HIS B O 1
ATOM 5945 N N . LEU B 1 317 ? 4.602 -12.141 -1.146 1 97.81 317 LEU B N 1
ATOM 5946 C CA . LEU B 1 317 ? 3.402 -12.672 -0.504 1 97.81 317 LEU B CA 1
ATOM 5947 C C . LEU B 1 317 ? 2.342 -11.586 -0.357 1 97.81 317 LEU B C 1
ATOM 5949 O O . LEU B 1 317 ? 2.652 -10.453 0.019 1 97.81 317 LEU B O 1
ATOM 5953 N N . THR B 1 318 ? 1.158 -11.852 -0.749 1 96.62 318 THR B N 1
ATOM 5954 C CA . THR B 1 318 ? 0.038 -10.93 -0.629 1 96.62 318 THR B CA 1
ATOM 5955 C C . THR B 1 318 ? -1.193 -11.633 -0.073 1 96.62 318 THR B C 1
ATOM 5957 O O . THR B 1 318 ? -1.311 -12.859 -0.173 1 96.62 318 THR B O 1
ATOM 5960 N N . ASN B 1 319 ? -2.076 -10.875 0.586 1 95.06 319 ASN B N 1
ATOM 5961 C CA . ASN B 1 319 ? -3.32 -11.477 1.058 1 95.06 319 ASN B CA 1
ATOM 5962 C C . ASN B 1 319 ? -4.18 -11.977 -0.102 1 95.06 319 ASN B C 1
ATOM 5964 O O . ASN B 1 319 ? -4.023 -11.516 -1.235 1 95.06 319 ASN B O 1
ATOM 5968 N N . PRO B 1 320 ? -5.008 -12.859 0.119 1 91 320 PRO B N 1
ATOM 5969 C CA . PRO B 1 320 ? -5.695 -13.531 -0.989 1 91 320 PRO B CA 1
ATOM 5970 C C . PRO B 1 320 ? -6.879 -12.719 -1.518 1 91 320 PRO B C 1
ATOM 5972 O O . PRO B 1 320 ? -7.5 -13.109 -2.51 1 91 320 PRO B O 1
ATOM 5975 N N . ILE B 1 321 ? -7.211 -11.688 -0.894 1 90.5 321 ILE B N 1
ATOM 5976 C CA . ILE B 1 321 ? -8.383 -10.93 -1.312 1 90.5 321 ILE B CA 1
ATOM 5977 C C . ILE B 1 321 ? -8.109 -10.25 -2.654 1 90.5 321 ILE B C 1
ATOM 5979 O O . ILE B 1 321 ? -7.125 -9.523 -2.801 1 90.5 321 ILE B O 1
ATOM 5983 N N . GLY B 1 322 ? -8.945 -10.531 -3.652 1 86.5 322 GLY B N 1
ATOM 5984 C CA . GLY B 1 322 ? -8.781 -10.031 -5.012 1 86.5 322 GLY B CA 1
ATOM 5985 C C . GLY B 1 322 ? -8.164 -11.062 -5.945 1 86.5 322 GLY B C 1
ATOM 5986 O O . GLY B 1 322 ? -8.164 -10.875 -7.164 1 86.5 322 GLY B O 1
ATOM 5987 N N . GLY B 1 323 ? -7.676 -12.203 -5.371 1 88.12 323 GLY B N 1
ATOM 5988 C CA . GLY B 1 323 ? -7.113 -13.25 -6.207 1 88.12 323 GLY B CA 1
ATOM 5989 C C . GLY B 1 323 ? -5.887 -12.805 -6.977 1 88.12 323 GLY B C 1
ATOM 5990 O O . GLY B 1 323 ? -5.734 -13.133 -8.156 1 88.12 323 GLY B O 1
ATOM 5991 N N . LEU B 1 324 ? -5.035 -12.078 -6.328 1 92.81 324 LEU B N 1
ATOM 5992 C CA . LEU B 1 324 ? -3.932 -11.445 -7.047 1 92.81 324 LEU B CA 1
ATOM 5993 C C . LEU B 1 324 ? -2.656 -12.273 -6.918 1 92.81 324 LEU B C 1
ATOM 5995 O O . LEU B 1 324 ? -1.748 -12.164 -7.742 1 92.81 324 LEU B O 1
ATOM 5999 N N . GLY B 1 325 ? -2.547 -13.133 -5.938 1 93.69 325 GLY B N 1
ATOM 6000 C CA . GLY B 1 325 ? -1.29 -13.773 -5.594 1 93.69 325 GLY B CA 1
ATOM 6001 C C . GLY B 1 325 ? -0.771 -14.688 -6.688 1 93.69 325 GLY B C 1
ATOM 6002 O O . GLY B 1 325 ? 0.294 -14.445 -7.254 1 93.69 325 GLY B O 1
ATOM 6003 N N . LEU B 1 326 ? -1.554 -15.711 -6.949 1 94.19 326 LEU B N 1
ATOM 6004 C CA . LEU B 1 326 ? -1.106 -16.672 -7.949 1 94.19 326 LEU B CA 1
ATOM 6005 C C . LEU B 1 326 ? -1.035 -16.031 -9.328 1 94.19 326 LEU B C 1
ATOM 6007 O O . LEU B 1 326 ? -0.101 -16.297 -10.094 1 94.19 326 LEU B O 1
ATOM 6011 N N . CYS B 1 327 ? -2.016 -15.195 -9.633 1 96.5 327 CYS B N 1
ATOM 6012 C CA . CYS B 1 327 ? -1.983 -14.484 -10.906 1 96.5 327 CYS B CA 1
ATOM 6013 C C . CYS B 1 327 ? -0.696 -13.68 -11.047 1 96.5 327 CYS B C 1
ATOM 6015 O O . CYS B 1 327 ? -0.057 -13.711 -12.102 1 96.5 327 CYS B O 1
ATOM 6017 N N . THR B 1 328 ? -0.339 -13 -10.008 1 97.88 328 THR B N 1
ATOM 6018 C CA . THR B 1 328 ? 0.895 -12.219 -10.031 1 97.88 328 THR B CA 1
ATOM 6019 C C . THR B 1 328 ? 2.105 -13.133 -10.211 1 97.88 328 THR B C 1
ATOM 6021 O O . THR B 1 328 ? 3.029 -12.805 -10.961 1 97.88 328 THR B O 1
ATOM 6024 N N . GLY B 1 329 ? 2.119 -14.242 -9.531 1 98.06 329 GLY B N 1
ATOM 6025 C CA . GLY B 1 329 ? 3.195 -15.203 -9.695 1 98.06 329 GLY B CA 1
ATOM 6026 C C . GLY B 1 329 ? 3.32 -15.711 -11.125 1 98.06 329 GLY B C 1
ATOM 6027 O O . GLY B 1 329 ? 4.43 -15.844 -11.641 1 98.06 329 GLY B O 1
ATOM 6028 N N . MET B 1 330 ? 2.234 -15.992 -11.711 1 98.06 330 MET B N 1
ATOM 6029 C CA . MET B 1 330 ? 2.244 -16.469 -13.086 1 98.06 330 MET B CA 1
ATOM 6030 C C . MET B 1 330 ? 2.723 -15.383 -14.039 1 98.06 330 MET B C 1
ATOM 6032 O O . MET B 1 330 ? 3.424 -15.672 -15.016 1 98.06 330 MET B O 1
ATOM 6036 N N . LEU B 1 331 ? 2.34 -14.18 -13.734 1 98.69 331 LEU B N 1
ATOM 6037 C CA . LEU B 1 331 ? 2.818 -13.062 -14.539 1 98.69 331 LEU B CA 1
ATOM 6038 C C . LEU B 1 331 ? 4.312 -12.844 -14.32 1 98.69 331 LEU B C 1
ATOM 6040 O O . LEU B 1 331 ? 5.008 -12.367 -15.219 1 98.69 331 LEU B O 1
ATOM 6044 N N . ASP B 1 332 ? 4.816 -13.172 -13.109 1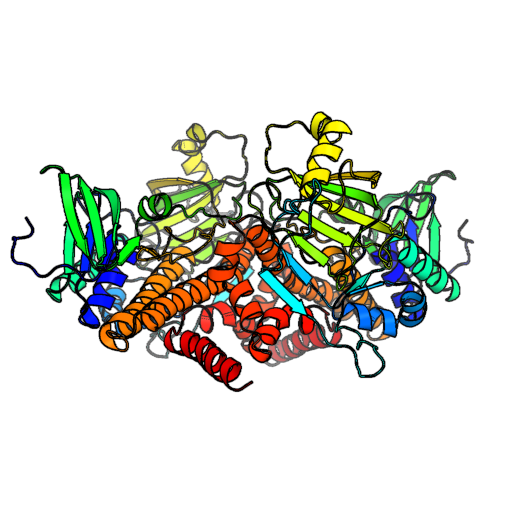 98.88 332 ASP B N 1
ATOM 6045 C CA . ASP B 1 332 ? 6.266 -13.188 -12.914 1 98.88 332 ASP B CA 1
ATOM 6046 C C . ASP B 1 332 ? 6.934 -14.18 -13.867 1 98.88 332 ASP B C 1
ATOM 6048 O O . ASP B 1 332 ? 7.949 -13.859 -14.492 1 98.88 332 ASP B O 1
ATOM 6052 N N . ALA B 1 333 ? 6.344 -15.367 -13.945 1 98.81 333 ALA B N 1
ATOM 6053 C CA . ALA B 1 333 ? 6.887 -16.391 -14.836 1 98.81 333 ALA B CA 1
ATOM 6054 C C . ALA B 1 333 ? 6.906 -15.906 -16.281 1 98.81 333 ALA B C 1
ATOM 6056 O O . ALA B 1 333 ? 7.887 -16.109 -17 1 98.81 333 ALA B O 1
ATOM 6057 N N . ASP B 1 334 ? 5.824 -15.281 -16.688 1 98.81 334 ASP B N 1
ATOM 6058 C CA . ASP B 1 334 ? 5.727 -14.719 -18.031 1 98.81 334 ASP B CA 1
ATOM 6059 C C . ASP B 1 334 ? 6.828 -13.688 -18.281 1 98.81 334 ASP B C 1
ATOM 6061 O O . ASP B 1 334 ? 7.523 -13.742 -19.297 1 98.81 334 ASP B O 1
ATOM 6065 N N . ALA B 1 335 ? 7.012 -12.758 -17.344 1 98.75 335 ALA B N 1
ATOM 6066 C CA . ALA B 1 335 ? 8.031 -11.727 -17.469 1 98.75 335 ALA B CA 1
ATOM 6067 C C . ALA B 1 335 ? 9.43 -12.336 -17.469 1 98.75 335 ALA B C 1
ATOM 6069 O O . ALA B 1 335 ? 10.305 -11.906 -18.234 1 98.75 335 ALA B O 1
ATOM 6070 N N . LEU B 1 336 ? 9.625 -13.281 -16.625 1 98.81 336 LEU B N 1
ATOM 6071 C CA . LEU B 1 336 ? 10.93 -13.906 -16.484 1 98.81 336 LEU B CA 1
ATOM 6072 C C . LEU B 1 336 ? 11.297 -14.672 -17.75 1 98.81 336 LEU B C 1
ATOM 6074 O O . LEU B 1 336 ? 12.461 -14.656 -18.172 1 98.81 336 LEU B O 1
ATOM 6078 N N . ALA B 1 337 ? 10.328 -15.359 -18.344 1 98.81 337 ALA B N 1
ATOM 6079 C CA . ALA B 1 337 ? 10.578 -16.047 -19.625 1 98.81 337 ALA B CA 1
ATOM 6080 C C . ALA B 1 337 ? 11 -15.055 -20.703 1 98.81 337 ALA B C 1
ATOM 6082 O O . ALA B 1 337 ? 11.883 -15.344 -21.516 1 98.81 337 ALA B O 1
ATOM 6083 N N . GLN B 1 338 ? 10.344 -13.891 -20.734 1 98.75 338 GLN B N 1
ATOM 6084 C CA . GLN B 1 338 ? 10.75 -12.836 -21.656 1 98.75 338 GLN B CA 1
ATOM 6085 C C . GLN B 1 338 ? 12.195 -12.406 -21.406 1 98.75 338 GLN B C 1
ATOM 6087 O O . GLN B 1 338 ? 12.969 -12.25 -22.344 1 98.75 338 GLN B O 1
ATOM 6092 N N . ALA B 1 339 ? 12.539 -12.227 -20.172 1 98.69 339 ALA B N 1
ATOM 6093 C CA . ALA B 1 339 ? 13.891 -11.805 -19.797 1 98.69 339 ALA B CA 1
ATOM 6094 C C . ALA B 1 339 ? 14.93 -12.828 -20.25 1 98.69 339 ALA B C 1
ATOM 6096 O O . ALA B 1 339 ? 15.977 -12.477 -20.781 1 98.69 339 ALA B O 1
ATOM 6097 N N . PHE B 1 340 ? 14.641 -14.062 -20.016 1 98.69 340 PHE B N 1
ATOM 6098 C CA . PHE B 1 340 ? 15.555 -15.125 -20.406 1 98.69 340 PHE B CA 1
ATOM 6099 C C . PHE B 1 340 ? 15.695 -15.18 -21.922 1 98.69 340 PHE B C 1
ATOM 6101 O O . PHE B 1 340 ? 16.797 -15.383 -22.453 1 98.69 340 PHE B O 1
ATOM 6108 N N . ASP B 1 341 ? 14.555 -15.062 -22.641 1 98.5 341 ASP B N 1
ATOM 6109 C CA . ASP B 1 341 ? 14.594 -15.055 -24.109 1 98.5 341 ASP B CA 1
ATOM 6110 C C . ASP B 1 341 ? 15.508 -13.945 -24.625 1 98.5 341 ASP B C 1
ATOM 6112 O O . ASP B 1 341 ? 16.359 -14.18 -25.484 1 98.5 341 ASP B O 1
ATOM 6116 N N . LEU B 1 342 ? 15.359 -12.734 -24.047 1 97.88 342 LEU B N 1
ATOM 6117 C CA . LEU B 1 342 ? 16.203 -11.609 -24.422 1 97.88 342 LEU B CA 1
ATOM 6118 C C . LEU B 1 342 ? 17.656 -11.883 -24.062 1 97.88 342 LEU B C 1
ATOM 6120 O O . LEU B 1 342 ? 18.547 -11.758 -24.906 1 97.88 342 LEU B O 1
ATOM 6124 N N . ALA B 1 343 ? 17.953 -12.359 -22.875 1 97.38 343 ALA B N 1
ATOM 6125 C CA . ALA B 1 343 ? 19.297 -12.531 -22.344 1 97.38 343 ALA B CA 1
ATOM 6126 C C . ALA B 1 343 ? 20.031 -13.648 -23.062 1 97.38 343 ALA B C 1
ATOM 6128 O O . ALA B 1 343 ? 21.188 -13.484 -23.469 1 97.38 343 ALA B O 1
ATOM 6129 N N . LEU B 1 344 ? 19.344 -14.797 -23.281 1 96.94 344 LEU B N 1
ATOM 6130 C CA . LEU B 1 344 ? 20.047 -16 -23.734 1 96.94 344 LEU B CA 1
ATOM 6131 C C . LEU B 1 344 ? 19.953 -16.156 -25.234 1 96.94 344 LEU B C 1
ATOM 6133 O O . LEU B 1 344 ? 20.828 -16.75 -25.859 1 96.94 344 LEU B O 1
ATOM 6137 N N . ASN B 1 345 ? 18.859 -15.68 -25.906 1 96.88 345 ASN B N 1
ATOM 6138 C CA . ASN B 1 345 ? 18.703 -15.836 -27.344 1 96.88 345 ASN B CA 1
ATOM 6139 C C . ASN B 1 345 ? 19.078 -14.562 -28.094 1 96.88 345 ASN B C 1
ATOM 6141 O O . ASN B 1 345 ? 19.797 -14.617 -29.094 1 96.88 345 ASN B O 1
ATOM 6145 N N . ARG B 1 346 ? 18.672 -13.438 -27.625 1 94.88 346 ARG B N 1
ATOM 6146 C CA . ARG B 1 346 ? 18.859 -12.203 -28.375 1 94.88 346 ARG B CA 1
ATOM 6147 C C . ARG B 1 346 ? 20.219 -11.57 -28.031 1 94.88 346 ARG B C 1
ATOM 6149 O O . ARG B 1 346 ? 20.906 -11.055 -28.922 1 94.88 346 ARG B O 1
ATOM 6156 N N . TYR B 1 347 ? 20.625 -11.602 -26.781 1 94.69 347 TYR B N 1
ATOM 6157 C CA . TYR B 1 347 ? 21.844 -10.922 -26.359 1 94.69 347 TYR B CA 1
ATOM 6158 C C . TYR B 1 347 ? 22.859 -11.914 -25.797 1 94.69 347 TYR B C 1
ATOM 6160 O O . TYR B 1 347 ? 23.547 -11.625 -24.812 1 94.69 347 TYR B O 1
ATOM 6168 N N . ALA B 1 348 ? 22.906 -13.102 -26.297 1 90.75 348 ALA B N 1
ATOM 6169 C CA . ALA B 1 348 ? 23.703 -14.234 -25.812 1 90.75 348 ALA B CA 1
ATOM 6170 C C . ALA B 1 348 ? 25.172 -13.867 -25.719 1 90.75 348 ALA B C 1
ATOM 6172 O O . ALA B 1 348 ? 25.891 -14.391 -24.859 1 90.75 348 ALA B O 1
ATOM 6173 N N . CYS B 1 349 ? 25.656 -12.898 -26.406 1 91.75 349 CYS B N 1
ATOM 6174 C CA . CYS B 1 349 ? 27.078 -12.57 -26.438 1 91.75 349 CYS B CA 1
ATOM 6175 C C . CYS B 1 349 ? 27.344 -11.25 -25.734 1 91.75 349 CYS B C 1
ATOM 6177 O O . CYS B 1 349 ? 28.422 -10.672 -25.891 1 91.75 349 CYS B O 1
ATOM 6179 N N . GLU B 1 350 ? 26.438 -10.805 -24.938 1 93.06 350 GLU B N 1
ATOM 6180 C CA . GLU B 1 350 ? 26.562 -9.523 -24.234 1 93.06 350 GLU B CA 1
ATOM 6181 C C . GLU B 1 350 ? 26.234 -9.672 -22.75 1 93.06 350 GLU B C 1
ATOM 6183 O O . GLU B 1 350 ? 25.156 -9.273 -22.312 1 93.06 350 GLU B O 1
ATOM 6188 N N . PRO B 1 351 ? 27.234 -10.094 -22 1 90.56 351 PRO B N 1
ATOM 6189 C CA . PRO B 1 351 ? 26.969 -10.422 -20.594 1 90.56 351 PRO B CA 1
ATOM 6190 C C . PRO B 1 351 ? 26.375 -9.25 -19.812 1 90.56 351 PRO B C 1
ATOM 6192 O O . PRO B 1 351 ? 25.516 -9.453 -18.953 1 90.56 351 PRO B O 1
ATOM 6195 N N . LYS B 1 352 ? 26.797 -8.07 -20.109 1 91 352 LYS B N 1
ATOM 6196 C CA . LYS B 1 352 ? 26.281 -6.902 -19.391 1 91 352 LYS B CA 1
ATOM 6197 C C . LYS B 1 352 ? 24.812 -6.676 -19.703 1 91 352 LYS B C 1
ATOM 6199 O O . LYS B 1 352 ? 24.031 -6.332 -18.812 1 91 352 LYS B O 1
ATOM 6204 N N . VAL B 1 353 ? 24.5 -6.891 -20.969 1 93.69 353 VAL B N 1
ATOM 6205 C CA . VAL B 1 353 ? 23.125 -6.699 -21.375 1 93.69 353 VAL B CA 1
ATOM 6206 C C . VAL B 1 353 ? 22.25 -7.832 -20.828 1 93.69 353 VAL B C 1
ATOM 6208 O O . VAL B 1 353 ? 21.094 -7.621 -20.469 1 93.69 353 VAL B O 1
ATOM 6211 N N . GLN B 1 354 ? 22.828 -9.031 -20.75 1 94.94 354 GLN B N 1
ATOM 6212 C CA . GLN B 1 354 ? 22.109 -10.148 -20.141 1 94.94 354 GLN B CA 1
ATOM 6213 C C . GLN B 1 354 ? 21.703 -9.836 -18.703 1 94.94 354 GLN B C 1
ATOM 6215 O O . GLN B 1 354 ? 20.562 -10.055 -18.312 1 94.94 354 GLN B O 1
ATOM 6220 N N . GLU B 1 355 ? 22.625 -9.289 -18 1 94.5 355 GLU B N 1
ATOM 6221 C CA . GLU B 1 355 ? 22.344 -8.906 -16.609 1 94.5 355 GLU B CA 1
ATOM 6222 C C . GLU B 1 355 ? 21.25 -7.848 -16.547 1 94.5 355 GLU B C 1
ATOM 6224 O O . GLU B 1 355 ? 20.391 -7.891 -15.664 1 94.5 355 GLU B O 1
ATOM 6229 N N . GLU B 1 356 ? 21.297 -6.949 -17.469 1 94.75 356 GLU B N 1
ATOM 6230 C CA . GLU B 1 356 ? 20.312 -5.871 -17.484 1 94.75 356 GLU B CA 1
ATOM 6231 C C . GLU B 1 356 ? 18.922 -6.406 -17.781 1 94.75 356 GLU B C 1
ATOM 6233 O O . GLU B 1 356 ? 17.922 -5.871 -17.281 1 94.75 356 GLU B O 1
ATOM 6238 N N . CYS B 1 357 ? 18.797 -7.465 -18.594 1 97.25 357 CYS B N 1
ATOM 6239 C CA . CYS B 1 357 ? 17.516 -8.102 -18.828 1 97.25 357 CYS B CA 1
ATOM 6240 C C . CYS B 1 357 ? 16.891 -8.578 -17.531 1 97.25 357 CYS B C 1
ATOM 6242 O O . CYS B 1 357 ? 15.703 -8.359 -17.281 1 97.25 357 CYS B O 1
ATOM 6244 N N . PHE B 1 358 ? 17.719 -9.164 -16.688 1 97.81 358 PHE B N 1
ATOM 6245 C CA . PHE B 1 358 ? 17.234 -9.711 -15.438 1 97.81 358 PHE B CA 1
ATOM 6246 C C . PHE B 1 358 ? 16.969 -8.602 -14.43 1 97.81 358 PHE B C 1
ATOM 6248 O O . PHE B 1 358 ? 16.047 -8.695 -13.617 1 97.81 358 PHE B O 1
ATOM 6255 N N . ARG B 1 359 ? 17.75 -7.547 -14.469 1 95.62 359 ARG B N 1
ATOM 6256 C CA . ARG B 1 359 ? 17.484 -6.387 -13.625 1 95.62 359 ARG B CA 1
ATOM 6257 C C . ARG B 1 359 ? 16.172 -5.719 -13.992 1 95.62 359 ARG B C 1
ATOM 6259 O O . ARG B 1 359 ? 15.422 -5.266 -13.117 1 95.62 359 ARG B O 1
ATOM 6266 N N . ALA B 1 360 ? 15.93 -5.637 -15.289 1 95.44 360 ALA B N 1
ATOM 6267 C CA . ALA B 1 360 ? 14.672 -5.074 -15.766 1 95.44 360 ALA B CA 1
ATOM 6268 C C . ALA B 1 360 ? 13.477 -5.891 -15.273 1 95.44 360 ALA B C 1
ATOM 6270 O O . ALA B 1 360 ? 12.461 -5.328 -14.852 1 95.44 360 ALA B O 1
ATOM 6271 N N . TYR B 1 361 ? 13.641 -7.199 -15.312 1 98 361 TYR B N 1
ATOM 6272 C CA . TYR B 1 361 ? 12.633 -8.094 -14.766 1 98 361 TYR B CA 1
ATOM 6273 C C . TYR B 1 361 ? 12.383 -7.793 -13.289 1 98 361 TYR B C 1
ATOM 6275 O O . TYR B 1 361 ? 11.242 -7.562 -12.883 1 98 361 TYR B O 1
ATOM 6283 N N . SER B 1 362 ? 13.422 -7.801 -12.523 1 98.19 362 SER B N 1
ATOM 6284 C CA . SER B 1 362 ? 13.305 -7.566 -11.086 1 98.19 362 SER B CA 1
ATOM 6285 C C . SER B 1 362 ? 12.672 -6.211 -10.797 1 98.19 362 SER B C 1
ATOM 6287 O O . SER B 1 362 ? 11.75 -6.113 -9.977 1 98.19 362 SER B O 1
ATOM 6289 N N . ALA B 1 363 ? 13.133 -5.23 -11.484 1 95.56 363 ALA B N 1
ATOM 6290 C CA . ALA B 1 363 ? 12.641 -3.871 -11.281 1 95.56 363 ALA B CA 1
ATOM 6291 C C . ALA B 1 363 ? 11.148 -3.775 -11.602 1 95.56 363 ALA B C 1
ATOM 6293 O O . ALA B 1 363 ? 10.367 -3.26 -10.797 1 95.56 363 ALA B O 1
ATOM 6294 N N . ALA B 1 364 ? 10.766 -4.293 -12.695 1 96.81 364 ALA B N 1
ATOM 6295 C CA . ALA B 1 364 ? 9.391 -4.176 -13.164 1 96.81 364 ALA B CA 1
ATOM 6296 C C . ALA B 1 364 ? 8.43 -4.914 -12.242 1 96.81 364 ALA B C 1
ATOM 6298 O O . ALA B 1 364 ? 7.387 -4.375 -11.852 1 96.81 364 ALA B O 1
ATOM 6299 N N . ARG B 1 365 ? 8.766 -6.098 -11.906 1 98.5 365 ARG B N 1
ATOM 6300 C CA . ARG B 1 365 ? 7.84 -6.918 -11.133 1 98.5 365 ARG B CA 1
ATOM 6301 C C . ARG B 1 365 ? 7.738 -6.426 -9.695 1 98.5 365 ARG B C 1
ATOM 6303 O O . ARG B 1 365 ? 6.668 -6.492 -9.086 1 98.5 365 ARG B O 1
ATOM 6310 N N . ARG B 1 366 ? 8.844 -5.949 -9.125 1 97.62 366 ARG B N 1
ATOM 6311 C CA . ARG B 1 366 ? 8.781 -5.336 -7.805 1 97.62 366 ARG B CA 1
ATOM 6312 C C . ARG B 1 366 ? 7.934 -4.066 -7.832 1 97.62 366 ARG B C 1
ATOM 6314 O O . ARG B 1 366 ? 7.152 -3.814 -6.914 1 97.62 366 ARG B O 1
ATOM 6321 N N . ARG B 1 367 ? 8.133 -3.254 -8.859 1 96 367 ARG B N 1
ATOM 6322 C CA . ARG B 1 367 ? 7.324 -2.051 -9.016 1 96 367 ARG B CA 1
ATOM 6323 C C . ARG B 1 367 ? 5.84 -2.395 -9.094 1 96 367 ARG B C 1
ATOM 6325 O O . ARG B 1 367 ? 5.012 -1.743 -8.453 1 96 367 ARG B O 1
ATOM 6332 N N . VAL B 1 368 ? 5.504 -3.396 -9.828 1 97.44 368 VAL B N 1
ATOM 6333 C CA . VAL B 1 368 ? 4.117 -3.83 -9.984 1 97.44 368 VAL B CA 1
ATOM 6334 C C . VAL B 1 368 ? 3.553 -4.246 -8.625 1 97.44 368 VAL B C 1
ATOM 6336 O O . VAL B 1 368 ? 2.426 -3.883 -8.281 1 97.44 368 VAL B O 1
ATOM 6339 N N . PHE B 1 369 ? 4.309 -5.012 -7.871 1 97.94 369 PHE B N 1
ATOM 6340 C CA . PHE B 1 369 ? 3.824 -5.418 -6.559 1 97.94 369 PHE B CA 1
ATOM 6341 C C . PHE B 1 369 ? 3.559 -4.203 -5.676 1 97.94 369 PHE B C 1
ATOM 6343 O O . PHE B 1 369 ? 2.521 -4.121 -5.016 1 97.94 369 PHE B O 1
ATOM 6350 N N . GLN B 1 370 ? 4.438 -3.266 -5.684 1 96.12 370 GLN B N 1
ATOM 6351 C CA . GLN B 1 370 ? 4.398 -2.135 -4.762 1 96.12 370 GLN B CA 1
ATOM 6352 C C . GLN B 1 370 ? 3.328 -1.127 -5.176 1 96.12 370 GLN B C 1
ATOM 6354 O O . GLN B 1 370 ? 2.771 -0.424 -4.332 1 96.12 370 GLN B O 1
ATOM 6359 N N . THR B 1 371 ? 2.988 -1.063 -6.488 1 94.5 371 THR B N 1
ATOM 6360 C CA . THR B 1 371 ? 2.146 0.035 -6.945 1 94.5 371 THR B CA 1
ATOM 6361 C C . THR B 1 371 ? 0.777 -0.479 -7.383 1 94.5 371 THR B C 1
ATOM 6363 O O . THR B 1 371 ? -0.166 0.301 -7.535 1 94.5 371 THR B O 1
ATOM 6366 N N . VAL B 1 372 ? 0.643 -1.741 -7.59 1 95.81 372 VAL B N 1
ATOM 6367 C CA . VAL B 1 372 ? -0.624 -2.277 -8.078 1 95.81 372 VAL B CA 1
ATOM 6368 C C . VAL B 1 372 ? -1.151 -3.326 -7.105 1 95.81 372 VAL B C 1
ATOM 6370 O O . VAL B 1 372 ? -2.166 -3.109 -6.438 1 95.81 372 VAL B O 1
ATOM 6373 N N . VAL B 1 373 ? -0.353 -4.34 -6.824 1 97.25 373 VAL B N 1
ATOM 6374 C CA . VAL B 1 373 ? -0.842 -5.527 -6.129 1 97.25 373 VAL B CA 1
ATOM 6375 C C . VAL B 1 373 ? -1.046 -5.211 -4.648 1 97.25 373 VAL B C 1
ATOM 6377 O O . VAL B 1 373 ? -2.133 -5.426 -4.105 1 97.25 373 VAL B O 1
ATOM 6380 N N . HIS B 1 374 ? -0.049 -4.645 -4.055 1 96.5 374 HIS B N 1
ATOM 6381 C CA . HIS B 1 374 ? -0.084 -4.367 -2.621 1 96.5 374 HIS B CA 1
ATOM 6382 C C . HIS B 1 374 ? -1.186 -3.371 -2.279 1 96.5 374 HIS B C 1
ATOM 6384 O O . HIS B 1 374 ? -2.01 -3.629 -1.399 1 96.5 374 HIS B O 1
ATOM 6390 N N . PRO B 1 375 ? -1.233 -2.238 -2.967 1 94.81 375 PRO B N 1
ATOM 6391 C CA . PRO B 1 375 ? -2.275 -1.274 -2.602 1 94.81 375 PRO B CA 1
ATOM 6392 C C . PRO B 1 375 ? -3.686 -1.808 -2.85 1 94.81 375 PRO B C 1
ATOM 6394 O O . PRO B 1 375 ? -4.578 -1.603 -2.025 1 94.81 375 PRO B O 1
ATOM 6397 N N . MET B 1 376 ? -3.887 -2.508 -3.889 1 95.06 376 MET B N 1
ATOM 6398 C CA . MET B 1 376 ? -5.223 -2.998 -4.223 1 95.06 376 MET B CA 1
ATOM 6399 C C . MET B 1 376 ? -5.656 -4.094 -3.252 1 95.06 376 MET B C 1
ATOM 6401 O O . MET B 1 376 ? -6.781 -4.07 -2.748 1 95.06 376 MET B O 1
ATOM 6405 N N . SER B 1 377 ? -4.758 -5.031 -3.006 1 96.25 377 SER B N 1
ATOM 6406 C CA . SER B 1 377 ? -5.113 -6.125 -2.107 1 96.25 377 SER B CA 1
ATOM 6407 C C . SER B 1 377 ? -5.312 -5.625 -0.681 1 96.25 377 SER B C 1
ATOM 6409 O O . SER B 1 377 ? -6.211 -6.086 0.024 1 96.25 377 SER B O 1
ATOM 6411 N N . SER B 1 378 ? -4.496 -4.672 -0.249 1 96.25 378 SER B N 1
ATOM 6412 C CA . SER B 1 378 ? -4.629 -4.102 1.089 1 96.25 378 SER B CA 1
ATOM 6413 C C . SER B 1 378 ? -5.953 -3.359 1.244 1 96.25 378 SER B C 1
ATOM 6415 O O . SER B 1 378 ? -6.641 -3.514 2.256 1 96.25 378 SER B O 1
ATOM 6417 N N . ALA B 1 379 ? -6.258 -2.572 0.26 1 95.19 379 ALA B N 1
ATOM 6418 C CA . ALA B 1 379 ? -7.52 -1.835 0.302 1 95.19 379 ALA B CA 1
ATOM 6419 C C . ALA B 1 379 ? -8.711 -2.785 0.281 1 95.19 379 ALA B C 1
ATOM 6421 O O . ALA B 1 379 ? -9.695 -2.57 0.99 1 95.19 379 ALA B O 1
ATOM 6422 N N . SER B 1 380 ? -8.656 -3.816 -0.507 1 94.38 380 SER B N 1
ATOM 6423 C CA . SER B 1 380 ? -9.734 -4.793 -0.59 1 94.38 380 SER B CA 1
ATOM 6424 C C . SER B 1 380 ? -9.945 -5.508 0.742 1 94.38 380 SER B C 1
ATOM 6426 O O . SER B 1 380 ? -11.078 -5.699 1.181 1 94.38 380 SER B O 1
ATOM 6428 N N . LYS B 1 381 ? -8.859 -5.883 1.312 1 95.44 381 LYS B N 1
ATOM 6429 C CA . LYS B 1 381 ? -8.938 -6.555 2.605 1 95.44 381 LYS B CA 1
ATOM 6430 C C . LYS B 1 381 ? -9.578 -5.656 3.656 1 95.44 381 LYS B C 1
ATOM 6432 O O . LYS B 1 381 ? -10.484 -6.082 4.375 1 95.44 381 LYS B O 1
ATOM 6437 N N . THR B 1 382 ? -9.164 -4.445 3.74 1 94.38 382 THR B N 1
ATOM 6438 C CA . THR B 1 382 ? -9.672 -3.52 4.75 1 94.38 382 THR B CA 1
ATOM 6439 C C . THR B 1 382 ? -11.148 -3.199 4.496 1 94.38 382 THR B C 1
ATOM 6441 O O . THR B 1 382 ? -11.914 -3.021 5.441 1 94.38 382 THR B O 1
ATOM 6444 N N . ARG B 1 383 ? -11.539 -3.135 3.271 1 94.62 383 ARG B N 1
ATOM 6445 C CA . ARG B 1 383 ? -12.914 -2.826 2.893 1 94.62 383 ARG B CA 1
ATOM 6446 C C . ARG B 1 383 ? -13.875 -3.893 3.404 1 94.62 383 ARG B C 1
ATOM 6448 O O . ARG B 1 383 ? -15.031 -3.596 3.711 1 94.62 383 ARG B O 1
ATOM 6455 N N . LEU B 1 384 ? -13.422 -5.121 3.537 1 95.62 384 LEU B N 1
ATOM 6456 C CA . LEU B 1 384 ? -14.297 -6.207 3.969 1 95.62 384 LEU B CA 1
ATOM 6457 C C . LEU B 1 384 ? -14.594 -6.105 5.461 1 95.62 384 LEU B C 1
ATOM 6459 O O . LEU B 1 384 ? -15.617 -6.613 5.934 1 95.62 384 LEU B O 1
ATOM 6463 N N . GLN B 1 385 ? -13.789 -5.426 6.137 1 94.25 385 GLN B N 1
ATOM 6464 C CA . GLN B 1 385 ? -13.867 -5.484 7.594 1 94.25 385 GLN B CA 1
ATOM 6465 C C . GLN B 1 385 ? -14.227 -4.125 8.18 1 94.25 385 GLN B C 1
ATOM 6467 O O . GLN B 1 385 ? -14.461 -4.004 9.391 1 94.25 385 GLN B O 1
ATOM 6472 N N . CYS B 1 386 ? -14.258 -3.076 7.41 1 88.75 386 CYS B N 1
ATOM 6473 C CA . CYS B 1 386 ? -14.18 -1.724 7.945 1 88.75 386 CYS B CA 1
ATOM 6474 C C . CYS B 1 386 ? -15.547 -1.24 8.414 1 88.75 386 CYS B C 1
ATOM 6476 O O . CYS B 1 386 ? -15.695 -0.093 8.836 1 88.75 386 CYS B O 1
ATOM 6478 N N . GLY B 1 387 ? -16.609 -2.059 8.344 1 88.5 387 GLY B N 1
ATOM 6479 C CA . GLY B 1 387 ? -17.906 -1.636 8.859 1 88.5 387 GLY B CA 1
ATOM 6480 C C . GLY B 1 387 ? -19.062 -2.475 8.344 1 88.5 387 GLY B C 1
ATOM 6481 O O . GLY B 1 387 ? -18.844 -3.529 7.738 1 88.5 387 GLY B O 1
ATOM 6482 N N . ASN B 1 388 ? -20.234 -1.896 8.688 1 91.38 388 ASN B N 1
ATOM 6483 C CA . ASN B 1 388 ? -21.453 -2.516 8.188 1 91.38 388 ASN B CA 1
ATOM 6484 C C . ASN B 1 388 ? -21.578 -2.357 6.676 1 91.38 388 ASN B C 1
ATOM 6486 O O . ASN B 1 388 ? -21.25 -1.308 6.125 1 91.38 388 ASN B O 1
ATOM 6490 N N . ALA B 1 389 ? -22.031 -3.438 6.043 1 93.38 389 ALA B N 1
ATOM 6491 C CA . ALA B 1 389 ? -22.078 -3.49 4.586 1 93.38 389 ALA B CA 1
ATOM 6492 C C . ALA B 1 389 ? -22.875 -2.316 4.02 1 93.38 389 ALA B C 1
ATOM 6494 O O . ALA B 1 389 ? -22.5 -1.736 3 1 93.38 389 ALA B O 1
ATOM 6495 N N . ASP B 1 390 ? -23.922 -1.922 4.695 1 93.12 390 ASP B N 1
ATOM 6496 C CA . ASP B 1 390 ? -24.766 -0.825 4.211 1 93.12 390 ASP B CA 1
ATOM 6497 C C . ASP B 1 390 ? -24.016 0.508 4.309 1 93.12 390 ASP B C 1
ATOM 6499 O O . ASP B 1 390 ? -24.094 1.334 3.396 1 93.12 390 ASP B O 1
ATOM 6503 N N . GLU B 1 391 ? -23.359 0.666 5.348 1 91.06 391 GLU B N 1
ATOM 6504 C CA . GLU B 1 391 ? -22.594 1.893 5.559 1 91.06 391 GLU B CA 1
ATOM 6505 C C . GLU B 1 391 ? -21.438 1.991 4.574 1 91.06 391 GLU B C 1
ATOM 6507 O O . GLU B 1 391 ? -21.219 3.041 3.963 1 91.06 391 GLU B O 1
ATOM 6512 N N . ILE B 1 392 ? -20.797 0.898 4.398 1 90.88 392 ILE B N 1
ATOM 6513 C CA . ILE B 1 392 ? -19.641 0.875 3.523 1 90.88 392 ILE B CA 1
ATOM 6514 C C . ILE B 1 392 ? -20.078 1.106 2.078 1 90.88 392 ILE B C 1
ATOM 6516 O O . ILE B 1 392 ? -19.375 1.788 1.315 1 90.88 392 ILE B O 1
ATOM 6520 N N . ALA B 1 393 ? -21.203 0.563 1.709 1 93 393 ALA B N 1
ATOM 6521 C CA . ALA B 1 393 ? -21.734 0.76 0.362 1 93 393 ALA B CA 1
ATOM 6522 C C . ALA B 1 393 ? -21.969 2.24 0.073 1 93 393 ALA B C 1
ATOM 6524 O O . ALA B 1 393 ? -21.766 2.695 -1.057 1 93 393 ALA B O 1
ATOM 6525 N N . LYS B 1 394 ? -22.281 2.969 1.099 1 90.94 394 LYS B N 1
ATOM 6526 C CA . LYS B 1 394 ? -22.609 4.383 0.952 1 90.94 394 LYS B CA 1
ATOM 6527 C C . LYS B 1 394 ? -21.359 5.258 1.104 1 90.94 394 LYS B C 1
ATOM 6529 O O . LYS B 1 394 ? -21.297 6.359 0.556 1 90.94 394 LYS B O 1
ATOM 6534 N N . GLU B 1 395 ? -20.406 4.738 1.812 1 93.62 395 GLU B N 1
ATOM 6535 C CA . GLU B 1 395 ? -19.328 5.625 2.264 1 93.62 395 GLU B CA 1
ATOM 6536 C C . GLU B 1 395 ? -18.016 5.32 1.549 1 93.62 395 GLU B C 1
ATOM 6538 O O . GLU B 1 395 ? -17.156 6.195 1.422 1 93.62 395 GLU B O 1
ATOM 6543 N N . ASP B 1 396 ? -17.797 4.109 1.138 1 94.38 396 ASP B N 1
ATOM 6544 C CA . ASP B 1 396 ? -16.531 3.715 0.513 1 94.38 396 ASP B CA 1
ATOM 6545 C C . ASP B 1 396 ? -16.484 4.176 -0.942 1 94.38 396 ASP B C 1
ATOM 6547 O O . ASP B 1 396 ? -17.391 3.91 -1.72 1 94.38 396 ASP B O 1
ATOM 6551 N N . TRP B 1 397 ? -15.383 4.816 -1.267 1 94.06 397 TRP B N 1
ATOM 6552 C CA . TRP B 1 397 ? -15.281 5.434 -2.584 1 94.06 397 TRP B CA 1
ATOM 6553 C C . TRP B 1 397 ? -15.297 4.375 -3.684 1 94.06 397 TRP B C 1
ATOM 6555 O O . TRP B 1 397 ? -15.805 4.617 -4.781 1 94.06 397 TRP B O 1
ATOM 6565 N N . TYR B 1 398 ? -14.742 3.271 -3.451 1 95.25 398 TYR B N 1
ATOM 6566 C CA . TYR B 1 398 ? -14.688 2.191 -4.43 1 95.25 398 TYR B CA 1
ATOM 6567 C C . TYR B 1 398 ? -16.062 1.603 -4.676 1 95.25 398 TYR B C 1
ATOM 6569 O O . TYR B 1 398 ? -16.516 1.489 -5.824 1 95.25 398 TYR B O 1
ATOM 6577 N N . MET B 1 399 ? -16.781 1.28 -3.604 1 94.56 399 MET B N 1
ATOM 6578 C CA . MET B 1 399 ? -18.109 0.711 -3.717 1 94.56 399 MET B CA 1
ATOM 6579 C C . MET B 1 399 ? -19.078 1.702 -4.367 1 94.56 399 MET B C 1
ATOM 6581 O O . MET B 1 399 ? -19.922 1.314 -5.176 1 94.56 399 MET B O 1
ATOM 6585 N N . ARG B 1 400 ? -18.922 2.902 -3.99 1 92.75 400 ARG B N 1
ATOM 6586 C CA . ARG B 1 400 ? -19.766 3.924 -4.598 1 92.75 400 ARG B CA 1
ATOM 6587 C C . ARG B 1 400 ? -19.547 3.998 -6.102 1 92.75 400 ARG B C 1
ATOM 6589 O O . ARG B 1 400 ? -20.5 4.141 -6.871 1 92.75 400 ARG B O 1
ATOM 6596 N N . THR B 1 401 ? -18.281 3.914 -6.512 1 93.25 401 THR B N 1
ATOM 6597 C CA . THR B 1 401 ? -17.969 3.945 -7.938 1 93.25 401 THR B CA 1
ATOM 6598 C C . THR B 1 401 ? -18.594 2.758 -8.656 1 93.25 401 THR B C 1
ATOM 6600 O O . THR B 1 401 ? -19.188 2.918 -9.727 1 93.25 401 THR B O 1
ATOM 6603 N N . LEU B 1 402 ? -18.484 1.621 -8.055 1 93.88 402 LEU B N 1
ATOM 6604 C CA . LEU B 1 402 ? -19.094 0.431 -8.648 1 93.88 402 LEU B CA 1
ATOM 6605 C C . LEU B 1 402 ? -20.609 0.571 -8.742 1 93.88 402 LEU B C 1
ATOM 6607 O O . LEU B 1 402 ? -21.203 0.229 -9.766 1 93.88 402 LEU B O 1
ATOM 6611 N N . ARG B 1 403 ? -21.219 1.065 -7.73 1 92.12 403 ARG B N 1
ATOM 6612 C CA . ARG B 1 403 ? -22.672 1.183 -7.656 1 92.12 403 ARG B CA 1
ATOM 6613 C C . ARG B 1 403 ? -23.188 2.24 -8.625 1 92.12 403 ARG B C 1
ATOM 6615 O O . ARG B 1 403 ? -24.297 2.123 -9.148 1 92.12 403 ARG B O 1
ATOM 6622 N N . ASN B 1 404 ? -22.375 3.207 -8.844 1 89.06 404 ASN B N 1
ATOM 6623 C CA . ASN B 1 404 ? -22.734 4.246 -9.805 1 89.06 404 ASN B CA 1
ATOM 6624 C C . ASN B 1 404 ? -22.781 3.705 -11.227 1 89.06 404 ASN B C 1
ATOM 6626 O O . ASN B 1 404 ? -23.5 4.242 -12.078 1 89.06 404 ASN B O 1
ATOM 6630 N N . GLY B 1 405 ? -21.922 2.754 -11.578 1 87.94 405 GLY B N 1
ATOM 6631 C CA . GLY B 1 405 ? -22 2.039 -12.844 1 87.94 405 GLY B CA 1
ATOM 6632 C C . GLY B 1 405 ? -21.328 2.766 -13.984 1 87.94 405 GLY B C 1
ATOM 6633 O O . GLY B 1 405 ? -21.406 2.344 -15.141 1 87.94 405 GLY B O 1
ATOM 6634 N N . ASN B 1 406 ? -20.656 3.893 -13.672 1 87.44 406 ASN B N 1
ATOM 6635 C CA . ASN B 1 406 ? -19.906 4.59 -14.703 1 87.44 406 ASN B CA 1
ATOM 6636 C C . ASN B 1 406 ? -18.734 3.752 -15.203 1 87.44 406 ASN B C 1
ATOM 6638 O O . ASN B 1 406 ? -17.734 3.604 -14.508 1 87.44 406 ASN B O 1
ATOM 6642 N N . LYS B 1 407 ? -18.859 3.32 -16.391 1 87.88 407 LYS B N 1
ATOM 6643 C CA . LYS B 1 407 ? -17.891 2.373 -16.953 1 87.88 407 LYS B CA 1
ATOM 6644 C C . LYS B 1 407 ? -16.5 2.986 -17.016 1 87.88 407 LYS B C 1
ATOM 6646 O O . LYS B 1 407 ? -15.508 2.326 -16.688 1 87.88 407 LYS B O 1
ATOM 6651 N N . SER B 1 408 ? -16.453 4.203 -17.5 1 89.19 408 SER B N 1
ATOM 6652 C CA . SER B 1 408 ? -15.164 4.867 -17.609 1 89.19 408 SER B CA 1
ATOM 6653 C C . SER B 1 408 ? -14.477 4.969 -16.25 1 89.19 408 SER B C 1
ATOM 6655 O O . SER B 1 408 ? -13.266 4.727 -16.141 1 89.19 408 SER B O 1
ATOM 6657 N N . ALA B 1 409 ? -15.211 5.312 -15.219 1 89.62 409 ALA B N 1
ATOM 6658 C CA . ALA B 1 409 ? -14.656 5.414 -13.875 1 89.62 409 ALA B CA 1
ATOM 6659 C C . ALA B 1 409 ? -14.211 4.051 -13.352 1 89.62 409 ALA B C 1
ATOM 6661 O O . ALA B 1 409 ? -13.164 3.928 -12.727 1 89.62 409 ALA B O 1
ATOM 6662 N N . ILE B 1 410 ? -15.008 3.098 -13.648 1 92.5 410 ILE B N 1
ATOM 6663 C CA . ILE B 1 410 ? -14.711 1.739 -13.211 1 92.5 410 ILE B CA 1
ATOM 6664 C C . ILE B 1 410 ? -13.445 1.242 -13.914 1 92.5 410 ILE B C 1
ATOM 6666 O O . ILE B 1 410 ? -12.586 0.623 -13.281 1 92.5 410 ILE B O 1
ATOM 6670 N N . ASP B 1 411 ? -13.312 1.583 -15.148 1 90.06 411 ASP B N 1
ATOM 6671 C CA . ASP B 1 411 ? -12.125 1.202 -15.906 1 90.06 411 ASP B CA 1
ATOM 6672 C C . ASP B 1 411 ? -10.875 1.891 -15.352 1 90.06 411 ASP B C 1
ATOM 6674 O O . ASP B 1 411 ? -9.812 1.274 -15.25 1 90.06 411 ASP B O 1
ATOM 6678 N N . GLN B 1 412 ? -11.008 3.07 -15.055 1 89 412 GLN B N 1
ATOM 6679 C CA . GLN B 1 412 ? -9.883 3.82 -14.492 1 89 412 GLN B CA 1
ATOM 6680 C C . GLN B 1 412 ? -9.445 3.234 -13.156 1 89 412 GLN B C 1
ATOM 6682 O O . GLN B 1 412 ? -8.25 3.154 -12.867 1 89 412 GLN B O 1
ATOM 6687 N N . LEU B 1 413 ? -10.406 2.812 -12.422 1 89.88 413 LEU B N 1
ATOM 6688 C CA . LEU B 1 413 ? -10.156 2.211 -11.117 1 89.88 413 LEU B CA 1
ATOM 6689 C C . LEU B 1 413 ? -9.32 0.942 -11.258 1 89.88 413 LEU B C 1
ATOM 6691 O O . LEU B 1 413 ? -8.508 0.63 -10.383 1 89.88 413 LEU B O 1
ATOM 6695 N N . HIS B 1 414 ? -9.523 0.291 -12.281 1 92.81 414 HIS B N 1
ATOM 6696 C CA . HIS B 1 414 ? -8.914 -1.024 -12.422 1 92.81 414 HIS B CA 1
ATOM 6697 C C . HIS B 1 414 ? -7.805 -1.007 -13.477 1 92.81 414 HIS B C 1
ATOM 6699 O O . HIS B 1 414 ? -7.332 -2.062 -13.906 1 92.81 414 HIS B O 1
ATOM 6705 N N . ASP B 1 415 ? -7.355 0.191 -13.922 1 91.75 415 ASP B N 1
ATOM 6706 C CA . ASP B 1 415 ? -6.332 0.355 -14.945 1 91.75 415 ASP B CA 1
ATOM 6707 C C . ASP B 1 415 ? -5.055 -0.393 -14.57 1 91.75 415 ASP B C 1
ATOM 6709 O O . ASP B 1 415 ? -4.426 -1.026 -15.422 1 91.75 415 ASP B O 1
ATOM 6713 N N . GLY B 1 416 ? -4.664 -0.318 -13.32 1 91.44 416 GLY B N 1
ATOM 6714 C CA . GLY B 1 416 ? -3.479 -1.019 -12.852 1 91.44 416 GLY B CA 1
ATOM 6715 C C . GLY B 1 416 ? -3.533 -2.514 -13.102 1 91.44 416 GLY B C 1
ATOM 6716 O O . GLY B 1 416 ? -2.553 -3.107 -13.555 1 91.44 416 GLY B O 1
ATOM 6717 N N . LEU B 1 417 ? -4.684 -3.146 -12.852 1 92.69 417 LEU B N 1
ATOM 6718 C CA . LEU B 1 417 ? -4.855 -4.59 -12.977 1 92.69 417 LEU B CA 1
ATOM 6719 C C . LEU B 1 417 ? -4.973 -5 -14.438 1 92.69 417 LEU B C 1
ATOM 6721 O O . LEU B 1 417 ? -4.68 -6.141 -14.797 1 92.69 417 LEU B O 1
ATOM 6725 N N . ILE B 1 418 ? -5.379 -4.047 -15.219 1 90.56 418 ILE B N 1
ATOM 6726 C CA . ILE B 1 418 ? -5.676 -4.387 -16.609 1 90.56 418 ILE B CA 1
ATOM 6727 C C . ILE B 1 418 ? -4.469 -4.066 -17.484 1 90.56 418 ILE B C 1
ATOM 6729 O O . ILE B 1 418 ? -4.016 -4.914 -18.266 1 90.56 418 ILE B O 1
ATOM 6733 N N . ASN B 1 419 ? -3.883 -2.912 -17.25 1 91.12 419 ASN B N 1
ATOM 6734 C CA . ASN B 1 419 ? -2.904 -2.443 -18.219 1 91.12 419 ASN B CA 1
ATOM 6735 C C . ASN B 1 419 ? -1.494 -2.422 -17.641 1 91.12 419 ASN B C 1
ATOM 6737 O O . ASN B 1 419 ? -0.511 -2.361 -18.375 1 91.12 419 ASN B O 1
ATOM 6741 N N . HIS B 1 420 ? -1.366 -2.529 -16.328 1 93.31 420 HIS B N 1
ATOM 6742 C CA . HIS B 1 420 ? -0.043 -2.33 -15.758 1 93.31 420 HIS B CA 1
ATOM 6743 C C . HIS B 1 420 ? 0.397 -3.551 -14.953 1 93.31 420 HIS B C 1
ATOM 6745 O O . HIS B 1 420 ? 1.514 -3.586 -14.43 1 93.31 420 HIS B O 1
ATOM 6751 N N . TRP B 1 421 ? -0.478 -4.578 -14.938 1 96.81 421 TRP B N 1
ATOM 6752 C CA . TRP B 1 421 ? -0.203 -5.773 -14.148 1 96.81 421 TRP B CA 1
ATOM 6753 C C . TRP B 1 421 ? 0.777 -6.691 -14.867 1 96.81 421 TRP B C 1
ATOM 6755 O O . TRP B 1 421 ? 1.69 -7.242 -14.25 1 96.81 421 TRP B O 1
ATOM 6765 N N . ARG B 1 422 ? 0.621 -6.883 -16.125 1 98 422 ARG B N 1
ATOM 6766 C CA . ARG B 1 422 ? 1.518 -7.695 -16.938 1 98 422 ARG B CA 1
ATOM 6767 C C . ARG B 1 422 ? 2.693 -6.871 -17.453 1 98 422 ARG B C 1
ATOM 6769 O O . ARG B 1 422 ? 2.52 -5.723 -17.875 1 98 422 ARG B O 1
ATOM 6776 N N . THR B 1 423 ? 3.932 -7.434 -17.484 1 97.56 423 THR B N 1
ATOM 6777 C CA . THR B 1 423 ? 5.141 -6.684 -17.812 1 97.56 423 THR B CA 1
ATOM 6778 C C . THR B 1 423 ? 5.629 -7.02 -19.219 1 97.56 423 THR B C 1
ATOM 6780 O O . THR B 1 423 ? 5.625 -8.188 -19.625 1 97.56 423 THR B O 1
ATOM 6783 N N . ASN B 1 424 ? 5.926 -6.023 -19.953 1 96.94 424 ASN B N 1
ATOM 6784 C CA . ASN B 1 424 ? 6.707 -6.133 -21.188 1 96.94 424 ASN B CA 1
ATOM 6785 C C . ASN B 1 424 ? 8.18 -5.828 -20.938 1 96.94 424 ASN B C 1
ATOM 6787 O O . ASN B 1 424 ? 8.578 -4.664 -20.891 1 96.94 424 ASN B O 1
ATOM 6791 N N . VAL B 1 425 ? 8.969 -6.871 -20.844 1 96.19 425 VAL B N 1
ATOM 6792 C CA . VAL B 1 425 ? 10.352 -6.727 -20.391 1 96.19 425 VAL B CA 1
ATOM 6793 C C . VAL B 1 425 ? 11.164 -5.984 -21.453 1 96.19 425 VAL B C 1
ATOM 6795 O O . VAL B 1 425 ? 12.055 -5.195 -21.125 1 96.19 425 VAL B O 1
ATOM 6798 N N . ALA B 1 426 ? 10.891 -6.211 -22.734 1 95.12 426 ALA B N 1
ATOM 6799 C CA . ALA B 1 426 ? 11.586 -5.492 -23.797 1 95.12 426 ALA B CA 1
ATOM 6800 C C . ALA B 1 426 ? 11.367 -3.986 -23.672 1 95.12 426 ALA B C 1
ATOM 6802 O O . ALA B 1 426 ? 12.312 -3.203 -23.828 1 95.12 426 ALA B O 1
ATOM 6803 N N . ALA B 1 427 ? 10.148 -3.621 -23.375 1 92 427 ALA B N 1
ATOM 6804 C CA . ALA B 1 427 ? 9.828 -2.209 -23.188 1 92 427 ALA B CA 1
ATOM 6805 C C . ALA B 1 427 ? 10.555 -1.642 -21.969 1 92 427 ALA B C 1
ATOM 6807 O O . ALA B 1 427 ? 11.039 -0.507 -22 1 92 427 ALA B O 1
ATOM 6808 N N . GLU B 1 428 ? 10.625 -2.404 -20.922 1 89.69 428 GLU B N 1
ATOM 6809 C CA . GLU B 1 428 ? 11.344 -1.996 -19.719 1 89.69 428 GLU B CA 1
ATOM 6810 C C . GLU B 1 428 ? 12.82 -1.754 -20 1 89.69 428 GLU B C 1
ATOM 6812 O O . GLU B 1 428 ? 13.422 -0.833 -19.438 1 89.69 428 GLU B O 1
ATOM 6817 N N . LEU B 1 429 ? 13.398 -2.631 -20.828 1 89.38 429 LEU B N 1
ATOM 6818 C CA . LEU B 1 429 ? 14.812 -2.551 -21.172 1 89.38 429 LEU B CA 1
ATOM 6819 C C . LEU B 1 429 ? 15.094 -1.308 -22.016 1 89.38 429 LEU B C 1
ATOM 6821 O O . LEU B 1 429 ? 16.141 -0.669 -21.844 1 89.38 429 LEU B O 1
ATOM 6825 N N . MET B 1 430 ? 14.219 -1 -22.984 1 80.38 430 MET B N 1
ATOM 6826 C CA . MET B 1 430 ? 14.391 0.173 -23.828 1 80.38 430 MET B CA 1
ATOM 6827 C C . MET B 1 430 ? 14.336 1.456 -23 1 80.38 430 MET B C 1
ATOM 6829 O O . MET B 1 430 ? 15.102 2.393 -23.266 1 80.38 430 MET B O 1
ATOM 6833 N N . ASP B 1 431 ? 13.508 1.436 -22.125 1 73 431 ASP B N 1
ATOM 6834 C CA . ASP B 1 431 ? 13.391 2.598 -21.25 1 73 431 ASP B CA 1
ATOM 6835 C C . ASP B 1 431 ? 14.672 2.797 -20.438 1 73 431 ASP B C 1
ATOM 6837 O O . ASP B 1 431 ? 15.062 3.93 -20.156 1 73 431 ASP B O 1
ATOM 6841 N N . SER B 1 432 ? 15.297 1.667 -20.219 1 66 432 SER B N 1
ATOM 6842 C CA . SER B 1 432 ? 16.531 1.719 -19.453 1 66 432 SER B CA 1
ATOM 6843 C C . SER B 1 432 ? 17.719 2.133 -20.328 1 66 432 SER B C 1
ATOM 6845 O O . SER B 1 432 ? 18.625 2.828 -19.875 1 66 432 SER B O 1
ATOM 6847 N N . LYS B 1 433 ? 17.781 1.599 -21.688 1 61.34 433 LYS B N 1
ATOM 6848 C CA . LYS B 1 433 ? 18.859 1.887 -22.641 1 61.34 433 LYS B CA 1
ATOM 6849 C C . LYS B 1 433 ? 18.812 3.344 -23.094 1 61.34 433 LYS B C 1
ATOM 6851 O O . LYS B 1 433 ? 19.859 3.971 -23.266 1 61.34 433 LYS B O 1
ATOM 6856 N N . ASP B 1 434 ? 17.594 3.574 -23.703 1 52.31 434 ASP B N 1
ATOM 6857 C CA . ASP B 1 434 ? 17.516 4.973 -24.109 1 52.31 434 ASP B CA 1
ATOM 6858 C C . ASP B 1 434 ? 18.078 5.895 -23.031 1 52.31 434 ASP B C 1
ATOM 6860 O O . ASP B 1 434 ? 18.531 7 -23.328 1 52.31 434 ASP B O 1
ATOM 6864 N N . GLN B 1 435 ? 18.016 5.254 -21.938 1 49.19 435 GLN B N 1
ATOM 6865 C CA . GLN B 1 435 ? 18.516 5.906 -20.734 1 49.19 435 GLN B CA 1
ATOM 6866 C C . GLN B 1 435 ? 20.047 5.887 -20.688 1 49.19 435 GLN B C 1
ATOM 6868 O O . GLN B 1 435 ? 20.672 6.863 -20.266 1 49.19 435 GLN B O 1
ATOM 6873 N N . THR B 1 436 ? 20.719 4.703 -21.031 1 46.03 436 THR B N 1
ATOM 6874 C CA . THR B 1 436 ? 22.172 4.57 -21.062 1 46.03 436 THR B CA 1
ATOM 6875 C C . THR B 1 436 ? 22.75 5.309 -22.266 1 46.03 436 THR B C 1
ATOM 6877 O O . THR B 1 436 ? 23.875 5.828 -22.203 1 46.03 436 THR B O 1
ATOM 6880 N N . ARG B 1 437 ? 22.125 5.344 -23.344 1 41.03 437 ARG B N 1
ATOM 6881 C CA . ARG B 1 437 ? 22.656 6.074 -24.484 1 41.03 437 ARG B CA 1
ATOM 6882 C C . ARG B 1 437 ? 22.703 7.574 -24.219 1 41.03 437 ARG B C 1
ATOM 6884 O O . ARG B 1 437 ? 23.609 8.266 -24.656 1 41.03 437 ARG B O 1
ATOM 6891 N N . ASN B 1 438 ? 21.734 7.996 -23.641 1 36.22 438 ASN B N 1
ATOM 6892 C CA . ASN B 1 438 ? 21.766 9.445 -23.453 1 36.22 438 ASN B CA 1
ATOM 6893 C C . ASN B 1 438 ? 22.766 9.844 -22.375 1 36.22 438 ASN B C 1
ATOM 6895 O O . ASN B 1 438 ? 23.062 11.023 -22.203 1 36.22 438 ASN B O 1
ATOM 6899 N N . THR B 1 439 ? 23.109 9.039 -21.453 1 36.81 439 THR B N 1
ATOM 6900 C CA . THR B 1 439 ? 24.125 9.453 -20.5 1 36.81 439 THR B CA 1
ATOM 6901 C C . THR B 1 439 ? 25.5 9.508 -21.141 1 36.81 439 THR B C 1
ATOM 6903 O O . THR B 1 439 ? 26.438 10.07 -20.578 1 36.81 439 THR B O 1
ATOM 6906 N N . VAL B 1 440 ? 25.891 8.727 -22.25 1 31.8 440 VAL B N 1
ATOM 6907 C CA . VAL B 1 440 ? 27.203 8.867 -22.859 1 31.8 440 VAL B CA 1
ATOM 6908 C C . VAL B 1 440 ? 27.266 10.148 -23.688 1 31.8 440 VAL B C 1
ATOM 6910 O O . VAL B 1 440 ? 28.344 10.617 -24.047 1 31.8 440 VAL B O 1
ATOM 6913 N N . LEU B 1 441 ? 26.188 10.492 -24.281 1 29.3 441 LEU B N 1
ATOM 6914 C CA . LEU B 1 441 ? 26.375 11.664 -25.141 1 29.3 441 LEU B CA 1
ATOM 6915 C C . LEU B 1 441 ? 26.312 12.953 -24.328 1 29.3 441 LEU B C 1
ATOM 6917 O O . LEU B 1 441 ? 26.469 14.047 -24.875 1 29.3 441 LEU B O 1
ATOM 6921 N N . SER B 1 442 ? 25.844 12.789 -22.984 1 27.41 442 SER B N 1
ATOM 6922 C CA . SER B 1 442 ? 26.125 14.078 -22.359 1 27.41 442 SER B CA 1
ATOM 6923 C C . SER B 1 442 ? 27.453 14.062 -21.609 1 27.41 442 SER B C 1
ATOM 6925 O O . SER B 1 442 ? 27.812 13.055 -21 1 27.41 442 SER B O 1
#